Protein AF-A0A532THL4-F1 (afdb_monomer_lite)

Structure (mmCIF, N/CA/C/O backbone):
data_AF-A0A532THL4-F1
#
_entry.id   AF-A0A532THL4-F1
#
loop_
_atom_site.group_PDB
_atom_site.id
_atom_site.type_symbol
_atom_site.label_atom_id
_atom_site.label_alt_id
_atom_site.label_comp_id
_atom_site.label_asym_id
_atom_site.label_entity_id
_atom_site.label_seq_id
_atom_site.pdbx_PDB_ins_code
_atom_site.Cartn_x
_atom_site.Cartn_y
_atom_site.Cartn_z
_atom_site.occupancy
_atom_site.B_iso_or_equiv
_atom_site.auth_seq_id
_atom_site.auth_comp_id
_atom_site.auth_asym_id
_atom_site.auth_atom_id
_atom_site.pdbx_PDB_model_num
ATOM 1 N N . MET A 1 1 ? 4.858 32.767 -14.876 1.00 46.00 1 MET A N 1
ATOM 2 C CA . MET A 1 1 ? 3.549 33.257 -14.348 1.00 46.00 1 MET A CA 1
ATOM 3 C C . MET A 1 1 ? 3.742 33.941 -12.997 1.00 46.00 1 MET A C 1
ATOM 5 O O . MET A 1 1 ? 3.662 33.298 -11.951 1.00 46.00 1 MET A O 1
ATOM 9 N N . ASN A 1 2 ? 4.006 35.247 -13.010 1.00 37.56 2 ASN A N 1
ATOM 10 C CA . ASN A 1 2 ? 3.866 36.079 -11.819 1.00 37.56 2 ASN A CA 1
ATOM 11 C C . ASN A 1 2 ? 2.370 36.337 -11.628 1.00 37.56 2 ASN A C 1
ATOM 13 O O . ASN A 1 2 ? 1.811 37.184 -12.316 1.00 37.56 2 ASN A O 1
ATOM 17 N N . SER A 1 3 ? 1.705 35.586 -10.742 1.00 43.09 3 SER A N 1
ATOM 18 C CA . SER A 1 3 ? 0.314 35.882 -10.391 1.00 43.09 3 SER A CA 1
ATOM 19 C C . SER A 1 3 ? 0.258 37.344 -9.954 1.00 43.09 3 SER A C 1
ATOM 21 O O . SER A 1 3 ? 0.906 37.694 -8.958 1.00 43.09 3 SER A O 1
ATOM 23 N N . GLN A 1 4 ? -0.472 38.190 -10.685 1.00 48.38 4 GLN A N 1
ATOM 24 C CA . GLN A 1 4 ? -0.809 39.524 -10.204 1.00 48.38 4 GLN A CA 1
ATOM 25 C C . GLN A 1 4 ? -1.295 39.356 -8.766 1.00 48.38 4 GLN A C 1
ATOM 27 O O . GLN A 1 4 ? -2.190 38.553 -8.495 1.00 48.38 4 GLN A O 1
ATOM 32 N N . ILE A 1 5 ? -0.610 40.006 -7.823 1.00 52.28 5 ILE A N 1
ATOM 33 C CA . ILE A 1 5 ? -0.952 39.920 -6.407 1.00 52.28 5 ILE A CA 1
ATOM 34 C C . ILE A 1 5 ? -2.363 40.482 -6.301 1.00 52.28 5 ILE A C 1
ATOM 36 O O . ILE A 1 5 ? -2.544 41.697 -6.347 1.00 52.28 5 ILE A O 1
ATOM 40 N N . GLU A 1 6 ? -3.352 39.590 -6.221 1.00 54.16 6 GLU A N 1
ATOM 41 C CA . GLU A 1 6 ? -4.747 39.993 -6.160 1.00 54.16 6 GLU A CA 1
ATOM 42 C C . GLU A 1 6 ? -4.910 41.005 -5.030 1.00 54.16 6 GLU A C 1
ATOM 44 O O . GLU A 1 6 ? -4.469 40.789 -3.892 1.00 54.16 6 GLU A O 1
ATOM 49 N N . THR A 1 7 ? -5.550 42.124 -5.349 1.00 52.16 7 THR A N 1
ATOM 50 C CA . THR A 1 7 ? -6.016 43.096 -4.371 1.00 52.16 7 THR A CA 1
ATOM 51 C C . THR A 1 7 ? -7.094 42.423 -3.524 1.00 52.16 7 THR A C 1
ATOM 53 O O . THR A 1 7 ? -8.285 42.491 -3.808 1.00 52.16 7 THR A O 1
ATOM 56 N N . VAL A 1 8 ? -6.664 41.703 -2.482 1.00 55.34 8 VAL A N 1
ATOM 57 C CA . VAL A 1 8 ? -7.564 41.032 -1.539 1.00 55.34 8 VAL A CA 1
ATOM 58 C C . VAL A 1 8 ? -8.483 42.089 -0.945 1.00 55.34 8 VAL A C 1
ATOM 60 O O . VAL A 1 8 ? -8.011 43.031 -0.296 1.00 55.34 8 VAL A O 1
ATOM 63 N N . ASN A 1 9 ? -9.789 41.937 -1.169 1.00 57.12 9 ASN A N 1
ATOM 64 C CA . ASN A 1 9 ? -10.778 42.853 -0.633 1.00 57.12 9 ASN A CA 1
ATOM 65 C C . ASN A 1 9 ? -10.688 42.797 0.898 1.00 57.12 9 ASN A C 1
ATOM 67 O O . ASN A 1 9 ? -10.945 41.770 1.530 1.00 57.12 9 ASN A O 1
ATOM 71 N N . ARG A 1 10 ? -10.233 43.891 1.515 1.00 57.88 10 ARG A N 1
ATOM 72 C CA . ARG A 1 10 ? -9.973 43.961 2.959 1.00 57.88 10 ARG A CA 1
ATOM 73 C C . ARG A 1 10 ? -11.290 44.144 3.706 1.00 57.88 10 ARG A C 1
ATOM 75 O O . ARG A 1 10 ? -11.490 45.154 4.378 1.00 57.88 10 ARG A O 1
ATOM 82 N N . LYS A 1 11 ? -12.203 43.175 3.602 1.00 61.91 11 LYS A N 1
ATOM 83 C CA . LYS A 1 11 ? -13.434 43.183 4.394 1.00 61.91 11 LYS A CA 1
ATOM 84 C C . LYS A 1 11 ? -13.054 43.178 5.873 1.00 61.91 11 LYS A C 1
ATOM 86 O O . LYS A 1 11 ? -12.419 42.243 6.368 1.00 61.91 11 LYS A O 1
ATOM 91 N N . VAL A 1 12 ? -13.435 44.236 6.587 1.00 64.31 12 VAL A N 1
ATOM 92 C CA . VAL A 1 12 ? -13.330 44.284 8.047 1.00 64.31 12 VAL A CA 1
ATOM 93 C C . VAL A 1 12 ? -14.343 43.289 8.597 1.00 64.31 12 VAL A C 1
ATOM 95 O O . VAL A 1 12 ? -15.538 43.567 8.669 1.00 64.31 12 VAL A O 1
ATOM 98 N N . LEU A 1 13 ? -13.872 42.093 8.941 1.00 65.62 13 LEU A N 1
ATOM 99 C CA . LEU A 1 13 ? -14.735 41.066 9.501 1.00 65.62 13 LEU A CA 1
ATOM 100 C C . LEU A 1 13 ? -15.111 41.404 10.944 1.00 65.62 13 LEU A C 1
ATOM 102 O O . LEU A 1 13 ? -14.241 41.575 11.801 1.00 65.62 13 LEU A O 1
ATOM 106 N N . GLN A 1 14 ? -16.417 41.424 11.211 1.00 73.19 14 GLN A N 1
ATOM 107 C CA . GLN A 1 14 ? -16.974 41.489 12.564 1.00 73.19 14 GLN A CA 1
ATOM 108 C C . GLN A 1 14 ? -16.991 40.105 13.251 1.00 73.19 14 GLN A C 1
ATOM 110 O O . GLN A 1 14 ? -17.049 40.022 14.476 1.00 73.19 14 GLN A O 1
ATOM 115 N N . GLU A 1 15 ? -16.873 39.014 12.482 1.00 81.25 15 GLU A N 1
ATOM 116 C CA . GLU A 1 15 ? -16.959 37.623 12.955 1.00 81.25 15 GLU A CA 1
ATOM 117 C C . GLU A 1 15 ? -15.757 36.760 12.519 1.00 81.25 15 GLU A C 1
ATOM 119 O O . GLU A 1 15 ? -14.945 37.155 11.684 1.00 81.25 15 GLU A O 1
ATOM 124 N N . GLU A 1 16 ? -15.623 35.557 13.094 1.00 86.75 16 GLU A N 1
ATOM 125 C CA . GLU A 1 16 ? -14.638 34.577 12.612 1.00 86.75 16 GLU A CA 1
ATOM 126 C C . GLU A 1 16 ? -15.013 34.074 11.208 1.00 86.75 16 GLU A C 1
ATOM 128 O O . GLU A 1 16 ? -16.174 33.764 10.943 1.00 86.75 16 GLU A O 1
ATOM 133 N N . SER A 1 17 ? -14.014 33.911 10.339 1.00 88.19 17 SER A N 1
ATOM 134 C CA . SER A 1 17 ? -14.183 33.362 8.988 1.00 88.19 17 SER A CA 1
ATOM 135 C C . SER A 1 17 ? -13.092 32.337 8.662 1.00 88.19 17 SER A C 1
ATOM 137 O O . SER A 1 17 ? -12.134 32.153 9.420 1.00 88.19 17 SER A O 1
ATOM 139 N N . ILE A 1 18 ? -13.238 31.647 7.536 1.00 91.50 18 ILE A N 1
ATOM 140 C CA . ILE A 1 18 ? -12.244 30.726 6.987 1.00 91.50 18 ILE A CA 1
ATOM 141 C C . ILE A 1 18 ? -11.653 31.348 5.724 1.00 91.50 18 ILE A C 1
ATOM 143 O O . ILE A 1 18 ? -12.390 31.710 4.809 1.00 91.50 18 ILE A O 1
ATOM 147 N N . ALA A 1 19 ? -10.326 31.432 5.681 1.00 91.00 19 ALA A N 1
ATOM 148 C CA . ALA A 1 19 ? -9.577 31.854 4.510 1.00 91.00 19 ALA A CA 1
ATOM 149 C C . ALA A 1 19 ? -8.760 30.683 3.951 1.00 91.00 19 ALA A C 1
ATOM 151 O O . ALA A 1 19 ? -8.266 29.832 4.702 1.00 91.00 19 ALA A O 1
ATOM 152 N N . ILE A 1 20 ? -8.624 30.643 2.634 1.00 92.50 20 ILE A N 1
ATOM 153 C CA . ILE A 1 20 ? -7.946 29.594 1.877 1.00 92.50 20 ILE A CA 1
ATOM 154 C C . ILE A 1 20 ? -6.890 30.206 0.962 1.00 92.50 20 ILE A C 1
ATOM 156 O O . ILE A 1 20 ? -6.863 31.413 0.737 1.00 92.50 20 ILE A O 1
ATOM 160 N N . CYS A 1 21 ? -5.953 29.392 0.492 1.00 92.12 21 CYS A N 1
ATOM 161 C CA . CYS A 1 21 ? -4.960 29.858 -0.469 1.00 92.12 21 CYS A CA 1
ATOM 162 C C . CYS A 1 21 ? -5.624 30.134 -1.826 1.00 92.12 21 CYS A C 1
ATOM 164 O O . CYS A 1 21 ? -6.386 29.299 -2.301 1.00 92.12 21 CYS A O 1
ATOM 166 N N . SER A 1 22 ? -5.312 31.279 -2.444 1.00 88.50 22 SER A N 1
ATOM 167 C CA . SER A 1 22 ? -5.837 31.658 -3.765 1.00 88.50 22 SER A CA 1
ATOM 168 C C . SER A 1 22 ? -5.268 30.828 -4.919 1.00 88.50 22 SER A C 1
ATOM 170 O O . SER A 1 22 ? -5.859 30.798 -5.991 1.00 88.50 22 SER A O 1
ATOM 172 N N . GLN A 1 23 ? -4.170 30.097 -4.704 1.00 90.12 23 GLN A N 1
ATOM 173 C CA . GLN A 1 23 ? -3.649 29.152 -5.688 1.00 90.12 23 GLN A CA 1
ATOM 174 C C . GLN A 1 23 ? -4.591 27.948 -5.808 1.00 90.12 23 GLN A C 1
ATOM 176 O O . GLN A 1 23 ? -4.760 27.187 -4.844 1.00 90.12 23 GLN A O 1
ATOM 181 N N . PHE A 1 24 ? -5.158 27.734 -6.998 1.00 90.38 24 PHE A N 1
ATOM 182 C CA . PHE A 1 24 ? -6.045 26.601 -7.265 1.00 90.38 24 PHE A CA 1
ATOM 183 C C . PHE A 1 24 ? -5.362 25.271 -6.911 1.00 90.38 24 PHE A C 1
ATOM 185 O O . PHE A 1 24 ? -4.181 25.057 -7.184 1.00 90.38 24 PHE A O 1
ATOM 192 N N . GLY A 1 25 ? -6.101 24.372 -6.256 1.00 85.75 25 GLY A N 1
ATOM 193 C CA . GLY A 1 25 ? -5.587 23.066 -5.824 1.00 85.75 25 GLY A CA 1
ATOM 194 C C . GLY A 1 25 ? -4.766 23.073 -4.534 1.00 85.75 25 GLY A C 1
ATOM 195 O O . GLY A 1 25 ? -4.414 22.006 -4.026 1.00 85.75 25 GLY A O 1
ATOM 196 N N . CYS A 1 26 ? -4.481 24.240 -3.948 1.00 89.12 26 CYS A N 1
ATOM 197 C CA . CYS A 1 26 ? -3.861 24.304 -2.633 1.00 89.12 26 CYS A CA 1
ATOM 198 C C . CYS A 1 26 ? -4.863 23.917 -1.535 1.00 89.12 26 CYS A C 1
ATOM 200 O O . CYS A 1 26 ? -5.954 24.475 -1.439 1.00 89.12 26 CYS A O 1
ATOM 202 N N . ASN A 1 27 ? -4.457 23.008 -0.645 1.00 86.12 27 ASN A N 1
ATOM 203 C CA . ASN A 1 27 ? -5.283 22.556 0.481 1.00 86.12 27 ASN A CA 1
ATOM 204 C C . ASN A 1 27 ? -5.057 23.368 1.771 1.00 86.12 27 ASN A C 1
ATOM 206 O O . ASN A 1 27 ? -5.511 22.962 2.844 1.00 86.12 27 ASN A O 1
ATOM 210 N N . TYR A 1 28 ? -4.316 24.480 1.709 1.00 92.19 28 TYR A N 1
ATOM 211 C CA . TYR A 1 28 ? -4.045 25.300 2.886 1.00 92.19 28 TYR A CA 1
ATOM 212 C C . TYR A 1 28 ? -5.275 26.132 3.259 1.00 92.19 28 TYR A C 1
ATOM 214 O O . TYR A 1 28 ? -5.700 27.010 2.508 1.00 92.19 28 TYR A O 1
ATOM 222 N N . ILE A 1 29 ? -5.813 25.868 4.449 1.00 92.06 29 ILE A N 1
ATOM 223 C CA . ILE A 1 29 ? -7.006 26.513 4.999 1.00 92.06 29 ILE A CA 1
ATOM 224 C C . ILE A 1 29 ? -6.683 27.012 6.405 1.00 92.06 29 ILE A C 1
ATOM 226 O O . ILE A 1 29 ? -6.100 26.283 7.212 1.00 92.06 29 ILE A O 1
ATOM 230 N N . LYS A 1 30 ? -7.084 28.244 6.726 1.00 92.88 30 LYS A N 1
ATOM 231 C CA . LYS A 1 30 ? -6.839 28.859 8.032 1.00 92.88 30 LYS A CA 1
ATOM 232 C C . LYS A 1 30 ? -8.062 29.617 8.530 1.00 92.88 30 LYS A C 1
ATOM 234 O O . LYS A 1 30 ? -8.697 30.367 7.798 1.00 92.88 30 LYS A O 1
ATOM 239 N N . LYS A 1 31 ? -8.357 29.466 9.822 1.00 91.50 31 LYS A N 1
ATOM 240 C CA . LYS A 1 31 ? -9.383 30.265 10.498 1.00 91.50 31 LYS A CA 1
ATOM 241 C C . LYS A 1 31 ? -8.848 31.653 10.843 1.00 91.50 31 LYS A C 1
ATOM 243 O O . LYS A 1 31 ? -7.801 31.765 11.487 1.00 91.50 31 LYS A O 1
ATOM 248 N N . ILE A 1 32 ? -9.579 32.691 10.451 1.00 87.81 32 ILE A N 1
ATOM 249 C CA . ILE A 1 32 ? -9.239 34.098 10.673 1.00 87.81 32 ILE A CA 1
ATOM 250 C C . ILE A 1 32 ? -10.160 34.670 11.750 1.00 87.81 32 ILE A C 1
ATOM 252 O O . ILE A 1 32 ? -11.376 34.482 11.712 1.00 87.81 32 ILE A O 1
ATOM 256 N N . LYS A 1 33 ? -9.566 35.336 12.745 1.00 83.31 33 LYS A N 1
ATOM 257 C CA . LYS A 1 33 ? -10.293 35.999 13.836 1.00 83.31 33 LYS A CA 1
ATOM 258 C C . LYS A 1 33 ? -10.590 37.460 13.467 1.00 83.31 33 LYS A C 1
ATOM 260 O O . LYS A 1 33 ? -9.748 38.066 12.803 1.00 83.31 33 LYS A O 1
ATOM 265 N N . PRO A 1 34 ? -11.709 38.038 13.943 1.00 77.62 34 PRO A N 1
ATOM 266 C CA . PRO A 1 34 ? -12.015 39.450 13.732 1.00 77.62 34 PRO A CA 1
ATOM 267 C C . PRO A 1 34 ? -10.954 40.351 14.384 1.00 77.62 34 PRO A C 1
ATOM 269 O O . PRO A 1 34 ? -10.375 40.008 15.425 1.00 77.62 34 PRO A O 1
ATOM 272 N N . LEU A 1 35 ? -10.682 41.501 13.765 1.00 68.31 35 LEU A N 1
ATOM 273 C CA . LEU A 1 35 ? -9.750 42.501 14.293 1.00 68.31 35 LEU A CA 1
ATOM 274 C C . LEU A 1 35 ? -10.428 43.251 15.448 1.00 68.31 35 LEU A C 1
ATOM 276 O O . LEU A 1 35 ? -11.422 43.937 15.246 1.00 68.31 35 LEU A O 1
ATOM 280 N N . LYS A 1 36 ? -9.904 43.096 16.671 1.00 56.78 36 LYS A N 1
ATOM 281 C CA . LYS A 1 36 ? -10.546 43.613 17.892 1.00 56.78 36 LYS A CA 1
ATOM 282 C C . LYS A 1 36 ? -10.320 45.108 18.178 1.00 56.78 36 LYS A C 1
ATOM 284 O O . LYS A 1 36 ? -11.012 45.630 19.037 1.00 56.78 36 LYS A O 1
ATOM 289 N N . PHE A 1 37 ? -9.416 45.802 17.478 1.00 56.69 37 PHE A N 1
ATOM 290 C CA . PHE A 1 37 ? -9.138 47.229 17.710 1.00 56.69 37 PHE A CA 1
ATOM 291 C C . PHE A 1 37 ? -8.786 47.941 16.396 1.00 56.69 37 PHE A C 1
ATOM 293 O O . PHE A 1 37 ? -7.882 47.503 15.688 1.00 56.69 37 PHE A O 1
ATOM 300 N N . LYS A 1 38 ? -9.508 49.025 16.069 1.00 49.88 38 LYS A N 1
ATOM 301 C CA . LYS A 1 38 ? -9.341 49.814 14.830 1.00 49.88 38 LYS A CA 1
ATOM 302 C C . LYS A 1 38 ? -8.104 50.730 14.821 1.00 49.88 38 LYS A C 1
ATOM 304 O O . LYS A 1 38 ? -7.778 51.251 13.765 1.00 49.88 38 LYS A O 1
ATOM 309 N N . ILE A 1 39 ? -7.438 50.945 15.959 1.00 52.88 39 ILE A N 1
ATOM 310 C CA . ILE A 1 39 ? -6.592 52.141 16.142 1.00 52.88 39 ILE A CA 1
ATOM 311 C C . ILE A 1 39 ? -5.084 51.875 15.966 1.00 52.88 39 ILE A C 1
ATOM 313 O O . ILE A 1 39 ? -4.360 52.780 15.586 1.00 52.88 39 ILE A O 1
ATOM 317 N N . PHE A 1 40 ? -4.591 50.640 16.100 1.00 50.53 40 PHE A N 1
ATOM 318 C CA . PHE A 1 40 ? -3.184 50.335 15.802 1.00 50.53 40 PHE A CA 1
ATOM 319 C C . PHE A 1 40 ? -3.034 48.927 15.224 1.00 50.53 40 PHE A C 1
ATOM 321 O O . PHE A 1 40 ? -3.258 47.932 15.915 1.00 50.53 40 PHE A O 1
ATOM 328 N N . GLY A 1 41 ? -2.620 48.819 13.959 1.00 45.91 41 GLY A N 1
ATOM 329 C CA . GLY A 1 41 ? -2.062 47.567 13.452 1.00 45.91 41 GLY A CA 1
ATOM 330 C C . GLY A 1 41 ? -2.256 47.317 11.966 1.00 45.91 41 GLY A C 1
ATOM 331 O O . GLY A 1 41 ? -3.216 46.662 11.562 1.00 45.91 41 GLY A O 1
ATOM 332 N N . PHE A 1 42 ? -1.244 47.679 11.178 1.00 50.12 42 PHE A N 1
ATOM 333 C CA . PHE A 1 42 ? -0.909 47.022 9.914 1.00 50.12 42 PHE A CA 1
ATOM 334 C C . PHE A 1 42 ? -0.575 45.536 10.167 1.00 50.12 42 PHE A C 1
ATOM 336 O O . PHE A 1 42 ? 0.578 45.110 10.093 1.00 50.12 42 PHE A O 1
ATOM 343 N N . ARG A 1 43 ? -1.558 44.704 10.534 1.00 55.34 43 ARG A N 1
ATOM 344 C CA . ARG A 1 43 ? -1.334 43.256 10.626 1.00 55.34 43 ARG A CA 1
ATOM 345 C C . ARG A 1 43 ? -1.187 42.711 9.212 1.00 55.34 43 ARG A C 1
ATOM 347 O O . ARG A 1 43 ? -2.130 42.761 8.426 1.00 55.34 43 ARG A O 1
ATOM 354 N N . LYS A 1 44 ? -0.002 42.169 8.907 1.00 64.69 44 LYS A N 1
ATOM 355 C CA . LYS A 1 44 ? 0.259 41.401 7.682 1.00 64.69 44 LYS A CA 1
ATOM 356 C C . LYS A 1 44 ? -0.843 40.349 7.529 1.00 64.69 44 LYS A C 1
ATOM 358 O O . LYS A 1 44 ? -1.050 39.536 8.433 1.00 64.69 44 LYS A O 1
ATOM 363 N N . TYR A 1 45 ? -1.562 40.397 6.406 1.00 73.69 45 TYR A N 1
ATOM 364 C CA . TYR A 1 45 ? -2.606 39.427 6.093 1.00 73.69 45 TYR A CA 1
ATOM 365 C C . TYR A 1 45 ? -2.006 38.013 6.169 1.00 73.69 45 TYR A C 1
ATOM 367 O O . TYR A 1 45 ? -0.855 37.824 5.756 1.00 73.69 45 TYR A O 1
ATOM 375 N N . PRO A 1 46 ? -2.717 37.023 6.734 1.00 84.75 46 PRO A N 1
ATOM 376 C CA . PRO A 1 46 ? -2.222 35.656 6.777 1.00 84.75 46 PRO A CA 1
ATOM 377 C C . PRO A 1 46 ? -1.869 35.194 5.364 1.00 84.75 46 PRO A C 1
ATOM 379 O O . PRO A 1 46 ? -2.628 35.403 4.421 1.00 84.75 46 PRO A O 1
ATOM 382 N N . LYS A 1 47 ? -0.699 34.572 5.241 1.00 90.81 47 LYS A N 1
ATOM 383 C CA . LYS A 1 47 ? -0.196 34.008 3.992 1.00 90.81 47 LYS A CA 1
ATOM 384 C C . LYS A 1 47 ? -0.303 32.489 4.021 1.00 90.81 47 LYS A C 1
ATOM 386 O O . LYS A 1 47 ? -0.250 31.880 5.094 1.00 90.81 47 LYS A O 1
ATOM 391 N N . CYS A 1 48 ? -0.446 31.885 2.850 1.00 92.56 48 CYS A N 1
ATOM 392 C CA . CYS A 1 48 ? -0.303 30.446 2.677 1.00 92.56 48 CYS A CA 1
ATOM 393 C C . CYS A 1 48 ? 1.100 30.005 3.118 1.00 92.56 48 CYS A C 1
ATOM 395 O O . CYS A 1 48 ? 2.083 30.657 2.767 1.00 92.56 48 CYS A O 1
ATOM 397 N N . SER A 1 49 ? 1.212 28.894 3.854 1.00 89.44 49 SER A N 1
ATOM 398 C CA . SER A 1 49 ? 2.526 28.353 4.237 1.00 89.44 49 SER A CA 1
ATOM 399 C C . SER A 1 49 ? 3.322 27.821 3.050 1.00 89.44 49 SER A C 1
ATOM 401 O O . SER A 1 49 ? 4.540 27.794 3.123 1.00 89.44 49 SER A O 1
ATOM 403 N N . ASN A 1 50 ? 2.634 27.391 1.989 1.00 90.31 50 ASN A N 1
ATOM 404 C CA . ASN A 1 50 ? 3.255 26.713 0.853 1.00 90.31 50 ASN A CA 1
ATOM 405 C C . ASN A 1 50 ? 3.637 27.697 -0.258 1.00 90.31 50 ASN A C 1
ATOM 407 O O . ASN A 1 50 ? 4.688 27.555 -0.862 1.00 90.31 50 ASN A O 1
ATOM 411 N N . HIS A 1 51 ? 2.778 28.685 -0.523 1.00 89.12 51 HIS A N 1
ATOM 412 C CA . HIS A 1 51 ? 2.945 29.615 -1.646 1.00 89.12 51 HIS A CA 1
ATOM 413 C C . HIS A 1 51 ? 3.321 31.034 -1.210 1.00 89.12 51 HIS A C 1
ATOM 415 O O . HIS A 1 51 ? 3.587 31.882 -2.048 1.00 89.12 51 HIS A O 1
ATOM 421 N N . HIS A 1 52 ? 3.285 31.333 0.093 1.00 89.00 52 HIS A N 1
ATOM 422 C CA . HIS A 1 52 ? 3.574 32.662 0.650 1.00 89.00 52 HIS A CA 1
ATOM 423 C C . HIS A 1 52 ? 2.731 33.830 0.085 1.00 89.00 52 HIS A C 1
ATOM 425 O O . HIS A 1 52 ? 3.023 34.998 0.363 1.00 89.00 52 HIS A O 1
ATOM 431 N N . ILE A 1 53 ? 1.637 33.528 -0.621 1.00 87.81 53 ILE A N 1
ATOM 432 C CA . ILE A 1 53 ? 0.626 34.486 -1.088 1.00 87.81 53 ILE A CA 1
ATOM 433 C C . ILE A 1 53 ? -0.449 34.738 -0.018 1.00 87.81 53 ILE A C 1
ATOM 435 O O . ILE A 1 53 ? -0.681 33.857 0.822 1.00 87.81 53 ILE A O 1
ATOM 439 N N . PRO A 1 54 ? -1.098 35.920 -0.002 1.00 88.88 54 PRO A N 1
ATOM 440 C CA . PRO A 1 54 ? -2.218 36.202 0.895 1.00 88.88 54 PRO A CA 1
ATOM 441 C C . PRO A 1 54 ? -3.339 35.162 0.770 1.00 88.88 54 PRO A C 1
ATOM 443 O O . PRO A 1 54 ? -3.622 34.667 -0.318 1.00 88.88 54 PRO A O 1
ATOM 446 N N . LEU A 1 55 ? -3.970 34.812 1.891 1.00 89.75 55 LEU A N 1
ATOM 447 C CA . LEU A 1 55 ? -5.193 34.010 1.856 1.00 89.75 55 LEU A CA 1
ATOM 448 C C . LEU A 1 55 ? -6.376 34.861 1.377 1.00 89.75 55 LEU A C 1
ATOM 450 O O . LEU A 1 55 ? -6.389 36.071 1.578 1.00 89.75 55 LEU A O 1
ATOM 454 N N . VAL A 1 56 ? -7.382 34.213 0.809 1.00 90.12 56 VAL A N 1
ATOM 455 C CA . VAL A 1 56 ? -8.651 34.816 0.377 1.00 90.12 56 VAL A CA 1
ATOM 456 C C . VAL A 1 56 ? -9.809 34.134 1.092 1.00 90.12 56 VAL A C 1
ATOM 458 O O . VAL A 1 56 ? -9.682 32.981 1.522 1.00 90.12 56 VAL A O 1
ATOM 461 N N . PHE A 1 57 ? -10.934 34.823 1.272 1.00 89.88 57 PHE A N 1
ATOM 462 C CA . PHE A 1 57 ? -12.099 34.181 1.876 1.00 89.88 57 PHE A CA 1
ATOM 463 C C . PHE A 1 57 ? -12.747 33.192 0.913 1.00 89.88 57 PHE A C 1
ATOM 465 O O . PHE A 1 57 ? -12.616 33.286 -0.306 1.00 89.88 57 PHE A O 1
ATOM 472 N N . ILE A 1 58 ? -13.424 32.194 1.478 1.00 87.50 58 ILE A N 1
ATOM 473 C CA . ILE A 1 58 ? -13.975 31.105 0.674 1.00 87.50 58 ILE A CA 1
ATOM 474 C C . ILE A 1 58 ? -15.047 31.578 -0.313 1.00 87.50 58 ILE A C 1
ATOM 476 O O . ILE A 1 58 ? -15.112 31.074 -1.427 1.00 87.50 58 ILE A O 1
ATOM 480 N N . ASP A 1 59 ? -15.847 32.568 0.076 1.00 81.50 59 ASP A N 1
ATOM 481 C CA . ASP A 1 59 ? -16.879 33.190 -0.754 1.00 81.50 59 ASP A CA 1
ATOM 482 C C . ASP A 1 59 ? -16.289 33.986 -1.924 1.00 81.50 59 ASP A C 1
ATOM 484 O O . ASP A 1 59 ? -16.927 34.102 -2.965 1.00 81.50 59 ASP A O 1
ATOM 488 N N . GLU A 1 60 ? -15.062 34.487 -1.774 1.00 82.94 60 GLU A N 1
ATOM 489 C CA . GLU A 1 60 ? -14.331 35.220 -2.815 1.00 82.94 60 GLU A CA 1
ATOM 490 C C . GLU A 1 60 ? -13.598 34.272 -3.773 1.00 82.94 60 GLU A C 1
ATOM 492 O O . GLU A 1 60 ? -13.499 34.539 -4.969 1.00 82.94 60 GLU A O 1
ATOM 497 N N . PHE A 1 61 ? -13.104 33.144 -3.259 1.00 89.19 61 PHE A N 1
ATOM 498 C CA . PHE A 1 61 ? -12.361 32.158 -4.039 1.00 89.19 61 PHE A CA 1
ATOM 499 C C . PHE A 1 61 ? -13.253 31.281 -4.916 1.00 89.19 61 PHE A C 1
ATOM 501 O O . PHE A 1 61 ? -12.934 31.056 -6.082 1.00 89.19 61 PHE A O 1
ATOM 508 N N . VAL A 1 62 ? -14.345 30.745 -4.355 1.00 89.12 62 VAL A N 1
ATOM 509 C CA . VAL A 1 62 ? -15.136 29.696 -5.020 1.00 89.12 62 VAL A CA 1
ATOM 510 C C . VAL A 1 62 ? -15.724 30.200 -6.336 1.00 89.12 62 VAL A C 1
ATOM 512 O O . VAL A 1 62 ? -15.659 29.479 -7.325 1.00 89.12 62 VAL A O 1
ATOM 515 N N . GLY A 1 63 ? -16.194 31.451 -6.378 1.00 88.56 63 GLY A N 1
ATOM 516 C CA . GLY A 1 63 ? -16.688 32.066 -7.611 1.00 88.56 63 GLY A CA 1
ATOM 517 C C . GLY A 1 63 ? -15.628 32.089 -8.715 1.00 88.56 63 GLY A C 1
ATOM 518 O O . GLY A 1 63 ? -15.871 31.572 -9.798 1.00 88.56 63 GLY A O 1
ATOM 519 N N . LYS A 1 64 ? -14.421 32.588 -8.416 1.00 89.31 64 LYS A N 1
ATOM 520 C CA . LYS A 1 64 ? -13.299 32.614 -9.375 1.00 89.31 64 LYS A CA 1
ATOM 521 C C . LYS A 1 64 ? -12.898 31.216 -9.833 1.00 89.31 64 LYS A C 1
ATOM 523 O O . LYS A 1 64 ? -12.635 30.991 -11.009 1.00 89.31 64 LYS A O 1
ATOM 528 N N . PHE A 1 65 ? -12.867 30.265 -8.903 1.00 93.06 65 PHE A N 1
ATOM 529 C CA . PHE A 1 65 ? -12.564 28.878 -9.226 1.00 93.06 65 PHE A CA 1
ATOM 530 C C . PHE A 1 65 ? -13.593 28.284 -10.193 1.00 93.06 65 PHE A C 1
ATOM 532 O O . PHE A 1 65 ? -13.200 27.693 -11.195 1.00 93.06 65 PHE A O 1
ATOM 539 N N . ILE A 1 66 ? -14.891 28.482 -9.940 1.00 93.19 66 ILE A N 1
ATOM 540 C CA . ILE A 1 66 ? -15.957 28.027 -10.841 1.00 93.19 66 ILE A CA 1
ATOM 541 C C . ILE A 1 66 ? -15.881 28.732 -12.198 1.00 93.19 66 ILE A C 1
ATOM 543 O O . ILE A 1 66 ? -16.013 28.056 -13.212 1.00 93.19 66 ILE A O 1
ATOM 547 N N . THR A 1 67 ? -15.585 30.034 -12.247 1.00 92.56 67 THR A N 1
ATOM 548 C CA . THR A 1 67 ? -15.363 30.752 -13.514 1.00 92.56 67 THR A CA 1
ATOM 549 C C . THR A 1 67 ? -14.229 30.123 -14.321 1.00 92.56 67 THR A C 1
ATOM 551 O O . THR A 1 67 ? -14.435 29.777 -15.481 1.00 92.56 67 THR A O 1
ATOM 554 N N . GLY A 1 68 ? -13.060 29.894 -13.712 1.00 94.38 68 GLY A N 1
ATOM 555 C CA . GLY A 1 68 ? -11.929 29.242 -14.380 1.00 94.38 68 GLY A CA 1
ATOM 556 C C . GLY A 1 68 ? -12.220 27.805 -14.819 1.00 94.38 68 GLY A C 1
ATOM 557 O O . GLY A 1 68 ? -11.779 27.377 -15.886 1.00 94.38 68 GLY A O 1
ATOM 558 N N . VAL A 1 69 ? -12.995 27.058 -14.027 1.00 95.06 69 VAL A N 1
ATOM 559 C CA . VAL A 1 69 ? -13.462 25.713 -14.390 1.00 95.06 69 VAL A CA 1
ATOM 560 C C . VAL A 1 69 ? -14.406 25.782 -15.588 1.00 95.06 69 VAL A C 1
ATOM 562 O O . VAL A 1 69 ? -14.142 25.116 -16.582 1.00 95.06 69 VAL A O 1
ATOM 565 N N . ASN A 1 70 ? -15.462 26.593 -15.542 1.00 94.56 70 ASN A N 1
ATOM 566 C CA . ASN A 1 70 ? -16.438 26.705 -16.628 1.00 94.56 70 ASN A CA 1
ATOM 567 C C . ASN A 1 70 ? -15.786 27.212 -17.920 1.00 94.56 70 ASN A C 1
ATOM 569 O O . ASN A 1 70 ? -16.016 26.630 -18.978 1.00 94.56 70 ASN A O 1
ATOM 573 N N . ALA A 1 71 ? -14.903 28.210 -17.821 1.00 95.38 71 ALA A N 1
ATOM 574 C CA . ALA A 1 71 ? -14.116 28.695 -18.949 1.00 95.38 71 ALA A CA 1
ATOM 575 C C . ALA A 1 71 ? -13.202 27.611 -19.533 1.00 95.38 71 ALA A C 1
ATOM 577 O O . ALA A 1 71 ? -12.953 27.623 -20.725 1.00 95.38 71 ALA A O 1
ATOM 578 N N . CYS A 1 72 ? -12.704 26.666 -18.731 1.00 95.88 72 CYS A N 1
ATOM 579 C CA . CYS A 1 72 ? -11.909 25.538 -19.221 1.00 95.88 72 CYS A CA 1
ATOM 580 C C . CYS A 1 72 ? -12.773 24.445 -19.860 1.00 95.88 72 CYS A C 1
ATOM 582 O O . CYS A 1 72 ? -12.437 23.935 -20.930 1.00 95.88 72 CYS A O 1
ATOM 584 N N . LEU A 1 73 ? -13.870 24.060 -19.204 1.00 95.12 73 LEU A N 1
ATOM 585 C CA . LEU A 1 73 ? -14.709 22.935 -19.621 1.00 95.12 73 LEU A CA 1
ATOM 586 C C . LEU A 1 73 ? -15.524 23.246 -20.881 1.00 95.12 73 LEU A C 1
ATOM 588 O O . LEU A 1 73 ? -15.675 22.358 -21.716 1.00 95.12 73 LEU A O 1
ATOM 592 N N . PHE A 1 74 ? -16.010 24.482 -21.015 1.00 95.31 74 PHE A N 1
ATOM 593 C CA . PHE A 1 74 ? -16.968 24.891 -22.046 1.00 95.31 74 PHE A CA 1
ATOM 594 C C . PHE A 1 74 ? -16.422 25.967 -22.987 1.00 95.31 74 PHE A C 1
ATOM 596 O O . PHE A 1 74 ? -17.193 26.716 -23.569 1.00 95.31 74 PHE A O 1
ATOM 603 N N . ASP A 1 75 ? -15.103 26.076 -23.143 1.00 96.88 75 ASP A N 1
ATOM 604 C CA . ASP A 1 75 ? -14.520 26.947 -24.169 1.00 96.88 75 ASP A CA 1
ATOM 605 C C . ASP A 1 75 ? -14.846 26.447 -25.586 1.00 96.88 75 ASP A C 1
ATOM 607 O O . ASP A 1 75 ? -14.972 25.245 -25.803 1.00 96.88 75 ASP A O 1
ATOM 611 N N . ILE A 1 76 ? -14.854 27.327 -26.583 1.00 96.44 76 ILE A N 1
ATOM 612 C CA . ILE A 1 76 ? -15.000 26.985 -28.005 1.00 96.44 76 ILE A CA 1
ATOM 613 C C . ILE A 1 76 ? -13.916 25.992 -28.465 1.00 96.44 76 ILE A C 1
ATOM 615 O O . ILE A 1 76 ? -14.171 25.132 -29.303 1.00 96.44 76 ILE A O 1
ATOM 619 N N . SER A 1 77 ? -12.721 26.021 -27.855 1.00 95.88 77 SER A N 1
ATOM 620 C CA . SER A 1 77 ? -11.661 25.031 -28.112 1.00 95.88 77 SER A CA 1
ATOM 621 C C . SER A 1 77 ? -12.014 23.608 -27.671 1.00 95.88 77 SER A C 1
ATOM 623 O O . SER A 1 77 ? -11.249 22.681 -27.951 1.00 95.88 77 SER A O 1
ATOM 625 N N . SER A 1 78 ? -13.117 23.428 -26.932 1.00 95.56 78 SER A N 1
ATOM 626 C CA . SER A 1 78 ? -13.657 22.123 -26.543 1.00 95.56 78 SER A CA 1
ATOM 627 C C . SER A 1 78 ? -14.255 21.358 -27.716 1.00 95.56 78 SER A C 1
ATOM 629 O O . SER A 1 78 ? -14.376 20.136 -27.603 1.00 95.56 78 SER A O 1
ATOM 631 N N . LEU A 1 79 ? -14.539 22.038 -28.833 1.00 96.88 79 LEU A N 1
ATOM 632 C CA . LEU A 1 79 ? -14.886 21.416 -30.105 1.00 96.88 79 LEU A CA 1
ATOM 633 C C . LEU A 1 79 ? -13.711 20.587 -30.657 1.00 96.88 79 LEU A C 1
ATOM 635 O O . LEU A 1 79 ? -12.542 20.878 -30.367 1.00 96.88 79 LEU A O 1
ATOM 639 N N . PRO A 1 80 ? -13.985 19.548 -31.466 1.00 96.31 80 PRO A N 1
ATOM 640 C CA . PRO A 1 80 ? -12.924 18.782 -32.096 1.00 96.31 80 PRO A CA 1
ATOM 641 C C . PRO A 1 80 ? -12.057 19.678 -33.004 1.00 96.31 80 PRO A C 1
ATOM 643 O O . PRO A 1 80 ? -12.589 20.489 -33.760 1.00 96.31 80 PRO A O 1
ATOM 646 N N . PRO A 1 81 ? -10.717 19.551 -32.979 1.00 96.25 81 PRO A N 1
ATOM 647 C CA . PRO A 1 81 ? -9.850 20.373 -33.821 1.00 96.25 81 PRO A CA 1
ATOM 648 C C . PRO A 1 81 ? -10.086 20.133 -35.315 1.00 96.25 81 PRO A C 1
ATOM 650 O O . PRO A 1 81 ? -10.122 18.981 -35.749 1.00 96.25 81 PRO A O 1
ATOM 653 N N . LYS A 1 82 ? -10.129 21.208 -36.117 1.00 94.75 82 LYS A N 1
ATOM 654 C CA . LYS A 1 82 ? -10.367 21.145 -37.575 1.00 94.75 82 LYS A CA 1
ATOM 655 C C . LYS A 1 82 ? -9.467 20.135 -38.291 1.00 94.75 82 LYS A C 1
ATOM 657 O O . LYS A 1 82 ? -9.956 19.286 -39.016 1.00 94.75 82 LYS A O 1
ATOM 662 N N . GLN A 1 83 ? -8.172 20.116 -37.966 1.00 94.44 83 GLN A N 1
ATOM 663 C CA . GLN A 1 83 ? -7.221 19.147 -38.532 1.00 94.44 83 GLN A CA 1
ATOM 664 C C . GLN A 1 83 ? -7.596 17.677 -38.278 1.00 94.44 83 GLN A C 1
ATOM 666 O O . GLN A 1 83 ? -7.290 16.818 -39.099 1.00 94.44 83 GLN A O 1
ATOM 671 N N . LEU A 1 84 ? -8.191 17.369 -37.121 1.00 96.25 84 LEU A N 1
ATOM 672 C CA . LEU A 1 84 ? -8.635 16.014 -36.793 1.00 96.25 84 LEU A CA 1
ATOM 673 C C . LEU A 1 84 ? -9.935 15.683 -37.532 1.00 96.25 84 LEU A C 1
ATOM 675 O O . LEU A 1 84 ? -10.071 14.587 -38.072 1.00 96.25 84 LEU A O 1
ATOM 679 N N . LEU A 1 85 ? -10.850 16.650 -37.606 1.00 95.56 85 LEU A N 1
ATOM 680 C CA . LEU A 1 85 ? -12.083 16.528 -38.377 1.00 95.56 85 LEU A CA 1
ATOM 681 C C . LEU A 1 85 ? -11.788 16.299 -39.861 1.00 95.56 85 LEU A C 1
ATOM 683 O O . LEU A 1 85 ? -12.343 15.379 -40.442 1.00 95.56 85 LEU A O 1
ATOM 687 N N . ASP A 1 86 ? -10.846 17.024 -40.460 1.00 93.69 86 ASP A N 1
ATOM 688 C CA . ASP A 1 86 ? -10.473 16.840 -41.867 1.00 93.69 86 ASP A CA 1
ATOM 689 C C . ASP A 1 86 ? -9.929 15.425 -42.144 1.00 93.69 86 ASP A C 1
ATOM 691 O O . ASP A 1 86 ? -10.260 14.813 -43.160 1.00 93.69 86 ASP A O 1
ATOM 695 N N . GLN A 1 87 ? -9.148 14.859 -41.215 1.00 95.06 87 GLN A N 1
ATOM 696 C CA . GLN A 1 87 ? -8.629 13.489 -41.338 1.00 95.06 87 GLN A CA 1
ATOM 697 C C . GLN A 1 87 ? -9.743 12.440 -41.275 1.00 95.06 87 GLN A C 1
ATOM 699 O O . GLN A 1 87 ? -9.744 11.492 -42.067 1.00 95.06 87 GLN A O 1
ATOM 704 N N . ILE A 1 88 ? -10.696 12.612 -40.355 1.00 94.44 88 ILE A N 1
ATOM 705 C CA . ILE A 1 88 ? -11.850 11.716 -40.213 1.00 94.44 88 ILE A CA 1
ATOM 706 C C . ILE A 1 88 ? -12.783 11.868 -41.413 1.00 94.44 88 ILE A C 1
ATOM 708 O O . ILE A 1 88 ? -13.193 10.868 -41.986 1.00 94.44 88 ILE A O 1
ATOM 712 N N . LYS A 1 89 ? -13.032 13.098 -41.869 1.00 91.38 89 LYS A N 1
ATOM 713 C CA . LYS A 1 89 ? -13.841 13.397 -43.056 1.00 91.38 89 LYS A CA 1
ATOM 714 C C . LYS A 1 89 ? -13.309 12.687 -44.293 1.00 91.38 89 LYS A C 1
ATOM 716 O O . LYS A 1 89 ? -14.085 12.158 -45.078 1.00 91.38 89 LYS A O 1
ATOM 721 N N . HIS A 1 90 ? -11.992 12.705 -44.474 1.00 89.88 90 HIS A N 1
ATOM 722 C CA . HIS A 1 90 ? -11.354 12.095 -45.632 1.00 89.88 90 HIS A CA 1
ATOM 723 C C . HIS A 1 90 ? -11.399 10.562 -45.586 1.00 89.88 90 HIS A C 1
ATOM 725 O O . HIS A 1 90 ? -11.560 9.928 -46.622 1.00 89.88 90 HIS A O 1
ATOM 731 N N . SER A 1 91 ? -11.260 9.973 -44.395 1.00 91.44 91 SER A N 1
ATOM 732 C CA . SER A 1 91 ? -11.046 8.524 -44.252 1.00 91.44 91 SER A CA 1
ATOM 733 C C . SER A 1 91 ? -12.308 7.735 -43.894 1.00 91.44 91 SER A C 1
ATOM 735 O O . SER A 1 91 ? -12.390 6.548 -44.199 1.00 91.44 91 SER A O 1
ATOM 737 N N . SER A 1 92 ? -13.253 8.363 -43.193 1.00 92.81 92 SER A N 1
ATOM 738 C CA . SER A 1 92 ? -14.476 7.751 -42.649 1.00 92.81 92 SER A CA 1
ATOM 739 C C . SER A 1 92 ? -15.585 8.811 -42.491 1.00 92.81 92 SER A C 1
ATOM 741 O O . SER A 1 92 ? -15.999 9.117 -41.366 1.00 92.81 92 SER A O 1
ATOM 743 N N . PRO A 1 93 ? -16.038 9.447 -43.591 1.00 91.44 93 PRO A N 1
ATOM 744 C CA . PRO A 1 93 ? -17.035 10.524 -43.551 1.00 91.44 93 PRO A CA 1
ATOM 745 C C . PRO A 1 93 ? -18.356 10.111 -42.883 1.00 91.44 93 PRO A C 1
ATOM 747 O O . PRO A 1 93 ? -18.994 10.931 -42.224 1.00 91.44 93 PRO A O 1
ATOM 750 N N . GLU A 1 94 ? -18.747 8.844 -43.003 1.00 92.00 94 GLU A N 1
ATOM 751 C CA . GLU A 1 94 ? -19.945 8.260 -42.393 1.00 92.00 94 GLU A CA 1
ATOM 752 C C . GLU A 1 94 ? -19.917 8.254 -40.855 1.00 92.00 94 GLU A C 1
ATOM 754 O O . GLU A 1 94 ? -20.969 8.321 -40.220 1.00 92.00 94 GLU A O 1
ATOM 759 N N . GLU A 1 95 ? -18.730 8.244 -40.242 1.00 94.81 95 GLU A N 1
ATOM 760 C CA . GLU A 1 95 ? -18.558 8.283 -38.785 1.00 94.81 95 GLU A CA 1
ATOM 761 C C . GLU A 1 95 ? -18.367 9.706 -38.237 1.00 94.81 95 GLU A C 1
ATOM 763 O O . GLU A 1 95 ? -18.154 9.881 -37.037 1.00 94.81 95 GLU A O 1
ATOM 768 N N . MET A 1 96 ? -18.471 10.747 -39.071 1.00 94.94 96 MET A N 1
ATOM 769 C CA . MET A 1 96 ? -18.220 12.130 -38.646 1.00 94.94 96 MET A CA 1
ATOM 770 C C . MET A 1 96 ? -19.162 12.585 -37.525 1.00 94.94 96 MET A C 1
ATOM 772 O O . MET A 1 96 ? -18.716 13.079 -36.489 1.00 94.94 96 MET A O 1
ATOM 776 N N . SER A 1 97 ? -20.471 12.393 -37.710 1.00 94.88 97 SER A N 1
ATOM 777 C CA . SER A 1 97 ? -21.472 12.780 -36.707 1.00 94.88 97 SER A CA 1
ATOM 778 C C . SER A 1 97 ? -21.286 11.994 -35.405 1.00 94.88 97 SER A C 1
ATOM 780 O O . SER A 1 97 ? -21.329 12.572 -34.319 1.00 94.88 97 SER A O 1
ATOM 782 N N . LEU A 1 98 ? -20.975 10.698 -35.517 1.00 96.00 98 LEU A N 1
ATOM 783 C CA . LEU A 1 98 ? -20.652 9.840 -34.382 1.00 96.00 98 LEU A CA 1
ATOM 784 C C . LEU A 1 98 ? -19.417 10.350 -33.618 1.00 96.00 98 LEU A C 1
ATOM 786 O O . LEU A 1 98 ? -19.433 10.425 -32.388 1.00 96.00 98 LEU A O 1
ATOM 790 N N . PHE A 1 99 ? -18.359 10.726 -34.338 1.00 97.25 99 PHE A N 1
ATOM 791 C CA . PHE A 1 99 ? -17.132 11.270 -33.766 1.00 97.25 99 PHE A CA 1
ATOM 792 C C . PHE A 1 99 ? -17.371 12.572 -33.005 1.00 97.25 99 PHE A C 1
ATOM 794 O O . PHE A 1 99 ? -16.955 12.677 -31.849 1.00 97.25 99 PHE A O 1
ATOM 801 N N . VAL A 1 100 ? -18.066 13.536 -33.615 1.00 96.88 100 VAL A N 1
ATOM 802 C CA . VAL A 1 100 ? -18.398 14.812 -32.961 1.00 96.88 100 VAL A CA 1
ATOM 803 C C . VAL A 1 100 ? -19.231 14.560 -31.701 1.00 96.88 100 VAL A C 1
ATOM 805 O O . VAL A 1 100 ? -18.896 15.085 -30.639 1.00 96.88 100 VAL A O 1
ATOM 808 N N . ASN A 1 101 ? -20.239 13.685 -31.778 1.00 95.75 101 ASN A N 1
ATOM 809 C CA . ASN A 1 101 ? -21.098 13.334 -30.645 1.00 95.75 101 ASN A CA 1
ATOM 810 C C . ASN A 1 101 ? -20.302 12.763 -29.456 1.00 95.75 101 ASN A C 1
ATOM 812 O O . ASN A 1 101 ? -20.388 13.247 -28.324 1.00 95.75 101 ASN A O 1
ATOM 816 N N . ALA A 1 102 ? -19.460 11.761 -29.712 1.00 96.44 102 ALA A N 1
ATOM 817 C CA . ALA A 1 102 ? -18.635 11.141 -28.680 1.00 96.44 102 ALA A CA 1
ATOM 818 C C . ALA A 1 102 ? -17.532 12.077 -28.149 1.00 96.44 102 ALA A C 1
ATOM 820 O O . ALA A 1 102 ? -17.189 12.017 -26.959 1.00 96.44 102 ALA A O 1
ATOM 821 N N . TRP A 1 103 ? -16.996 12.971 -28.987 1.00 97.25 103 TRP A N 1
ATOM 822 C CA . TRP A 1 103 ? -16.055 14.007 -28.560 1.00 97.25 103 TRP A CA 1
ATOM 823 C C . TRP A 1 103 ? -16.699 14.962 -27.556 1.00 97.25 103 TRP A C 1
ATOM 825 O O . TRP A 1 103 ? -16.130 15.181 -26.483 1.00 97.25 103 TRP A O 1
ATOM 835 N N . MET A 1 104 ? -17.895 15.473 -27.861 1.00 96.44 104 MET A N 1
ATOM 836 C CA . MET A 1 104 ? -18.619 16.382 -26.969 1.00 96.44 104 MET A CA 1
ATOM 837 C C . MET A 1 104 ? -18.977 15.716 -25.638 1.00 96.44 104 MET A C 1
ATOM 839 O O . MET A 1 104 ? -18.806 16.336 -24.588 1.00 96.44 104 MET A O 1
ATOM 843 N N . TYR A 1 105 ? -19.336 14.428 -25.650 1.00 94.94 105 TYR A N 1
ATOM 844 C CA . TYR A 1 105 ? -19.502 13.634 -24.426 1.00 94.94 105 TYR A CA 1
ATOM 845 C C . TYR A 1 105 ? -18.219 13.572 -23.575 1.00 94.94 105 TYR A C 1
ATOM 847 O O . TYR A 1 105 ? -18.246 13.741 -22.354 1.00 94.94 105 TYR A O 1
ATOM 855 N N . SER A 1 106 ? -17.073 13.338 -24.217 1.00 94.50 106 SER A N 1
ATOM 856 C CA . SER A 1 106 ? -15.800 13.089 -23.526 1.00 94.50 106 SER A CA 1
ATOM 857 C C . SER A 1 106 ? -15.071 14.366 -23.093 1.00 94.50 106 SER A C 1
ATOM 859 O O . SER A 1 106 ? -14.220 14.314 -22.199 1.00 94.50 106 SER A O 1
ATOM 861 N N . SER A 1 107 ? -15.382 15.510 -23.709 1.00 95.12 107 SER A N 1
ATOM 862 C CA . SER A 1 107 ? -14.635 16.764 -23.553 1.00 95.12 107 SER A CA 1
ATOM 863 C C . SER A 1 107 ? -14.635 17.302 -22.111 1.00 95.12 107 SER A C 1
ATOM 865 O O . SER A 1 107 ? -13.543 17.512 -21.570 1.00 95.12 107 SER A O 1
ATOM 867 N N . PRO A 1 108 ? -15.774 17.411 -21.389 1.00 93.44 108 PRO A N 1
ATOM 868 C CA . PRO A 1 108 ? -15.765 17.880 -19.997 1.00 93.44 108 PRO A CA 1
ATOM 869 C C . PRO A 1 108 ? -14.926 16.992 -19.060 1.00 93.44 108 PRO A C 1
ATOM 871 O O . PRO A 1 108 ? -14.224 17.481 -18.167 1.00 93.44 108 PRO A O 1
ATOM 874 N N . ILE A 1 109 ? -14.943 15.673 -19.277 1.00 89.88 109 ILE A N 1
ATOM 875 C CA . ILE A 1 109 ? -14.156 14.716 -18.486 1.00 89.88 109 ILE A CA 1
ATOM 876 C C . ILE A 1 109 ? -12.665 14.865 -18.816 1.00 89.88 109 ILE A C 1
ATOM 878 O O . ILE A 1 109 ? -11.842 14.983 -17.903 1.00 89.88 109 ILE A O 1
ATOM 882 N N . GLY A 1 110 ? -12.314 14.937 -20.105 1.00 88.25 110 GLY A N 1
ATOM 883 C CA . GLY A 1 110 ? -10.938 15.128 -20.584 1.00 88.25 110 GLY A CA 1
ATOM 884 C C . GLY A 1 110 ? -10.325 16.442 -20.103 1.00 88.25 110 GLY A C 1
ATOM 885 O O . GLY A 1 110 ? -9.117 16.522 -19.843 1.00 88.25 110 GLY A O 1
ATOM 886 N N . ARG A 1 111 ? -11.181 17.443 -19.887 1.00 92.12 111 ARG A N 1
ATOM 887 C CA . ARG A 1 111 ? -10.840 18.769 -19.369 1.00 92.12 111 ARG A CA 1
ATOM 888 C C . ARG A 1 111 ? -10.811 18.865 -17.839 1.00 92.12 111 ARG A C 1
ATOM 890 O O . ARG A 1 111 ? -10.426 19.896 -17.295 1.00 92.12 111 ARG A O 1
ATOM 897 N N . GLY A 1 112 ? -11.081 17.767 -17.127 1.00 86.81 112 GLY A N 1
ATOM 898 C CA . GLY A 1 112 ? -10.797 17.636 -15.695 1.00 86.81 112 GLY A CA 1
ATOM 899 C C . GLY A 1 112 ? -11.985 17.854 -14.758 1.00 86.81 112 GLY A C 1
ATOM 900 O O . GLY A 1 112 ? -11.758 18.064 -13.563 1.00 86.81 112 GLY A O 1
ATOM 901 N N . ALA A 1 113 ? -13.228 17.755 -15.243 1.00 88.19 113 ALA A N 1
ATOM 902 C CA . ALA A 1 113 ? -14.427 17.880 -14.406 1.00 88.19 113 ALA A CA 1
ATOM 903 C C . ALA A 1 113 ? -14.403 16.956 -13.165 1.00 88.19 113 ALA A C 1
ATOM 905 O O . ALA A 1 113 ? -14.803 17.359 -12.073 1.00 88.19 113 ALA A O 1
ATOM 906 N N . GLU A 1 114 ? -13.838 15.746 -13.274 1.00 85.19 114 GLU A N 1
ATOM 907 C CA . GLU A 1 114 ? -13.724 14.802 -12.147 1.00 85.19 114 GLU A CA 1
ATOM 908 C C . GLU A 1 114 ? -12.857 15.304 -10.973 1.00 85.19 114 GLU A C 1
ATOM 910 O O . GLU A 1 114 ? -13.026 14.875 -9.826 1.00 85.19 114 GLU A O 1
ATOM 915 N N . ILE A 1 115 ? -11.913 16.213 -11.232 1.00 85.62 115 ILE A N 1
ATOM 916 C CA . ILE A 1 115 ? -11.015 16.763 -10.208 1.00 85.62 115 ILE A CA 1
ATOM 917 C C . ILE A 1 115 ? -11.729 17.840 -9.388 1.00 85.62 115 ILE A C 1
ATOM 919 O O . ILE A 1 115 ? -11.438 17.983 -8.198 1.00 85.62 115 ILE A O 1
ATOM 923 N N . VAL A 1 116 ? -12.708 18.529 -9.981 1.00 88.62 116 VAL A N 1
ATOM 924 C CA . VAL A 1 116 ? -13.523 19.559 -9.322 1.00 88.62 116 VAL A CA 1
ATOM 925 C C . VAL A 1 116 ? -14.260 18.963 -8.123 1.00 88.62 116 VAL A C 1
ATOM 927 O O . VAL A 1 116 ? -14.143 19.472 -7.010 1.00 88.62 116 VAL A O 1
ATOM 930 N N . SER A 1 117 ? -14.911 17.811 -8.311 1.00 84.50 117 SER A N 1
ATOM 931 C CA . SER A 1 117 ? -15.605 17.090 -7.236 1.00 84.50 117 SER A CA 1
ATOM 932 C C . SER A 1 117 ? -14.667 16.729 -6.074 1.00 84.50 117 SER A C 1
ATOM 934 O O . SER A 1 117 ? -14.907 17.094 -4.919 1.00 84.50 117 SER A O 1
ATOM 936 N N . LYS A 1 118 ? -13.516 16.112 -6.385 1.00 85.25 118 LYS A N 1
ATOM 937 C CA . LYS A 1 118 ? -12.492 15.744 -5.386 1.00 85.25 118 LYS A CA 1
ATOM 938 C C . LYS A 1 118 ? -11.976 16.967 -4.620 1.00 85.25 118 LYS A C 1
ATOM 940 O O . LYS A 1 118 ? -11.655 16.861 -3.431 1.00 85.25 118 LYS A O 1
ATOM 945 N N . TYR A 1 119 ? -11.880 18.114 -5.291 1.00 88.38 119 TYR A N 1
ATOM 946 C CA . TYR A 1 119 ? -11.423 19.361 -4.694 1.00 88.38 119 TYR A CA 1
ATOM 947 C C . TYR A 1 119 ? -12.445 19.960 -3.732 1.00 88.38 119 TYR A C 1
ATOM 949 O O . TYR A 1 119 ? -12.087 20.238 -2.588 1.00 88.38 119 TYR A O 1
ATOM 957 N N . PHE A 1 120 ? -13.710 20.090 -4.140 1.00 89.50 120 PHE A N 1
ATOM 958 C CA . PHE A 1 120 ? -14.778 20.594 -3.271 1.00 89.50 120 PHE A CA 1
ATOM 959 C C . PHE A 1 120 ? -14.992 19.703 -2.040 1.00 89.50 120 PHE A C 1
ATOM 961 O O . PHE A 1 120 ? -15.179 20.217 -0.933 1.00 89.50 120 PHE A O 1
ATOM 968 N N . ASP A 1 121 ? -14.837 18.385 -2.177 1.00 86.06 121 ASP A N 1
ATOM 969 C CA . ASP A 1 121 ? -14.816 17.453 -1.043 1.00 86.06 121 ASP A CA 1
ATOM 970 C C . ASP A 1 121 ? -13.624 17.690 -0.104 1.00 86.06 121 ASP A C 1
ATOM 972 O O . ASP A 1 121 ? -13.724 17.568 1.125 1.00 86.06 121 ASP A O 1
ATOM 976 N N . GLY A 1 122 ? -12.452 17.983 -0.670 1.00 87.38 122 GLY A N 1
ATOM 977 C CA . GLY A 1 122 ? -11.247 18.348 0.073 1.00 87.38 122 GLY A CA 1
ATOM 978 C C . GLY A 1 122 ? -11.429 19.653 0.847 1.00 87.38 122 GLY A C 1
ATOM 979 O O . GLY A 1 122 ? -11.204 19.680 2.062 1.00 87.38 122 GLY A O 1
ATOM 980 N N . LEU A 1 123 ? -11.903 20.697 0.164 1.00 88.62 123 LEU A N 1
ATOM 981 C CA . LEU A 1 123 ? -12.199 22.010 0.731 1.00 88.62 123 LEU A CA 1
ATOM 982 C C . LEU A 1 123 ? -13.246 21.913 1.837 1.00 88.62 123 LEU A C 1
ATOM 984 O O . LEU A 1 123 ? -13.000 22.402 2.936 1.00 88.62 123 LEU A O 1
ATOM 988 N N . SER A 1 124 ? -14.351 21.203 1.610 1.00 89.56 124 SER A N 1
ATOM 989 C CA . SER A 1 124 ? -15.408 21.007 2.609 1.00 89.56 124 SER A CA 1
ATOM 990 C C . SER A 1 124 ? -14.880 20.295 3.857 1.00 89.56 124 SER A C 1
ATOM 992 O O . SER A 1 124 ? -15.108 20.735 4.988 1.00 89.56 124 SER A O 1
ATOM 994 N N . ARG A 1 125 ? -14.082 19.230 3.692 1.00 89.38 125 ARG A N 1
ATOM 995 C CA . ARG A 1 125 ? -13.448 18.534 4.828 1.00 89.38 125 ARG A CA 1
ATOM 996 C C . ARG A 1 125 ? -12.453 19.422 5.567 1.00 89.38 125 ARG A C 1
ATOM 998 O O . ARG A 1 125 ? -12.416 19.390 6.799 1.00 89.38 125 ARG A O 1
ATOM 1005 N N . GLY A 1 126 ? -11.644 20.191 4.843 1.00 89.62 126 GLY A N 1
ATOM 1006 C CA . GLY A 1 126 ? -10.703 21.144 5.424 1.00 89.62 126 GLY A CA 1
ATOM 1007 C C . GLY A 1 126 ? -11.417 22.264 6.187 1.00 89.62 126 GLY A C 1
ATOM 1008 O O . GLY A 1 126 ? -11.040 22.563 7.321 1.00 89.62 126 GLY A O 1
ATOM 1009 N N . TYR A 1 127 ? -12.515 22.782 5.633 1.00 92.69 127 TYR A N 1
ATOM 1010 C CA . TYR A 1 127 ? -13.393 23.765 6.263 1.00 92.69 127 TYR A CA 1
ATOM 1011 C C . TYR A 1 127 ? -13.907 23.249 7.606 1.00 92.69 127 TYR A C 1
ATOM 1013 O O . TYR A 1 127 ? -13.668 23.862 8.644 1.00 92.69 127 TYR A O 1
ATOM 1021 N N . ILE A 1 128 ? -14.518 22.059 7.622 1.00 90.94 128 ILE A N 1
ATOM 1022 C CA . ILE A 1 128 ? -15.048 21.436 8.844 1.00 90.94 128 ILE A CA 1
ATOM 1023 C C . ILE A 1 128 ? -13.942 21.150 9.872 1.00 90.94 128 ILE A C 1
ATOM 1025 O O . ILE A 1 128 ? -14.174 21.290 11.077 1.00 90.94 128 ILE A O 1
ATOM 1029 N N . LYS A 1 129 ? -12.733 20.770 9.434 1.00 92.12 129 LYS A N 1
ATOM 1030 C CA . LYS A 1 129 ? -11.577 20.554 10.326 1.00 92.12 129 LYS A CA 1
ATOM 1031 C C . LYS A 1 129 ? -11.094 21.844 10.990 1.00 92.12 129 LYS A C 1
ATOM 1033 O O . LYS A 1 129 ? -10.672 21.787 12.144 1.00 92.12 129 LYS A O 1
ATOM 1038 N N . ALA A 1 130 ? -11.182 22.982 10.304 1.00 90.88 130 ALA A N 1
ATOM 1039 C CA . ALA A 1 130 ? -10.792 24.282 10.849 1.00 90.88 130 ALA A CA 1
ATOM 1040 C C . ALA A 1 130 ? -11.752 24.793 11.947 1.00 90.88 130 ALA A C 1
ATOM 1042 O O . ALA A 1 130 ? -11.408 25.702 12.709 1.00 90.88 130 ALA A O 1
ATOM 1043 N N . LEU A 1 131 ? -12.943 24.195 12.069 1.00 91.25 131 LEU A N 1
ATOM 1044 C CA . LEU A 1 131 ? -13.948 24.561 13.062 1.00 91.25 131 LEU A CA 1
ATOM 1045 C C . LEU A 1 131 ? -13.739 23.860 14.413 1.00 91.25 131 LEU A C 1
ATOM 1047 O O . LEU A 1 131 ? -13.522 22.644 14.518 1.00 91.25 131 LEU A O 1
ATOM 1051 N N . SER A 1 132 ? -13.932 24.614 15.499 1.00 91.06 132 SER A N 1
ATOM 1052 C CA . SER A 1 132 ? -13.976 24.035 16.847 1.00 91.06 132 SER A CA 1
ATOM 1053 C C . SER A 1 132 ? -15.168 23.079 17.017 1.00 91.06 132 SER A C 1
ATOM 1055 O O . SER A 1 132 ? -16.140 23.109 16.260 1.00 91.06 132 SER A O 1
ATOM 1057 N N . ARG A 1 133 ? -15.130 22.215 18.043 1.00 88.50 133 ARG A N 1
ATOM 1058 C CA . ARG A 1 133 ? -16.256 21.308 18.350 1.00 88.50 133 ARG A CA 1
ATOM 1059 C C . ARG A 1 133 ? -17.559 22.072 18.632 1.00 88.50 133 ARG A C 1
ATOM 1061 O O . ARG A 1 133 ? -18.609 21.647 18.163 1.00 88.50 133 ARG A O 1
ATOM 1068 N N . LYS A 1 134 ? -17.478 23.209 19.341 1.00 87.06 134 LYS A N 1
ATOM 1069 C CA . LYS A 1 134 ? -18.632 24.076 19.641 1.00 87.06 134 LYS A CA 1
ATOM 1070 C C . LYS A 1 134 ? -19.238 24.663 18.364 1.00 87.06 134 LYS A C 1
ATOM 1072 O O . LYS A 1 134 ? -20.445 24.588 18.180 1.00 87.06 134 LYS A O 1
ATOM 1077 N N . GLN A 1 135 ? -18.393 25.159 17.459 1.00 89.00 135 GLN A N 1
ATOM 1078 C CA . GLN A 1 135 ? -18.822 25.704 16.167 1.00 89.00 135 GLN A CA 1
ATOM 1079 C C . GLN A 1 135 ? -19.498 24.648 15.296 1.00 89.00 135 GLN A C 1
ATOM 1081 O O . GLN A 1 135 ? -20.587 24.888 14.794 1.00 89.00 135 GLN A O 1
ATOM 1086 N N . ARG A 1 136 ? -18.914 23.448 15.184 1.00 90.62 136 ARG A N 1
ATOM 1087 C CA . ARG A 1 136 ? -19.537 22.335 14.447 1.00 90.62 136 ARG A CA 1
ATOM 1088 C C . ARG A 1 136 ? -20.904 21.958 15.013 1.00 90.62 136 ARG A C 1
ATOM 1090 O O . ARG A 1 136 ? -21.848 21.780 14.257 1.00 90.62 136 ARG A O 1
ATOM 1097 N N . SER A 1 137 ? -21.017 21.878 16.338 1.00 85.25 137 SER A N 1
ATOM 1098 C CA . SER A 1 137 ? -22.298 21.596 16.992 1.00 85.25 137 SER A CA 1
ATOM 1099 C C . SER A 1 137 ? -23.338 22.687 16.725 1.00 85.25 137 SER A C 1
ATOM 1101 O O . SER A 1 137 ? -24.499 22.362 16.518 1.00 85.25 137 SER A O 1
ATOM 1103 N N . ALA A 1 138 ? -22.927 23.959 16.720 1.00 82.44 138 ALA A N 1
ATOM 1104 C CA . ALA A 1 138 ? -23.813 25.100 16.493 1.00 82.44 138 ALA A CA 1
ATOM 1105 C C . ALA A 1 138 ? -24.222 25.276 15.019 1.00 82.44 138 ALA A C 1
ATOM 1107 O O . ALA A 1 138 ? -25.303 25.786 14.728 1.00 82.44 138 ALA A O 1
ATOM 1108 N N . LEU A 1 139 ? -23.378 24.855 14.072 1.00 83.00 139 LEU A N 1
ATOM 1109 C CA . LEU A 1 139 ? -23.737 24.827 12.653 1.00 83.00 139 LEU A CA 1
ATOM 1110 C C . LEU A 1 139 ? -24.739 23.709 12.335 1.00 83.00 139 LEU A C 1
ATOM 1112 O O . LEU A 1 139 ? -25.575 23.911 11.465 1.00 83.00 139 LEU A O 1
ATOM 1116 N N . ASN A 1 140 ? -24.691 22.591 13.069 1.00 81.12 140 ASN A N 1
ATOM 1117 C CA . ASN A 1 140 ? -25.599 21.452 12.893 1.00 81.12 140 ASN A CA 1
ATOM 1118 C C . ASN A 1 140 ? -26.930 21.583 13.654 1.00 81.12 140 ASN A C 1
ATOM 1120 O O . ASN A 1 140 ? -27.838 20.793 13.423 1.00 81.12 140 ASN A O 1
ATOM 1124 N N . SER A 1 141 ? -27.045 22.513 14.605 1.00 78.75 141 SER A N 1
ATOM 1125 C CA . SER A 1 141 ? -28.294 22.737 15.334 1.00 78.75 141 SER A CA 1
ATOM 1126 C C . SER A 1 141 ? -29.228 23.644 14.531 1.00 78.75 141 SER A C 1
ATOM 1128 O O . SER A 1 141 ? -28.855 24.779 14.233 1.00 78.75 141 SER A O 1
ATOM 1130 N N . GLU A 1 142 ? -30.456 23.191 14.273 1.00 63.00 142 GLU A N 1
ATOM 1131 C CA . GLU A 1 142 ? -31.518 23.970 13.606 1.00 63.00 142 GLU A CA 1
ATOM 1132 C C . GLU A 1 142 ? -31.974 25.206 14.399 1.00 63.00 142 GLU A C 1
ATOM 1134 O O . GLU A 1 142 ? -32.703 26.046 13.879 1.00 63.00 142 GLU A O 1
ATOM 1139 N N . SER A 1 143 ? -31.536 25.374 15.654 1.00 62.69 143 SER A N 1
ATOM 1140 C CA . SER A 1 143 ? -31.908 26.535 16.461 1.00 62.69 143 SER A CA 1
ATOM 1141 C C . SER A 1 143 ? -31.302 27.823 15.881 1.00 62.69 143 SER A C 1
ATOM 1143 O O . SER A 1 143 ? -30.143 28.167 16.135 1.00 62.69 143 SER A O 1
ATOM 1145 N N . THR A 1 144 ? -32.112 28.570 15.138 1.00 54.59 144 THR A N 1
ATOM 1146 C CA . THR A 1 144 ? -31.812 29.861 14.493 1.00 54.59 144 THR A CA 1
ATOM 1147 C C . THR A 1 144 ? -31.505 31.003 15.471 1.00 54.59 144 THR A C 1
ATOM 1149 O O . THR A 1 144 ? -31.048 32.063 15.057 1.00 54.59 144 THR A O 1
ATOM 1152 N N . LYS A 1 145 ? -31.681 30.798 16.784 1.00 55.34 145 LYS A N 1
ATOM 1153 C CA . LYS A 1 145 ? -31.680 31.863 17.805 1.00 55.34 145 LYS A CA 1
ATOM 1154 C C . LYS A 1 145 ? -30.317 32.495 18.147 1.00 55.34 145 LYS A C 1
ATOM 1156 O O . LYS A 1 145 ? -30.280 33.389 18.984 1.00 55.34 145 LYS A O 1
ATOM 1161 N N . LYS A 1 146 ? -29.187 32.081 17.552 1.00 57.25 146 LYS A N 1
ATOM 1162 C CA . LYS A 1 146 ? -27.873 32.722 17.799 1.00 57.25 146 LYS A CA 1
ATOM 1163 C C . LYS A 1 146 ? -27.116 33.003 16.499 1.00 57.25 146 LYS A C 1
ATOM 1165 O O . LYS A 1 146 ? -26.543 32.097 15.901 1.00 57.25 146 LYS A O 1
ATOM 1170 N N . ASN A 1 147 ? -27.043 34.283 16.126 1.00 65.88 147 ASN A N 1
ATOM 1171 C CA . ASN A 1 147 ? -26.321 34.812 14.955 1.00 65.88 147 ASN A CA 1
ATOM 1172 C C . ASN A 1 147 ? -24.782 34.677 15.029 1.00 65.88 147 ASN A C 1
ATOM 1174 O O . ASN A 1 147 ? -24.099 35.016 14.079 1.00 65.88 147 ASN A O 1
ATOM 1178 N N . HIS A 1 148 ? -24.220 34.146 16.121 1.00 73.69 148 HIS A N 1
ATOM 1179 C CA . HIS A 1 148 ? -22.786 34.217 16.453 1.00 73.69 148 HIS A CA 1
ATOM 1180 C C . HIS A 1 148 ? -21.827 33.520 15.449 1.00 73.69 148 HIS A C 1
ATOM 1182 O O . HIS A 1 148 ? -20.611 33.701 15.524 1.00 73.69 148 HIS A O 1
ATOM 1188 N N . TYR A 1 149 ? -22.340 32.701 14.524 1.00 85.56 149 TYR A N 1
ATOM 1189 C CA . TYR A 1 149 ? -21.545 32.008 13.497 1.00 85.56 149 TYR A CA 1
ATOM 1190 C C . TYR A 1 149 ? -22.109 32.204 12.086 1.00 85.56 149 TYR A C 1
ATOM 1192 O O . TYR A 1 149 ? -21.972 31.314 11.240 1.00 85.56 149 TYR A O 1
ATOM 1200 N N . LYS A 1 150 ? -22.771 33.340 11.835 1.00 85.50 150 LYS A N 1
ATOM 1201 C CA . LYS A 1 150 ? -23.419 33.637 10.554 1.00 85.50 150 LYS A CA 1
ATOM 1202 C C . LYS A 1 150 ? -22.430 33.531 9.393 1.00 85.50 150 LYS A C 1
ATOM 1204 O O . LYS A 1 150 ? -22.711 32.803 8.444 1.00 85.50 150 LYS A O 1
ATOM 1209 N N . THR A 1 151 ? -21.248 34.130 9.522 1.00 86.69 151 THR A N 1
ATOM 1210 C CA . THR A 1 151 ? -20.209 34.129 8.473 1.00 86.69 151 THR A CA 1
ATOM 1211 C C . THR A 1 151 ? -19.688 32.719 8.161 1.00 86.69 151 THR A C 1
ATOM 1213 O O . THR A 1 151 ? -19.534 32.345 7.000 1.00 86.69 151 THR A O 1
ATOM 1216 N N . LEU A 1 152 ? -19.494 31.878 9.185 1.00 89.44 152 LEU A N 1
ATOM 1217 C CA . LEU A 1 152 ? -19.069 30.481 9.002 1.00 89.44 152 LEU A CA 1
ATOM 1218 C C . LEU A 1 152 ? -20.162 29.621 8.349 1.00 89.44 152 LEU A C 1
ATOM 1220 O O . LEU A 1 152 ? -19.873 28.754 7.526 1.00 89.44 152 LEU A O 1
ATOM 1224 N N . ARG A 1 153 ? -21.431 29.857 8.706 1.00 88.81 153 ARG A N 1
ATOM 1225 C CA . ARG A 1 153 ? -22.571 29.177 8.080 1.00 88.81 153 ARG A CA 1
ATOM 1226 C C . ARG A 1 153 ? -22.719 29.596 6.621 1.00 88.81 153 ARG A C 1
ATOM 1228 O O . ARG A 1 153 ? -22.945 28.739 5.777 1.00 88.81 153 ARG A O 1
ATOM 1235 N N . GLN A 1 154 ? -22.559 30.885 6.331 1.00 87.69 154 GLN A N 1
ATOM 1236 C CA . GLN A 1 154 ? -22.598 31.427 4.975 1.00 87.69 154 GLN A CA 1
ATOM 1237 C C . GLN A 1 154 ? -21.467 30.871 4.110 1.00 87.69 154 GLN A C 1
ATOM 1239 O O . GLN A 1 154 ? -21.742 30.450 2.997 1.00 87.69 154 GLN A O 1
ATOM 1244 N N . GLY A 1 155 ? -20.234 30.782 4.621 1.00 89.25 155 GLY A N 1
ATOM 1245 C CA . GLY A 1 155 ? -19.119 30.203 3.865 1.00 89.25 155 GLY A CA 1
ATOM 1246 C C . GLY A 1 155 ? -19.323 28.722 3.522 1.00 89.25 155 GLY A C 1
ATOM 1247 O O . GLY A 1 155 ? -19.070 28.313 2.393 1.00 89.25 155 GLY A O 1
ATOM 1248 N N . LEU A 1 156 ? -19.836 27.922 4.466 1.00 90.06 156 LEU A N 1
ATOM 1249 C CA . LEU A 1 156 ? -20.171 26.519 4.195 1.00 90.06 156 LEU A CA 1
ATOM 1250 C C . LEU A 1 156 ? -21.362 26.387 3.236 1.00 90.06 156 LEU A C 1
ATOM 1252 O O . LEU A 1 156 ? -21.325 25.556 2.335 1.00 90.06 156 LEU A O 1
ATOM 1256 N N . LYS A 1 157 ? -22.400 27.212 3.413 1.00 89.69 157 LYS A N 1
ATOM 1257 C CA . LYS A 1 157 ? -23.551 27.254 2.509 1.00 89.69 157 LYS A CA 1
ATOM 1258 C C . LYS A 1 157 ? -23.115 27.626 1.089 1.00 89.69 157 LYS A C 1
ATOM 1260 O O . LYS A 1 157 ? -23.484 26.929 0.163 1.00 89.69 157 LYS A O 1
ATOM 1265 N N . LYS A 1 158 ? -22.259 28.639 0.932 1.00 89.12 158 LYS A N 1
ATOM 1266 C CA . LYS A 1 158 ? -21.722 29.079 -0.362 1.00 89.12 158 LYS A CA 1
ATOM 1267 C C . LYS A 1 158 ? -20.962 27.964 -1.083 1.00 89.12 158 LYS A C 1
ATOM 1269 O O . LYS A 1 158 ? -21.198 27.757 -2.262 1.00 89.12 158 LYS A O 1
ATOM 1274 N N . LEU A 1 159 ? -20.125 27.198 -0.371 1.00 90.06 159 LEU A N 1
ATOM 1275 C CA . LEU A 1 159 ? -19.473 26.006 -0.936 1.00 90.06 159 LEU A CA 1
ATOM 1276 C C . LEU A 1 159 ? -20.482 24.991 -1.486 1.00 90.06 159 LEU A C 1
ATOM 1278 O O . LEU A 1 159 ? -20.275 24.454 -2.570 1.00 90.06 159 LEU A O 1
ATOM 1282 N N . VAL A 1 160 ? -21.535 24.698 -0.717 1.00 89.88 160 VAL A N 1
ATOM 1283 C CA . VAL A 1 160 ? -22.563 23.721 -1.102 1.00 89.88 160 VAL A CA 1
ATOM 1284 C C . VAL A 1 160 ? -23.385 24.238 -2.277 1.00 89.88 160 VAL A C 1
ATOM 1286 O O . VAL A 1 160 ? -23.580 23.500 -3.239 1.00 89.88 160 VAL A O 1
ATOM 1289 N N . ASP A 1 161 ? -23.834 25.489 -2.210 1.00 91.75 161 ASP A N 1
ATOM 1290 C CA . ASP A 1 161 ? -24.662 26.124 -3.232 1.00 91.75 161 ASP A CA 1
ATOM 1291 C C . ASP A 1 161 ? -23.898 26.211 -4.563 1.00 91.75 161 ASP A C 1
ATOM 1293 O O . ASP A 1 161 ? -24.409 25.747 -5.579 1.00 91.75 161 ASP A O 1
ATOM 1297 N N . ASP A 1 162 ? -22.651 26.697 -4.558 1.00 89.56 162 ASP A N 1
ATOM 1298 C CA . ASP A 1 162 ? -21.846 26.848 -5.779 1.00 89.56 162 ASP A CA 1
ATOM 1299 C C . ASP A 1 162 ? -21.440 25.499 -6.377 1.00 89.56 162 ASP A C 1
ATOM 1301 O O . ASP A 1 162 ? -21.454 25.334 -7.594 1.00 89.56 162 ASP A O 1
ATOM 1305 N N . TYR A 1 163 ? -21.119 24.503 -5.545 1.00 92.06 163 TYR A N 1
ATOM 1306 C CA . TYR A 1 163 ? -20.838 23.159 -6.047 1.00 92.06 163 TYR A CA 1
ATOM 1307 C C . TYR A 1 163 ? -22.094 22.498 -6.630 1.00 92.06 163 TYR A C 1
ATOM 1309 O O . TYR A 1 163 ? -22.027 21.857 -7.676 1.00 92.06 163 TYR A O 1
ATOM 1317 N N . THR A 1 164 ? -23.252 22.682 -5.990 1.00 91.25 164 THR A N 1
ATOM 1318 C CA . THR A 1 164 ? -24.536 22.173 -6.497 1.00 91.25 164 THR A CA 1
ATOM 1319 C C . THR A 1 164 ? -24.910 22.845 -7.815 1.00 91.25 164 THR A C 1
ATOM 1321 O O . THR A 1 164 ? -25.343 22.161 -8.743 1.00 91.25 164 THR A O 1
ATOM 1324 N N . LEU A 1 165 ? -24.718 24.163 -7.910 1.00 90.81 165 LEU A N 1
ATOM 1325 C CA . LEU A 1 165 ? -24.928 24.924 -9.137 1.00 90.81 165 LEU A CA 1
ATOM 1326 C C . LEU A 1 165 ? -24.000 24.426 -10.246 1.00 90.81 165 LEU A C 1
ATOM 1328 O O . LEU A 1 165 ? -24.486 24.087 -11.317 1.00 90.81 165 LEU A O 1
ATOM 1332 N N . PHE A 1 166 ? -22.706 24.267 -9.960 1.00 92.00 166 PHE A N 1
ATOM 1333 C CA . PHE A 1 166 ? -21.745 23.712 -10.910 1.00 92.00 166 PHE A CA 1
ATOM 1334 C C . PHE A 1 166 ? -22.150 22.320 -11.411 1.00 92.00 166 PHE A C 1
ATOM 1336 O O . PHE A 1 166 ? -22.096 22.067 -12.608 1.00 92.00 166 PHE A O 1
ATOM 1343 N N . LEU A 1 167 ? -22.575 21.405 -10.532 1.00 91.06 167 LEU A N 1
ATOM 1344 C CA . LEU A 1 167 ? -23.002 20.063 -10.952 1.00 91.06 167 LEU A CA 1
ATOM 1345 C C . LEU A 1 167 ? -24.241 20.100 -11.853 1.00 91.06 167 LEU A C 1
ATOM 1347 O O . LEU A 1 167 ? -24.347 19.293 -12.778 1.00 91.06 167 LEU A O 1
ATOM 1351 N N . ARG A 1 168 ? -25.170 21.022 -11.579 1.00 91.94 168 ARG A N 1
ATOM 1352 C CA . ARG A 1 168 ? -26.343 21.252 -12.424 1.00 91.94 168 ARG A CA 1
ATOM 1353 C C . ARG A 1 168 ? -25.923 21.798 -13.786 1.00 91.94 168 ARG A C 1
ATOM 1355 O O . ARG A 1 168 ? -26.244 21.179 -14.789 1.00 91.94 168 ARG A O 1
ATOM 1362 N N . GLU A 1 169 ? -25.133 22.868 -13.813 1.00 89.94 169 GLU A N 1
ATOM 1363 C CA . GLU A 1 169 ? -24.612 23.459 -15.051 1.00 89.94 169 GLU A CA 1
ATOM 1364 C C . GLU A 1 169 ? -23.804 22.452 -15.870 1.00 89.94 169 GLU A C 1
ATOM 1366 O O . GLU A 1 169 ? -23.971 22.372 -17.082 1.00 89.94 169 GLU A O 1
ATOM 1371 N N . LEU A 1 170 ? -22.968 21.639 -15.220 1.00 90.69 170 LEU A N 1
ATOM 1372 C CA . LEU A 1 170 ? -22.199 20.593 -15.881 1.00 90.69 170 LEU A CA 1
ATOM 1373 C C . LEU A 1 170 ? -23.121 19.595 -16.580 1.00 90.69 170 LEU A C 1
ATOM 1375 O O . LEU A 1 170 ? -22.860 19.235 -17.726 1.00 90.69 170 LEU A O 1
ATOM 1379 N N . ARG A 1 171 ? -24.188 19.153 -15.907 1.00 89.06 171 ARG A N 1
ATOM 1380 C CA . ARG A 1 171 ? -25.171 18.227 -16.477 1.00 89.06 171 ARG A CA 1
ATOM 1381 C C . ARG A 1 171 ? -25.931 18.868 -17.634 1.00 89.06 171 ARG A C 1
ATOM 1383 O O . ARG A 1 171 ? -25.998 18.260 -18.699 1.00 89.06 171 ARG A O 1
ATOM 1390 N N . ASP A 1 172 ? -26.468 20.063 -17.417 1.00 89.38 172 ASP A N 1
ATOM 1391 C CA . ASP A 1 172 ? -27.333 20.755 -18.373 1.00 89.38 172 ASP A CA 1
ATOM 1392 C C . ASP A 1 172 ? -26.554 21.123 -19.640 1.00 89.38 172 ASP A C 1
ATOM 1394 O O . ASP A 1 172 ? -26.981 20.800 -20.746 1.00 89.38 172 ASP A O 1
ATOM 1398 N N . LYS A 1 173 ? -25.358 21.708 -19.488 1.00 88.12 173 LYS A N 1
ATOM 1399 C CA . LYS A 1 173 ? -24.504 22.082 -20.622 1.00 88.12 173 LYS A CA 1
ATOM 1400 C C . LYS A 1 173 ? -23.957 20.865 -21.348 1.00 88.12 173 LYS A C 1
ATOM 1402 O O . LYS A 1 173 ? -24.028 20.817 -22.565 1.00 88.12 173 LYS A O 1
ATOM 1407 N N . SER A 1 174 ? -23.456 19.853 -20.633 1.00 86.56 174 SER A N 1
ATOM 1408 C CA . SER A 1 174 ? -22.943 18.654 -21.313 1.00 86.56 174 SER A CA 1
ATOM 1409 C C . SER A 1 174 ? -24.056 17.958 -22.095 1.00 86.56 174 SER A C 1
ATOM 1411 O O . SER A 1 174 ? -23.844 17.598 -23.245 1.00 86.56 174 SER A O 1
ATOM 1413 N N . GLY A 1 175 ? -25.248 17.812 -21.505 1.00 86.69 175 GLY A N 1
ATOM 1414 C CA . GLY A 1 175 ? -26.397 17.185 -22.164 1.00 86.69 175 GLY A CA 1
ATOM 1415 C C . GLY A 1 175 ? -26.944 17.958 -23.367 1.00 86.69 175 GLY A C 1
ATOM 1416 O O . GLY A 1 175 ? -27.671 17.378 -24.162 1.00 86.69 175 GLY A O 1
ATOM 1417 N N . ALA A 1 176 ? -26.586 19.234 -23.534 1.00 90.06 176 ALA A N 1
ATOM 1418 C CA . ALA A 1 176 ? -26.985 20.026 -24.696 1.00 90.06 176 ALA A CA 1
ATOM 1419 C C . ALA A 1 176 ? -26.166 19.714 -25.963 1.00 90.06 176 ALA A C 1
ATOM 1421 O O . ALA A 1 176 ? -26.598 20.071 -27.058 1.00 90.06 176 ALA A O 1
ATOM 1422 N N . PHE A 1 177 ? -24.994 19.077 -25.830 1.00 89.94 177 PHE A N 1
ATOM 1423 C CA . PHE A 1 177 ? -24.026 18.925 -26.927 1.00 89.94 177 PHE A CA 1
ATOM 1424 C C . PHE A 1 177 ? -23.884 17.503 -27.479 1.00 89.94 177 PHE A C 1
ATOM 1426 O O . PHE A 1 177 ? -23.151 17.313 -28.449 1.00 89.94 177 PHE A O 1
ATOM 1433 N N . TYR A 1 178 ? -24.515 16.502 -26.864 1.00 91.81 178 TYR A N 1
ATOM 1434 C CA . TYR A 1 178 ? -24.441 15.120 -27.337 1.00 91.81 178 TYR A CA 1
ATOM 1435 C C . TYR A 1 178 ? -25.739 14.352 -27.074 1.00 91.81 178 TYR A C 1
ATOM 1437 O O . TYR A 1 178 ? -26.486 14.645 -26.143 1.00 91.81 178 TYR A O 1
ATOM 1445 N N . GLU A 1 179 ? -25.954 13.320 -27.878 1.00 92.00 179 GLU A N 1
ATOM 1446 C CA . GLU A 1 179 ? -27.049 12.361 -27.794 1.00 92.00 179 GLU A CA 1
ATOM 1447 C C . GLU A 1 179 ? -26.509 11.040 -27.211 1.00 92.00 179 GLU A C 1
ATOM 1449 O O . GLU A 1 179 ? -25.718 10.355 -27.878 1.00 92.00 179 GLU A O 1
ATOM 1454 N N . PRO A 1 180 ? -26.866 10.677 -25.960 1.00 89.38 180 PRO A N 1
ATOM 1455 C CA . PRO A 1 180 ? -26.348 9.485 -25.283 1.00 89.38 180 PRO A CA 1
ATOM 1456 C C . PRO A 1 180 ? -26.555 8.183 -26.070 1.00 89.38 180 PRO A C 1
ATOM 1458 O O . PRO A 1 180 ? -25.674 7.327 -26.109 1.00 89.38 180 PRO A O 1
ATOM 1461 N N . GLU A 1 181 ? -27.703 8.048 -26.725 1.00 91.19 181 GLU A N 1
ATOM 1462 C CA . GLU A 1 181 ? -28.111 6.904 -27.544 1.00 91.19 181 GLU A CA 1
ATOM 1463 C C . GLU A 1 181 ? -27.243 6.699 -28.792 1.00 91.19 181 GLU A C 1
ATOM 1465 O O . GLU A 1 181 ? -27.171 5.587 -29.314 1.00 91.19 181 GLU A O 1
ATOM 1470 N N . LYS A 1 182 ? -26.535 7.740 -29.244 1.00 89.94 182 LYS A N 1
ATOM 1471 C CA . LYS A 1 182 ? -25.622 7.684 -30.392 1.00 89.94 182 LYS A CA 1
ATOM 1472 C C . LYS A 1 182 ? -24.173 7.383 -29.993 1.00 89.94 182 LYS A C 1
ATOM 1474 O O . LYS A 1 182 ? -23.287 7.458 -30.838 1.00 89.94 182 LYS A O 1
ATOM 1479 N N . LEU A 1 183 ? -23.885 7.066 -28.728 1.00 91.62 183 LEU A N 1
ATOM 1480 C CA . LEU A 1 183 ? -22.535 6.705 -28.280 1.00 91.62 183 LEU A CA 1
ATOM 1481 C C . LEU A 1 183 ? -22.236 5.228 -28.579 1.00 91.62 183 LEU A C 1
ATOM 1483 O O . LEU A 1 183 ? -22.514 4.346 -27.768 1.00 91.62 183 LEU A O 1
ATOM 1487 N N . ILE A 1 184 ? -21.634 4.961 -29.740 1.00 91.50 184 ILE A N 1
ATOM 1488 C CA . ILE A 1 184 ? -21.163 3.625 -30.139 1.00 91.50 184 ILE A CA 1
ATOM 1489 C C . ILE A 1 184 ? -19.644 3.600 -30.349 1.00 91.50 184 ILE A C 1
ATOM 1491 O O . ILE A 1 184 ? -18.977 4.633 -30.402 1.00 91.50 184 ILE A O 1
ATOM 1495 N N . GLN A 1 185 ? -19.077 2.397 -30.436 1.00 90.50 185 GLN A N 1
ATOM 1496 C CA . GLN A 1 185 ? -17.647 2.213 -30.659 1.00 90.50 185 GLN A CA 1
ATOM 1497 C C . GLN A 1 185 ? -17.253 2.636 -32.084 1.00 90.50 185 GLN A C 1
ATOM 1499 O O . GLN A 1 185 ? -17.843 2.165 -33.050 1.00 90.50 185 GLN A O 1
ATOM 1504 N N . PHE A 1 186 ? -16.215 3.469 -32.206 1.00 95.19 186 PHE A N 1
ATOM 1505 C CA . PHE A 1 186 ? -15.638 3.859 -33.497 1.00 95.19 186 PHE A CA 1
ATOM 1506 C C . PHE A 1 186 ? -15.017 2.681 -34.248 1.00 95.19 186 PHE A C 1
ATOM 1508 O O . PHE A 1 186 ? -14.457 1.772 -33.614 1.00 95.19 186 PHE A O 1
ATOM 1515 N N . SER A 1 187 ? -14.981 2.753 -35.580 1.00 95.44 187 SER A N 1
ATOM 1516 C CA . SER A 1 187 ? -14.190 1.813 -36.376 1.00 95.44 187 SER A CA 1
ATOM 1517 C C . SER A 1 187 ? -12.698 1.911 -36.077 1.00 95.44 187 SER A C 1
ATOM 1519 O O . SER A 1 187 ? -12.176 2.863 -35.481 1.00 95.44 187 SER A O 1
ATOM 1521 N N . ARG A 1 188 ? -11.963 0.896 -36.536 1.00 94.12 188 ARG A N 1
ATOM 1522 C CA . ARG A 1 188 ? -10.513 0.859 -36.370 1.00 94.12 188 ARG A CA 1
ATOM 1523 C C . ARG A 1 188 ? -9.818 2.026 -37.075 1.00 94.12 188 ARG A C 1
ATOM 1525 O O . ARG A 1 188 ? -8.807 2.511 -36.569 1.00 94.12 188 ARG A O 1
ATOM 1532 N N . THR A 1 189 ? -10.367 2.488 -38.194 1.00 93.50 189 THR A N 1
ATOM 1533 C CA . THR A 1 189 ? -9.850 3.623 -38.966 1.00 93.50 189 THR A CA 1
ATOM 1534 C C . THR A 1 189 ? -9.902 4.906 -38.144 1.00 93.50 189 THR A C 1
ATOM 1536 O O . THR A 1 189 ? -8.859 5.519 -37.904 1.00 93.50 189 THR A O 1
ATOM 1539 N N . VAL A 1 190 ? -11.074 5.257 -37.609 1.00 95.94 190 VAL A N 1
ATOM 1540 C CA . VAL A 1 190 ? -11.253 6.449 -36.766 1.00 95.94 190 VAL A CA 1
ATOM 1541 C C . VAL A 1 190 ? -10.416 6.355 -35.485 1.00 95.94 190 VAL A C 1
ATOM 1543 O O . VAL A 1 190 ? -9.727 7.314 -35.133 1.00 95.94 190 VAL A O 1
ATOM 1546 N N . GLN A 1 191 ? -10.362 5.187 -34.831 1.00 95.88 191 GLN A N 1
ATOM 1547 C CA . GLN A 1 191 ? -9.484 4.972 -33.669 1.00 95.88 191 GLN A CA 1
ATOM 1548 C C . GLN A 1 191 ? -8.008 5.247 -33.999 1.00 95.88 191 GLN A C 1
ATOM 1550 O O . GLN A 1 191 ? -7.326 5.943 -33.245 1.00 95.88 191 GLN A O 1
ATOM 1555 N N . ASN A 1 192 ? -7.511 4.736 -35.130 1.00 94.19 192 ASN A N 1
ATOM 1556 C CA . ASN A 1 192 ? -6.128 4.947 -35.556 1.00 94.19 192 ASN A CA 1
ATOM 1557 C C . ASN A 1 192 ? -5.845 6.430 -35.850 1.00 94.19 192 ASN A C 1
ATOM 1559 O O . ASN A 1 192 ? -4.777 6.927 -35.485 1.00 94.19 192 ASN A O 1
ATOM 1563 N N . ILE A 1 193 ? -6.791 7.145 -36.468 1.00 96.19 193 ILE A N 1
ATOM 1564 C CA . ILE A 1 193 ? -6.680 8.587 -36.738 1.00 96.19 193 ILE A CA 1
ATOM 1565 C C . ILE A 1 193 ? -6.575 9.369 -35.426 1.00 96.19 193 ILE A C 1
ATOM 1567 O O . ILE A 1 193 ? -5.615 10.124 -35.242 1.00 96.19 193 ILE A O 1
ATOM 1571 N N . ILE A 1 194 ? -7.491 9.130 -34.480 1.00 96.44 194 ILE A N 1
ATOM 1572 C CA . ILE A 1 194 ? -7.481 9.774 -33.157 1.00 96.44 194 ILE A CA 1
ATOM 1573 C C . ILE A 1 194 ? -6.165 9.471 -32.427 1.00 96.44 194 ILE A C 1
ATOM 1575 O O . ILE A 1 194 ? -5.529 10.378 -31.882 1.00 96.44 194 ILE A O 1
ATOM 1579 N N . GLU A 1 195 ? -5.709 8.215 -32.440 1.00 94.62 195 GLU A N 1
ATOM 1580 C CA . GLU A 1 195 ? -4.481 7.809 -31.750 1.00 94.62 195 GLU A CA 1
ATOM 1581 C C . GLU A 1 195 ? -3.228 8.455 -32.365 1.00 94.62 195 GLU A C 1
ATOM 1583 O O . GLU A 1 195 ? -2.328 8.898 -31.638 1.00 94.62 195 GLU A O 1
ATOM 1588 N N . ASN A 1 196 ? -3.169 8.554 -33.694 1.00 93.25 196 ASN A N 1
ATOM 1589 C CA . ASN A 1 196 ? -2.075 9.202 -34.415 1.00 93.25 196 ASN A CA 1
ATOM 1590 C C . ASN A 1 196 ? -2.049 10.709 -34.165 1.00 93.25 196 ASN A C 1
ATOM 1592 O O . ASN A 1 196 ? -0.995 11.255 -33.816 1.00 93.25 196 ASN A O 1
ATOM 1596 N N . TRP A 1 197 ? -3.203 11.368 -34.276 1.00 95.19 197 TRP A N 1
ATOM 1597 C CA . TRP A 1 197 ? -3.340 12.795 -34.013 1.00 95.19 197 TRP A CA 1
ATOM 1598 C C . TRP A 1 197 ? -2.936 13.138 -32.574 1.00 95.19 197 TRP A C 1
ATOM 1600 O O . TRP A 1 197 ? -2.073 13.993 -32.359 1.00 95.19 197 TRP A O 1
ATOM 1610 N N . MET A 1 198 ? -3.455 12.397 -31.590 1.00 93.38 198 MET A N 1
ATOM 1611 C CA . MET A 1 198 ? -3.130 12.566 -30.171 1.00 93.38 198 MET A CA 1
ATOM 1612 C C . MET A 1 198 ? -1.621 12.452 -29.912 1.00 93.38 198 MET A C 1
ATOM 1614 O O . MET A 1 198 ? -1.040 13.275 -29.201 1.00 93.38 198 MET A O 1
ATOM 1618 N N . LYS A 1 199 ? -0.953 11.451 -30.498 1.00 89.94 199 LYS A N 1
ATOM 1619 C CA . LYS A 1 199 ? 0.502 11.271 -30.346 1.00 89.94 199 LYS A CA 1
ATOM 1620 C C . LYS A 1 199 ? 1.293 12.428 -30.929 1.00 89.94 199 LYS A C 1
ATOM 1622 O O . LYS A 1 199 ? 2.273 12.851 -30.315 1.00 89.94 199 LYS A O 1
ATOM 1627 N N . ASN A 1 200 ? 0.867 12.948 -32.075 1.00 89.62 200 ASN A N 1
ATOM 1628 C CA . ASN A 1 200 ? 1.500 14.107 -32.691 1.00 89.62 200 ASN A CA 1
ATOM 1629 C C . ASN A 1 200 ? 1.377 15.340 -31.788 1.00 89.62 200 ASN A C 1
ATOM 1631 O O . ASN A 1 200 ? 2.388 15.996 -31.538 1.00 89.62 200 ASN A O 1
ATOM 1635 N N . GLN A 1 201 ? 0.201 15.591 -31.201 1.00 87.75 201 GLN A N 1
ATOM 1636 C CA . GLN A 1 201 ? 0.029 16.687 -30.239 1.00 87.75 201 GLN A CA 1
ATOM 1637 C C . GLN A 1 201 ? 0.930 16.524 -29.010 1.00 87.75 201 GLN A C 1
ATOM 1639 O O . GLN A 1 201 ? 1.646 17.456 -28.637 1.00 87.75 201 GLN A O 1
ATOM 1644 N N . LEU A 1 202 ? 0.967 15.330 -28.408 1.00 85.31 202 LEU A N 1
ATOM 1645 C CA . LEU A 1 202 ? 1.810 15.059 -27.238 1.00 85.31 202 LEU A CA 1
ATOM 1646 C C . LEU A 1 202 ? 3.306 15.246 -27.534 1.00 85.31 202 LEU A C 1
ATOM 1648 O O . LEU A 1 202 ? 4.034 15.772 -26.688 1.00 85.31 202 LEU A O 1
ATOM 1652 N N . ASN A 1 203 ? 3.765 14.860 -28.726 1.00 85.44 203 ASN A N 1
ATOM 1653 C CA . ASN A 1 203 ? 5.145 15.084 -29.158 1.00 85.44 203 ASN A CA 1
ATOM 1654 C C . ASN A 1 203 ? 5.443 16.581 -29.322 1.00 85.44 203 ASN A C 1
ATOM 1656 O O . ASN A 1 203 ? 6.458 17.060 -28.809 1.00 85.44 203 ASN A O 1
ATOM 1660 N N . THR A 1 204 ? 4.543 17.337 -29.958 1.00 84.44 204 THR A N 1
ATOM 1661 C CA . THR A 1 204 ? 4.667 18.796 -30.095 1.00 84.44 204 THR A CA 1
ATOM 1662 C C . THR A 1 204 ? 4.775 19.466 -28.725 1.00 84.44 204 THR A C 1
ATOM 1664 O O . THR A 1 204 ? 5.734 20.198 -28.476 1.00 84.44 204 THR A O 1
ATOM 1667 N N . ILE A 1 205 ? 3.892 19.119 -27.784 1.00 82.19 205 ILE A N 1
ATOM 1668 C CA . ILE A 1 205 ? 3.915 19.644 -26.410 1.00 82.19 205 ILE A CA 1
ATOM 1669 C C . ILE A 1 205 ? 5.255 19.338 -25.715 1.00 82.19 205 ILE A C 1
ATOM 1671 O O . ILE A 1 205 ? 5.834 20.208 -25.055 1.00 82.19 205 ILE A O 1
ATOM 1675 N N . GLN A 1 206 ? 5.787 18.119 -25.865 1.00 80.31 206 GLN A N 1
ATOM 1676 C CA . GLN A 1 206 ? 7.074 17.735 -25.269 1.00 80.31 206 GLN A CA 1
ATOM 1677 C C . GLN A 1 206 ? 8.249 18.518 -25.862 1.00 80.31 206 GLN A C 1
ATOM 1679 O O . GLN A 1 206 ? 9.105 18.991 -25.112 1.00 80.31 206 GLN A O 1
ATOM 1684 N N . THR A 1 207 ? 8.286 18.688 -27.186 1.00 80.19 207 THR A N 1
ATOM 1685 C CA . THR A 1 207 ? 9.356 19.445 -27.857 1.00 80.19 207 THR A CA 1
ATOM 1686 C C . THR A 1 207 ? 9.348 20.924 -27.476 1.00 80.19 207 THR A C 1
ATOM 1688 O O . THR A 1 207 ? 10.412 21.484 -27.219 1.00 80.19 207 THR A O 1
ATOM 1691 N N . GLN A 1 208 ? 8.165 21.532 -27.345 1.00 75.88 208 GLN A N 1
ATOM 1692 C CA . GLN A 1 208 ? 8.013 22.916 -26.891 1.00 75.88 208 GLN A CA 1
ATOM 1693 C C . GLN A 1 208 ? 8.420 23.091 -25.422 1.00 75.88 208 GLN A C 1
ATOM 1695 O O . GLN A 1 208 ? 9.075 24.065 -25.078 1.00 75.88 208 GLN A O 1
ATOM 1700 N N . THR A 1 209 ? 8.103 22.126 -24.553 1.00 69.94 209 THR A N 1
ATOM 1701 C CA . THR A 1 209 ? 8.440 22.205 -23.117 1.00 69.94 209 THR A CA 1
ATOM 1702 C C . THR A 1 209 ? 9.947 22.071 -22.847 1.00 69.94 209 THR A C 1
ATOM 1704 O O . THR A 1 209 ? 10.439 22.574 -21.840 1.00 69.94 209 THR A O 1
ATOM 1707 N N . ASN A 1 210 ? 10.697 21.407 -23.734 1.00 70.00 210 ASN A N 1
ATOM 1708 C CA . ASN A 1 210 ? 12.148 21.239 -23.591 1.00 70.00 210 ASN A CA 1
ATOM 1709 C C . ASN A 1 210 ? 12.954 22.459 -24.075 1.00 70.00 210 ASN A C 1
ATOM 1711 O O . ASN A 1 210 ? 14.099 22.631 -23.657 1.00 70.00 210 ASN A O 1
ATOM 1715 N N . LYS A 1 211 ? 12.375 23.319 -24.920 1.00 66.62 211 LYS A N 1
ATOM 1716 C CA . LYS A 1 211 ? 12.975 24.599 -25.314 1.00 66.62 211 LYS A CA 1
ATOM 1717 C C . LYS A 1 211 ? 12.638 25.649 -24.249 1.00 66.62 211 LYS A C 1
ATOM 1719 O O . LYS A 1 211 ? 11.637 26.346 -24.353 1.00 66.62 211 LYS A O 1
ATOM 1724 N N . LYS A 1 212 ? 13.438 25.721 -23.179 1.00 48.72 212 LYS A N 1
ATOM 1725 C CA . LYS A 1 212 ? 13.338 26.800 -22.179 1.00 48.72 212 LYS A CA 1
ATOM 1726 C C . LYS A 1 212 ? 13.707 28.136 -22.837 1.00 48.72 212 LYS A C 1
ATOM 1728 O O . LYS A 1 212 ? 14.893 28.412 -22.981 1.00 48.72 212 LYS A O 1
ATOM 1733 N N . ASN A 1 213 ? 12.721 28.958 -23.184 1.00 44.50 213 ASN A N 1
ATOM 1734 C CA . ASN A 1 213 ? 12.946 30.364 -23.519 1.00 44.50 213 ASN A CA 1
ATOM 1735 C C . ASN A 1 213 ? 12.576 31.258 -22.329 1.00 44.50 213 ASN A C 1
ATOM 1737 O O . ASN A 1 213 ? 11.635 30.966 -21.592 1.00 44.50 213 ASN A O 1
ATOM 1741 N N . LYS A 1 214 ? 13.395 32.298 -22.133 1.00 51.22 214 LYS A N 1
ATOM 1742 C CA . LYS A 1 214 ? 13.222 33.380 -21.156 1.00 51.22 214 LYS A CA 1
ATOM 1743 C C . LYS A 1 214 ? 11.907 34.119 -21.440 1.00 51.22 214 LYS A C 1
ATOM 1745 O O . LYS A 1 214 ? 11.625 34.399 -22.599 1.00 51.22 214 LYS A O 1
ATOM 1750 N N . GLU A 1 215 ? 11.143 34.383 -20.383 1.00 46.84 215 GLU A N 1
ATOM 1751 C CA . GLU A 1 215 ? 9.839 35.061 -20.399 1.00 46.84 215 GLU A CA 1
ATOM 1752 C C . GLU A 1 215 ? 9.974 36.523 -20.884 1.00 46.84 215 GLU A C 1
ATOM 1754 O O . GLU A 1 215 ? 10.800 37.273 -20.359 1.00 46.84 215 GLU A O 1
ATOM 1759 N N . SER A 1 216 ? 9.156 36.912 -21.869 1.00 45.97 216 SER A N 1
ATOM 1760 C CA . SER A 1 216 ? 8.622 38.271 -22.045 1.00 45.97 216 SER A CA 1
ATOM 1761 C C . SER A 1 216 ? 7.130 38.244 -21.693 1.00 45.97 216 SER A C 1
ATOM 1763 O O . SER A 1 216 ? 6.518 37.183 -21.753 1.00 45.97 216 SER A O 1
ATOM 1765 N N . ASP A 1 217 ? 6.569 39.382 -21.281 1.00 44.62 217 ASP A N 1
ATOM 1766 C CA . ASP A 1 217 ? 5.169 39.531 -20.851 1.00 44.62 217 ASP A CA 1
ATOM 1767 C C . ASP A 1 217 ? 4.314 40.205 -21.957 1.00 44.62 217 ASP A C 1
ATOM 1769 O O . ASP A 1 217 ? 3.661 41.218 -21.700 1.00 44.62 217 ASP A O 1
ATOM 1773 N N . ASP A 1 218 ? 4.343 39.710 -23.204 1.00 59.53 218 ASP A N 1
ATOM 1774 C CA . ASP A 1 218 ? 3.524 40.270 -24.299 1.00 59.53 218 ASP A CA 1
ATOM 1775 C C . ASP A 1 218 ? 2.163 39.546 -24.420 1.00 59.53 218 ASP A C 1
ATOM 1777 O O . ASP A 1 218 ? 2.038 38.357 -24.131 1.00 59.53 218 ASP A O 1
ATOM 1781 N N . VAL A 1 219 ? 1.108 40.228 -24.877 1.00 58.84 219 VAL A N 1
ATOM 1782 C CA . VAL A 1 219 ? -0.239 39.644 -25.092 1.00 58.84 219 VAL A CA 1
ATOM 1783 C C . VAL A 1 219 ? -0.193 38.477 -26.091 1.00 58.84 219 VAL A C 1
ATOM 1785 O O . VAL A 1 219 ? -0.942 37.504 -25.959 1.00 58.84 219 VAL A O 1
ATOM 1788 N N . ASN A 1 220 ? 0.746 38.528 -27.038 1.00 67.31 220 ASN A N 1
ATOM 1789 C CA . ASN A 1 220 ? 1.049 37.430 -27.956 1.00 67.31 220 ASN A CA 1
ATOM 1790 C C . ASN A 1 220 ? 1.462 36.134 -27.224 1.00 67.31 220 ASN A C 1
ATOM 1792 O O . ASN A 1 220 ? 1.184 35.034 -27.712 1.00 67.31 220 ASN A O 1
ATOM 1796 N N . ASP A 1 221 ? 2.033 36.240 -26.019 1.00 80.81 221 ASP A N 1
ATOM 1797 C CA . ASP A 1 221 ? 2.441 35.094 -25.205 1.00 80.81 221 ASP A CA 1
ATOM 1798 C C . ASP A 1 221 ? 1.237 34.384 -24.553 1.00 80.81 221 ASP A C 1
ATOM 1800 O O . ASP A 1 221 ? 1.251 33.156 -24.415 1.00 80.81 221 ASP A O 1
ATOM 1804 N N . LEU A 1 222 ? 0.148 35.101 -24.223 1.00 84.25 222 LEU A N 1
ATOM 1805 C CA . LEU A 1 222 ? -1.072 34.499 -23.654 1.00 84.25 222 LEU A CA 1
ATOM 1806 C C . LEU A 1 222 ? -1.869 33.690 -24.682 1.00 84.25 222 LEU A C 1
ATOM 1808 O O . LEU A 1 222 ? -2.375 32.617 -24.348 1.00 84.25 222 LEU A O 1
ATOM 1812 N N . ILE A 1 223 ? -1.946 34.158 -25.931 1.00 90.50 223 ILE A N 1
ATOM 1813 C CA . ILE A 1 223 ? -2.593 33.419 -27.028 1.00 90.50 223 ILE A CA 1
ATOM 1814 C C . ILE A 1 223 ? -1.832 32.114 -27.288 1.00 90.50 223 ILE A C 1
ATOM 1816 O O . ILE A 1 223 ? -2.425 31.033 -27.276 1.00 90.50 223 ILE A O 1
ATOM 1820 N N . ALA A 1 224 ? -0.504 32.191 -27.421 1.00 88.44 224 ALA A N 1
ATOM 1821 C CA . ALA A 1 224 ? 0.344 31.015 -27.606 1.00 88.44 224 ALA A CA 1
ATOM 1822 C C . ALA A 1 224 ? 0.253 30.036 -26.418 1.00 88.44 224 ALA A C 1
ATOM 1824 O O . ALA A 1 224 ? 0.260 28.810 -26.597 1.00 88.44 224 ALA A O 1
ATOM 1825 N N . LEU A 1 225 ? 0.134 30.560 -25.192 1.00 89.12 225 LEU A N 1
ATOM 1826 C CA . LEU A 1 225 ? -0.069 29.753 -23.992 1.00 89.12 225 LEU A CA 1
ATOM 1827 C C . LEU A 1 225 ? -1.438 29.061 -23.994 1.00 89.12 225 LEU A C 1
ATOM 1829 O O . LEU A 1 225 ? -1.505 27.868 -23.676 1.00 89.12 225 LEU A O 1
ATOM 1833 N N . LYS A 1 226 ? -2.507 29.760 -24.398 1.00 94.06 226 LYS A N 1
ATOM 1834 C CA . LYS A 1 226 ? -3.842 29.169 -24.546 1.00 94.06 226 LYS A CA 1
ATOM 1835 C C . LYS A 1 226 ? -3.830 28.044 -25.569 1.00 94.06 226 LYS A C 1
ATOM 1837 O O . LYS A 1 226 ? -4.231 26.932 -25.237 1.00 94.06 226 LYS A O 1
ATOM 1842 N N . GLU A 1 227 ? -3.266 28.263 -26.755 1.00 92.06 227 GLU A N 1
ATOM 1843 C CA . GLU A 1 227 ? -3.156 27.216 -27.779 1.00 92.06 227 GLU A CA 1
ATOM 1844 C C . GLU A 1 227 ? -2.421 25.969 -27.271 1.00 92.06 227 GLU A C 1
ATOM 1846 O O . GLU A 1 227 ? -2.784 24.829 -27.583 1.00 92.06 227 GLU A O 1
ATOM 1851 N N . LYS A 1 228 ? -1.364 26.164 -26.476 1.00 90.44 228 LYS A N 1
ATOM 1852 C CA . LYS A 1 228 ? -0.633 25.062 -25.846 1.00 90.44 228 LYS A CA 1
ATOM 1853 C C . LYS A 1 228 ? -1.523 24.290 -24.871 1.00 90.44 228 LYS A C 1
ATOM 1855 O O . LYS A 1 228 ? -1.446 23.059 -24.833 1.00 90.44 228 LYS A O 1
ATOM 1860 N N . TYR A 1 229 ? -2.342 24.978 -24.080 1.00 92.38 229 TYR A N 1
ATOM 1861 C CA . TYR A 1 229 ? -3.233 24.349 -23.102 1.00 92.38 229 TYR A CA 1
ATOM 1862 C C . TYR A 1 229 ? -4.416 23.653 -23.783 1.00 92.38 229 TYR A C 1
ATOM 1864 O O . TYR A 1 229 ? -4.710 22.507 -23.434 1.00 92.38 229 TYR A O 1
ATOM 1872 N N . ASP A 1 230 ? -4.986 24.256 -24.825 1.00 94.31 230 ASP A N 1
ATOM 1873 C CA . ASP A 1 230 ? -6.019 23.658 -25.677 1.00 94.31 230 ASP A CA 1
ATOM 1874 C C . ASP A 1 230 ? -5.520 22.331 -26.281 1.00 94.31 230 ASP A C 1
ATOM 1876 O O . ASP A 1 230 ? -6.200 21.307 -26.200 1.00 94.31 230 ASP A O 1
ATOM 1880 N N . LYS A 1 231 ? -4.276 22.284 -26.788 1.00 92.25 231 LYS A N 1
ATOM 1881 C CA . LYS A 1 231 ? -3.654 21.042 -27.299 1.00 92.25 231 LYS A CA 1
ATOM 1882 C C . LYS A 1 231 ? -3.532 19.955 -26.230 1.00 92.25 231 LYS A C 1
ATOM 1884 O O . LYS A 1 231 ? -3.758 18.779 -26.522 1.00 92.25 231 LYS A O 1
ATOM 1889 N N . ILE A 1 232 ? -3.179 20.324 -24.996 1.00 90.19 232 ILE A N 1
ATOM 1890 C CA . ILE A 1 232 ? -3.082 19.377 -23.872 1.00 90.19 232 ILE A CA 1
ATOM 1891 C C . ILE A 1 232 ? -4.459 18.804 -23.540 1.00 90.19 232 ILE A C 1
ATOM 1893 O O . ILE A 1 232 ? -4.591 17.592 -23.364 1.00 90.19 232 ILE A O 1
ATOM 1897 N N . LEU A 1 233 ? -5.476 19.659 -23.459 1.00 93.00 233 LEU A N 1
ATOM 1898 C CA . LEU A 1 233 ? -6.843 19.272 -23.123 1.00 93.00 233 LEU A CA 1
ATOM 1899 C C . LEU A 1 233 ? -7.476 18.413 -24.220 1.00 93.00 233 LEU A C 1
ATOM 1901 O O . LEU A 1 233 ? -8.067 17.375 -23.923 1.00 93.00 233 LEU A O 1
ATOM 1905 N N . ASN A 1 234 ? -7.262 18.762 -25.485 1.00 94.31 234 ASN A N 1
ATOM 1906 C CA . ASN A 1 234 ? -7.765 17.985 -26.613 1.00 94.31 234 ASN A CA 1
ATOM 1907 C C . ASN A 1 234 ? -7.081 16.611 -26.695 1.00 94.31 234 ASN A C 1
ATOM 1909 O O . ASN A 1 234 ? -7.759 15.606 -26.892 1.00 94.31 234 ASN A O 1
ATOM 1913 N N . ALA A 1 235 ? -5.775 16.521 -26.413 1.00 91.69 235 ALA A N 1
ATOM 1914 C CA . ALA A 1 235 ? -5.093 15.230 -26.300 1.00 91.69 235 ALA A CA 1
ATOM 1915 C C . ALA A 1 235 ? -5.650 14.358 -25.154 1.00 91.69 235 ALA A C 1
ATOM 1917 O O . ALA A 1 235 ? -5.749 13.141 -25.306 1.00 91.69 235 ALA A O 1
ATOM 1918 N N . ARG A 1 236 ? -6.045 14.953 -24.017 1.00 91.31 236 ARG A N 1
ATOM 1919 C CA . ARG A 1 236 ? -6.706 14.221 -22.916 1.00 91.31 236 ARG A CA 1
ATOM 1920 C C . ARG A 1 236 ? -8.087 13.713 -23.321 1.00 91.31 236 ARG A C 1
ATOM 1922 O O . ARG A 1 236 ? -8.403 12.559 -23.043 1.00 91.31 236 ARG A O 1
ATOM 1929 N N . THR A 1 237 ? -8.869 14.520 -24.027 1.00 94.88 237 THR A N 1
ATOM 1930 C CA . THR A 1 237 ? -10.158 14.093 -24.593 1.00 94.88 237 THR A CA 1
ATOM 1931 C C . THR A 1 237 ? -9.971 12.901 -25.534 1.00 94.88 237 THR A C 1
ATOM 1933 O O . THR A 1 237 ? -10.655 11.890 -25.388 1.00 94.88 237 THR A O 1
ATOM 1936 N N . SER A 1 238 ? -8.948 12.929 -26.395 1.00 95.06 238 SER A N 1
ATOM 1937 C CA . SER A 1 238 ? -8.604 11.786 -27.252 1.00 95.06 238 SER A CA 1
ATOM 1938 C C . SER A 1 238 ? -8.231 10.520 -26.470 1.00 95.06 238 SER A C 1
ATOM 1940 O O . SER A 1 238 ? -8.595 9.427 -26.893 1.00 95.06 238 SER A O 1
ATOM 1942 N N . THR A 1 239 ? -7.549 10.621 -25.317 1.00 91.75 239 THR A N 1
ATOM 1943 C CA . THR A 1 239 ? -7.251 9.420 -24.505 1.00 91.75 239 THR A CA 1
ATOM 1944 C C . THR A 1 239 ? -8.512 8.737 -23.985 1.00 91.75 239 THR A C 1
ATOM 1946 O O . THR A 1 239 ? -8.556 7.508 -23.948 1.00 91.75 239 THR A O 1
ATOM 1949 N N . LEU A 1 240 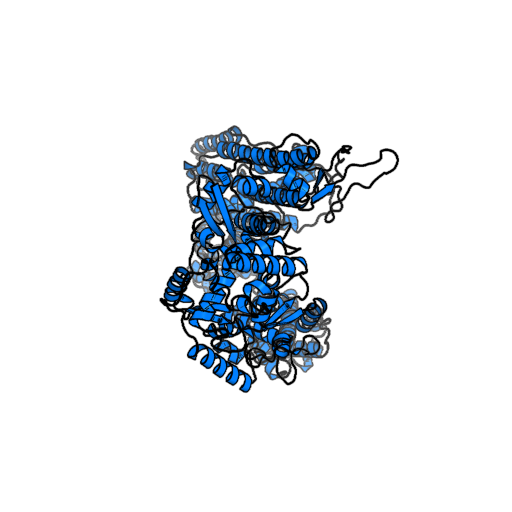? -9.538 9.518 -23.629 1.00 92.50 240 LEU A N 1
ATOM 1950 C CA . LEU A 1 240 ? -10.813 8.989 -23.145 1.00 92.50 240 LEU A CA 1
ATOM 1951 C C . LEU A 1 240 ? -11.584 8.292 -24.259 1.00 92.50 240 LEU A C 1
ATOM 1953 O O . LEU A 1 240 ? -12.032 7.166 -24.063 1.00 92.50 240 LEU A O 1
ATOM 1957 N N . LEU A 1 241 ? -11.647 8.916 -25.439 1.00 94.62 241 LEU A N 1
ATOM 1958 C CA . LEU A 1 241 ? -12.264 8.333 -26.633 1.00 94.62 241 LEU A CA 1
ATOM 1959 C C . LEU A 1 241 ? -11.648 6.980 -27.019 1.00 94.62 241 LEU A C 1
ATOM 1961 O O . LEU A 1 241 ? -12.336 6.111 -27.542 1.00 94.62 241 LEU A O 1
ATOM 1965 N N . LEU A 1 242 ? -10.356 6.789 -26.743 1.00 93.31 242 LEU A N 1
ATOM 1966 C CA . LEU A 1 242 ? -9.633 5.547 -27.024 1.00 93.31 242 LEU A CA 1
ATOM 1967 C C . LEU A 1 242 ? -9.667 4.529 -25.869 1.00 93.31 242 LEU A C 1
ATOM 1969 O O . LEU A 1 242 ? -9.073 3.459 -25.990 1.00 93.31 242 LEU A O 1
ATOM 1973 N N . GLY A 1 243 ? -10.286 4.856 -24.728 1.00 90.56 243 GLY A N 1
ATOM 1974 C CA . GLY A 1 243 ? -10.264 4.009 -23.529 1.00 90.56 243 GLY A CA 1
ATOM 1975 C C . GLY A 1 243 ? -8.862 3.821 -22.929 1.00 90.56 243 GLY A C 1
ATOM 1976 O O . GLY A 1 243 ? -8.606 2.845 -22.222 1.00 90.56 243 GLY A O 1
ATOM 1977 N N . ILE A 1 244 ? -7.927 4.732 -23.218 1.00 85.12 244 ILE A N 1
ATOM 1978 C CA . ILE A 1 244 ? -6.542 4.645 -22.753 1.00 85.12 244 ILE A CA 1
ATOM 1979 C C . ILE A 1 244 ? -6.434 5.337 -21.388 1.00 85.12 244 ILE A C 1
ATOM 1981 O O . ILE A 1 244 ? -6.767 6.519 -21.270 1.00 85.12 244 ILE A O 1
ATOM 1985 N N . PRO A 1 245 ? -5.910 4.666 -20.345 1.00 75.00 245 PRO A N 1
ATOM 1986 C CA . PRO A 1 245 ? -5.670 5.323 -19.070 1.00 75.00 245 PRO A CA 1
ATOM 1987 C C . PRO A 1 245 ? -4.623 6.434 -19.236 1.00 75.00 245 PRO A C 1
ATOM 1989 O O . PRO A 1 245 ? -3.546 6.207 -19.791 1.00 75.00 245 PRO A O 1
ATOM 1992 N N . LEU A 1 246 ? -4.918 7.629 -18.715 1.00 65.25 246 LEU A N 1
ATOM 1993 C CA . LEU A 1 246 ? -4.000 8.774 -18.704 1.00 65.25 246 LEU A CA 1
ATOM 1994 C C . LEU A 1 246 ? -2.655 8.384 -18.057 1.00 65.25 246 LEU A C 1
ATOM 1996 O O . LEU A 1 246 ? -2.545 8.249 -16.834 1.00 65.25 246 LEU A O 1
ATOM 2000 N N . ASP A 1 247 ? -1.618 8.196 -18.880 1.00 57.78 247 ASP A N 1
ATOM 2001 C CA . ASP A 1 247 ? -0.288 7.776 -18.425 1.00 57.78 247 ASP A CA 1
ATOM 2002 C C . ASP A 1 247 ? 0.310 8.809 -17.449 1.00 57.78 247 ASP A C 1
ATOM 2004 O O . ASP A 1 247 ? 0.133 10.024 -17.611 1.00 57.78 247 ASP A O 1
ATOM 2008 N N . LYS A 1 248 ? 1.091 8.351 -16.458 1.00 52.28 248 LYS A N 1
ATOM 2009 C CA . LYS A 1 248 ? 1.773 9.209 -15.467 1.00 52.28 248 LYS A CA 1
ATOM 2010 C C . LYS A 1 248 ? 2.659 10.272 -16.132 1.00 52.28 248 LYS A C 1
ATOM 2012 O O . LYS A 1 248 ? 2.877 11.322 -15.535 1.00 52.28 248 LYS A O 1
ATOM 2017 N N . LYS A 1 249 ? 3.130 10.043 -17.365 1.00 46.81 249 LYS A N 1
ATOM 2018 C CA . LYS A 1 249 ? 3.953 10.991 -18.141 1.00 46.81 249 LYS A CA 1
ATOM 2019 C C . LYS A 1 249 ? 3.195 12.231 -18.639 1.00 46.81 249 LYS A C 1
ATOM 2021 O O . LYS A 1 249 ? 3.828 13.259 -18.862 1.00 46.81 249 LYS A O 1
ATOM 2026 N N . SER A 1 250 ? 1.865 12.173 -18.755 1.00 51.38 250 SER A N 1
ATOM 2027 C CA . SER A 1 250 ? 1.009 13.323 -19.114 1.00 51.38 250 SER A CA 1
ATOM 2028 C C . SER A 1 250 ? 0.707 14.264 -17.929 1.00 51.38 250 SER A C 1
ATOM 2030 O O . SER A 1 250 ? 0.143 15.343 -18.115 1.00 51.38 250 SER A O 1
ATOM 2032 N N . LYS A 1 251 ? 1.126 13.897 -16.704 1.00 55.00 251 LYS A N 1
ATOM 2033 C CA . LYS A 1 251 ? 0.858 14.626 -15.447 1.00 55.00 251 LYS A CA 1
ATOM 2034 C C . LYS A 1 251 ? 1.779 15.825 -15.177 1.00 55.00 251 LYS A C 1
ATOM 2036 O O . LYS A 1 251 ? 1.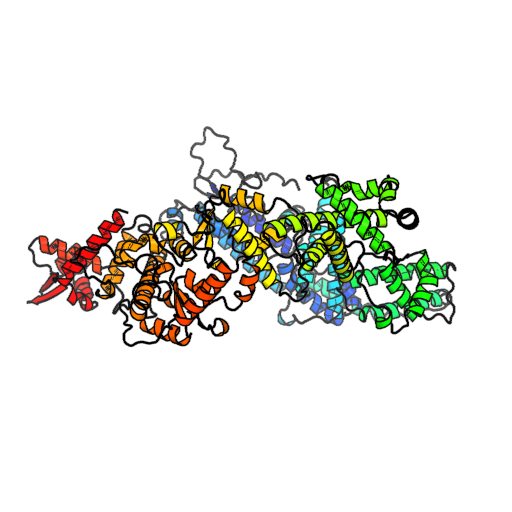886 16.243 -14.030 1.00 55.00 251 LYS A O 1
ATOM 2041 N N . LYS A 1 252 ? 2.464 16.375 -16.187 1.00 63.41 252 LYS A N 1
ATOM 2042 C CA . LYS A 1 252 ? 3.338 17.544 -15.969 1.00 63.41 252 LYS A CA 1
ATOM 2043 C C . LYS A 1 252 ? 2.558 18.812 -15.603 1.00 63.41 252 LYS A C 1
ATOM 2045 O O . LYS A 1 252 ? 3.086 19.601 -14.838 1.00 63.41 252 LYS A O 1
ATOM 2050 N N . ILE A 1 253 ? 1.329 18.964 -16.108 1.00 75.69 253 ILE A N 1
ATOM 2051 C CA . ILE A 1 253 ? 0.442 20.102 -15.820 1.00 75.69 253 ILE A CA 1
ATOM 2052 C C . ILE A 1 253 ? -0.784 19.595 -15.060 1.00 75.69 253 ILE A C 1
ATOM 2054 O O . ILE A 1 253 ? -1.503 18.701 -15.533 1.00 75.69 253 ILE A O 1
ATOM 2058 N N . SER A 1 254 ? -1.014 20.137 -13.867 1.00 82.31 254 SER A N 1
ATOM 2059 C CA . SER A 1 254 ? -2.164 19.747 -13.043 1.00 82.31 254 SER A CA 1
ATOM 2060 C C . SER A 1 254 ? -3.468 20.335 -13.600 1.00 82.31 254 SER A C 1
ATOM 2062 O O . SER A 1 254 ? -3.456 21.366 -14.262 1.00 82.31 254 SER A O 1
ATOM 2064 N N . ALA A 1 255 ? -4.623 19.713 -13.334 1.00 82.94 255 ALA A N 1
ATOM 2065 C CA . ALA A 1 255 ? -5.903 20.318 -13.728 1.00 82.94 255 ALA A CA 1
ATOM 2066 C C . ALA A 1 255 ? -6.138 21.681 -13.059 1.00 82.94 255 ALA A C 1
ATOM 2068 O O . ALA A 1 255 ? -6.722 22.566 -13.663 1.00 82.94 255 ALA A O 1
ATOM 2069 N N . PHE A 1 256 ? -5.614 21.885 -11.850 1.00 86.88 256 PHE A N 1
ATOM 2070 C CA . PHE A 1 256 ? -5.703 23.172 -11.165 1.00 86.88 256 PHE A CA 1
ATOM 2071 C C . PHE A 1 256 ? -4.889 24.274 -11.840 1.00 86.88 256 PHE A C 1
ATOM 2073 O O . PHE A 1 256 ? -5.335 25.413 -11.888 1.00 86.88 256 PHE A O 1
ATOM 2080 N N . GLU A 1 257 ? -3.726 23.932 -12.387 1.00 87.44 257 GLU A N 1
ATOM 2081 C CA . GLU A 1 257 ? -2.920 24.848 -13.198 1.00 87.44 257 GLU A CA 1
ATOM 2082 C C . GLU A 1 257 ? -3.653 25.231 -14.490 1.00 87.44 257 GLU A C 1
ATOM 2084 O O . GLU A 1 257 ? -3.674 26.402 -14.857 1.00 87.44 257 GLU A O 1
ATOM 2089 N N . LEU A 1 258 ? -4.338 24.270 -15.121 1.00 87.94 258 LEU A N 1
ATOM 2090 C CA . LEU A 1 258 ? -5.188 24.526 -16.287 1.00 87.94 258 LEU A CA 1
ATOM 2091 C C . LEU A 1 258 ? -6.357 25.452 -15.934 1.00 87.94 258 LEU A C 1
ATOM 2093 O O . LEU A 1 258 ? -6.541 26.463 -16.598 1.00 87.94 258 LEU A O 1
ATOM 2097 N N . PHE A 1 259 ? -7.100 25.172 -14.859 1.00 93.94 259 PHE A N 1
ATOM 2098 C CA . PHE A 1 259 ? -8.196 26.042 -14.412 1.00 93.94 259 PHE A CA 1
ATOM 2099 C C . PHE A 1 259 ? -7.713 27.455 -14.064 1.00 93.94 259 PHE A C 1
ATOM 2101 O O . PHE A 1 259 ? -8.411 28.423 -14.348 1.00 93.94 259 PHE A O 1
ATOM 2108 N N . SER A 1 260 ? -6.517 27.579 -13.477 1.00 91.38 260 SER A N 1
ATOM 2109 C CA . SER A 1 260 ? -5.926 28.878 -13.140 1.00 91.38 260 SER A CA 1
ATOM 2110 C C . SER A 1 260 ? -5.656 29.695 -14.399 1.00 91.38 260 SER A C 1
ATOM 2112 O O . SER A 1 260 ? -6.072 30.846 -14.475 1.00 91.38 260 SER A O 1
ATOM 2114 N N . ALA A 1 261 ? -5.026 29.095 -15.410 1.00 90.50 261 ALA A N 1
ATOM 2115 C CA . ALA A 1 261 ? -4.760 29.790 -16.664 1.00 90.50 261 ALA A CA 1
ATOM 2116 C C . ALA A 1 261 ? -6.036 30.094 -17.455 1.00 90.50 261 ALA A C 1
ATOM 2118 O O . ALA A 1 261 ? -6.150 31.168 -18.026 1.00 90.50 261 ALA A O 1
ATOM 2119 N N . TYR A 1 262 ? -7.035 29.209 -17.446 1.00 94.75 262 TYR A N 1
ATOM 2120 C CA . TYR A 1 262 ? -8.311 29.488 -18.113 1.00 94.75 262 TYR A CA 1
ATOM 2121 C C . TYR A 1 262 ? -9.123 30.595 -17.442 1.00 94.75 262 TYR A C 1
ATOM 2123 O O . TYR A 1 262 ? -9.868 31.290 -18.130 1.00 94.75 262 TYR A O 1
ATOM 2131 N N . ASN A 1 263 ? -8.950 30.812 -16.136 1.00 94.19 263 ASN A N 1
ATOM 2132 C CA . ASN A 1 263 ? -9.476 32.006 -15.481 1.00 94.19 263 ASN A CA 1
ATOM 2133 C C . ASN A 1 263 ? -8.807 33.282 -16.027 1.00 94.19 263 ASN A C 1
ATOM 2135 O O . ASN A 1 263 ? -9.486 34.276 -16.270 1.00 94.19 263 ASN A O 1
ATOM 2139 N N . GLU A 1 264 ? -7.492 33.252 -16.262 1.00 91.44 264 GLU A N 1
ATOM 2140 C CA . GLU A 1 264 ? -6.765 34.368 -16.887 1.00 91.44 264 GLU A CA 1
ATOM 2141 C C . GLU A 1 264 ? -7.191 34.575 -18.348 1.00 91.44 264 GLU A C 1
ATOM 2143 O O . GLU A 1 264 ? -7.485 35.702 -18.741 1.00 91.44 264 GLU A O 1
ATOM 2148 N N . PHE A 1 265 ? -7.328 33.499 -19.131 1.00 94.81 265 PHE A N 1
ATOM 2149 C CA . PHE A 1 265 ? -7.812 33.562 -20.515 1.00 94.81 265 PHE A CA 1
ATOM 2150 C C . PHE A 1 265 ? -9.225 34.139 -20.606 1.00 94.81 265 PHE A C 1
ATOM 2152 O O . PHE A 1 265 ? -9.497 34.948 -21.489 1.00 94.81 265 PHE A O 1
ATOM 2159 N N . PHE A 1 266 ? -10.111 33.777 -19.676 1.00 94.25 266 PHE A N 1
ATOM 2160 C CA . PHE A 1 266 ? -11.455 34.341 -19.601 1.00 94.25 266 PHE A CA 1
ATOM 2161 C C . PHE A 1 266 ? -11.424 35.858 -19.375 1.00 94.25 266 PHE A C 1
ATOM 2163 O O . PHE A 1 266 ? -12.070 36.600 -20.109 1.00 94.25 266 PHE A O 1
ATOM 2170 N N . HIS A 1 267 ? -10.626 36.340 -18.418 1.00 92.31 267 HIS A N 1
ATOM 2171 C CA . HIS A 1 267 ? -10.496 37.779 -18.159 1.00 92.31 267 HIS A CA 1
ATOM 2172 C C . HIS A 1 267 ? -9.795 38.547 -19.286 1.00 92.31 267 HIS A C 1
ATOM 2174 O O . HIS A 1 267 ? -10.054 39.736 -19.461 1.00 92.31 267 HIS A O 1
ATOM 2180 N N . ALA A 1 268 ? -8.950 37.873 -20.064 1.00 92.06 268 ALA A N 1
ATOM 2181 C CA . ALA A 1 268 ? -8.339 38.416 -21.272 1.00 92.06 268 ALA A CA 1
ATOM 2182 C C . ALA A 1 268 ? -9.253 38.332 -22.515 1.00 92.06 268 ALA A C 1
ATOM 2184 O O . ALA A 1 268 ? -8.808 38.674 -23.607 1.00 92.06 268 ALA A O 1
ATOM 2185 N N . ASN A 1 269 ? -10.508 37.874 -22.378 1.00 94.44 269 ASN A N 1
ATOM 2186 C CA . ASN A 1 269 ? -11.446 37.615 -23.483 1.00 94.44 269 ASN A CA 1
ATOM 2187 C C . ASN A 1 269 ? -10.910 36.633 -24.547 1.00 94.44 269 ASN A C 1
ATOM 2189 O O . ASN A 1 269 ? -11.307 36.682 -25.709 1.00 94.44 269 ASN A O 1
ATOM 2193 N N . LEU A 1 270 ? -10.010 35.728 -24.153 1.00 94.31 270 LEU A N 1
ATOM 2194 C CA . LEU A 1 270 ? -9.459 34.675 -25.012 1.00 94.31 270 LEU A CA 1
ATOM 2195 C C . LEU A 1 270 ? -10.283 33.384 -24.965 1.00 94.31 270 LEU A C 1
ATOM 2197 O O . LEU A 1 270 ? -10.093 32.513 -25.814 1.00 94.31 270 LEU A O 1
ATOM 2201 N N . SER A 1 271 ? -11.173 33.251 -23.979 1.00 95.94 271 SER A N 1
ATOM 2202 C CA . SER A 1 271 ? -12.102 32.127 -23.861 1.00 95.94 271 SER A CA 1
ATOM 2203 C C . SER A 1 271 ? -13.509 32.547 -24.277 1.00 95.94 271 SER A C 1
ATOM 2205 O O . SER A 1 271 ? -14.002 33.587 -23.838 1.00 95.94 271 SER A O 1
ATOM 2207 N N . LYS A 1 272 ? -14.175 31.719 -25.080 1.00 96.06 272 LYS A N 1
ATOM 2208 C CA . LYS A 1 272 ? -15.558 31.931 -25.532 1.00 96.06 272 LYS A CA 1
ATOM 2209 C C . LYS A 1 272 ? -16.361 30.680 -25.227 1.00 96.06 272 LYS A C 1
ATOM 2211 O O . LYS A 1 272 ? -15.913 29.591 -25.548 1.00 96.06 272 LYS A O 1
ATOM 2216 N N . GLU A 1 273 ? -17.535 30.827 -24.628 1.00 95.25 273 GLU A N 1
ATOM 2217 C CA . GLU A 1 273 ? -18.390 29.678 -24.333 1.00 95.25 273 GLU A CA 1
ATOM 2218 C C . GLU A 1 273 ? -18.898 29.008 -25.620 1.00 95.25 273 GLU A C 1
ATOM 2220 O O . GLU A 1 273 ? -19.364 29.699 -26.530 1.00 95.25 273 GLU A O 1
ATOM 2225 N N . VAL A 1 274 ? -18.801 27.677 -25.680 1.00 95.94 274 VAL A N 1
ATOM 2226 C CA . VAL A 1 274 ? -19.361 26.848 -26.752 1.00 95.94 274 VAL A CA 1
ATOM 2227 C C . VAL A 1 274 ? -20.881 26.782 -26.630 1.00 95.94 274 VAL A C 1
ATOM 2229 O O . VAL A 1 274 ? -21.424 26.567 -25.543 1.00 95.94 274 VAL A O 1
ATOM 2232 N N . LYS A 1 275 ? -21.573 26.958 -27.752 1.00 95.75 275 LYS A N 1
ATOM 2233 C CA . LYS A 1 275 ? -23.029 26.878 -27.859 1.00 95.75 275 LYS A CA 1
ATOM 2234 C C . LYS A 1 275 ? -23.458 25.707 -28.733 1.00 95.75 275 LYS A C 1
ATOM 2236 O O . LYS A 1 275 ? -22.654 25.108 -29.446 1.00 95.75 275 LYS A O 1
ATOM 2241 N N . LYS A 1 276 ? -24.748 25.372 -28.673 1.00 94.44 276 LYS A N 1
ATOM 2242 C CA . LYS A 1 276 ? -25.312 24.272 -29.462 1.00 94.44 276 LYS A CA 1
ATOM 2243 C C . LYS A 1 276 ? -25.191 24.561 -30.959 1.00 94.44 276 LYS A C 1
ATOM 2245 O O . LYS A 1 276 ? -24.811 23.679 -31.721 1.00 94.44 276 LYS A O 1
ATOM 2250 N N . GLU A 1 277 ? -25.398 25.818 -31.337 1.00 95.31 277 GLU A N 1
ATOM 2251 C CA . GLU A 1 277 ? -25.286 26.294 -32.713 1.00 95.31 277 GLU A CA 1
ATOM 2252 C C . GLU A 1 277 ? -23.855 26.146 -33.246 1.00 95.31 277 GLU A C 1
ATOM 2254 O O . GLU A 1 277 ? -23.674 25.910 -34.434 1.00 95.31 277 GLU A O 1
ATOM 2259 N N . ASP A 1 278 ? -22.827 26.216 -32.386 1.00 96.00 278 ASP A N 1
ATOM 2260 C CA . ASP A 1 278 ? -21.440 25.991 -32.812 1.00 96.00 278 ASP A CA 1
ATOM 2261 C C . ASP A 1 278 ? -21.213 24.520 -33.216 1.00 96.00 278 ASP A C 1
ATOM 2263 O O . ASP A 1 278 ? -20.465 24.242 -34.152 1.00 96.00 278 ASP A O 1
ATOM 2267 N N . VAL A 1 279 ? -21.870 23.568 -32.538 1.00 95.44 279 VAL A N 1
ATOM 2268 C CA . VAL A 1 279 ? -21.815 22.131 -32.871 1.00 95.44 279 VAL A CA 1
ATOM 2269 C C . VAL A 1 279 ? -22.639 21.831 -34.126 1.00 95.44 279 VAL A C 1
ATOM 2271 O O . VAL A 1 279 ? -22.196 21.066 -34.984 1.00 95.44 279 VAL A O 1
ATOM 2274 N N . GLU A 1 280 ? -23.818 22.441 -34.254 1.00 94.19 280 GLU A N 1
ATOM 2275 C CA . GLU A 1 280 ? -24.680 22.313 -35.436 1.00 94.19 280 GLU A CA 1
ATOM 2276 C C . GLU A 1 280 ? -23.992 22.889 -36.681 1.00 94.19 280 GLU A C 1
ATOM 2278 O O . GLU A 1 280 ? -23.839 22.174 -37.671 1.00 94.19 280 GLU A O 1
ATOM 2283 N N . HIS A 1 281 ? -23.448 24.107 -36.593 1.00 94.38 281 HIS A N 1
ATOM 2284 C CA . HIS A 1 281 ? -22.668 24.733 -37.662 1.00 94.38 281 HIS A CA 1
ATOM 2285 C C . HIS A 1 281 ? -21.456 23.882 -38.053 1.00 94.38 281 HIS A C 1
ATOM 2287 O O . HIS A 1 281 ? -21.162 23.723 -39.237 1.00 94.38 281 HIS A O 1
ATOM 2293 N N . LEU A 1 282 ? -20.755 23.303 -37.070 1.00 93.62 282 LEU A N 1
ATOM 2294 C CA . LEU A 1 282 ? -19.644 22.394 -37.336 1.00 93.62 282 LEU A CA 1
ATOM 2295 C C . LEU A 1 282 ? -20.108 21.219 -38.211 1.00 93.62 282 LEU A C 1
ATOM 2297 O O . LEU A 1 282 ? -19.489 20.934 -39.231 1.00 93.62 282 LEU A O 1
ATOM 2301 N N . LEU A 1 283 ? -21.214 20.562 -37.853 1.00 91.31 283 LEU A N 1
ATOM 2302 C CA . LEU A 1 283 ? -21.774 19.443 -38.620 1.00 91.31 283 LEU A CA 1
ATOM 2303 C C . LEU A 1 283 ? -22.289 19.870 -40.008 1.00 91.31 283 LEU A C 1
ATOM 2305 O O . LEU A 1 283 ? -22.107 19.131 -40.979 1.00 91.31 283 LEU A O 1
ATOM 2309 N N . GLU A 1 284 ? -22.888 21.054 -40.128 1.00 89.81 284 GLU A N 1
ATOM 2310 C CA . GLU A 1 284 ? -23.363 21.624 -41.395 1.00 89.81 284 GLU A CA 1
ATOM 2311 C C . GLU A 1 284 ? -22.216 21.957 -42.360 1.00 89.81 284 GLU A C 1
ATOM 2313 O O . GLU A 1 284 ? -22.272 21.550 -43.526 1.00 89.81 284 GLU A O 1
ATOM 2318 N N . GLU A 1 285 ? -21.137 22.594 -41.879 1.00 87.50 285 GLU A N 1
ATOM 2319 C CA . GLU A 1 285 ? -19.920 22.882 -42.663 1.00 87.50 285 GLU A CA 1
ATOM 2320 C C . GLU A 1 285 ? -19.348 21.588 -43.271 1.00 87.50 285 GLU A C 1
ATOM 2322 O O . GLU A 1 285 ? -18.868 21.570 -44.412 1.00 87.50 285 GLU A O 1
ATOM 2327 N N . PHE A 1 286 ? -19.438 20.466 -42.550 1.00 80.81 286 PHE A N 1
ATOM 2328 C CA . PHE A 1 286 ? -18.991 19.171 -43.063 1.00 80.81 286 PHE A CA 1
ATOM 2329 C C . PHE A 1 286 ? -19.963 18.540 -44.060 1.00 80.81 286 PHE A C 1
ATOM 2331 O O . PHE A 1 286 ? -19.506 18.020 -45.084 1.00 80.81 286 PHE A O 1
ATOM 2338 N N . ASN A 1 287 ? -21.270 18.616 -43.806 1.00 78.25 287 ASN A N 1
ATOM 2339 C CA . ASN A 1 287 ? -22.297 18.044 -44.680 1.00 78.25 287 ASN A CA 1
ATOM 2340 C C . ASN A 1 287 ? -22.405 18.773 -46.030 1.00 78.25 287 ASN A C 1
ATOM 2342 O O . ASN A 1 287 ? -22.593 18.117 -47.059 1.00 78.25 287 ASN A O 1
ATOM 2346 N N . TYR A 1 288 ? -22.237 20.100 -46.054 1.00 66.88 288 TYR A N 1
ATOM 2347 C CA . TYR A 1 288 ? -22.250 20.904 -47.283 1.00 66.88 288 TYR A CA 1
ATOM 2348 C C . TYR A 1 288 ? -21.062 20.546 -48.196 1.00 66.88 288 TYR A C 1
ATOM 2350 O O . TYR A 1 288 ? -21.236 20.166 -49.355 1.00 66.88 288 TYR A O 1
ATOM 2358 N N . ASN A 1 289 ? -19.852 20.506 -47.631 1.00 57.91 289 ASN A N 1
ATOM 2359 C CA . ASN A 1 289 ? -18.627 20.184 -48.368 1.00 57.91 289 ASN A CA 1
ATOM 2360 C C . ASN A 1 289 ? -18.526 18.713 -48.829 1.00 57.91 289 ASN A C 1
ATOM 2362 O O . ASN A 1 289 ? -17.737 18.401 -49.722 1.00 57.91 289 ASN A O 1
ATOM 2366 N N . TYR A 1 290 ? -19.259 17.783 -48.206 1.00 55.62 290 TYR A N 1
ATOM 2367 C CA . TYR A 1 290 ? -19.300 16.380 -48.643 1.00 55.62 290 TYR A CA 1
ATOM 2368 C C . TYR A 1 290 ? -20.129 16.201 -49.926 1.00 55.62 290 TYR A C 1
ATOM 2370 O O . TYR A 1 290 ? -19.805 15.352 -50.756 1.00 55.62 290 TYR A O 1
ATOM 2378 N N . LYS A 1 291 ? -21.164 17.030 -50.126 1.00 50.66 291 LYS A N 1
ATOM 2379 C CA . LYS A 1 291 ? -21.994 17.012 -51.340 1.00 50.66 291 LYS A CA 1
ATOM 2380 C C . LYS A 1 291 ? -21.306 17.675 -52.541 1.00 50.66 291 LYS A C 1
ATOM 2382 O O . LYS A 1 291 ? -21.461 17.182 -53.653 1.00 50.66 291 LYS A O 1
ATOM 2387 N N . GLU A 1 292 ? -20.497 18.713 -52.325 1.00 45.62 292 GLU A N 1
ATOM 2388 C CA . GLU A 1 292 ? -19.768 19.427 -53.393 1.00 45.62 292 GLU A CA 1
ATOM 2389 C C . GLU A 1 292 ? -18.566 18.631 -53.948 1.00 45.62 292 GLU A C 1
ATOM 2391 O O . GLU A 1 292 ? -18.337 18.589 -55.155 1.00 45.62 292 GLU A O 1
ATOM 2396 N N . ASN A 1 293 ? -17.851 17.886 -53.094 1.00 43.97 293 ASN A N 1
ATOM 2397 C CA . ASN A 1 293 ? -16.669 17.102 -53.495 1.00 43.97 293 ASN A CA 1
ATOM 2398 C C . ASN A 1 293 ? -16.984 15.790 -54.243 1.00 43.97 293 ASN A C 1
ATOM 2400 O O . ASN A 1 293 ? -16.066 15.071 -54.635 1.00 43.97 293 ASN A O 1
ATOM 2404 N N . ARG A 1 294 ? -18.265 15.470 -54.479 1.00 38.50 294 ARG A N 1
ATOM 2405 C CA . ARG A 1 294 ? -18.677 14.364 -55.364 1.00 38.50 294 ARG A CA 1
ATOM 2406 C C . ARG A 1 294 ? -18.848 14.776 -56.833 1.00 38.50 294 ARG A C 1
ATOM 2408 O O . ARG A 1 294 ? -19.066 13.892 -57.655 1.00 38.50 294 ARG A O 1
ATOM 2415 N N . LEU A 1 295 ? -18.743 16.066 -57.174 1.00 36.69 295 LEU A N 1
ATOM 2416 C CA . LEU A 1 295 ? -19.067 16.577 -58.518 1.00 36.69 295 LEU A CA 1
ATOM 2417 C C . LEU A 1 295 ? -17.899 17.216 -59.289 1.00 36.69 295 LEU A C 1
ATOM 2419 O O . LEU A 1 295 ? -18.083 17.586 -60.444 1.00 36.69 295 LEU A O 1
ATOM 2423 N N . VAL A 1 296 ? -16.694 17.311 -58.717 1.00 37.59 296 VAL A N 1
ATOM 2424 C CA . VAL A 1 296 ? -15.564 18.000 -59.366 1.00 37.59 296 VAL A CA 1
ATOM 2425 C C . VAL A 1 296 ? -14.307 17.135 -59.342 1.00 37.59 296 VAL A C 1
ATOM 2427 O O . VAL A 1 296 ? -13.415 17.336 -58.531 1.00 37.59 296 VAL A O 1
ATOM 2430 N N . HIS A 1 297 ? -14.226 16.162 -60.249 1.00 34.38 297 HIS A N 1
ATOM 2431 C CA . HIS A 1 297 ? -12.936 15.662 -60.733 1.00 34.38 297 HIS A CA 1
ATOM 2432 C C . HIS A 1 297 ? -13.099 15.024 -62.116 1.00 34.38 297 HIS A C 1
ATOM 2434 O O . HIS A 1 297 ? -13.264 13.817 -62.236 1.00 34.38 297 HIS A O 1
ATOM 2440 N N . ASN A 1 298 ? -13.055 15.856 -63.162 1.00 39.78 298 ASN A N 1
ATOM 2441 C CA . ASN A 1 298 ? -12.750 15.444 -64.533 1.00 39.78 298 ASN A CA 1
ATOM 2442 C C . ASN A 1 298 ? -12.080 16.602 -65.299 1.00 39.78 298 ASN A C 1
ATOM 2444 O O . ASN A 1 298 ? -12.647 17.688 -65.386 1.00 39.78 298 ASN A O 1
ATOM 2448 N N . GLY A 1 299 ? -10.897 16.335 -65.869 1.00 30.72 299 GLY A N 1
ATOM 2449 C CA . GLY A 1 299 ? -10.165 17.188 -66.825 1.00 30.72 299 GLY A CA 1
ATOM 2450 C C . GLY A 1 299 ? -8.763 17.610 -66.345 1.00 30.72 299 GLY A C 1
ATOM 2451 O O . GLY A 1 299 ? -8.599 17.966 -65.186 1.00 30.72 299 GLY A O 1
ATOM 2452 N N . SER A 1 300 ? -7.694 17.606 -67.146 1.00 32.47 300 SER A N 1
ATOM 2453 C CA . SER A 1 300 ? -7.422 16.995 -68.454 1.00 32.47 300 SER A CA 1
ATOM 2454 C C . SER A 1 300 ? -5.930 16.645 -68.520 1.00 32.47 300 SER A C 1
ATOM 2456 O O . SER A 1 300 ? -5.066 17.349 -67.998 1.00 32.47 300 SER A O 1
ATOM 2458 N N . PHE A 1 301 ? -5.673 15.513 -69.154 1.00 45.25 301 PHE A N 1
ATOM 2459 C CA . PHE A 1 301 ? -4.408 14.826 -69.359 1.00 45.25 301 PHE A CA 1
ATOM 2460 C C . PHE A 1 301 ? -3.713 15.431 -70.583 1.00 45.25 301 PHE A C 1
ATOM 2462 O O . PHE A 1 301 ? -4.363 15.452 -71.612 1.00 45.25 301 PHE A O 1
ATOM 2469 N N . GLU A 1 302 ? -2.456 15.898 -70.493 1.00 33.81 302 GLU A N 1
ATOM 2470 C CA . GLU A 1 302 ? -1.495 15.821 -71.627 1.00 33.81 302 GLU A CA 1
ATOM 2471 C C . GLU A 1 302 ? -0.076 16.352 -71.342 1.00 33.81 302 GLU A C 1
ATOM 2473 O O . GLU A 1 302 ? 0.846 15.973 -72.051 1.00 33.81 302 GLU A O 1
ATOM 2478 N N . ASN A 1 303 ? 0.183 17.051 -70.226 1.00 41.84 303 ASN A N 1
ATOM 2479 C CA . ASN A 1 303 ? 1.566 17.341 -69.773 1.00 41.84 303 ASN A CA 1
ATOM 2480 C C . ASN A 1 303 ? 2.102 16.358 -68.702 1.00 41.84 303 ASN A C 1
ATOM 2482 O O . ASN A 1 303 ? 3.173 16.553 -68.132 1.00 41.84 303 ASN A O 1
ATOM 2486 N N . LEU A 1 304 ? 1.358 15.283 -68.414 1.00 43.31 304 LEU A N 1
ATOM 2487 C CA . LEU A 1 304 ? 1.525 14.416 -67.236 1.00 43.31 304 LEU A CA 1
ATOM 2488 C C . LEU A 1 304 ? 2.451 13.205 -67.438 1.00 43.31 304 LEU A C 1
ATOM 2490 O O . LEU A 1 304 ? 2.672 12.467 -66.486 1.00 43.31 304 LEU A O 1
ATOM 2494 N N . ILE A 1 305 ? 2.983 12.947 -68.635 1.00 42.25 305 ILE A N 1
ATOM 2495 C CA . ILE A 1 305 ? 3.541 11.621 -68.971 1.00 42.25 305 ILE A CA 1
ATOM 2496 C C . ILE A 1 305 ? 4.971 11.392 -68.434 1.00 42.25 305 ILE A C 1
ATOM 2498 O O . ILE A 1 305 ? 5.294 10.262 -68.071 1.00 42.25 305 ILE A O 1
ATOM 2502 N N . GLU A 1 306 ? 5.788 12.430 -68.216 1.00 46.00 306 GLU A N 1
ATOM 2503 C CA . GLU A 1 306 ? 7.084 12.265 -67.521 1.00 46.00 306 GLU A CA 1
ATOM 2504 C C . GLU A 1 306 ? 6.976 12.401 -65.990 1.00 46.00 306 GLU A C 1
ATOM 2506 O O . GLU A 1 306 ? 7.639 11.663 -65.259 1.00 46.00 306 GLU A O 1
ATOM 2511 N N . GLN A 1 307 ? 6.060 13.238 -65.485 1.00 51.25 307 GLN A N 1
ATOM 2512 C CA . GLN A 1 307 ? 5.717 13.294 -64.053 1.00 51.25 307 GLN A CA 1
ATOM 2513 C C . GLN A 1 307 ? 4.966 12.031 -63.578 1.00 51.25 307 GLN A C 1
ATOM 2515 O O . GLN A 1 307 ? 5.060 11.662 -62.404 1.00 51.25 307 GLN A O 1
ATOM 2520 N N . ASN A 1 308 ? 4.278 11.313 -64.479 1.00 59.72 308 ASN A N 1
ATOM 2521 C CA . ASN A 1 308 ? 3.510 10.111 -64.141 1.00 59.72 308 ASN A CA 1
ATOM 2522 C C . ASN A 1 308 ? 4.384 8.953 -63.678 1.00 59.72 308 ASN A C 1
ATOM 2524 O O . ASN A 1 308 ? 3.970 8.220 -62.790 1.00 59.72 308 ASN A O 1
ATOM 2528 N N . ASN A 1 309 ? 5.582 8.761 -64.233 1.00 66.44 309 ASN A N 1
ATOM 2529 C CA . ASN A 1 309 ? 6.423 7.636 -63.818 1.00 66.44 309 ASN A CA 1
ATOM 2530 C C . ASN A 1 309 ? 6.973 7.831 -62.401 1.00 66.44 309 ASN A C 1
ATOM 2532 O O . ASN A 1 309 ? 7.021 6.879 -61.622 1.00 66.44 309 ASN A O 1
ATOM 2536 N N . GLU A 1 310 ? 7.316 9.063 -62.030 1.00 77.06 310 GLU A N 1
ATOM 2537 C CA . GLU A 1 310 ? 7.750 9.398 -60.675 1.00 77.06 310 GLU A CA 1
ATOM 2538 C C . GLU A 1 310 ? 6.601 9.284 -59.671 1.00 77.06 310 GLU A C 1
ATOM 2540 O O . GLU A 1 310 ? 6.737 8.610 -58.647 1.00 77.06 310 GLU A O 1
ATOM 2545 N N . LEU A 1 311 ? 5.449 9.881 -59.992 1.00 78.94 311 LEU A N 1
ATOM 2546 C CA . LEU A 1 311 ? 4.249 9.799 -59.164 1.00 78.94 311 LEU A CA 1
ATOM 2547 C C . LEU A 1 311 ? 3.773 8.353 -59.015 1.00 78.94 311 LEU A C 1
ATOM 2549 O O . LEU A 1 311 ? 3.421 7.953 -57.909 1.00 78.94 311 LEU A O 1
ATOM 2553 N N . ARG A 1 312 ? 3.842 7.548 -60.081 1.00 84.00 312 ARG A N 1
ATOM 2554 C CA . ARG A 1 312 ? 3.498 6.121 -60.076 1.00 84.00 312 ARG A CA 1
ATOM 2555 C C . ARG A 1 312 ? 4.465 5.302 -59.230 1.00 84.00 312 ARG A C 1
ATOM 2557 O O . ARG A 1 312 ? 4.008 4.510 -58.415 1.00 84.00 312 ARG A O 1
ATOM 2564 N N . ILE A 1 313 ? 5.780 5.494 -59.368 1.00 87.12 313 ILE A N 1
ATOM 2565 C CA . ILE A 1 313 ? 6.771 4.806 -58.520 1.00 87.12 313 ILE A CA 1
ATOM 2566 C C . ILE A 1 313 ? 6.576 5.203 -57.054 1.00 87.12 313 ILE A C 1
ATOM 2568 O O . ILE A 1 313 ? 6.577 4.334 -56.180 1.00 87.12 313 ILE A O 1
ATOM 2572 N N . LYS A 1 314 ? 6.355 6.495 -56.779 1.00 92.81 314 LYS A N 1
ATOM 2573 C CA . LYS A 1 314 ? 6.063 6.996 -55.433 1.00 92.81 314 LYS A CA 1
ATOM 2574 C C . LYS A 1 314 ? 4.792 6.365 -54.865 1.00 92.81 314 LYS A C 1
ATOM 2576 O O . LYS A 1 314 ? 4.832 5.921 -53.722 1.00 92.81 314 LYS A O 1
ATOM 2581 N N . HIS A 1 315 ? 3.712 6.288 -55.646 1.00 90.56 315 HIS A N 1
ATOM 2582 C CA . HIS A 1 315 ? 2.456 5.655 -55.231 1.00 90.56 315 HIS A CA 1
ATOM 2583 C C . HIS A 1 315 ? 2.656 4.173 -54.930 1.00 90.56 315 HIS A C 1
ATOM 2585 O O . HIS A 1 315 ? 2.371 3.742 -53.824 1.00 90.56 315 HIS A O 1
ATOM 2591 N N . ILE A 1 316 ? 3.263 3.417 -55.851 1.00 91.06 316 ILE A N 1
ATOM 2592 C CA . ILE A 1 316 ? 3.477 1.975 -55.669 1.00 91.06 316 ILE A CA 1
ATOM 2593 C C . ILE A 1 316 ? 4.326 1.701 -54.423 1.00 91.06 316 ILE A C 1
ATOM 2595 O O . ILE A 1 316 ? 3.993 0.819 -53.635 1.00 91.06 316 ILE A O 1
ATOM 2599 N N . ILE A 1 317 ? 5.419 2.445 -54.216 1.00 94.25 317 ILE A N 1
ATOM 2600 C CA . ILE A 1 317 ? 6.248 2.274 -53.013 1.00 94.25 317 ILE A CA 1
ATOM 2601 C C . ILE A 1 317 ? 5.463 2.671 -51.757 1.00 94.25 317 ILE A C 1
ATOM 2603 O O . ILE A 1 317 ? 5.575 1.996 -50.736 1.00 94.25 317 ILE A O 1
ATOM 2607 N N . LYS A 1 318 ? 4.657 3.736 -51.810 1.00 94.56 318 LYS A N 1
ATOM 2608 C CA . LYS A 1 318 ? 3.821 4.167 -50.685 1.00 94.56 318 LYS A CA 1
ATOM 2609 C C . LYS A 1 318 ? 2.778 3.106 -50.316 1.00 94.56 318 LYS A C 1
ATOM 2611 O O . LYS A 1 318 ? 2.713 2.741 -49.146 1.00 94.56 318 LYS A O 1
ATOM 2616 N N . ASP A 1 319 ? 2.066 2.545 -51.287 1.00 91.44 319 ASP A N 1
ATOM 2617 C CA . ASP A 1 319 ? 1.065 1.493 -51.069 1.00 91.44 319 ASP A CA 1
ATOM 2618 C C . ASP A 1 319 ? 1.715 0.237 -50.466 1.00 91.44 319 ASP A C 1
ATOM 2620 O O . ASP A 1 319 ? 1.224 -0.348 -49.499 1.00 91.44 319 ASP A O 1
ATOM 2624 N N . GLN A 1 320 ? 2.886 -0.159 -50.978 1.00 94.94 320 GLN A N 1
ATOM 2625 C CA . GLN A 1 320 ? 3.648 -1.276 -50.413 1.00 94.94 320 GLN A CA 1
ATOM 2626 C C . GLN A 1 320 ? 4.139 -0.981 -48.989 1.00 94.94 320 GLN A C 1
ATOM 2628 O O . GLN A 1 320 ? 4.131 -1.874 -48.141 1.00 94.94 320 GLN A O 1
ATOM 2633 N N . LEU A 1 321 ? 4.559 0.253 -48.697 1.00 95.31 321 LEU A N 1
ATOM 2634 C CA . LEU A 1 321 ? 4.915 0.665 -47.340 1.00 95.31 321 LEU A CA 1
ATOM 2635 C C . LEU A 1 321 ? 3.712 0.568 -46.395 1.00 95.31 321 LEU A C 1
ATOM 2637 O O . LEU A 1 321 ? 3.879 0.042 -45.297 1.00 95.31 321 LEU A O 1
ATOM 2641 N N . GLU A 1 322 ? 2.523 1.005 -46.812 1.00 93.06 322 GLU A N 1
ATOM 2642 C CA . GLU A 1 322 ? 1.285 0.912 -46.024 1.00 93.06 322 GLU A CA 1
ATOM 2643 C C . GLU A 1 322 ? 0.947 -0.544 -45.667 1.00 93.06 322 GLU A C 1
ATOM 2645 O O . GLU A 1 322 ? 0.800 -0.866 -44.483 1.00 93.06 322 GLU A O 1
ATOM 2650 N N . LEU A 1 323 ? 1.002 -1.458 -46.643 1.00 92.31 323 LEU A N 1
ATOM 2651 C CA . LEU A 1 323 ? 0.816 -2.899 -46.414 1.00 92.31 323 LEU A CA 1
ATOM 2652 C C . LEU A 1 323 ? 1.838 -3.485 -45.419 1.00 92.31 323 LEU A C 1
ATOM 2654 O O . LEU A 1 323 ? 1.503 -4.302 -44.550 1.00 92.31 323 LEU A O 1
ATOM 2658 N N . LEU A 1 324 ? 3.105 -3.072 -45.525 1.00 92.50 324 LEU A N 1
ATOM 2659 C CA . LEU A 1 324 ? 4.155 -3.505 -44.600 1.00 92.50 324 LEU A CA 1
ATOM 2660 C C . LEU A 1 324 ? 3.959 -2.910 -43.202 1.00 92.50 324 LEU A C 1
ATOM 2662 O O . LEU A 1 324 ? 4.221 -3.594 -42.211 1.00 92.50 324 LEU A O 1
ATOM 2666 N N . PHE A 1 325 ? 3.488 -1.666 -43.093 1.00 94.31 325 PHE A N 1
ATOM 2667 C CA . PHE A 1 325 ? 3.199 -1.039 -41.807 1.00 94.31 325 PHE A CA 1
ATOM 2668 C C . PHE A 1 325 ? 2.097 -1.779 -41.066 1.00 94.31 325 PHE A C 1
ATOM 2670 O O . PHE A 1 325 ? 2.242 -2.021 -39.864 1.00 94.31 325 PHE A O 1
ATOM 2677 N N . ASP A 1 326 ? 1.031 -2.178 -41.750 1.00 89.88 326 ASP A N 1
ATOM 2678 C CA . ASP A 1 326 ? -0.070 -2.936 -41.147 1.00 89.88 326 ASP A CA 1
ATOM 2679 C C . ASP A 1 326 ? 0.379 -4.280 -40.585 1.00 89.88 326 ASP A C 1
ATOM 2681 O O . ASP A 1 326 ? -0.056 -4.675 -39.504 1.00 89.88 326 ASP A O 1
ATOM 2685 N N . SER A 1 327 ? 1.368 -4.892 -41.228 1.00 89.19 327 SER A N 1
ATOM 2686 C CA . SER A 1 327 ? 1.973 -6.152 -40.798 1.00 89.19 327 SER A CA 1
ATOM 2687 C C . SER A 1 327 ? 2.967 -6.007 -39.623 1.00 89.19 327 SER A C 1
ATOM 2689 O O . SER A 1 327 ? 3.383 -7.005 -39.031 1.00 89.19 327 SER A O 1
ATOM 2691 N N . ILE A 1 328 ? 3.359 -4.784 -39.231 1.00 90.38 328 ILE A N 1
ATOM 2692 C CA . ILE A 1 328 ? 4.262 -4.534 -38.093 1.00 90.38 328 ILE A CA 1
ATOM 2693 C C . ILE A 1 328 ? 3.482 -4.514 -36.761 1.00 90.38 328 ILE A C 1
ATOM 2695 O O . ILE A 1 328 ? 2.789 -3.547 -36.432 1.00 90.38 328 ILE A O 1
ATOM 2699 N N . SER A 1 329 ? 3.694 -5.537 -35.926 1.00 87.88 329 SER A N 1
ATOM 2700 C CA . SER A 1 329 ? 3.107 -5.650 -34.578 1.00 87.88 329 SER A CA 1
ATOM 2701 C C . SER A 1 329 ? 4.024 -5.082 -33.478 1.00 87.88 329 SER A C 1
ATOM 2703 O O . SER A 1 329 ? 4.683 -5.822 -32.744 1.00 87.88 329 SER A O 1
ATOM 2705 N N . ILE A 1 330 ? 4.076 -3.751 -33.340 1.00 85.56 330 ILE A N 1
ATOM 2706 C CA . ILE A 1 330 ? 4.824 -3.051 -32.271 1.00 85.56 330 ILE A CA 1
ATOM 2707 C C . ILE A 1 330 ? 3.989 -1.941 -31.616 1.00 85.56 330 ILE A C 1
ATOM 2709 O O . ILE A 1 330 ? 2.931 -1.559 -32.111 1.00 85.56 330 ILE A O 1
ATOM 2713 N N . LYS A 1 331 ? 4.500 -1.358 -30.519 1.00 84.19 331 LYS A N 1
ATOM 2714 C CA . LYS A 1 331 ? 3.882 -0.184 -29.875 1.00 84.19 331 LYS A CA 1
ATOM 2715 C C . LYS A 1 331 ? 3.685 0.943 -30.891 1.00 84.19 331 LYS A C 1
ATOM 2717 O O . LYS A 1 331 ? 4.640 1.355 -31.551 1.00 84.19 331 LYS A O 1
ATOM 2722 N N . LEU A 1 332 ? 2.471 1.492 -30.965 1.00 81.00 332 LEU A N 1
ATOM 2723 C CA . LEU A 1 332 ? 2.104 2.398 -32.055 1.00 81.00 332 LEU A CA 1
ATOM 2724 C C . LEU A 1 332 ? 2.957 3.689 -32.103 1.00 81.00 332 LEU A C 1
ATOM 2726 O O . LEU A 1 332 ? 3.163 4.241 -33.171 1.00 81.00 332 LEU A O 1
ATOM 2730 N N . ASN A 1 333 ? 3.554 4.153 -30.996 1.00 76.38 333 ASN A N 1
ATOM 2731 C CA . ASN A 1 333 ? 4.499 5.285 -31.049 1.00 76.38 333 ASN A CA 1
ATOM 2732 C C . ASN A 1 333 ? 5.772 4.978 -31.871 1.00 76.38 333 ASN A C 1
ATOM 2734 O O . ASN A 1 333 ? 6.248 5.823 -32.631 1.00 76.38 333 ASN A O 1
ATOM 2738 N N . LEU A 1 334 ? 6.311 3.765 -31.742 1.00 79.50 334 LEU A N 1
ATOM 2739 C CA . LEU A 1 334 ? 7.445 3.299 -32.536 1.00 79.50 334 LEU A CA 1
ATOM 2740 C C . LEU A 1 334 ? 7.011 3.055 -33.983 1.00 79.50 334 LEU A C 1
ATOM 2742 O O . LEU A 1 334 ? 7.713 3.499 -34.886 1.00 79.50 334 LEU A O 1
ATOM 2746 N N . LYS A 1 335 ? 5.823 2.468 -34.203 1.00 90.81 335 LYS A N 1
ATOM 2747 C CA . LYS A 1 335 ? 5.233 2.292 -35.544 1.00 90.81 335 LYS A CA 1
ATOM 2748 C C . LYS A 1 335 ? 5.087 3.635 -36.270 1.00 90.81 335 LYS A C 1
ATOM 2750 O O . LYS A 1 335 ? 5.591 3.770 -37.376 1.00 90.81 335 LYS A O 1
ATOM 2755 N N . ASN A 1 336 ? 4.560 4.670 -35.616 1.00 86.62 336 ASN A N 1
ATOM 2756 C CA . ASN A 1 336 ? 4.430 6.013 -36.202 1.00 86.62 336 ASN A CA 1
ATOM 2757 C C . ASN A 1 336 ? 5.781 6.658 -36.515 1.00 86.62 336 ASN A C 1
ATOM 2759 O O . ASN A 1 336 ? 5.922 7.361 -37.515 1.00 86.62 336 ASN A O 1
ATOM 2763 N N . THR A 1 337 ? 6.795 6.402 -35.683 1.00 87.31 337 THR A N 1
ATOM 2764 C CA . THR A 1 337 ? 8.159 6.862 -35.965 1.00 87.31 337 THR A CA 1
ATOM 2765 C C . THR A 1 337 ? 8.732 6.151 -37.194 1.00 87.31 337 THR A C 1
ATOM 2767 O O . THR A 1 337 ? 9.397 6.798 -38.004 1.00 87.31 337 THR A O 1
ATOM 2770 N N . ILE A 1 338 ? 8.461 4.848 -37.354 1.00 92.12 338 ILE A N 1
ATOM 2771 C CA . ILE A 1 338 ? 8.847 4.079 -38.544 1.00 92.12 338 ILE A CA 1
ATOM 2772 C C . ILE A 1 338 ? 8.153 4.640 -39.781 1.00 92.12 338 ILE A C 1
ATOM 2774 O O . ILE A 1 338 ? 8.846 4.959 -40.741 1.00 92.12 338 ILE A O 1
ATOM 2778 N N . ILE A 1 339 ? 6.833 4.837 -39.731 1.00 92.88 339 ILE A N 1
ATOM 2779 C CA . ILE A 1 339 ? 6.029 5.387 -40.833 1.00 92.88 339 ILE A CA 1
ATOM 2780 C C . ILE A 1 339 ? 6.567 6.753 -41.255 1.00 92.88 339 ILE A C 1
ATOM 2782 O O . ILE A 1 339 ? 6.987 6.939 -42.393 1.00 92.88 339 ILE A O 1
ATOM 2786 N N . THR A 1 340 ? 6.647 7.692 -40.309 1.00 92.75 340 THR A N 1
ATOM 2787 C CA . THR A 1 340 ? 7.041 9.081 -40.589 1.00 92.75 340 THR A CA 1
ATOM 2788 C C . THR A 1 340 ? 8.431 9.157 -41.211 1.00 92.75 340 THR A C 1
ATOM 2790 O O . THR A 1 340 ? 8.660 9.920 -42.144 1.00 92.75 340 THR A O 1
ATOM 2793 N N . ARG A 1 341 ? 9.388 8.375 -40.698 1.00 93.69 341 ARG A N 1
ATOM 2794 C CA . ARG A 1 341 ? 10.743 8.358 -41.258 1.00 93.69 341 ARG A CA 1
ATOM 2795 C C . ARG A 1 341 ? 10.800 7.632 -42.593 1.00 93.69 341 ARG A C 1
ATOM 2797 O O . ARG A 1 341 ? 11.498 8.110 -43.470 1.00 93.69 341 ARG A O 1
ATOM 2804 N N . SER A 1 342 ? 10.061 6.541 -42.762 1.00 96.00 342 SER A N 1
ATOM 2805 C CA . SER A 1 342 ? 10.027 5.794 -44.024 1.00 96.00 342 SER A CA 1
ATOM 2806 C C . SER A 1 342 ? 9.485 6.663 -45.155 1.00 96.00 342 SER A C 1
ATOM 2808 O O . SER A 1 342 ? 10.067 6.675 -46.230 1.00 96.00 342 SER A O 1
ATOM 2810 N N . LEU A 1 343 ? 8.446 7.462 -44.890 1.00 95.12 343 LEU A N 1
ATOM 2811 C CA . LEU A 1 343 ? 7.912 8.421 -45.860 1.00 95.12 343 LEU A CA 1
ATOM 2812 C C . LEU A 1 343 ? 8.915 9.535 -46.192 1.00 95.12 343 LEU A C 1
ATOM 2814 O O . LEU A 1 343 ? 9.076 9.869 -47.356 1.00 95.12 343 LEU A O 1
ATOM 2818 N N . LYS A 1 344 ? 9.674 10.039 -45.209 1.00 94.19 344 LYS A N 1
ATOM 2819 C CA . LYS A 1 344 ? 10.766 10.994 -45.483 1.00 94.19 344 LYS A CA 1
ATOM 2820 C C . LYS A 1 344 ? 11.874 10.392 -46.348 1.00 94.19 344 LYS A C 1
ATOM 2822 O O . LYS A 1 344 ? 12.350 11.049 -47.265 1.00 94.19 344 LYS A O 1
ATOM 2827 N N . ILE A 1 345 ? 12.275 9.151 -46.058 1.00 95.88 345 ILE A N 1
ATOM 2828 C CA . ILE A 1 345 ? 13.262 8.424 -46.868 1.00 95.88 345 ILE A CA 1
ATOM 2829 C C . ILE A 1 345 ? 12.718 8.193 -48.282 1.00 95.88 345 ILE A C 1
ATOM 2831 O O . ILE A 1 345 ? 13.471 8.313 -49.243 1.00 95.88 345 ILE A O 1
ATOM 2835 N N . LEU A 1 346 ? 11.422 7.893 -48.419 1.00 96.38 346 LEU A N 1
ATOM 2836 C CA . LEU A 1 346 ? 10.755 7.783 -49.713 1.00 96.38 346 LEU A CA 1
ATOM 2837 C C . LEU A 1 346 ? 10.800 9.110 -50.477 1.00 96.38 346 LEU A C 1
ATOM 2839 O O . LEU A 1 346 ? 11.216 9.115 -51.628 1.00 96.38 346 LEU A O 1
ATOM 2843 N N . ASP A 1 347 ? 10.425 10.229 -49.858 1.00 93.69 347 ASP A N 1
ATOM 2844 C CA . ASP A 1 347 ? 10.471 11.542 -50.513 1.00 93.69 347 ASP A CA 1
ATOM 2845 C C . ASP A 1 347 ? 11.895 11.885 -50.978 1.00 93.69 347 ASP A C 1
ATOM 2847 O O . ASP A 1 347 ? 12.098 12.292 -52.121 1.00 93.69 347 ASP A O 1
ATOM 2851 N N . GLU A 1 348 ? 12.904 11.639 -50.140 1.00 94.31 348 GLU A N 1
ATOM 2852 C CA . GLU A 1 348 ? 14.310 11.857 -50.495 1.00 94.31 348 GLU A CA 1
ATOM 2853 C C . GLU A 1 348 ? 14.786 10.913 -51.614 1.00 94.31 348 GLU A C 1
ATOM 2855 O O . GLU A 1 348 ? 15.514 11.324 -52.521 1.00 94.31 348 GLU A O 1
ATOM 2860 N N . PHE A 1 349 ? 14.349 9.653 -51.592 1.00 95.38 349 PHE A N 1
ATOM 2861 C CA . PHE A 1 349 ? 14.613 8.682 -52.652 1.00 95.38 349 PHE A CA 1
ATOM 2862 C C . PHE A 1 349 ? 14.025 9.126 -53.992 1.00 95.38 349 PHE A C 1
ATOM 2864 O O . PHE A 1 349 ? 14.716 9.057 -55.008 1.00 95.38 349 PHE A O 1
ATOM 2871 N N . ILE A 1 350 ? 12.789 9.624 -53.981 1.00 95.00 350 ILE A N 1
ATOM 2872 C CA . ILE A 1 350 ? 12.094 10.127 -55.165 1.00 95.00 350 ILE A CA 1
ATOM 2873 C C . ILE A 1 350 ? 12.787 11.382 -55.709 1.00 95.00 350 ILE A C 1
ATOM 2875 O O . ILE A 1 350 ? 13.100 11.419 -56.894 1.00 95.00 350 ILE A O 1
ATOM 2879 N N . ILE A 1 351 ? 13.185 12.331 -54.854 1.00 90.94 351 ILE A N 1
ATOM 2880 C CA . ILE A 1 351 ? 13.984 13.502 -55.269 1.00 90.94 351 ILE A CA 1
ATOM 2881 C C . ILE A 1 351 ? 15.310 13.070 -55.918 1.00 90.94 351 ILE A C 1
ATOM 2883 O O . ILE A 1 351 ? 15.744 13.633 -56.927 1.00 90.94 351 ILE A O 1
ATOM 2887 N N . ARG A 1 352 ? 15.983 12.056 -55.363 1.00 92.50 352 ARG A N 1
ATOM 2888 C CA . ARG A 1 352 ? 17.237 11.522 -55.928 1.00 92.50 352 ARG A CA 1
ATOM 2889 C C . ARG A 1 352 ? 17.022 10.784 -57.245 1.00 92.50 352 ARG A C 1
ATOM 2891 O O . ARG A 1 352 ? 17.906 10.817 -58.101 1.00 92.50 352 ARG A O 1
ATOM 2898 N N . PHE A 1 353 ? 15.880 10.131 -57.407 1.00 91.06 353 PHE A N 1
ATOM 2899 C CA . PHE A 1 353 ? 15.482 9.525 -58.669 1.00 91.06 353 PHE A CA 1
ATOM 2900 C C . PHE A 1 353 ? 15.193 10.602 -59.726 1.00 91.06 353 PHE A C 1
ATOM 2902 O O . PHE A 1 353 ? 15.789 10.559 -60.801 1.00 91.06 353 PHE A O 1
ATOM 2909 N N . HIS A 1 354 ? 14.406 11.627 -59.379 1.00 87.38 354 HIS A N 1
ATOM 2910 C CA . HIS A 1 354 ? 14.089 12.777 -60.232 1.00 87.38 354 HIS A CA 1
ATOM 2911 C C . HIS A 1 354 ? 15.351 13.508 -60.714 1.00 87.38 354 HIS A C 1
ATOM 2913 O O . HIS A 1 354 ? 15.552 13.745 -61.902 1.00 87.38 354 HIS A O 1
ATOM 2919 N N . THR A 1 355 ? 16.281 13.771 -59.794 1.00 89.31 355 THR A N 1
ATOM 2920 C CA . THR A 1 355 ? 17.571 14.422 -60.091 1.00 89.31 355 THR A CA 1
ATOM 2921 C C . THR A 1 355 ? 18.603 13.492 -60.744 1.00 89.31 355 THR A C 1
ATOM 2923 O O . THR A 1 355 ? 19.777 13.848 -60.840 1.00 89.31 355 THR A O 1
ATOM 2926 N N . LYS A 1 356 ? 18.200 12.286 -61.176 1.00 90.44 356 LYS A N 1
ATOM 2927 C CA . LYS A 1 356 ? 19.040 11.255 -61.820 1.00 90.44 356 LYS A CA 1
ATOM 2928 C C . LYS A 1 356 ? 20.256 10.802 -60.991 1.00 90.44 356 LYS A C 1
ATOM 2930 O O . LYS A 1 356 ? 21.141 10.127 -61.517 1.00 90.44 356 LYS A O 1
ATOM 2935 N N . LYS A 1 357 ? 20.288 11.099 -59.684 1.00 88.12 357 LYS A N 1
ATOM 2936 C CA . LYS A 1 357 ? 21.311 10.621 -58.729 1.00 88.12 357 LYS A CA 1
ATOM 2937 C C . LYS A 1 357 ? 21.172 9.130 -58.427 1.00 88.12 357 LYS A C 1
ATOM 2939 O O . LYS A 1 357 ? 22.123 8.496 -57.982 1.00 88.12 357 LYS A O 1
ATOM 2944 N N . VAL A 1 358 ? 19.985 8.571 -58.643 1.00 91.19 358 VAL A N 1
ATOM 2945 C CA . VAL A 1 358 ? 19.697 7.141 -58.524 1.00 91.19 358 VAL A CA 1
ATOM 2946 C C . VAL A 1 358 ? 18.963 6.689 -59.783 1.00 91.19 358 VAL A C 1
ATOM 2948 O O . VAL A 1 358 ? 18.028 7.349 -60.221 1.00 91.19 358 VAL A O 1
ATOM 2951 N N . LYS A 1 359 ? 19.365 5.552 -60.362 1.00 91.06 359 LYS A N 1
ATOM 2952 C CA . LYS A 1 359 ? 18.665 4.921 -61.492 1.00 91.06 359 LYS A CA 1
ATOM 2953 C C . LYS A 1 359 ? 17.811 3.749 -60.998 1.00 91.06 359 LYS A C 1
ATOM 2955 O O . LYS A 1 359 ? 18.326 2.833 -60.345 1.00 91.06 359 LYS A O 1
ATOM 2960 N N . ILE A 1 360 ? 16.526 3.766 -61.342 1.00 89.44 360 ILE A N 1
ATOM 2961 C CA . ILE A 1 360 ? 15.580 2.665 -61.126 1.00 89.44 360 ILE A CA 1
ATOM 2962 C C . ILE A 1 360 ? 15.307 2.042 -62.495 1.00 89.44 360 ILE A C 1
ATOM 2964 O O . ILE A 1 360 ? 14.792 2.709 -63.383 1.00 89.44 360 ILE A O 1
ATOM 2968 N N . SER A 1 361 ? 15.700 0.783 -62.688 1.00 90.06 361 SER A N 1
ATOM 2969 C CA . SER A 1 361 ? 15.322 0.028 -63.891 1.00 90.06 361 SER A CA 1
ATOM 2970 C C . SER A 1 361 ? 13.879 -0.454 -63.784 1.00 90.06 361 SER A C 1
ATOM 2972 O O . SER A 1 361 ? 13.427 -0.728 -62.675 1.00 90.06 361 SER A O 1
ATOM 2974 N N . GLU A 1 362 ? 13.209 -0.718 -64.900 1.00 83.50 362 GLU A N 1
ATOM 2975 C CA . GLU A 1 362 ? 11.880 -1.359 -64.907 1.00 83.50 362 GLU A CA 1
ATOM 2976 C C . GLU A 1 362 ? 11.865 -2.726 -64.197 1.00 83.50 362 GLU A C 1
ATOM 2978 O O . GLU A 1 362 ? 10.863 -3.125 -63.619 1.00 83.50 362 GLU A O 1
ATOM 2983 N N . LYS A 1 363 ? 13.017 -3.413 -64.147 1.00 90.62 363 LYS A N 1
ATOM 2984 C CA . LYS A 1 363 ? 13.212 -4.683 -63.420 1.00 90.62 363 LYS A CA 1
ATOM 2985 C C . LYS A 1 363 ? 13.395 -4.524 -61.900 1.00 90.62 363 LYS A C 1
ATOM 2987 O O . LYS A 1 363 ? 13.704 -5.497 -61.216 1.00 90.62 363 LYS A O 1
ATOM 2992 N N . THR A 1 364 ? 13.313 -3.305 -61.366 1.00 92.88 364 THR A N 1
ATOM 2993 C CA . THR A 1 364 ? 13.485 -3.049 -59.926 1.00 92.88 364 THR A CA 1
ATOM 2994 C C . THR A 1 364 ? 12.276 -3.575 -59.167 1.00 92.88 364 THR A C 1
ATOM 2996 O O . THR A 1 364 ? 11.151 -3.159 -59.417 1.00 92.88 364 THR A O 1
ATOM 2999 N N . ASP A 1 365 ? 12.515 -4.436 -58.183 1.00 96.06 365 ASP A N 1
ATOM 3000 C CA . ASP A 1 365 ? 11.469 -4.890 -57.271 1.00 96.06 365 ASP A CA 1
ATOM 3001 C C . ASP A 1 365 ? 11.120 -3.768 -56.276 1.00 96.06 365 ASP A C 1
ATOM 3003 O O . ASP A 1 365 ? 11.831 -3.525 -55.296 1.00 96.06 365 ASP A O 1
ATOM 3007 N N . LEU A 1 366 ? 10.019 -3.061 -56.539 1.00 95.75 366 LEU A N 1
ATOM 3008 C CA . LEU A 1 366 ? 9.558 -1.939 -55.715 1.00 95.75 366 LEU A CA 1
ATOM 3009 C C . LEU A 1 366 ? 9.096 -2.378 -54.316 1.00 95.75 366 LEU A C 1
ATOM 3011 O O . LEU A 1 366 ? 9.197 -1.597 -53.364 1.00 95.75 366 LEU A O 1
ATOM 3015 N N . LYS A 1 367 ? 8.679 -3.637 -54.141 1.00 96.06 367 LYS A N 1
ATOM 3016 C CA . LYS A 1 367 ? 8.387 -4.204 -52.817 1.00 96.06 367 LYS A CA 1
ATOM 3017 C C . LYS A 1 367 ? 9.678 -4.372 -52.013 1.00 96.06 367 LYS A C 1
ATOM 3019 O O . LYS A 1 367 ? 9.713 -4.039 -50.827 1.00 96.06 367 LYS A O 1
ATOM 3024 N N . ALA A 1 368 ? 10.763 -4.799 -52.659 1.00 95.06 368 ALA A N 1
ATOM 3025 C CA . ALA A 1 368 ? 12.082 -4.868 -52.032 1.00 95.06 368 ALA A CA 1
ATOM 3026 C C . ALA A 1 368 ? 12.662 -3.484 -51.702 1.00 95.06 368 ALA A C 1
ATOM 3028 O O . ALA A 1 368 ? 13.270 -3.322 -50.642 1.00 95.06 368 ALA A O 1
ATOM 3029 N N . VAL A 1 369 ? 12.426 -2.475 -52.548 1.00 96.62 369 VAL A N 1
ATOM 3030 C CA . VAL A 1 369 ? 12.760 -1.072 -52.237 1.00 96.62 369 VAL A CA 1
ATOM 3031 C C . VAL A 1 369 ? 11.987 -0.594 -51.004 1.00 96.62 369 VAL A C 1
ATOM 3033 O O . VAL A 1 369 ? 12.594 -0.046 -50.087 1.00 96.62 369 VAL A O 1
ATOM 3036 N N . SER A 1 370 ? 10.685 -0.875 -50.926 1.00 97.19 370 SER A N 1
ATOM 3037 C CA . SER A 1 370 ? 9.831 -0.525 -49.777 1.00 97.19 370 SER A CA 1
ATOM 3038 C C . SER A 1 370 ? 10.321 -1.176 -48.477 1.00 97.19 370 SER A C 1
ATOM 3040 O O . SER A 1 370 ? 10.505 -0.507 -47.459 1.00 97.19 370 SER A O 1
ATOM 3042 N N . ALA A 1 371 ? 10.634 -2.475 -48.517 1.00 97.00 371 ALA A N 1
ATOM 3043 C CA . ALA A 1 371 ? 11.221 -3.188 -47.384 1.00 97.00 371 ALA A CA 1
ATOM 3044 C C . ALA A 1 371 ? 12.594 -2.612 -46.986 1.00 97.00 371 ALA A C 1
ATOM 3046 O O . ALA A 1 371 ? 12.890 -2.482 -45.796 1.00 97.00 371 ALA A O 1
ATOM 3047 N N . ALA A 1 372 ? 13.420 -2.217 -47.961 1.00 97.12 372 ALA A N 1
ATOM 3048 C CA . ALA A 1 372 ? 14.720 -1.595 -47.723 1.00 97.12 372 ALA A CA 1
ATOM 3049 C C . ALA A 1 372 ? 14.616 -0.182 -47.122 1.00 97.12 372 ALA A C 1
ATOM 3051 O O . ALA A 1 372 ? 15.478 0.184 -46.325 1.00 97.12 372 ALA A O 1
ATOM 3052 N N . ILE A 1 373 ? 13.563 0.583 -47.430 1.00 97.44 373 ILE A N 1
ATOM 3053 C CA . ILE A 1 373 ? 13.259 1.871 -46.783 1.00 97.44 373 ILE A CA 1
ATOM 3054 C C . ILE A 1 373 ? 12.956 1.660 -45.296 1.00 97.44 373 ILE A C 1
ATOM 3056 O O . ILE A 1 373 ? 13.566 2.308 -44.443 1.00 97.44 373 ILE A O 1
ATOM 3060 N N . ILE A 1 374 ? 12.067 0.716 -44.961 1.00 96.38 374 ILE A N 1
ATOM 3061 C CA . ILE A 1 374 ? 11.764 0.389 -43.557 1.00 96.38 374 ILE A CA 1
ATOM 3062 C C . ILE A 1 374 ? 13.035 -0.090 -42.855 1.00 96.38 374 ILE A C 1
ATOM 3064 O O . ILE A 1 374 ? 13.351 0.369 -41.757 1.00 96.38 374 ILE A O 1
ATOM 3068 N N . TYR A 1 375 ? 13.812 -0.955 -43.510 1.00 94.88 375 TYR A N 1
ATOM 3069 C CA . TYR A 1 375 ? 15.095 -1.409 -42.991 1.00 94.88 375 TYR A CA 1
ATOM 3070 C C . TYR A 1 375 ? 16.062 -0.244 -42.739 1.00 94.88 375 TYR A C 1
ATOM 3072 O O . TYR A 1 375 ? 16.641 -0.180 -41.657 1.00 94.88 375 TYR A O 1
ATOM 3080 N N . ALA A 1 376 ? 16.166 0.726 -43.656 1.00 94.94 376 ALA A N 1
ATOM 3081 C CA . ALA A 1 376 ? 16.972 1.935 -43.486 1.00 94.94 376 ALA A CA 1
ATOM 3082 C C . ALA A 1 376 ? 16.560 2.728 -42.235 1.00 94.94 376 ALA A C 1
ATOM 3084 O O . ALA A 1 376 ? 17.423 3.171 -41.475 1.00 94.94 376 ALA A O 1
ATOM 3085 N N . VAL A 1 377 ? 15.259 2.855 -41.951 1.00 94.12 377 VAL A N 1
ATOM 3086 C CA . VAL A 1 377 ? 14.770 3.487 -40.711 1.00 94.12 377 VAL A CA 1
ATOM 3087 C C . VAL A 1 377 ? 15.172 2.695 -39.468 1.00 94.12 377 VAL A C 1
ATOM 3089 O O . VAL A 1 377 ? 15.596 3.292 -38.473 1.00 94.12 377 VAL A O 1
ATOM 3092 N N . LEU A 1 378 ? 15.032 1.369 -39.513 1.00 91.12 378 LEU A N 1
ATOM 3093 C CA . LEU A 1 378 ? 15.337 0.479 -38.392 1.00 91.12 378 LEU A CA 1
ATOM 3094 C C . LEU A 1 378 ? 16.827 0.482 -38.041 1.00 91.12 378 LEU A C 1
ATOM 3096 O O . LEU A 1 378 ? 17.179 0.466 -36.861 1.00 91.12 378 LEU A O 1
ATOM 3100 N N . VAL A 1 379 ? 17.700 0.529 -39.049 1.00 86.31 379 VAL A N 1
ATOM 3101 C CA . VAL A 1 379 ? 19.152 0.514 -38.840 1.00 86.31 379 VAL A CA 1
ATOM 3102 C C . VAL A 1 379 ? 19.704 1.900 -38.523 1.00 86.31 379 VAL A C 1
ATOM 3104 O O . VAL A 1 379 ? 20.604 2.008 -37.700 1.00 86.31 379 VAL A O 1
ATOM 3107 N N . SER A 1 380 ? 19.155 2.979 -39.087 1.00 84.81 380 SER A N 1
ATOM 3108 C CA . SER A 1 380 ? 19.665 4.349 -38.891 1.00 84.81 380 SER A CA 1
ATOM 3109 C C . SER A 1 380 ? 19.157 5.054 -37.622 1.00 84.81 380 SER A C 1
ATOM 3111 O O . SER A 1 380 ? 19.439 6.238 -37.405 1.00 84.81 380 SER A O 1
ATOM 3113 N N . ASN A 1 381 ? 18.411 4.364 -36.754 1.00 80.94 381 ASN A N 1
ATOM 3114 C CA . ASN A 1 381 ? 17.855 4.940 -35.530 1.00 80.94 381 ASN A CA 1
ATOM 3115 C C . ASN A 1 381 ? 18.053 4.025 -34.311 1.00 80.94 381 ASN A C 1
ATOM 3117 O O . ASN A 1 381 ? 17.470 2.950 -34.224 1.00 80.94 381 ASN A O 1
ATOM 3121 N N . GLU A 1 382 ? 18.820 4.506 -33.327 1.00 66.25 382 GLU A N 1
ATOM 3122 C CA . GLU A 1 382 ? 19.190 3.761 -32.111 1.00 66.25 382 GLU A CA 1
ATOM 3123 C C . GLU A 1 382 ? 17.993 3.317 -31.260 1.00 66.25 382 GLU A C 1
ATOM 3125 O O . GLU A 1 382 ? 18.085 2.330 -30.536 1.00 66.25 382 GLU A O 1
ATOM 3130 N N . LYS A 1 383 ? 16.859 4.026 -31.339 1.00 75.38 383 LYS A N 1
ATOM 3131 C CA . LYS A 1 383 ? 15.667 3.748 -30.519 1.00 75.38 383 LYS A CA 1
ATOM 3132 C C . LYS A 1 383 ? 14.642 2.841 -31.215 1.00 75.38 383 LYS A C 1
ATOM 3134 O O . LYS A 1 383 ? 13.517 2.723 -30.727 1.00 75.38 383 LYS A O 1
ATOM 3139 N N . MET A 1 384 ? 14.989 2.231 -32.351 1.00 81.81 384 MET A N 1
ATOM 3140 C CA . MET A 1 384 ? 14.070 1.371 -33.102 1.00 81.81 384 MET A CA 1
ATOM 3141 C C . MET A 1 384 ? 14.039 -0.068 -32.574 1.00 81.81 384 MET A C 1
ATOM 3143 O O . MET A 1 384 ? 15.080 -0.616 -32.209 1.00 81.81 384 MET A O 1
ATOM 3147 N N . PRO A 1 385 ? 12.855 -0.709 -32.521 1.00 76.50 385 PRO A N 1
ATOM 3148 C CA . PRO A 1 385 ? 12.754 -2.104 -32.117 1.00 76.50 385 PRO A CA 1
ATOM 3149 C C . PRO A 1 385 ? 13.400 -3.020 -33.163 1.00 76.50 385 PRO A C 1
ATOM 3151 O O . PRO A 1 385 ? 13.437 -2.701 -34.351 1.00 76.50 385 PRO A O 1
ATOM 3154 N N . LYS A 1 386 ? 13.882 -4.191 -32.730 1.00 79.81 386 LYS A N 1
ATOM 3155 C CA . LYS A 1 386 ? 14.341 -5.233 -33.655 1.00 79.81 386 LYS A CA 1
ATOM 3156 C C . LYS A 1 386 ? 13.122 -5.838 -34.347 1.00 79.81 386 LYS A C 1
ATOM 3158 O O . LYS A 1 386 ? 12.349 -6.547 -33.710 1.00 79.81 386 LYS A O 1
ATOM 3163 N N . ILE A 1 387 ? 12.958 -5.532 -35.627 1.00 86.12 387 ILE A N 1
ATOM 3164 C CA . ILE A 1 387 ? 11.902 -6.076 -36.478 1.00 86.12 387 ILE A CA 1
ATOM 3165 C C . ILE A 1 387 ? 12.575 -6.911 -37.558 1.00 86.12 387 ILE A C 1
ATOM 3167 O O . ILE A 1 387 ? 13.463 -6.411 -38.251 1.00 86.12 387 ILE A O 1
ATOM 3171 N N . ASN A 1 388 ? 12.161 -8.169 -37.705 1.00 88.06 388 ASN A N 1
ATOM 3172 C CA . ASN A 1 388 ? 12.618 -8.986 -38.817 1.00 88.06 388 ASN A CA 1
ATOM 3173 C C . ASN A 1 388 ? 11.826 -8.611 -40.073 1.00 88.06 388 ASN A C 1
ATOM 3175 O O . ASN A 1 388 ? 10.733 -9.113 -40.321 1.00 88.06 388 ASN A O 1
ATOM 3179 N N . ILE A 1 389 ? 12.368 -7.676 -40.850 1.00 90.94 389 ILE A N 1
ATOM 3180 C CA . ILE A 1 389 ? 11.693 -7.163 -42.042 1.00 90.94 389 ILE A CA 1
ATOM 3181 C C . ILE A 1 389 ? 11.518 -8.242 -43.124 1.00 90.94 389 ILE A C 1
ATOM 3183 O O . ILE A 1 389 ? 10.604 -8.126 -43.939 1.00 90.94 389 ILE A O 1
ATOM 3187 N N . SER A 1 390 ? 12.325 -9.313 -43.109 1.00 90.88 390 SER A N 1
ATOM 3188 C CA . SER A 1 390 ? 12.127 -10.456 -44.013 1.00 90.88 390 SER A CA 1
ATOM 3189 C C . SER A 1 390 ? 10.825 -11.205 -43.738 1.00 90.88 390 SER A C 1
ATOM 3191 O O . SER A 1 390 ? 10.091 -11.480 -44.683 1.00 90.88 390 SER A O 1
ATOM 3193 N N . ASP A 1 391 ? 10.476 -11.422 -42.466 1.00 88.94 391 ASP A N 1
ATOM 3194 C CA . ASP A 1 391 ? 9.227 -12.094 -42.080 1.00 88.94 391 ASP A CA 1
ATOM 3195 C C . ASP A 1 391 ? 8.004 -11.277 -42.518 1.00 88.94 391 ASP A C 1
ATOM 3197 O O . ASP A 1 391 ? 7.017 -11.818 -43.010 1.00 88.94 391 ASP A O 1
ATOM 3201 N N . ILE A 1 392 ? 8.096 -9.950 -42.388 1.00 89.44 392 ILE A N 1
ATOM 3202 C CA . ILE A 1 392 ? 7.005 -9.018 -42.702 1.00 89.44 392 ILE A CA 1
ATOM 3203 C C . ILE A 1 392 ? 6.829 -8.855 -44.212 1.00 89.44 392 ILE A C 1
ATOM 3205 O O . ILE A 1 392 ? 5.715 -8.907 -44.727 1.00 89.44 392 ILE A O 1
ATOM 3209 N N . SER A 1 393 ? 7.928 -8.666 -44.941 1.00 92.44 393 SER A N 1
ATOM 3210 C CA . SER A 1 393 ? 7.882 -8.461 -46.393 1.00 92.44 393 SER A CA 1
ATOM 3211 C C . SER A 1 393 ? 7.764 -9.757 -47.193 1.00 92.44 393 SER A C 1
ATOM 3213 O O . SER A 1 393 ? 7.428 -9.708 -48.381 1.00 92.44 393 SER A O 1
ATOM 3215 N N . LYS A 1 394 ? 8.013 -10.909 -46.557 1.00 95.38 394 LYS A N 1
ATOM 3216 C CA . LYS A 1 394 ? 8.190 -12.215 -47.209 1.00 95.38 394 LYS A CA 1
ATOM 3217 C C . LYS A 1 394 ? 9.295 -12.184 -48.277 1.00 95.38 394 LYS A C 1
ATOM 3219 O O . LYS A 1 394 ? 9.201 -12.874 -49.287 1.00 95.38 394 LYS A O 1
ATOM 3224 N N . LEU A 1 395 ? 10.320 -11.350 -48.076 1.00 94.00 395 LEU A N 1
ATOM 3225 C CA . LEU A 1 395 ? 11.492 -11.243 -48.947 1.00 94.00 395 LEU A CA 1
ATOM 3226 C C . LEU A 1 395 ? 12.744 -11.730 -48.208 1.00 94.00 395 LEU A C 1
ATOM 3228 O O . LEU A 1 395 ? 12.915 -11.405 -47.033 1.00 94.00 395 LEU A O 1
ATOM 3232 N N . PRO A 1 396 ? 13.672 -12.436 -48.874 1.00 94.19 396 PRO A N 1
ATOM 3233 C CA . PRO A 1 396 ? 14.927 -12.835 -48.248 1.00 94.19 396 PRO A CA 1
ATOM 3234 C C . PRO A 1 396 ? 15.753 -11.638 -47.747 1.00 94.19 396 PRO A C 1
ATOM 3236 O O . PRO A 1 396 ? 15.872 -10.617 -48.430 1.00 94.19 396 PRO A O 1
ATOM 3239 N N . ASN A 1 397 ? 16.410 -11.783 -46.589 1.00 88.19 397 ASN A N 1
ATOM 3240 C CA . ASN A 1 397 ? 17.241 -10.722 -45.994 1.00 88.19 397 ASN A CA 1
ATOM 3241 C C . ASN A 1 397 ? 18.351 -10.217 -46.937 1.00 88.19 397 ASN A C 1
ATOM 3243 O O . ASN A 1 397 ? 18.669 -9.024 -46.922 1.00 88.19 397 ASN A O 1
ATOM 3247 N N . TYR A 1 398 ? 18.926 -11.088 -47.778 1.00 90.88 398 TYR A N 1
ATOM 3248 C CA . TYR A 1 398 ? 19.958 -10.692 -48.745 1.00 90.88 398 TYR A CA 1
ATOM 3249 C C . TYR A 1 398 ? 19.403 -9.747 -49.823 1.00 90.88 398 TYR A C 1
ATOM 3251 O O . TYR A 1 398 ? 20.091 -8.808 -50.223 1.00 90.88 398 TYR A O 1
ATOM 3259 N N . THR A 1 399 ? 18.146 -9.933 -50.244 1.00 94.56 399 THR A N 1
ATOM 3260 C CA . THR A 1 399 ? 17.462 -9.059 -51.205 1.00 94.56 399 THR A CA 1
ATOM 3261 C C . THR A 1 399 ? 17.271 -7.672 -50.602 1.00 94.56 399 THR A C 1
ATOM 3263 O O . THR A 1 399 ? 17.700 -6.680 -51.187 1.00 94.56 399 THR A O 1
ATOM 3266 N N . ILE A 1 400 ? 16.729 -7.596 -49.384 1.00 95.19 400 ILE A N 1
ATOM 3267 C CA . ILE A 1 400 ? 16.504 -6.326 -48.674 1.00 95.19 400 ILE A CA 1
ATOM 3268 C C . ILE A 1 400 ? 17.836 -5.597 -48.439 1.00 95.19 400 ILE A C 1
ATOM 3270 O O . ILE A 1 400 ? 17.949 -4.396 -48.682 1.00 95.19 400 ILE A O 1
ATOM 3274 N N . SER A 1 401 ? 18.878 -6.339 -48.053 1.00 89.81 401 SER A N 1
ATOM 3275 C CA . SER A 1 401 ? 20.226 -5.803 -47.827 1.00 89.81 401 SER A CA 1
ATOM 3276 C C . SER A 1 401 ? 20.877 -5.282 -49.108 1.00 89.81 401 SER A C 1
ATOM 3278 O O . SER A 1 401 ? 21.527 -4.238 -49.071 1.00 89.81 401 SER A O 1
ATOM 3280 N N . LYS A 1 402 ? 20.674 -5.956 -50.250 1.00 94.75 402 LYS A N 1
ATOM 3281 C CA . LYS A 1 402 ? 21.143 -5.504 -51.569 1.00 94.75 402 LYS A CA 1
ATOM 3282 C C . LYS A 1 402 ? 20.523 -4.157 -51.948 1.00 94.75 402 LYS A C 1
ATOM 3284 O O . LYS A 1 402 ? 21.251 -3.251 -52.347 1.00 94.75 402 LYS A O 1
ATOM 3289 N N . TYR A 1 403 ? 19.207 -4.000 -51.787 1.00 95.94 403 TYR A N 1
ATOM 3290 C CA . TYR A 1 403 ? 18.506 -2.743 -52.084 1.00 95.94 403 TYR A CA 1
ATOM 3291 C C . TYR A 1 403 ? 18.859 -1.623 -51.096 1.00 95.94 403 TYR A C 1
ATOM 3293 O O . TYR A 1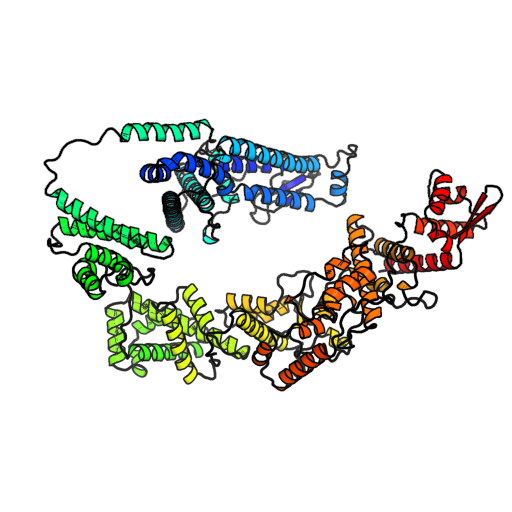 403 ? 19.095 -0.489 -51.514 1.00 95.94 403 TYR A O 1
ATOM 3301 N N . TYR A 1 404 ? 19.001 -1.943 -49.806 1.00 95.38 404 TYR A N 1
ATOM 3302 C CA . TYR A 1 404 ? 19.520 -1.007 -48.807 1.00 95.38 404 TYR A CA 1
ATOM 3303 C C . TYR A 1 404 ? 20.938 -0.536 -49.144 1.00 95.38 404 TYR A C 1
ATOM 3305 O O . TYR A 1 404 ? 21.201 0.666 -49.157 1.00 95.38 404 TYR A O 1
ATOM 3313 N N . GLY A 1 405 ? 21.833 -1.467 -49.482 1.00 92.38 405 GLY A N 1
ATOM 3314 C CA . GLY A 1 405 ? 23.199 -1.177 -49.910 1.00 92.38 405 GLY A CA 1
ATOM 3315 C C . GLY A 1 405 ? 23.246 -0.262 -51.130 1.00 92.38 405 GLY A C 1
ATOM 3316 O O . GLY A 1 405 ? 23.984 0.716 -51.124 1.00 92.38 405 GLY A O 1
ATOM 3317 N N . ARG A 1 406 ? 22.418 -0.558 -52.138 1.00 93.75 406 ARG A N 1
ATOM 3318 C CA . ARG A 1 406 ? 22.382 0.169 -53.412 1.00 93.75 406 ARG A CA 1
ATOM 3319 C C . ARG A 1 406 ? 21.818 1.585 -53.296 1.00 93.75 406 ARG A C 1
ATOM 3321 O O . ARG A 1 406 ? 22.299 2.470 -53.994 1.00 93.75 406 ARG A O 1
ATOM 3328 N N . TYR A 1 407 ? 20.783 1.797 -52.481 1.00 94.31 407 TYR A N 1
ATOM 3329 C CA . TYR A 1 407 ? 20.026 3.055 -52.503 1.00 94.31 407 TYR A CA 1
ATOM 3330 C C . TYR A 1 407 ? 20.148 3.897 -51.232 1.00 94.31 407 TYR A C 1
ATOM 3332 O O . TYR A 1 407 ? 20.051 5.122 -51.313 1.00 94.31 407 TYR A O 1
ATOM 3340 N N . PHE A 1 408 ? 20.378 3.283 -50.070 1.00 94.44 408 PHE A N 1
ATOM 3341 C CA . PHE A 1 408 ? 20.142 3.937 -48.776 1.00 94.44 408 PHE A CA 1
ATOM 3342 C C . PHE A 1 408 ? 21.358 3.962 -47.844 1.00 94.44 408 PHE A C 1
ATOM 3344 O O . PHE A 1 408 ? 21.435 4.844 -46.992 1.00 94.44 408 PHE A O 1
ATOM 3351 N N . LYS A 1 409 ? 22.321 3.044 -47.995 1.00 91.25 409 LYS A N 1
ATOM 3352 C CA . LYS A 1 409 ? 23.435 2.854 -47.047 1.00 91.25 409 LYS A CA 1
ATOM 3353 C C . LYS A 1 409 ? 24.303 4.099 -46.841 1.00 91.25 409 LYS A C 1
ATOM 3355 O O . LYS A 1 409 ? 24.727 4.337 -45.714 1.00 91.25 409 LYS A O 1
ATOM 3360 N N . GLU A 1 410 ? 24.563 4.867 -47.896 1.00 84.69 410 GLU A N 1
ATOM 3361 C CA . GLU A 1 410 ? 25.396 6.079 -47.827 1.00 84.69 410 GLU A CA 1
ATOM 3362 C C . GLU A 1 410 ? 24.734 7.205 -47.021 1.00 84.69 410 GLU A C 1
ATOM 3364 O O . GLU A 1 410 ? 25.417 7.935 -46.312 1.00 84.69 410 GLU A O 1
ATOM 3369 N N . LEU A 1 411 ? 23.403 7.315 -47.081 1.00 83.62 411 LEU A N 1
ATOM 3370 C CA . LEU A 1 411 ? 22.641 8.384 -46.422 1.00 83.62 411 LEU A CA 1
ATOM 3371 C C . LEU A 1 411 ? 22.150 7.989 -45.028 1.00 83.62 411 LEU A C 1
ATOM 3373 O O . LEU A 1 411 ? 22.085 8.806 -44.112 1.00 83.62 411 LEU A O 1
ATOM 3377 N N . TYR A 1 412 ? 21.811 6.715 -44.857 1.00 87.75 412 TYR A N 1
ATOM 3378 C CA . TYR A 1 412 ? 21.193 6.183 -43.649 1.00 87.75 412 TYR A CA 1
ATOM 3379 C C . TYR A 1 412 ? 22.050 5.067 -43.076 1.00 87.75 412 TYR A C 1
ATOM 3381 O O . TYR A 1 412 ? 21.591 3.938 -42.916 1.00 87.75 412 TYR A O 1
ATOM 3389 N N . MET A 1 413 ? 23.308 5.393 -42.769 1.00 79.25 413 MET A N 1
ATOM 3390 C CA . MET A 1 413 ? 24.256 4.437 -42.208 1.00 79.25 413 MET A CA 1
ATOM 3391 C C . MET A 1 413 ? 23.670 3.718 -40.990 1.00 79.25 413 MET A C 1
ATOM 3393 O O . MET A 1 413 ? 22.983 4.313 -40.153 1.00 79.25 413 MET A O 1
ATOM 3397 N N . ASN A 1 414 ? 23.985 2.426 -40.878 1.00 73.06 414 ASN A N 1
ATOM 3398 C CA . ASN A 1 414 ? 23.551 1.603 -39.762 1.00 73.06 414 ASN A CA 1
ATOM 3399 C C . ASN A 1 414 ? 24.082 2.202 -38.447 1.00 73.06 414 ASN A C 1
ATOM 3401 O O . ASN A 1 414 ? 25.275 2.155 -38.143 1.00 73.06 414 ASN A O 1
ATOM 3405 N N . LYS A 1 415 ? 23.182 2.798 -37.664 1.00 65.19 415 LYS A N 1
ATOM 3406 C CA . LYS A 1 415 ? 23.475 3.331 -36.339 1.00 65.19 415 LYS A CA 1
ATOM 3407 C C . LYS A 1 415 ? 23.546 2.240 -35.286 1.00 65.19 415 LYS A C 1
ATOM 3409 O O . LYS A 1 415 ? 24.182 2.514 -34.269 1.00 65.19 415 LYS A O 1
ATOM 3414 N N . GLN A 1 416 ? 22.995 1.044 -35.526 1.00 58.97 416 GLN A N 1
ATOM 3415 C CA . GLN A 1 416 ? 23.258 -0.120 -34.681 1.00 58.97 416 GLN A CA 1
ATOM 3416 C C . GLN A 1 416 ? 24.732 -0.478 -34.815 1.00 58.97 416 GLN A C 1
ATOM 3418 O O . GLN A 1 416 ? 25.168 -1.205 -35.705 1.00 58.97 416 GLN A O 1
ATOM 3423 N N . PHE A 1 417 ? 25.506 0.107 -33.914 1.00 57.53 417 PHE A N 1
ATOM 3424 C CA . PHE A 1 417 ? 26.878 -0.258 -33.686 1.00 57.53 417 PHE A CA 1
ATOM 3425 C C . PHE A 1 417 ? 26.875 -1.596 -32.966 1.00 57.53 417 PHE A C 1
ATOM 3427 O O . PHE A 1 417 ? 26.961 -1.673 -31.745 1.00 57.53 417 PHE A O 1
ATOM 3434 N N . ASN A 1 418 ? 26.701 -2.665 -33.733 1.00 55.56 418 ASN A N 1
ATOM 3435 C CA . ASN A 1 418 ? 27.140 -3.957 -33.260 1.00 55.56 418 ASN A CA 1
ATOM 3436 C C . ASN A 1 418 ? 28.656 -3.883 -33.347 1.00 55.56 418 ASN A C 1
ATOM 3438 O O . ASN A 1 418 ? 29.184 -3.896 -34.458 1.00 55.56 418 ASN A O 1
ATOM 3442 N N . PHE A 1 419 ? 29.341 -3.778 -32.202 1.00 61.53 419 PHE A N 1
ATOM 3443 C CA . PHE A 1 419 ? 30.721 -4.247 -32.142 1.00 61.53 419 PHE A CA 1
ATOM 3444 C C . PHE A 1 419 ? 30.690 -5.612 -32.825 1.00 61.53 419 PHE A C 1
ATOM 3446 O O . PHE A 1 419 ? 29.922 -6.475 -32.374 1.00 61.53 419 PHE A O 1
ATOM 3453 N N . PRO A 1 420 ? 31.366 -5.784 -33.973 1.00 49.84 420 PRO A N 1
ATOM 3454 C CA . PRO A 1 420 ? 31.335 -7.056 -34.661 1.00 49.84 420 PRO A CA 1
ATOM 3455 C C . PRO A 1 420 ? 31.735 -8.137 -33.656 1.00 49.84 420 PRO A C 1
ATOM 3457 O O . PRO A 1 420 ? 32.443 -7.831 -32.689 1.00 49.84 420 PRO A O 1
ATOM 3460 N N . PRO A 1 421 ? 31.303 -9.390 -33.842 1.00 48.72 421 PRO A N 1
ATOM 3461 C CA . PRO A 1 421 ? 31.798 -10.514 -33.064 1.00 48.72 421 PRO A CA 1
ATOM 3462 C C . PRO A 1 421 ? 33.268 -10.782 -33.435 1.00 48.72 421 PRO A C 1
ATOM 3464 O O . PRO A 1 421 ? 33.638 -11.877 -33.838 1.00 48.72 421 PRO A O 1
ATOM 3467 N N . TYR A 1 422 ? 34.129 -9.769 -33.338 1.00 54.62 422 TYR A N 1
ATOM 3468 C CA . TYR A 1 422 ? 35.544 -9.964 -33.152 1.00 54.62 422 TYR A CA 1
ATOM 3469 C C . TYR A 1 422 ? 35.644 -10.764 -31.863 1.00 54.62 422 TYR A C 1
ATOM 3471 O O . TYR A 1 422 ? 35.344 -10.250 -30.783 1.00 54.62 422 TYR A O 1
ATOM 3479 N N . TYR A 1 423 ? 36.036 -12.028 -31.986 1.00 55.72 423 TYR A N 1
ATOM 3480 C CA . TYR A 1 423 ? 36.259 -12.938 -30.865 1.00 55.72 423 TYR A CA 1
ATOM 3481 C C . TYR A 1 423 ? 37.109 -12.293 -29.743 1.00 55.72 423 TYR A C 1
ATOM 3483 O O . TYR A 1 423 ? 36.973 -12.652 -28.577 1.00 55.72 423 TYR A O 1
ATOM 3491 N N . ASN A 1 424 ? 37.898 -11.260 -30.063 1.00 67.00 424 ASN A N 1
ATOM 3492 C CA . ASN A 1 424 ? 38.745 -10.525 -29.124 1.00 67.00 424 ASN A CA 1
ATOM 3493 C C . ASN A 1 424 ? 38.027 -9.427 -28.314 1.00 67.00 424 ASN A C 1
ATOM 3495 O O . ASN A 1 424 ? 38.512 -9.054 -27.246 1.00 67.00 424 ASN A O 1
ATOM 3499 N N . PHE A 1 425 ? 36.868 -8.905 -28.739 1.00 82.81 425 PHE A N 1
ATOM 3500 C CA . PHE A 1 425 ? 36.265 -7.756 -28.043 1.00 82.81 425 PHE A CA 1
ATOM 3501 C C . PHE A 1 425 ? 35.704 -8.117 -26.658 1.00 82.81 425 PHE A C 1
ATOM 3503 O O . PHE A 1 425 ? 35.724 -7.290 -25.748 1.00 82.81 425 PHE A O 1
ATOM 3510 N N . GLN A 1 426 ? 35.276 -9.370 -26.461 1.00 87.31 426 GLN A N 1
ATOM 3511 C CA . GLN A 1 426 ? 34.921 -9.886 -25.136 1.00 87.31 426 GLN A CA 1
ATOM 3512 C C . GLN A 1 426 ? 36.108 -9.791 -24.170 1.00 87.31 426 GLN A C 1
ATOM 3514 O O . GLN A 1 426 ? 35.970 -9.241 -23.080 1.00 87.31 426 GLN A O 1
ATOM 3519 N N . ARG A 1 427 ? 37.290 -10.252 -24.596 1.00 89.69 427 ARG A N 1
ATOM 3520 C CA . ARG A 1 427 ? 38.525 -10.165 -23.807 1.00 89.69 427 ARG A CA 1
ATOM 3521 C C . ARG A 1 427 ? 38.875 -8.713 -23.475 1.00 89.69 427 ARG A C 1
ATOM 3523 O O . ARG A 1 427 ? 39.184 -8.421 -22.323 1.00 89.69 427 ARG A O 1
ATOM 3530 N N . ILE A 1 428 ? 38.791 -7.806 -24.451 1.00 90.94 428 ILE A N 1
ATOM 3531 C CA . ILE A 1 428 ? 39.030 -6.368 -24.238 1.00 90.94 428 ILE A CA 1
ATOM 3532 C C . ILE A 1 428 ? 38.070 -5.806 -23.188 1.00 90.94 428 ILE A C 1
ATOM 3534 O O . ILE A 1 428 ? 38.504 -5.164 -22.231 1.00 90.94 428 ILE A O 1
ATOM 3538 N N . ARG A 1 429 ? 36.767 -6.068 -23.341 1.00 92.75 429 ARG A N 1
ATOM 3539 C CA . ARG A 1 429 ? 35.729 -5.643 -22.395 1.00 92.75 429 ARG A CA 1
ATOM 3540 C C . ARG A 1 429 ? 36.021 -6.164 -20.992 1.00 92.75 429 ARG A C 1
ATOM 3542 O O . ARG A 1 429 ? 35.912 -5.396 -20.040 1.00 92.75 429 ARG A O 1
ATOM 3549 N N . ASP A 1 430 ? 36.389 -7.432 -20.860 1.00 92.81 430 ASP A N 1
ATOM 3550 C CA . ASP A 1 430 ? 36.655 -8.070 -19.572 1.00 92.81 430 ASP A CA 1
ATOM 3551 C C . ASP A 1 430 ? 37.896 -7.455 -18.891 1.00 92.81 430 ASP A C 1
ATOM 3553 O O . ASP A 1 430 ? 37.835 -7.080 -17.720 1.00 92.81 430 ASP A O 1
ATOM 3557 N N . LEU A 1 431 ? 38.991 -7.241 -19.630 1.00 93.56 431 LEU A N 1
ATOM 3558 C CA . LEU A 1 431 ? 40.218 -6.613 -19.113 1.00 93.56 431 LEU A CA 1
ATOM 3559 C C . LEU A 1 431 ? 40.021 -5.140 -18.732 1.00 93.56 431 LEU A C 1
ATOM 3561 O O . LEU A 1 431 ? 40.500 -4.706 -17.684 1.00 93.56 431 LEU A O 1
ATOM 3565 N N . ILE A 1 432 ? 39.270 -4.382 -19.534 1.00 92.62 432 ILE A N 1
ATOM 3566 C CA . ILE A 1 432 ? 38.890 -3.005 -19.192 1.00 92.62 432 ILE A CA 1
ATOM 3567 C C . ILE A 1 432 ? 37.974 -2.999 -17.963 1.00 92.62 432 ILE A C 1
ATOM 3569 O O . ILE A 1 432 ? 38.154 -2.178 -17.069 1.00 92.62 432 ILE A O 1
ATOM 3573 N N . SER A 1 433 ? 37.029 -3.940 -17.867 1.00 94.75 433 SER A N 1
ATOM 3574 C CA . SER A 1 433 ? 36.168 -4.081 -16.685 1.00 94.75 433 SER A CA 1
ATOM 3575 C C . SER A 1 433 ? 36.984 -4.343 -15.421 1.00 94.75 433 SER A C 1
ATOM 3577 O O . SER A 1 433 ? 36.665 -3.786 -14.373 1.00 94.75 433 SER A O 1
ATOM 3579 N N . PHE A 1 434 ? 38.037 -5.160 -15.518 1.00 94.38 434 PHE A N 1
ATOM 3580 C CA . PHE A 1 434 ? 38.973 -5.413 -14.424 1.00 94.38 434 PHE A CA 1
ATOM 3581 C C . PHE A 1 434 ? 39.718 -4.147 -13.997 1.00 94.38 434 PHE A C 1
ATOM 3583 O O . PHE A 1 434 ? 39.659 -3.815 -12.818 1.00 94.38 434 PHE A O 1
ATOM 3590 N N . ASP A 1 435 ? 40.327 -3.402 -14.926 1.00 92.00 435 ASP A N 1
ATOM 3591 C CA . ASP A 1 435 ? 41.030 -2.149 -14.598 1.00 92.00 435 ASP A CA 1
ATOM 3592 C C . ASP A 1 435 ? 40.093 -1.111 -13.960 1.00 92.00 435 ASP A C 1
ATOM 3594 O O . ASP A 1 435 ? 40.451 -0.465 -12.973 1.00 92.00 435 ASP A O 1
ATOM 3598 N N . ILE A 1 436 ? 38.862 -0.985 -14.476 1.00 91.50 436 ILE A N 1
ATOM 3599 C CA . ILE A 1 436 ? 37.831 -0.135 -13.867 1.00 91.50 436 ILE A CA 1
ATOM 3600 C C . ILE A 1 436 ? 37.558 -0.602 -12.438 1.00 91.50 436 ILE A C 1
ATOM 3602 O O . ILE A 1 436 ? 37.607 0.205 -11.514 1.00 91.50 436 ILE A O 1
ATOM 3606 N N . PHE A 1 437 ? 37.272 -1.889 -12.239 1.00 92.19 437 PHE A N 1
ATOM 3607 C CA . PHE A 1 437 ? 36.923 -2.426 -10.925 1.00 92.19 437 PHE A CA 1
ATOM 3608 C C . PHE A 1 437 ? 38.062 -2.246 -9.911 1.00 92.19 437 PHE A C 1
ATOM 3610 O O . PHE A 1 437 ? 37.815 -1.830 -8.781 1.00 92.19 437 PHE A O 1
ATOM 3617 N N . GLU A 1 438 ? 39.309 -2.475 -10.322 1.00 91.62 438 GLU A N 1
ATOM 3618 C CA . GLU A 1 438 ? 40.501 -2.294 -9.489 1.00 91.62 438 GLU A CA 1
ATOM 3619 C C . GLU A 1 438 ? 40.659 -0.829 -9.053 1.00 91.62 438 GLU A C 1
ATOM 3621 O O . GLU A 1 438 ? 40.848 -0.532 -7.870 1.00 91.62 438 GLU A O 1
ATOM 3626 N N . LYS A 1 439 ? 40.445 0.115 -9.976 1.00 89.88 439 LYS A N 1
ATOM 3627 C CA . LYS A 1 439 ? 40.425 1.551 -9.661 1.00 89.88 439 LYS A CA 1
ATOM 3628 C C . LYS A 1 439 ? 39.295 1.936 -8.717 1.00 89.88 439 LYS A C 1
ATOM 3630 O O . LYS A 1 439 ? 39.513 2.782 -7.857 1.00 89.88 439 LYS A O 1
ATOM 3635 N N . ILE A 1 440 ? 38.118 1.323 -8.836 1.00 88.00 440 ILE A N 1
ATOM 3636 C CA . ILE A 1 440 ? 36.989 1.557 -7.921 1.00 88.00 440 ILE A CA 1
ATOM 3637 C C . ILE A 1 440 ? 37.317 1.086 -6.501 1.00 88.00 440 ILE A C 1
ATOM 3639 O O . ILE A 1 440 ? 36.957 1.754 -5.532 1.00 88.00 440 ILE A O 1
ATOM 3643 N N . ILE A 1 441 ? 38.009 -0.046 -6.364 1.00 87.69 441 ILE A N 1
ATOM 3644 C CA . ILE A 1 441 ? 38.451 -0.551 -5.058 1.00 87.69 441 ILE A CA 1
ATOM 3645 C C . ILE A 1 441 ? 39.440 0.427 -4.412 1.00 87.69 441 ILE A C 1
ATOM 3647 O O . ILE A 1 441 ? 39.328 0.719 -3.218 1.00 87.69 441 ILE A O 1
ATOM 3651 N N . LEU A 1 442 ? 40.396 0.935 -5.195 1.00 85.81 442 LEU A N 1
ATOM 3652 C CA . LEU A 1 442 ? 41.414 1.877 -4.724 1.00 85.81 442 LEU A CA 1
ATOM 3653 C C . LEU A 1 442 ? 40.815 3.256 -4.402 1.00 85.81 442 LEU A C 1
ATOM 3655 O O . LEU A 1 442 ? 41.118 3.843 -3.362 1.00 85.81 442 LEU A O 1
ATOM 3659 N N . ASP A 1 443 ? 39.929 3.761 -5.260 1.00 80.38 443 ASP A N 1
ATOM 3660 C CA . ASP A 1 443 ? 39.221 5.027 -5.089 1.00 80.38 443 ASP A CA 1
ATOM 3661 C C . ASP A 1 443 ? 37.849 4.802 -4.442 1.00 80.38 443 ASP A C 1
ATOM 3663 O O . ASP A 1 443 ? 36.805 4.878 -5.094 1.00 80.38 443 ASP A O 1
ATOM 3667 N N . LYS A 1 444 ? 37.850 4.584 -3.120 1.00 68.12 444 LYS A N 1
ATOM 3668 C CA . LYS A 1 444 ? 36.642 4.384 -2.292 1.00 68.12 444 LYS A CA 1
ATOM 3669 C C . LYS A 1 444 ? 35.535 5.432 -2.512 1.00 68.12 444 LYS A C 1
ATOM 3671 O O . LYS A 1 444 ? 34.393 5.180 -2.130 1.00 68.12 444 LYS A O 1
ATOM 3676 N N . SER A 1 445 ? 35.857 6.600 -3.080 1.00 62.66 445 SER A N 1
ATOM 3677 C CA . SER A 1 445 ? 34.904 7.677 -3.373 1.00 62.66 445 SER A CA 1
ATOM 3678 C C . SER A 1 445 ? 34.106 7.468 -4.666 1.00 62.66 445 SER A C 1
ATOM 3680 O O . SER A 1 445 ? 33.042 8.065 -4.829 1.00 62.66 445 SER A O 1
ATOM 3682 N N . GLY A 1 446 ? 34.615 6.661 -5.604 1.00 62.41 446 GLY A N 1
ATOM 3683 C CA . GLY A 1 446 ? 34.039 6.461 -6.936 1.00 62.41 446 GLY A CA 1
ATOM 3684 C C . GLY A 1 446 ? 33.901 7.738 -7.778 1.00 62.41 446 GLY A C 1
ATOM 3685 O O . GLY A 1 446 ? 33.219 7.721 -8.806 1.00 62.41 446 GLY A O 1
ATOM 3686 N N . SER A 1 447 ? 34.512 8.848 -7.349 1.00 64.50 447 SER A N 1
ATOM 3687 C CA . SER A 1 447 ? 34.347 10.171 -7.961 1.00 64.50 447 SER A CA 1
ATOM 3688 C C . SER A 1 447 ? 35.123 10.320 -9.270 1.00 64.50 447 SER A C 1
ATOM 3690 O O . SER A 1 447 ? 34.716 11.095 -10.131 1.00 64.50 447 SER A O 1
ATOM 3692 N N . LYS A 1 448 ? 36.192 9.538 -9.471 1.00 66.56 448 LYS A N 1
ATOM 3693 C CA . LYS A 1 448 ? 37.042 9.622 -10.672 1.00 66.56 448 LYS A CA 1
ATOM 3694 C C . LYS A 1 448 ? 36.574 8.763 -11.851 1.00 66.56 448 LYS A C 1
ATOM 3696 O O . LYS A 1 448 ? 37.133 8.865 -12.937 1.00 66.56 448 LYS A O 1
ATOM 3701 N N . ILE A 1 449 ? 35.540 7.937 -11.675 1.00 70.69 449 ILE A N 1
ATOM 3702 C CA . ILE A 1 449 ? 35.090 6.980 -12.704 1.00 70.69 449 ILE A CA 1
ATOM 3703 C C . ILE A 1 449 ? 34.396 7.689 -13.877 1.00 70.69 449 ILE A C 1
ATOM 3705 O O . ILE A 1 449 ? 34.488 7.227 -15.010 1.00 70.69 449 ILE A O 1
ATOM 3709 N N . SER A 1 450 ? 33.744 8.834 -13.643 1.00 65.88 450 SER A N 1
ATOM 3710 C CA . SER A 1 450 ? 32.985 9.550 -14.681 1.00 65.88 450 SER A CA 1
ATOM 3711 C C . SER A 1 450 ? 33.850 10.045 -15.845 1.00 65.88 450 SER A C 1
ATOM 3713 O O . SER A 1 450 ? 33.338 10.229 -16.944 1.00 65.88 450 SER A O 1
ATOM 3715 N N . ASN A 1 451 ? 35.157 10.218 -15.623 1.00 72.94 451 ASN A N 1
ATOM 3716 C CA . ASN A 1 451 ? 36.112 10.636 -16.653 1.00 72.94 451 ASN A CA 1
ATOM 3717 C C . ASN A 1 451 ? 36.883 9.462 -17.270 1.00 72.94 451 ASN A C 1
ATOM 3719 O O . ASN A 1 451 ? 37.676 9.668 -18.185 1.00 72.94 451 ASN A O 1
ATOM 3723 N N . TYR A 1 452 ? 36.634 8.229 -16.821 1.00 77.19 452 TYR A N 1
ATOM 3724 C CA . TYR A 1 452 ? 37.422 7.064 -17.214 1.00 77.19 452 TYR A CA 1
ATOM 3725 C C . TYR A 1 452 ? 37.391 6.805 -18.729 1.00 77.19 452 TYR A C 1
ATOM 3727 O O . TYR A 1 452 ? 38.415 6.458 -19.309 1.00 77.19 452 TYR A O 1
ATOM 3735 N N . ALA A 1 453 ? 36.259 7.038 -19.403 1.00 70.88 453 ALA A N 1
ATOM 3736 C CA . ALA A 1 453 ? 36.167 6.906 -20.861 1.00 70.88 453 ALA A CA 1
ATOM 3737 C C . ALA A 1 453 ? 37.051 7.922 -21.612 1.00 70.88 453 ALA A C 1
ATOM 3739 O O . ALA A 1 453 ? 37.683 7.581 -22.610 1.00 70.88 453 ALA A O 1
ATOM 3740 N N . LEU A 1 454 ? 37.144 9.155 -21.107 1.00 74.81 454 LEU A N 1
ATOM 3741 C CA . LEU A 1 454 ? 38.022 10.188 -21.667 1.00 74.81 454 LEU A CA 1
ATOM 3742 C C . LEU A 1 454 ? 39.495 9.903 -21.342 1.00 74.81 454 LEU A C 1
ATOM 3744 O O . LEU A 1 454 ? 40.375 10.159 -22.163 1.00 74.81 454 LEU A O 1
ATOM 3748 N N . ASP A 1 455 ? 39.772 9.332 -20.171 1.00 78.12 455 ASP A N 1
ATOM 3749 C CA . ASP A 1 455 ? 41.122 8.933 -19.774 1.00 78.12 455 ASP A CA 1
ATOM 3750 C C . ASP A 1 455 ? 41.625 7.727 -20.573 1.00 78.12 455 ASP A C 1
ATOM 3752 O O . ASP A 1 455 ? 42.796 7.712 -20.955 1.00 78.12 455 ASP A O 1
ATOM 3756 N N . LEU A 1 456 ? 40.750 6.758 -20.873 1.00 76.81 456 LEU A N 1
ATOM 3757 C CA . LEU A 1 456 ? 41.012 5.641 -21.787 1.00 76.81 456 LEU A CA 1
ATOM 3758 C C . LEU A 1 456 ? 41.436 6.150 -23.167 1.00 76.81 456 LEU A C 1
ATOM 3760 O O . LEU A 1 456 ? 42.423 5.671 -23.718 1.00 76.81 456 LEU A O 1
ATOM 3764 N N . GLN A 1 457 ? 40.718 7.141 -23.704 1.00 77.94 457 GLN A N 1
ATOM 3765 C CA . GLN A 1 457 ? 41.050 7.764 -24.985 1.00 77.94 457 GLN A CA 1
ATOM 3766 C C . GLN A 1 457 ? 42.427 8.441 -24.933 1.00 77.94 457 GLN A C 1
ATOM 3768 O O . GLN A 1 457 ? 43.273 8.193 -25.789 1.00 77.94 457 GLN A O 1
ATOM 3773 N N . LYS A 1 458 ? 42.654 9.305 -23.935 1.00 79.19 458 LYS A N 1
ATOM 3774 C CA . LYS A 1 458 ? 43.881 10.113 -23.832 1.00 79.19 458 LYS A CA 1
ATOM 3775 C C . LYS A 1 458 ? 45.118 9.292 -23.472 1.00 79.19 458 LYS A C 1
ATOM 3777 O O . LYS A 1 458 ? 46.227 9.715 -23.768 1.00 79.19 458 LYS A O 1
ATOM 3782 N N . ASN A 1 459 ? 44.939 8.148 -22.814 1.00 73.75 459 ASN A N 1
ATOM 3783 C CA . ASN A 1 459 ? 46.026 7.357 -22.245 1.00 73.75 459 ASN A CA 1
ATOM 3784 C C . ASN A 1 459 ? 45.894 5.862 -22.572 1.00 73.75 459 ASN A C 1
ATOM 3786 O O . ASN A 1 459 ? 46.083 5.025 -21.684 1.00 73.75 459 ASN A O 1
ATOM 3790 N N . CYS A 1 460 ? 45.619 5.503 -23.833 1.00 72.56 460 CYS A N 1
ATOM 3791 C CA . CYS A 1 460 ? 45.646 4.100 -24.283 1.00 72.56 460 CYS A CA 1
ATOM 3792 C C . CYS A 1 460 ? 46.958 3.387 -23.893 1.00 72.56 460 CYS A C 1
ATOM 3794 O O . CYS A 1 460 ? 46.962 2.189 -23.622 1.00 72.56 460 CYS A O 1
ATOM 3796 N N . ASP A 1 461 ? 48.059 4.130 -23.758 1.00 71.12 461 ASP A N 1
ATOM 3797 C CA . ASP A 1 461 ? 49.355 3.603 -23.330 1.00 71.12 461 ASP A CA 1
ATOM 3798 C C . ASP A 1 461 ? 49.350 2.991 -21.925 1.00 71.12 461 ASP A C 1
ATOM 3800 O O . ASP A 1 461 ? 50.079 2.033 -21.674 1.00 71.12 461 ASP A O 1
ATOM 3804 N N . LYS A 1 462 ? 48.481 3.459 -21.019 1.00 75.06 462 LYS A N 1
ATOM 3805 C CA . LYS A 1 462 ? 48.326 2.849 -19.687 1.00 75.06 462 LYS A CA 1
ATOM 3806 C C . LYS A 1 462 ? 47.700 1.454 -19.766 1.00 75.06 462 LYS A C 1
ATOM 3808 O O . LYS A 1 462 ? 47.982 0.621 -18.910 1.00 75.06 462 LYS A O 1
ATOM 3813 N N . LEU A 1 463 ? 46.915 1.180 -20.811 1.00 78.94 463 LEU A N 1
ATOM 3814 C CA . LEU A 1 463 ? 46.339 -0.140 -21.068 1.00 78.94 463 LEU A CA 1
ATOM 3815 C C . LEU A 1 463 ? 47.326 -1.108 -21.729 1.00 78.94 463 LEU A C 1
ATOM 3817 O O . LEU A 1 463 ? 47.035 -2.299 -21.742 1.00 78.94 463 LEU A O 1
ATOM 3821 N N . ARG A 1 464 ? 48.498 -0.661 -22.219 1.00 80.44 464 ARG A N 1
ATOM 3822 C CA . ARG A 1 464 ? 49.528 -1.548 -22.814 1.00 80.44 464 ARG A CA 1
ATOM 3823 C C . ARG A 1 464 ? 49.993 -2.658 -21.875 1.00 80.44 464 ARG A C 1
ATOM 3825 O O . ARG A 1 464 ? 50.488 -3.675 -22.335 1.00 80.44 464 ARG A O 1
ATOM 3832 N N . ARG A 1 465 ? 49.843 -2.464 -20.561 1.00 85.06 465 ARG A N 1
ATOM 3833 C CA . ARG A 1 465 ? 50.160 -3.488 -19.555 1.00 85.06 465 ARG A CA 1
ATOM 3834 C C . ARG A 1 465 ? 49.114 -4.605 -19.481 1.00 85.06 465 ARG A C 1
ATOM 3836 O O . ARG A 1 465 ? 49.424 -5.674 -18.973 1.00 85.06 465 ARG A O 1
ATOM 3843 N N . LEU A 1 466 ? 47.891 -4.350 -19.946 1.00 86.06 466 LEU A N 1
ATOM 3844 C CA . LEU A 1 466 ? 46.749 -5.264 -19.845 1.00 86.06 466 LEU A CA 1
ATOM 3845 C C . LEU A 1 466 ? 46.331 -5.829 -21.208 1.00 86.06 466 LEU A C 1
ATOM 3847 O O . LEU A 1 466 ? 45.942 -6.991 -21.297 1.00 86.06 466 LEU A O 1
ATOM 3851 N N . LEU A 1 467 ? 46.394 -5.013 -22.260 1.00 89.19 467 LEU A N 1
ATOM 3852 C CA . LEU A 1 467 ? 45.908 -5.318 -23.603 1.00 89.19 467 LEU A CA 1
ATOM 3853 C C . LEU A 1 467 ? 47.059 -5.667 -24.552 1.00 89.19 467 LEU A C 1
ATOM 3855 O O . LEU A 1 467 ? 48.138 -5.081 -24.469 1.00 89.19 467 LEU A O 1
ATOM 3859 N N . SER A 1 468 ? 46.809 -6.598 -25.477 1.00 91.00 468 SER A N 1
ATOM 3860 C CA . SER A 1 468 ? 47.755 -6.907 -26.557 1.00 91.00 468 SER A CA 1
ATOM 3861 C C . SER A 1 468 ? 47.874 -5.743 -27.551 1.00 91.00 468 SER A C 1
ATOM 3863 O O . SER A 1 468 ? 47.062 -4.811 -27.553 1.00 91.00 468 SER A O 1
ATOM 3865 N N . LYS A 1 469 ? 48.886 -5.779 -28.425 1.00 89.75 469 LYS A N 1
ATOM 3866 C CA . LYS A 1 469 ? 49.051 -4.758 -29.471 1.00 89.75 469 LYS A CA 1
ATOM 3867 C C . LYS A 1 469 ? 47.855 -4.765 -30.430 1.00 89.75 469 LYS A C 1
ATOM 3869 O O . LYS A 1 469 ? 47.385 -3.701 -30.825 1.00 89.75 469 LYS A O 1
ATOM 3874 N N . GLU A 1 470 ? 47.340 -5.948 -30.746 1.00 89.00 470 GLU A N 1
ATOM 3875 C CA . GLU A 1 470 ? 46.159 -6.161 -31.581 1.00 89.00 470 GLU A CA 1
ATOM 3876 C C . GLU A 1 470 ? 44.900 -5.566 -30.931 1.00 89.00 470 GLU A C 1
ATOM 3878 O O . GLU A 1 470 ? 44.125 -4.881 -31.599 1.00 89.00 470 GLU A O 1
ATOM 3883 N N . ASP A 1 471 ? 44.726 -5.757 -29.619 1.00 89.56 471 ASP A N 1
ATOM 3884 C CA . ASP A 1 471 ? 43.606 -5.188 -28.860 1.00 89.56 471 ASP A CA 1
ATOM 3885 C C . ASP A 1 471 ? 43.624 -3.651 -28.881 1.00 89.56 471 ASP A C 1
ATOM 3887 O O . ASP A 1 471 ? 42.589 -3.004 -29.055 1.00 89.56 471 ASP A O 1
ATOM 3891 N N . LEU A 1 472 ? 44.808 -3.053 -28.714 1.00 88.56 472 LEU A N 1
ATOM 3892 C CA . LEU A 1 472 ? 44.981 -1.600 -28.740 1.00 88.56 472 LEU A CA 1
ATOM 3893 C C . LEU A 1 472 ? 44.694 -1.013 -30.120 1.00 88.56 472 LEU A C 1
ATOM 3895 O O . LEU A 1 472 ? 44.021 0.014 -30.203 1.00 88.56 472 LEU A O 1
ATOM 3899 N N . LEU A 1 473 ? 45.164 -1.667 -31.187 1.00 87.62 473 LEU A N 1
ATOM 3900 C CA . LEU A 1 473 ? 44.861 -1.263 -32.562 1.00 87.62 473 LEU A CA 1
ATOM 3901 C C . LEU A 1 473 ? 43.353 -1.298 -32.821 1.00 87.62 473 LEU A C 1
ATOM 3903 O O . LEU A 1 473 ? 42.811 -0.340 -33.371 1.00 87.62 473 LEU A O 1
ATOM 3907 N N . LEU A 1 474 ? 42.663 -2.338 -32.341 1.00 86.88 474 LEU A N 1
ATOM 3908 C CA . LEU A 1 474 ? 41.211 -2.437 -32.462 1.00 86.88 474 LEU A CA 1
ATOM 3909 C C . LEU A 1 474 ? 40.504 -1.287 -31.726 1.00 86.88 474 LEU A C 1
ATOM 3911 O O . LEU A 1 474 ? 39.615 -0.653 -32.287 1.00 86.88 474 LEU A O 1
ATOM 3915 N N . ILE A 1 475 ? 40.904 -0.964 -30.491 1.00 86.94 475 ILE A N 1
ATOM 3916 C CA . ILE A 1 475 ? 40.332 0.173 -29.744 1.00 86.94 475 ILE A CA 1
ATOM 3917 C C . ILE A 1 475 ? 40.586 1.502 -30.467 1.00 86.94 475 ILE A C 1
ATOM 3919 O O . ILE A 1 475 ? 39.676 2.327 -30.572 1.00 86.94 475 ILE A O 1
ATOM 3923 N N . GLN A 1 476 ? 41.800 1.721 -30.974 1.00 87.12 476 GLN A N 1
ATOM 3924 C CA . GLN A 1 476 ? 42.148 2.932 -31.721 1.00 87.12 476 GLN A CA 1
ATOM 3925 C C . GLN A 1 476 ? 41.308 3.069 -32.993 1.00 87.12 476 GLN A C 1
ATOM 3927 O O . GLN A 1 476 ? 40.797 4.154 -33.277 1.00 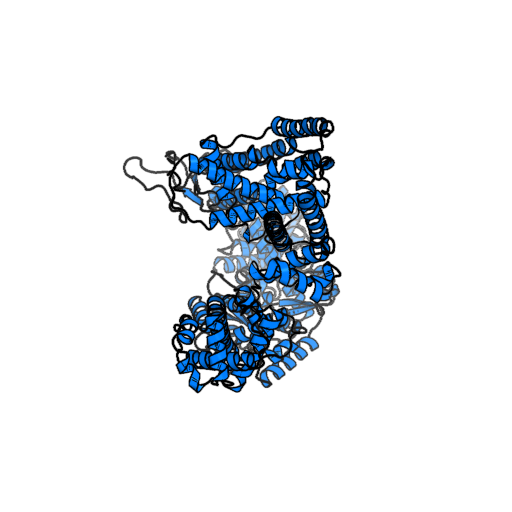87.12 476 GLN A O 1
ATOM 3932 N N . GLU A 1 477 ? 41.102 1.972 -33.720 1.00 84.19 477 GLU A N 1
ATOM 3933 C CA . GLU A 1 477 ? 40.231 1.931 -34.892 1.00 84.19 477 GLU A CA 1
ATOM 3934 C C . GLU A 1 477 ? 38.775 2.263 -34.525 1.00 84.19 477 GLU A C 1
ATOM 3936 O O . GLU A 1 477 ? 38.130 3.071 -35.199 1.00 84.19 477 GLU A O 1
ATOM 3941 N N . LEU A 1 478 ? 38.272 1.724 -33.410 1.00 83.75 478 LEU A N 1
ATOM 3942 C CA . LEU A 1 478 ? 36.927 2.013 -32.905 1.00 83.75 478 LEU A CA 1
ATOM 3943 C C . LEU A 1 478 ? 36.748 3.493 -32.539 1.00 83.75 478 LEU A C 1
ATOM 3945 O O . LEU A 1 478 ? 35.707 4.078 -32.843 1.00 83.75 478 LEU A O 1
ATOM 3949 N N . TYR A 1 479 ? 37.739 4.128 -31.910 1.00 85.06 479 TYR A N 1
ATOM 3950 C CA . TYR A 1 479 ? 37.686 5.568 -31.632 1.00 85.06 479 TYR A CA 1
ATOM 3951 C C . TYR A 1 479 ? 37.792 6.409 -32.906 1.00 85.06 479 TYR A C 1
ATOM 3953 O O . TYR A 1 479 ? 37.059 7.387 -33.035 1.00 85.06 479 TYR A O 1
ATOM 3961 N N . LYS A 1 480 ? 38.653 6.020 -33.854 1.00 85.00 480 LYS A N 1
ATOM 3962 C CA . LYS A 1 480 ? 38.831 6.727 -35.129 1.00 85.00 480 LYS A CA 1
ATOM 3963 C C . LYS A 1 480 ? 37.555 6.711 -35.970 1.00 85.00 480 LYS A C 1
ATOM 3965 O O . LYS A 1 480 ? 37.161 7.741 -36.506 1.00 85.00 480 LYS A O 1
ATOM 3970 N N . ASN A 1 481 ? 36.902 5.554 -36.060 1.00 80.19 481 ASN A N 1
ATOM 3971 C CA . ASN A 1 481 ? 35.750 5.359 -36.938 1.00 80.19 481 ASN A CA 1
ATOM 3972 C C . ASN A 1 481 ? 34.415 5.689 -36.246 1.00 80.19 481 ASN A C 1
ATOM 3974 O O . ASN A 1 481 ? 33.436 6.031 -36.913 1.00 80.19 481 ASN A O 1
ATOM 3978 N N . HIS A 1 482 ? 34.349 5.581 -34.913 1.00 82.31 482 HIS A N 1
ATOM 3979 C CA . HIS A 1 482 ? 33.101 5.650 -34.145 1.00 82.31 482 HIS A CA 1
ATOM 3980 C C . HIS A 1 482 ? 33.262 6.344 -32.786 1.00 82.31 482 HIS A C 1
ATOM 3982 O O . HIS A 1 482 ? 32.762 5.853 -31.773 1.00 82.31 482 HIS A O 1
ATOM 3988 N N . PHE A 1 483 ? 33.929 7.499 -32.765 1.00 83.38 483 PHE A N 1
ATOM 3989 C CA . PHE A 1 483 ? 34.291 8.236 -31.552 1.00 83.38 483 PHE A CA 1
ATOM 3990 C C . PHE A 1 483 ? 33.182 8.318 -30.485 1.00 83.38 483 PHE A C 1
ATOM 3992 O O . PHE A 1 483 ? 33.329 7.744 -29.405 1.00 83.38 483 PHE A O 1
ATOM 3999 N N . ASP A 1 484 ? 32.048 8.953 -30.798 1.00 80.94 484 ASP A N 1
ATOM 4000 C CA . ASP A 1 484 ? 30.958 9.188 -29.835 1.00 80.94 484 ASP A CA 1
ATOM 4001 C C . ASP A 1 484 ? 30.389 7.888 -29.254 1.00 80.94 484 ASP A C 1
ATOM 4003 O O . ASP A 1 484 ? 30.040 7.800 -28.074 1.00 80.94 484 ASP A O 1
ATOM 4007 N N . LYS A 1 485 ? 30.310 6.849 -30.091 1.00 82.88 485 LYS A N 1
ATOM 4008 C CA . LYS A 1 485 ? 29.800 5.532 -29.703 1.00 82.88 485 LYS A CA 1
ATOM 4009 C C . LYS A 1 485 ? 30.790 4.804 -28.808 1.00 82.88 485 LYS A C 1
ATOM 4011 O O . LYS A 1 485 ? 30.377 4.224 -27.810 1.00 82.88 485 LYS A O 1
ATOM 4016 N N . SER A 1 486 ? 32.079 4.877 -29.120 1.00 85.25 486 SER A N 1
ATOM 4017 C CA . SER A 1 486 ? 33.143 4.309 -28.293 1.00 85.25 486 SER A CA 1
ATOM 4018 C C . SER A 1 486 ? 33.173 4.973 -26.915 1.00 85.25 486 SER A C 1
ATOM 4020 O O . SER A 1 486 ? 33.095 4.273 -25.905 1.00 85.25 486 SER A O 1
ATOM 4022 N N . VAL A 1 487 ? 33.153 6.312 -26.854 1.00 87.00 487 VAL A N 1
ATOM 4023 C CA . VAL A 1 487 ? 33.084 7.063 -25.585 1.00 87.00 487 VAL A CA 1
ATOM 4024 C C . VAL A 1 487 ? 31.851 6.661 -24.776 1.00 87.00 487 VAL A C 1
ATOM 4026 O O . VAL A 1 487 ? 31.966 6.337 -23.594 1.00 87.00 487 VAL A O 1
ATOM 4029 N N . LYS A 1 488 ? 30.666 6.642 -25.399 1.00 87.69 488 LYS A N 1
ATOM 4030 C CA . LYS A 1 488 ? 29.426 6.254 -24.716 1.00 87.69 488 LYS A CA 1
ATOM 4031 C C . LYS A 1 488 ? 29.465 4.804 -24.227 1.00 87.69 488 LYS A C 1
ATOM 4033 O O . LYS A 1 488 ? 29.074 4.555 -23.092 1.00 87.69 488 LYS A O 1
ATOM 4038 N N . TYR A 1 489 ? 29.976 3.866 -25.027 1.00 90.19 489 TYR A N 1
ATOM 4039 C CA . TYR A 1 489 ? 30.084 2.456 -24.641 1.00 90.19 489 TYR A CA 1
ATOM 4040 C C . TYR A 1 489 ? 30.966 2.282 -23.404 1.00 90.19 489 TYR A C 1
ATOM 4042 O O . TYR A 1 489 ? 30.540 1.655 -22.437 1.00 90.19 489 TYR A O 1
ATOM 4050 N N . PHE A 1 490 ? 32.171 2.862 -23.401 1.00 90.38 490 PHE A N 1
ATOM 4051 C CA . PHE A 1 490 ? 33.088 2.732 -22.267 1.00 90.38 490 PHE A CA 1
ATOM 4052 C C . PHE A 1 490 ? 32.592 3.476 -21.022 1.00 90.38 490 PHE A C 1
ATOM 4054 O O . PHE A 1 490 ? 32.787 2.982 -19.912 1.00 90.38 490 PHE A O 1
ATOM 4061 N N . SER A 1 491 ? 31.890 4.602 -21.184 1.00 90.19 491 SER A N 1
ATOM 4062 C CA . SER A 1 491 ? 31.202 5.279 -20.075 1.00 90.19 491 SER A CA 1
ATOM 4063 C C . SER A 1 491 ? 30.094 4.408 -19.473 1.00 90.19 491 SER A C 1
ATOM 4065 O O . SER A 1 491 ? 30.022 4.246 -18.256 1.00 90.19 491 SER A O 1
ATOM 4067 N N . GLU A 1 492 ? 29.249 3.800 -20.309 1.00 92.56 492 GLU A N 1
ATOM 4068 C CA . GLU A 1 492 ? 28.182 2.896 -19.859 1.00 92.56 492 GLU A CA 1
ATOM 4069 C C . GLU A 1 492 ? 28.734 1.602 -19.238 1.00 92.56 492 GLU A C 1
ATOM 4071 O O . GLU A 1 492 ? 28.159 1.089 -18.273 1.00 92.56 492 GLU A O 1
ATOM 4076 N N . LEU A 1 493 ? 29.867 1.096 -19.739 1.00 94.12 493 LEU A N 1
ATOM 4077 C CA . LEU A 1 493 ? 30.600 -0.010 -19.127 1.00 94.12 493 LEU A CA 1
ATOM 4078 C C . LEU A 1 493 ? 31.094 0.387 -17.732 1.00 94.12 493 LEU A C 1
ATOM 4080 O O . LEU A 1 493 ? 30.819 -0.328 -16.772 1.00 94.12 493 LEU A O 1
ATOM 4084 N N . ALA A 1 494 ? 31.751 1.541 -17.595 1.00 92.12 494 ALA A N 1
ATOM 4085 C CA . ALA A 1 494 ? 32.253 2.029 -16.313 1.00 92.12 494 ALA A CA 1
ATOM 4086 C C . ALA A 1 494 ? 31.138 2.220 -15.277 1.00 92.12 494 ALA A C 1
ATOM 4088 O O . ALA A 1 494 ? 31.271 1.771 -14.135 1.00 92.12 494 ALA A O 1
ATOM 4089 N N . GLU A 1 495 ? 30.003 2.789 -15.686 1.00 92.06 495 GLU A N 1
ATOM 4090 C CA . GLU A 1 495 ? 28.812 2.857 -14.838 1.00 92.06 495 GLU A CA 1
ATOM 4091 C C . GLU A 1 495 ? 28.306 1.453 -14.473 1.00 92.06 495 GLU A C 1
ATOM 4093 O O . GLU A 1 495 ? 28.067 1.175 -13.300 1.00 92.06 495 GLU A O 1
ATOM 4098 N N . THR A 1 496 ? 28.225 0.518 -15.425 1.00 94.50 496 THR A N 1
ATOM 4099 C CA . THR A 1 496 ? 27.831 -0.875 -15.143 1.00 94.50 496 THR A CA 1
ATOM 4100 C C . THR A 1 496 ? 28.731 -1.520 -14.082 1.00 94.50 496 THR A C 1
ATOM 4102 O O . THR A 1 496 ? 28.216 -2.115 -13.131 1.00 94.50 496 THR A O 1
ATOM 4105 N N . ILE A 1 497 ? 30.056 -1.356 -14.181 1.00 94.62 497 ILE A N 1
ATOM 4106 C CA . ILE A 1 497 ? 31.018 -1.881 -13.196 1.00 94.62 497 ILE A CA 1
ATOM 4107 C C . ILE A 1 497 ? 30.827 -1.221 -11.826 1.00 94.62 497 ILE A C 1
ATOM 4109 O O . ILE A 1 497 ? 30.809 -1.912 -10.806 1.00 94.62 497 ILE A O 1
ATOM 4113 N N . LYS A 1 498 ? 30.604 0.095 -11.787 1.00 91.81 498 LYS A N 1
ATOM 4114 C CA . LYS A 1 498 ? 30.301 0.834 -10.554 1.00 91.81 498 LYS A CA 1
ATOM 4115 C C . LYS A 1 498 ? 29.045 0.309 -9.864 1.00 91.81 498 LYS A C 1
ATOM 4117 O O . LYS A 1 498 ? 29.074 0.049 -8.661 1.00 91.81 498 LYS A O 1
ATOM 4122 N N . TYR A 1 499 ? 27.963 0.082 -10.606 1.00 93.19 499 TYR A N 1
ATOM 4123 C CA . TYR A 1 499 ? 26.748 -0.516 -10.047 1.00 93.19 499 TYR A CA 1
ATOM 4124 C C . TYR A 1 499 ? 26.973 -1.951 -9.569 1.00 93.19 499 TYR A C 1
ATOM 4126 O O . TYR A 1 499 ? 26.472 -2.307 -8.501 1.00 93.19 499 TYR A O 1
ATOM 4134 N N . LEU A 1 500 ? 27.732 -2.764 -10.314 1.00 94.31 500 LEU A N 1
ATOM 4135 C CA . LEU A 1 500 ? 28.093 -4.122 -9.898 1.00 94.31 500 LEU A CA 1
ATOM 4136 C C . LEU A 1 500 ? 28.897 -4.118 -8.596 1.00 94.31 500 LEU A C 1
ATOM 4138 O O . LEU A 1 500 ? 28.610 -4.919 -7.710 1.00 94.31 500 LEU A O 1
ATOM 4142 N N . TYR A 1 501 ? 29.850 -3.204 -8.440 1.00 92.88 501 TYR A N 1
ATOM 4143 C CA . TYR A 1 501 ? 30.604 -3.039 -7.201 1.00 92.88 501 TYR A CA 1
ATOM 4144 C C . TYR A 1 501 ? 29.697 -2.620 -6.035 1.00 92.88 501 TYR A C 1
ATOM 4146 O O . TYR A 1 501 ? 29.626 -3.317 -5.018 1.00 92.88 501 TYR A O 1
ATOM 4154 N N . THR A 1 502 ? 28.934 -1.535 -6.203 1.00 91.00 502 THR A N 1
ATOM 4155 C CA . THR A 1 502 ? 28.051 -0.987 -5.162 1.00 91.00 502 THR A CA 1
ATOM 4156 C C . THR A 1 502 ? 27.010 -2.004 -4.699 1.00 91.00 502 THR A C 1
ATOM 4158 O O . THR A 1 502 ? 26.848 -2.230 -3.495 1.00 91.00 502 THR A O 1
ATOM 4161 N N . ILE A 1 503 ? 26.327 -2.672 -5.635 1.00 93.25 503 ILE A N 1
ATOM 4162 C CA . ILE A 1 503 ? 25.331 -3.691 -5.293 1.00 93.25 503 ILE A CA 1
ATOM 4163 C C . ILE A 1 503 ? 25.997 -4.891 -4.607 1.00 93.25 503 ILE A C 1
ATOM 4165 O O . ILE A 1 503 ? 25.451 -5.422 -3.643 1.00 93.25 503 ILE A O 1
ATOM 4169 N N . SER A 1 504 ? 27.196 -5.287 -5.038 1.00 93.50 504 SER A N 1
ATOM 4170 C CA . SER A 1 504 ? 27.908 -6.438 -4.478 1.00 93.50 504 SER A CA 1
ATOM 4171 C C . SER A 1 504 ? 28.321 -6.225 -3.031 1.00 93.50 504 SER A C 1
ATOM 4173 O O . SER A 1 504 ? 28.120 -7.129 -2.219 1.00 93.50 504 SER A O 1
ATOM 4175 N N . ILE A 1 505 ? 28.779 -5.022 -2.668 1.00 91.62 505 ILE A N 1
ATOM 4176 C CA . ILE A 1 505 ? 29.043 -4.661 -1.266 1.00 91.62 505 ILE A CA 1
ATOM 4177 C C . ILE A 1 505 ? 27.792 -4.887 -0.416 1.00 91.62 505 ILE A C 1
ATOM 4179 O O . ILE A 1 505 ? 27.857 -5.512 0.645 1.00 91.62 505 ILE A O 1
ATOM 4183 N N . MET A 1 506 ? 26.635 -4.408 -0.881 1.00 93.12 506 MET A N 1
ATOM 4184 C CA . MET A 1 506 ? 25.383 -4.546 -0.137 1.00 93.12 506 MET A CA 1
ATOM 4185 C C . MET A 1 506 ? 24.946 -6.010 -0.021 1.00 93.12 506 MET A C 1
ATOM 4187 O O . MET A 1 506 ? 24.583 -6.453 1.070 1.00 93.12 506 MET A O 1
ATOM 4191 N N . TYR A 1 507 ? 25.034 -6.782 -1.106 1.00 93.38 507 TYR A N 1
ATOM 4192 C CA . TYR A 1 507 ? 24.687 -8.208 -1.113 1.00 93.38 507 TYR A CA 1
ATOM 4193 C C . TYR A 1 507 ? 25.621 -9.026 -0.218 1.00 93.38 507 TYR A C 1
ATOM 4195 O O . TYR A 1 507 ? 25.159 -9.931 0.481 1.00 93.38 507 TYR A O 1
ATOM 4203 N N . LYS A 1 508 ? 26.907 -8.662 -0.152 1.00 92.75 508 LYS A N 1
ATOM 4204 C CA . LYS A 1 508 ? 27.872 -9.268 0.770 1.00 92.75 508 LYS A CA 1
ATOM 4205 C C . LYS A 1 508 ? 27.545 -8.938 2.228 1.00 92.75 508 LYS A C 1
ATOM 4207 O O . LYS A 1 508 ? 27.516 -9.852 3.053 1.00 92.75 508 LYS A O 1
ATOM 4212 N N . LYS A 1 509 ? 27.198 -7.680 2.542 1.00 93.31 509 LYS A N 1
ATOM 4213 C CA . LYS A 1 509 ? 26.766 -7.251 3.892 1.00 93.31 509 LYS A CA 1
ATOM 4214 C C . LYS A 1 509 ? 25.545 -8.032 4.386 1.00 93.31 509 LYS A C 1
ATOM 4216 O O . LYS A 1 509 ? 25.542 -8.519 5.515 1.00 93.31 509 LYS A O 1
ATOM 4221 N N . ILE A 1 510 ? 24.531 -8.210 3.536 1.00 93.94 510 ILE A N 1
ATOM 4222 C CA . ILE A 1 510 ? 23.324 -8.988 3.881 1.00 93.94 510 ILE A CA 1
ATOM 4223 C C . ILE A 1 510 ? 23.494 -10.505 3.653 1.00 93.94 510 ILE A C 1
ATOM 4225 O O . ILE A 1 510 ? 22.582 -11.284 3.943 1.00 93.94 510 ILE A O 1
ATOM 4229 N N . ARG A 1 511 ? 24.677 -10.926 3.185 1.00 92.38 511 ARG A N 1
ATOM 4230 C CA . ARG A 1 511 ? 25.096 -12.306 2.911 1.00 92.38 511 ARG A CA 1
ATOM 4231 C C . ARG A 1 511 ? 24.113 -13.069 2.017 1.00 92.38 511 ARG A C 1
ATOM 4233 O O . ARG A 1 511 ? 23.569 -14.096 2.419 1.00 92.38 511 ARG A O 1
ATOM 4240 N N . THR A 1 512 ? 23.849 -12.548 0.824 1.00 90.62 512 THR A N 1
ATOM 4241 C CA . THR A 1 512 ? 22.938 -13.170 -0.147 1.00 90.62 512 THR A CA 1
ATOM 4242 C C . THR A 1 512 ? 23.544 -13.218 -1.545 1.00 90.62 512 THR A C 1
ATOM 4244 O O . THR A 1 512 ? 24.469 -12.467 -1.857 1.00 90.62 512 THR A O 1
ATOM 4247 N N . ASN A 1 513 ? 23.018 -14.111 -2.384 1.00 90.69 513 ASN A N 1
ATOM 4248 C CA . ASN A 1 513 ? 23.477 -14.258 -3.757 1.00 90.69 513 ASN A CA 1
ATOM 4249 C C . ASN A 1 513 ? 22.909 -13.139 -4.634 1.00 90.69 513 ASN A C 1
ATOM 4251 O O . ASN A 1 513 ? 21.737 -12.777 -4.513 1.00 90.69 513 ASN A O 1
ATOM 4255 N N . LEU A 1 514 ? 23.724 -12.611 -5.545 1.00 91.69 514 LEU A N 1
ATOM 4256 C CA . LEU A 1 514 ? 23.280 -11.590 -6.492 1.00 91.69 514 LEU A CA 1
ATOM 4257 C C . LEU A 1 514 ? 22.466 -12.223 -7.624 1.00 91.69 514 LEU A C 1
ATOM 4259 O O . LEU A 1 514 ? 22.911 -13.182 -8.255 1.00 91.69 514 LEU A O 1
ATOM 4263 N N . ILE A 1 515 ? 21.290 -11.672 -7.926 1.00 90.12 515 ILE A N 1
ATOM 4264 C CA . ILE A 1 515 ? 20.582 -11.983 -9.173 1.00 90.12 515 ILE A CA 1
ATOM 4265 C C . ILE A 1 515 ? 20.841 -10.848 -10.158 1.00 90.12 515 ILE A C 1
ATOM 4267 O O . ILE A 1 515 ? 20.495 -9.692 -9.908 1.00 90.12 515 ILE A O 1
ATOM 4271 N N . ILE A 1 516 ? 21.446 -11.190 -11.295 1.00 92.38 516 ILE A N 1
ATOM 4272 C CA . ILE A 1 516 ? 21.881 -10.213 -12.297 1.00 92.38 516 ILE A CA 1
ATOM 4273 C C . ILE A 1 516 ? 20.692 -9.603 -13.051 1.00 92.38 516 ILE A C 1
ATOM 4275 O O . ILE A 1 516 ? 20.691 -8.410 -13.341 1.00 92.38 516 ILE A O 1
ATOM 4279 N N . LYS A 1 517 ? 19.633 -10.373 -13.326 1.00 91.81 517 LYS A N 1
ATOM 4280 C CA . LYS A 1 517 ? 18.505 -9.928 -14.163 1.00 91.81 517 LYS A CA 1
ATOM 4281 C C . LYS A 1 517 ? 17.782 -8.675 -13.629 1.00 91.81 517 LYS A C 1
ATOM 4283 O O . LYS A 1 517 ? 17.571 -7.751 -14.418 1.00 91.81 517 LYS A O 1
ATOM 4288 N N . PRO A 1 518 ? 17.446 -8.557 -12.325 1.00 89.56 518 PRO A N 1
ATOM 4289 C CA . PRO A 1 518 ? 16.903 -7.319 -11.762 1.00 89.56 518 PRO A CA 1
ATOM 4290 C C . PRO A 1 518 ? 17.847 -6.116 -11.877 1.00 89.56 518 PRO A C 1
ATOM 4292 O O . PRO A 1 518 ? 17.371 -5.000 -12.074 1.00 89.56 518 PRO A O 1
ATOM 4295 N N . LEU A 1 519 ? 19.164 -6.320 -11.754 1.00 91.44 519 LEU A N 1
ATOM 4296 C CA . LEU A 1 519 ? 20.154 -5.256 -11.944 1.00 91.44 519 LEU A CA 1
ATOM 4297 C C . LEU A 1 519 ? 20.220 -4.826 -13.413 1.00 91.44 519 LEU A C 1
ATOM 4299 O O . LEU A 1 519 ? 20.118 -3.638 -13.702 1.00 91.44 519 LEU A O 1
ATOM 4303 N N . ALA A 1 520 ? 20.311 -5.781 -14.338 1.00 93.69 520 ALA A N 1
ATOM 4304 C CA . ALA A 1 520 ? 20.313 -5.508 -15.770 1.00 93.69 520 ALA A CA 1
ATOM 4305 C C . ALA A 1 520 ? 19.055 -4.735 -16.189 1.00 93.69 520 ALA A C 1
ATOM 4307 O O . ALA A 1 520 ? 19.147 -3.756 -16.919 1.00 93.69 520 ALA A O 1
ATOM 4308 N N . LYS A 1 521 ? 17.872 -5.116 -15.683 1.00 92.00 521 LYS A N 1
ATOM 4309 C CA . LYS A 1 521 ? 16.608 -4.412 -15.967 1.00 92.00 521 LYS A CA 1
ATOM 4310 C C . LYS A 1 521 ? 16.627 -2.980 -15.430 1.00 92.00 521 LYS A C 1
ATOM 4312 O O . LYS A 1 521 ? 16.147 -2.074 -16.102 1.00 92.00 521 LYS A O 1
ATOM 4317 N N . TYR A 1 522 ? 17.192 -2.774 -14.242 1.00 91.56 522 TYR A N 1
ATOM 4318 C CA . TYR A 1 522 ? 17.361 -1.447 -13.653 1.00 91.56 522 TYR A CA 1
ATOM 4319 C C . TYR A 1 522 ? 18.288 -0.557 -14.497 1.00 91.56 522 TYR A C 1
ATOM 4321 O O . TYR A 1 522 ? 17.896 0.554 -14.844 1.00 91.56 522 TYR A O 1
ATOM 4329 N N . LEU A 1 523 ? 19.467 -1.059 -14.883 1.00 92.88 523 LEU A N 1
ATOM 4330 C CA . LEU A 1 523 ? 20.425 -0.334 -15.728 1.00 92.88 523 LEU A CA 1
ATOM 4331 C C . LEU A 1 523 ? 19.838 -0.019 -17.108 1.00 92.88 523 LEU A C 1
ATOM 4333 O O . LEU A 1 523 ? 19.881 1.125 -17.553 1.00 92.88 523 LEU A O 1
ATOM 4337 N N . PHE A 1 524 ? 19.179 -1.000 -17.723 1.00 92.62 524 PHE A N 1
ATOM 4338 C CA . PHE A 1 524 ? 18.521 -0.838 -19.015 1.00 92.62 524 PHE A CA 1
ATOM 4339 C C . PHE A 1 524 ? 17.418 0.232 -18.968 1.00 92.62 524 PHE A C 1
ATOM 4341 O O . PHE A 1 524 ? 17.293 1.047 -19.879 1.00 92.62 524 PHE A O 1
ATOM 4348 N N . ASN A 1 525 ? 16.646 0.291 -17.875 1.00 88.81 525 ASN A N 1
ATOM 4349 C CA . ASN A 1 525 ? 15.638 1.335 -17.657 1.00 88.81 525 ASN A CA 1
ATOM 4350 C C . ASN A 1 525 ? 16.246 2.727 -17.408 1.00 88.81 525 ASN A C 1
ATOM 4352 O O . ASN A 1 525 ? 15.560 3.722 -17.639 1.00 88.81 525 ASN A O 1
ATOM 4356 N N . LYS A 1 526 ? 17.505 2.804 -16.954 1.00 88.00 526 LYS A N 1
ATOM 4357 C CA . LYS A 1 526 ? 18.302 4.041 -16.872 1.00 88.00 526 LYS A CA 1
ATOM 4358 C C . LYS A 1 526 ? 18.981 4.408 -18.204 1.00 88.00 526 LYS A C 1
ATOM 4360 O O . LYS A 1 526 ? 19.815 5.302 -18.222 1.00 88.00 526 LYS A O 1
ATOM 4365 N N . GLU A 1 527 ? 18.623 3.740 -19.303 1.00 90.94 527 GLU A N 1
ATOM 4366 C CA . GLU A 1 527 ? 19.228 3.908 -20.634 1.00 90.94 527 GLU A CA 1
ATOM 4367 C C . GLU A 1 527 ? 20.720 3.510 -20.711 1.00 90.94 527 GLU A C 1
ATOM 4369 O O . GLU A 1 527 ? 21.383 3.826 -21.693 1.00 90.94 527 GLU A O 1
ATOM 4374 N N . ILE A 1 528 ? 21.231 2.746 -19.736 1.00 92.69 528 ILE A N 1
ATOM 4375 C CA . ILE A 1 528 ? 22.562 2.119 -19.786 1.00 92.69 528 ILE A CA 1
ATOM 4376 C C . ILE A 1 528 ? 22.393 0.765 -20.475 1.00 92.69 528 ILE A C 1
ATOM 4378 O O . ILE A 1 528 ? 21.785 -0.149 -19.913 1.00 92.69 528 ILE A O 1
ATOM 4382 N N . THR A 1 529 ? 22.875 0.641 -21.710 1.00 89.38 529 THR A N 1
ATOM 4383 C CA . THR A 1 529 ? 22.587 -0.524 -22.570 1.00 89.38 529 THR A CA 1
ATOM 4384 C C . THR A 1 529 ? 23.823 -1.111 -23.236 1.00 89.38 529 THR A C 1
ATOM 4386 O O . THR A 1 529 ? 23.739 -2.190 -23.817 1.00 89.38 529 THR A O 1
ATOM 4389 N N . MET A 1 530 ? 24.955 -0.410 -23.192 1.00 89.50 530 MET A N 1
ATOM 4390 C CA . MET A 1 530 ? 26.171 -0.698 -23.947 1.00 89.50 530 MET A CA 1
ATOM 4391 C C . MET A 1 530 ? 25.886 -0.917 -25.446 1.00 89.50 530 MET A C 1
ATOM 4393 O O . MET A 1 530 ? 26.529 -1.739 -26.091 1.00 89.50 530 MET A O 1
ATOM 4397 N N . PHE A 1 531 ? 24.883 -0.209 -25.990 1.00 84.44 531 PHE A N 1
ATOM 4398 C CA . PHE A 1 531 ? 24.334 -0.378 -27.349 1.00 84.44 531 PHE A CA 1
ATOM 4399 C C . PHE A 1 531 ? 23.768 -1.774 -27.663 1.00 84.44 531 PHE A C 1
ATOM 4401 O O . PHE A 1 531 ? 23.606 -2.152 -28.823 1.00 84.44 531 PHE A O 1
ATOM 4408 N N . GLN A 1 532 ? 23.426 -2.552 -26.639 1.00 84.06 532 GLN A N 1
ATOM 4409 C CA . GLN A 1 532 ? 22.914 -3.909 -26.774 1.00 84.06 532 GLN A CA 1
ATOM 4410 C C . GLN A 1 532 ? 21.408 -3.973 -26.480 1.00 84.06 532 GLN A C 1
ATOM 4412 O O . GLN A 1 532 ? 20.865 -3.249 -25.649 1.00 84.06 532 GLN A O 1
ATOM 4417 N N . GLY A 1 533 ? 20.707 -4.903 -27.136 1.00 82.50 533 GLY A N 1
ATOM 4418 C CA . GLY A 1 533 ? 19.348 -5.268 -26.721 1.00 82.50 533 GLY A CA 1
ATOM 4419 C C . GLY A 1 533 ? 19.367 -5.973 -25.360 1.00 82.50 533 GLY A C 1
ATOM 4420 O O . GLY A 1 533 ? 20.358 -6.616 -25.023 1.00 82.50 533 GLY A O 1
ATOM 4421 N N . PHE A 1 534 ? 18.265 -5.918 -24.603 1.00 86.06 534 PHE A N 1
ATOM 4422 C CA . PHE A 1 534 ? 18.226 -6.394 -23.210 1.00 86.06 534 PHE A CA 1
ATOM 4423 C C . PHE A 1 534 ? 18.791 -7.810 -23.001 1.00 86.06 534 PHE A C 1
ATOM 4425 O O . PHE A 1 534 ? 19.549 -8.019 -22.063 1.00 86.06 534 PHE A O 1
ATOM 4432 N N . LYS A 1 535 ? 18.476 -8.773 -23.883 1.00 87.94 535 LYS A N 1
ATOM 4433 C CA . LYS A 1 535 ? 18.998 -10.150 -23.784 1.00 87.94 535 LYS A CA 1
ATOM 4434 C C . LYS A 1 535 ? 20.531 -10.196 -23.871 1.00 87.94 535 LYS A C 1
ATOM 4436 O O . LYS A 1 535 ? 21.165 -10.854 -23.059 1.00 87.94 535 LYS A O 1
ATOM 4441 N N . THR A 1 536 ? 21.119 -9.486 -24.832 1.00 87.38 536 THR A N 1
ATOM 4442 C CA . THR A 1 536 ? 22.578 -9.423 -25.012 1.00 87.38 536 THR A CA 1
ATOM 4443 C C . THR A 1 536 ? 23.236 -8.622 -23.890 1.00 87.38 536 THR A C 1
ATOM 4445 O O . THR A 1 536 ? 24.235 -9.066 -23.344 1.00 87.38 536 THR A O 1
ATOM 4448 N N . PHE A 1 537 ? 22.634 -7.502 -23.485 1.00 91.00 537 PHE A N 1
ATOM 4449 C CA . PHE A 1 537 ? 23.090 -6.697 -22.350 1.00 91.00 537 PHE A CA 1
ATOM 4450 C C . PHE A 1 537 ? 23.116 -7.502 -21.045 1.00 91.00 537 PHE A C 1
ATOM 4452 O O . PHE A 1 537 ? 24.105 -7.488 -20.318 1.00 91.00 537 PHE A O 1
ATOM 4459 N N . TYR A 1 538 ? 22.053 -8.264 -20.780 1.00 93.75 538 TYR A N 1
ATOM 4460 C CA . TYR A 1 538 ? 21.963 -9.173 -19.641 1.00 93.75 538 TYR A CA 1
ATOM 4461 C C . TYR A 1 538 ? 23.100 -10.203 -19.636 1.00 93.75 538 TYR A C 1
ATOM 4463 O O . TYR A 1 538 ? 23.774 -10.355 -18.617 1.00 93.75 538 TYR A O 1
ATOM 4471 N N . ASN A 1 539 ? 23.349 -10.854 -20.776 1.00 92.69 539 ASN A N 1
ATOM 4472 C CA . ASN A 1 539 ? 24.438 -11.822 -20.919 1.00 92.69 539 ASN A CA 1
ATOM 4473 C C . ASN A 1 539 ? 25.814 -11.170 -20.725 1.00 92.69 539 ASN A C 1
ATOM 4475 O O . ASN A 1 539 ? 26.634 -11.709 -19.988 1.00 92.69 539 ASN A O 1
ATOM 4479 N N . SER A 1 540 ? 26.040 -9.979 -21.289 1.00 93.81 540 SER A N 1
ATOM 4480 C CA . SER A 1 540 ? 27.281 -9.226 -21.075 1.00 93.81 540 SER A CA 1
ATOM 4481 C C . SER A 1 540 ? 27.520 -8.938 -19.595 1.00 93.81 540 SER A C 1
ATOM 4483 O O . SER A 1 540 ? 28.636 -9.108 -19.118 1.00 93.81 540 SER A O 1
ATOM 4485 N N . ILE A 1 541 ? 26.485 -8.549 -18.838 1.00 95.94 541 ILE A N 1
ATOM 4486 C CA . ILE A 1 541 ? 26.626 -8.323 -17.391 1.00 95.94 541 ILE A CA 1
ATOM 4487 C C . ILE A 1 541 ? 26.971 -9.627 -16.662 1.00 95.94 541 ILE A C 1
ATOM 4489 O O . ILE A 1 541 ? 27.784 -9.595 -15.741 1.00 95.94 541 ILE A O 1
ATOM 4493 N N . ILE A 1 542 ? 26.385 -10.766 -17.053 1.00 95.31 542 ILE A N 1
ATOM 4494 C CA . ILE A 1 542 ? 26.738 -12.073 -16.475 1.00 95.31 542 ILE A CA 1
ATOM 4495 C C . ILE A 1 542 ? 28.216 -12.389 -16.715 1.00 95.31 542 ILE A C 1
ATOM 4497 O O . ILE A 1 542 ? 28.916 -12.740 -15.770 1.00 95.31 542 ILE A O 1
ATOM 4501 N N . GLU A 1 543 ? 28.687 -12.250 -17.953 1.00 95.00 543 GLU A N 1
ATOM 4502 C CA . GLU A 1 543 ? 30.074 -12.542 -18.328 1.00 95.00 543 GLU A CA 1
ATOM 4503 C C . GLU A 1 543 ? 31.062 -11.638 -17.588 1.00 95.00 543 GLU A C 1
ATOM 4505 O O . GLU A 1 543 ? 32.008 -12.135 -16.978 1.00 95.00 543 GLU A O 1
ATOM 4510 N N . ILE A 1 544 ? 30.792 -10.328 -17.570 1.00 96.50 544 ILE A N 1
ATOM 4511 C CA . ILE A 1 544 ? 31.570 -9.343 -16.813 1.00 96.50 544 ILE A CA 1
ATOM 4512 C C . ILE A 1 544 ? 31.612 -9.735 -15.334 1.00 96.50 544 ILE A C 1
ATOM 4514 O O . ILE A 1 544 ? 32.681 -9.769 -14.728 1.00 96.50 544 ILE A O 1
ATOM 4518 N N . PHE A 1 545 ? 30.457 -10.044 -14.740 1.00 97.00 545 PHE A N 1
ATOM 4519 C CA . PHE A 1 545 ? 30.383 -10.415 -13.333 1.00 97.00 545 PHE A CA 1
ATOM 4520 C C . PHE A 1 545 ? 31.171 -11.691 -13.034 1.00 97.00 545 PHE A C 1
ATOM 4522 O O . PHE A 1 545 ? 31.916 -11.720 -12.060 1.00 97.00 545 PHE A O 1
ATOM 4529 N N . ASP A 1 546 ? 31.039 -12.732 -13.856 1.00 96.31 546 ASP A N 1
ATOM 4530 C CA . ASP A 1 546 ? 31.744 -14.003 -13.665 1.00 96.31 546 ASP A CA 1
ATOM 4531 C C . ASP A 1 546 ? 33.257 -13.844 -13.825 1.00 96.31 546 ASP A C 1
ATOM 4533 O O . ASP A 1 546 ? 34.028 -14.442 -13.068 1.00 96.31 546 ASP A O 1
ATOM 4537 N N . PHE A 1 547 ? 33.690 -13.018 -14.778 1.00 96.88 547 PHE A N 1
ATOM 4538 C CA . PHE A 1 547 ? 35.095 -12.674 -14.948 1.00 96.88 547 PHE A CA 1
ATOM 4539 C C . PHE A 1 547 ? 35.643 -11.948 -13.716 1.00 96.88 547 PHE A C 1
ATOM 4541 O O . PHE A 1 547 ? 36.658 -12.366 -13.152 1.00 96.88 547 PHE A O 1
ATOM 4548 N N . LEU A 1 548 ? 34.942 -10.913 -13.245 1.00 96.81 548 LEU A N 1
ATOM 4549 C CA . LEU A 1 548 ? 35.344 -10.169 -12.053 1.00 96.81 548 LEU A CA 1
ATOM 4550 C C . LEU A 1 548 ? 35.282 -11.036 -10.787 1.00 96.81 548 LEU A C 1
ATOM 4552 O O . LEU A 1 548 ? 36.172 -10.936 -9.951 1.00 96.81 548 LEU A O 1
ATOM 4556 N N . TYR A 1 549 ? 34.293 -11.924 -10.646 1.00 96.56 549 TYR A N 1
ATOM 4557 C CA . TYR A 1 549 ? 34.153 -12.821 -9.491 1.00 96.56 549 TYR A CA 1
ATOM 4558 C C . TYR A 1 549 ? 35.345 -13.773 -9.356 1.00 96.56 549 TYR A C 1
ATOM 4560 O O . TYR A 1 549 ? 35.816 -14.004 -8.245 1.00 96.56 549 TYR A O 1
ATOM 4568 N N . LYS A 1 550 ? 35.890 -14.275 -10.475 1.00 97.06 550 LYS A N 1
ATOM 4569 C CA . LYS A 1 550 ? 37.115 -15.096 -10.468 1.00 97.06 550 LYS A CA 1
ATOM 4570 C C . LYS A 1 550 ? 38.333 -14.342 -9.928 1.00 97.06 550 LYS A C 1
ATOM 4572 O O . LYS A 1 550 ? 39.235 -14.971 -9.388 1.00 97.06 550 LYS A O 1
ATOM 4577 N N . LYS A 1 551 ? 38.380 -13.019 -10.106 1.00 96.62 551 LYS A N 1
ATOM 4578 C CA . LYS A 1 551 ? 39.496 -12.160 -9.679 1.00 96.62 551 LYS A CA 1
ATOM 4579 C C . LYS A 1 551 ? 39.293 -11.576 -8.280 1.00 96.62 551 LYS A C 1
ATOM 4581 O O . LYS A 1 551 ? 40.260 -11.429 -7.545 1.00 96.62 551 LYS A O 1
ATOM 4586 N N . PHE A 1 552 ? 38.048 -11.285 -7.906 1.00 95.81 552 PHE A N 1
ATOM 4587 C CA . PHE A 1 552 ? 37.681 -10.620 -6.654 1.00 95.81 552 PHE A CA 1
ATOM 4588 C C . PHE A 1 552 ? 36.575 -11.372 -5.883 1.00 95.81 552 PHE A C 1
ATOM 4590 O O . PHE A 1 552 ? 35.534 -10.779 -5.562 1.00 95.81 552 PHE A O 1
ATOM 4597 N N . PRO A 1 553 ? 36.769 -12.663 -5.542 1.00 95.25 553 PRO A N 1
ATOM 4598 C CA . PRO A 1 553 ? 35.752 -13.459 -4.843 1.00 95.25 553 PRO A CA 1
ATOM 4599 C C . PRO A 1 553 ? 35.450 -12.923 -3.432 1.00 95.25 553 PRO A C 1
ATOM 4601 O O . PRO A 1 553 ? 34.357 -13.122 -2.900 1.00 95.25 553 PRO A O 1
ATOM 4604 N N . ASP A 1 554 ? 36.392 -12.182 -2.841 1.00 93.62 554 ASP A N 1
ATOM 4605 C CA . ASP A 1 554 ? 36.245 -11.541 -1.534 1.00 93.62 554 ASP A CA 1
ATOM 4606 C C . ASP A 1 554 ? 35.493 -10.212 -1.575 1.00 93.62 554 ASP A C 1
ATOM 4608 O O . ASP A 1 554 ? 35.220 -9.626 -0.530 1.00 93.62 554 ASP A O 1
ATOM 4612 N N . ILE A 1 555 ? 35.120 -9.708 -2.742 1.00 92.44 555 ILE A N 1
ATOM 4613 C CA . ILE A 1 555 ? 34.346 -8.464 -2.859 1.00 92.44 555 ILE A CA 1
ATOM 4614 C C . ILE A 1 555 ? 32.977 -8.774 -3.450 1.00 92.44 555 ILE A C 1
ATOM 4616 O O . ILE A 1 555 ? 31.957 -8.277 -2.966 1.00 92.44 555 ILE A O 1
ATOM 4620 N N . LEU A 1 556 ? 32.945 -9.637 -4.461 1.00 94.38 556 LEU A N 1
ATOM 4621 C CA . LEU A 1 556 ? 31.734 -9.999 -5.176 1.00 94.38 556 LEU A CA 1
ATOM 4622 C C . LEU A 1 556 ? 31.041 -11.197 -4.502 1.00 94.38 556 LEU A C 1
ATOM 4624 O O . LEU A 1 556 ? 31.692 -12.194 -4.194 1.00 94.38 556 LEU A O 1
ATOM 4628 N N . PRO A 1 557 ? 29.720 -11.143 -4.250 1.00 94.62 557 PRO A N 1
ATOM 4629 C CA . PRO A 1 557 ? 28.979 -12.300 -3.755 1.00 94.62 557 PRO A CA 1
ATOM 4630 C C . PRO A 1 557 ? 28.917 -13.395 -4.831 1.00 94.62 557 PRO A C 1
ATOM 4632 O O . PRO A 1 557 ? 29.139 -13.138 -6.008 1.00 94.62 557 PRO A O 1
ATOM 4635 N N . LYS A 1 558 ? 28.527 -14.621 -4.470 1.00 94.31 558 LYS A N 1
ATOM 4636 C CA . LYS A 1 558 ? 28.116 -15.600 -5.491 1.00 94.31 558 LYS A CA 1
ATOM 4637 C C . LYS A 1 558 ? 26.868 -15.074 -6.211 1.00 94.31 558 LYS A C 1
ATOM 4639 O O . LYS A 1 558 ? 25.997 -14.474 -5.577 1.00 94.31 558 LYS A O 1
ATOM 4644 N N . ARG A 1 559 ? 26.735 -15.308 -7.520 1.00 92.50 559 ARG A N 1
ATOM 4645 C CA . ARG A 1 559 ? 25.462 -15.059 -8.222 1.00 92.50 559 ARG A CA 1
ATOM 4646 C C . ARG A 1 559 ? 24.557 -16.284 -8.201 1.00 92.50 559 ARG A C 1
ATOM 4648 O O . ARG A 1 559 ? 25.041 -17.414 -8.215 1.00 92.50 559 ARG A O 1
ATOM 4655 N N . SER A 1 560 ? 23.245 -16.064 -8.228 1.00 87.81 560 SER A N 1
ATOM 4656 C CA . SER A 1 560 ? 22.295 -17.143 -8.510 1.00 87.81 560 SER A CA 1
ATOM 4657 C C . SER A 1 560 ? 22.258 -17.442 -10.011 1.00 87.81 560 SER A C 1
ATOM 4659 O O . SER A 1 560 ? 22.274 -16.519 -10.828 1.00 87.81 560 SER A O 1
ATOM 4661 N N . LYS A 1 561 ? 22.205 -18.727 -10.378 1.00 82.12 561 LYS A N 1
ATOM 4662 C CA . LYS A 1 561 ? 22.088 -19.182 -11.778 1.00 82.12 561 LYS A CA 1
ATOM 4663 C C . LYS A 1 561 ? 20.635 -19.349 -12.244 1.00 82.12 561 LYS A C 1
ATOM 4665 O O . LYS A 1 561 ? 20.397 -19.527 -13.431 1.00 82.12 561 LYS A O 1
ATOM 4670 N N . THR A 1 562 ? 19.669 -19.317 -11.333 1.00 71.62 562 THR A N 1
ATOM 4671 C CA . THR A 1 562 ? 18.258 -19.588 -11.623 1.00 71.62 562 THR A CA 1
ATOM 4672 C C . THR A 1 562 ? 17.536 -18.346 -12.146 1.00 71.62 562 THR A C 1
ATOM 4674 O O . THR A 1 562 ? 17.166 -17.446 -11.393 1.00 71.62 562 THR A O 1
ATOM 4677 N N . ASP A 1 563 ? 17.267 -18.329 -13.453 1.00 61.44 563 ASP A N 1
ATOM 4678 C CA . ASP A 1 563 ? 16.461 -17.287 -14.112 1.00 61.44 563 ASP A CA 1
ATOM 4679 C C . ASP A 1 563 ? 14.955 -17.359 -13.775 1.00 61.44 563 ASP A C 1
ATOM 4681 O O . ASP A 1 563 ? 14.214 -16.411 -14.057 1.00 61.44 563 ASP A O 1
ATOM 4685 N N . ASN A 1 564 ? 14.518 -18.464 -13.155 1.00 57.62 564 ASN A N 1
ATOM 4686 C CA . ASN A 1 564 ? 13.116 -18.818 -12.902 1.00 57.62 564 ASN A CA 1
ATOM 4687 C C . ASN A 1 564 ? 12.579 -18.414 -11.520 1.00 57.62 564 ASN A C 1
ATOM 4689 O O . ASN A 1 564 ? 11.454 -18.776 -11.176 1.00 57.62 564 ASN A O 1
ATOM 4693 N N . HIS A 1 565 ? 13.332 -17.675 -10.701 1.00 62.00 565 HIS A N 1
ATOM 4694 C CA . HIS A 1 565 ? 12.763 -17.220 -9.434 1.00 62.00 565 HIS A CA 1
ATOM 4695 C C . HIS A 1 565 ? 11.643 -16.209 -9.678 1.00 62.00 565 HIS A C 1
ATOM 4697 O O . HIS A 1 565 ? 11.842 -15.159 -10.289 1.00 62.00 565 HIS A O 1
ATOM 4703 N N . ASN A 1 566 ? 10.467 -16.529 -9.138 1.00 76.31 566 ASN A N 1
ATOM 4704 C CA . ASN A 1 566 ? 9.353 -15.606 -9.007 1.00 76.31 566 ASN A CA 1
ATOM 4705 C C . ASN A 1 566 ? 9.868 -14.289 -8.391 1.00 76.31 566 ASN A C 1
ATOM 4707 O O . ASN A 1 566 ? 10.420 -14.289 -7.291 1.00 76.31 566 ASN A O 1
ATOM 4711 N N . GLU A 1 567 ? 9.714 -13.165 -9.096 1.00 79.00 567 GLU A N 1
ATOM 4712 C CA . GLU A 1 567 ? 10.220 -11.845 -8.678 1.00 79.00 567 GLU A CA 1
ATOM 4713 C C . GLU A 1 567 ? 9.732 -11.463 -7.266 1.00 79.00 567 GLU A C 1
ATOM 4715 O O . GLU A 1 567 ? 10.456 -10.827 -6.497 1.00 79.00 567 GLU A O 1
ATOM 4720 N N . LYS A 1 568 ? 8.542 -11.946 -6.877 1.00 82.81 568 LYS A N 1
ATOM 4721 C CA . LYS A 1 568 ? 7.970 -11.805 -5.529 1.00 82.81 568 LYS A CA 1
ATOM 4722 C C . LYS A 1 568 ? 8.739 -12.592 -4.461 1.00 82.81 568 LYS A C 1
ATOM 4724 O O . LYS A 1 568 ? 8.884 -12.134 -3.330 1.00 82.81 568 LYS A O 1
ATOM 4729 N N . LEU A 1 569 ? 9.222 -13.780 -4.810 1.00 82.69 569 LEU A N 1
ATOM 4730 C CA . LEU A 1 569 ? 10.035 -14.620 -3.933 1.00 82.69 569 LEU A CA 1
ATOM 4731 C C . LEU A 1 569 ? 11.386 -13.937 -3.676 1.00 82.69 569 LEU A C 1
ATOM 4733 O O . LEU A 1 569 ? 11.813 -13.788 -2.532 1.00 82.69 569 LEU A O 1
ATOM 4737 N N . TYR A 1 570 ? 12.003 -13.422 -4.742 1.00 84.50 570 TYR A N 1
ATOM 4738 C CA . TYR A 1 570 ? 13.262 -12.690 -4.656 1.00 84.50 570 TYR A CA 1
ATOM 4739 C C . TYR A 1 570 ? 13.163 -11.415 -3.814 1.00 84.50 570 TYR A C 1
ATOM 4741 O O . TYR A 1 570 ? 13.996 -11.186 -2.935 1.00 84.50 570 TYR A O 1
ATOM 4749 N N . SER A 1 571 ? 12.138 -10.592 -4.046 1.00 88.12 571 SER A N 1
ATOM 4750 C CA . SER A 1 571 ? 11.935 -9.370 -3.262 1.00 88.12 571 SER A CA 1
ATOM 4751 C C . SER A 1 571 ? 11.740 -9.679 -1.778 1.00 88.12 571 SER A C 1
ATOM 4753 O O . SER A 1 571 ? 12.339 -9.019 -0.927 1.00 88.12 571 SER A O 1
ATOM 4755 N N . SER A 1 572 ? 10.991 -10.739 -1.460 1.00 88.94 572 SER A N 1
ATOM 4756 C CA . SER A 1 572 ? 10.824 -11.201 -0.083 1.00 88.94 572 SER A CA 1
ATOM 4757 C C . SER A 1 572 ? 12.138 -11.682 0.542 1.00 88.94 572 SER A C 1
ATOM 4759 O O . SER A 1 572 ? 12.389 -11.369 1.704 1.00 88.94 572 SER A O 1
ATOM 4761 N N . LEU A 1 573 ? 12.977 -12.414 -0.200 1.00 89.88 573 LEU A N 1
ATOM 4762 C CA . LEU A 1 573 ? 14.281 -12.893 0.271 1.00 89.88 573 LEU A CA 1
ATOM 4763 C C . LEU A 1 573 ? 15.207 -11.728 0.635 1.00 89.88 573 LEU A C 1
ATOM 4765 O O . LEU A 1 573 ? 15.698 -11.648 1.763 1.00 89.88 573 LEU A O 1
ATOM 4769 N N . ILE A 1 574 ? 15.419 -10.806 -0.307 1.00 92.25 574 ILE A N 1
ATOM 4770 C CA . ILE A 1 574 ? 16.303 -9.651 -0.109 1.00 92.25 574 ILE A CA 1
ATOM 4771 C C . ILE A 1 574 ? 15.770 -8.762 1.016 1.00 92.25 574 ILE A C 1
ATOM 4773 O O . ILE A 1 574 ? 16.525 -8.389 1.915 1.00 92.25 574 ILE A O 1
ATOM 4777 N N . GLY A 1 575 ? 14.463 -8.494 1.030 1.00 94.25 575 GLY A N 1
ATOM 4778 C CA . GLY A 1 575 ? 13.804 -7.744 2.096 1.00 94.25 575 GLY A CA 1
ATOM 4779 C C . GLY A 1 575 ? 14.014 -8.352 3.485 1.00 94.25 575 GLY A C 1
ATOM 4780 O O . GLY A 1 575 ? 14.336 -7.641 4.439 1.00 94.25 575 GLY A O 1
ATOM 4781 N N . SER A 1 576 ? 13.900 -9.675 3.610 1.00 92.75 576 SER A N 1
ATOM 4782 C CA . SER A 1 576 ? 14.143 -10.392 4.868 1.00 92.75 576 SER A CA 1
ATOM 4783 C C . SER A 1 576 ? 15.616 -10.409 5.278 1.00 92.75 576 SER A C 1
ATOM 4785 O O . SER A 1 576 ? 15.920 -10.292 6.466 1.00 92.75 576 SER A O 1
ATOM 4787 N N . ARG A 1 577 ? 16.546 -10.491 4.320 1.00 93.69 577 ARG A N 1
ATOM 4788 C CA . ARG A 1 577 ? 17.992 -10.380 4.575 1.00 93.69 577 ARG A CA 1
ATOM 4789 C C . ARG A 1 577 ? 18.381 -8.982 5.060 1.00 93.69 577 ARG A C 1
ATOM 4791 O O . ARG A 1 577 ? 19.127 -8.868 6.033 1.00 93.69 577 ARG A O 1
ATOM 4798 N N . ILE A 1 578 ? 17.812 -7.933 4.465 1.00 95.69 578 ILE A N 1
ATOM 4799 C CA . ILE A 1 578 ? 17.952 -6.553 4.953 1.00 95.69 578 ILE A CA 1
ATOM 4800 C C . ILE A 1 578 ? 17.374 -6.442 6.366 1.00 95.69 578 ILE A C 1
ATOM 4802 O O . ILE A 1 578 ? 18.036 -5.922 7.258 1.00 95.69 578 ILE A O 1
ATOM 4806 N N . LYS A 1 579 ? 16.180 -6.991 6.611 1.00 94.31 579 LYS A N 1
ATOM 4807 C CA . LYS A 1 579 ? 15.559 -6.996 7.943 1.00 94.31 579 LYS A CA 1
ATOM 4808 C C . LYS A 1 579 ? 16.458 -7.645 9.001 1.00 94.31 579 LYS A C 1
ATOM 4810 O O . LYS A 1 579 ? 16.640 -7.074 10.072 1.00 94.31 579 LYS A O 1
ATOM 4815 N N . LEU A 1 580 ? 17.057 -8.800 8.701 1.00 92.88 580 LEU A N 1
ATOM 4816 C CA . LEU A 1 580 ? 18.024 -9.454 9.590 1.00 92.88 580 LEU A CA 1
ATOM 4817 C C . LEU A 1 580 ? 19.269 -8.600 9.825 1.00 92.88 580 LEU A C 1
ATOM 4819 O O . LEU A 1 580 ? 19.734 -8.516 10.960 1.00 92.88 580 LEU A O 1
ATOM 4823 N N . TYR A 1 581 ? 19.801 -7.969 8.777 1.00 94.56 581 TYR A N 1
ATOM 4824 C CA . TYR A 1 581 ? 20.929 -7.051 8.906 1.00 94.56 581 TYR A CA 1
ATOM 4825 C C . TYR A 1 581 ? 20.591 -5.886 9.843 1.00 94.56 581 TYR A C 1
ATOM 4827 O O . TYR A 1 581 ? 21.364 -5.584 10.748 1.00 94.56 581 TYR A O 1
ATOM 4835 N N . LEU A 1 582 ? 19.414 -5.279 9.685 1.00 94.44 582 LEU A N 1
ATOM 4836 C CA . LEU A 1 582 ? 18.950 -4.192 10.546 1.00 94.44 582 LEU A CA 1
ATOM 4837 C C . LEU A 1 582 ? 18.808 -4.649 12.003 1.00 94.44 582 LEU A C 1
ATOM 4839 O O . LEU A 1 582 ? 19.337 -3.990 12.888 1.00 94.44 582 LEU A O 1
ATOM 4843 N N . ILE A 1 583 ? 18.188 -5.806 12.266 1.00 91.88 583 ILE A N 1
ATOM 4844 C CA . ILE A 1 583 ? 18.064 -6.358 13.630 1.00 91.88 583 ILE A CA 1
ATOM 4845 C C . ILE A 1 583 ? 19.438 -6.521 14.302 1.00 91.88 583 ILE A C 1
ATOM 4847 O O . ILE A 1 583 ? 19.569 -6.253 15.495 1.00 91.88 583 ILE A O 1
ATOM 4851 N N . LYS A 1 584 ? 20.458 -6.940 13.542 1.00 91.56 584 LYS A N 1
ATOM 4852 C CA . LYS A 1 584 ? 21.821 -7.164 14.048 1.00 91.56 584 LYS A CA 1
ATOM 4853 C C . LYS A 1 584 ? 22.596 -5.887 14.351 1.00 91.56 584 LYS A C 1
ATOM 4855 O O . LYS A 1 584 ? 23.487 -5.934 15.188 1.00 91.56 584 LYS A O 1
ATOM 4860 N N . ASN A 1 585 ? 22.291 -4.785 13.671 1.00 93.50 585 ASN A N 1
ATOM 4861 C CA . ASN A 1 585 ? 23.126 -3.582 13.709 1.00 93.50 585 ASN A CA 1
ATOM 4862 C C . ASN A 1 585 ? 22.441 -2.373 14.362 1.00 93.50 585 ASN A C 1
ATOM 4864 O O . ASN A 1 585 ? 23.133 -1.493 14.860 1.00 93.50 585 ASN A O 1
ATOM 4868 N N . LEU A 1 586 ? 21.106 -2.332 14.415 1.00 90.25 586 LEU A N 1
ATOM 4869 C CA . LEU A 1 586 ? 20.358 -1.210 14.987 1.00 90.25 586 LEU A CA 1
ATOM 4870 C C . LEU A 1 586 ? 20.701 -1.012 16.477 1.00 90.25 586 LEU A C 1
ATOM 4872 O O . LEU A 1 586 ? 20.673 -1.968 17.262 1.00 90.25 586 LEU A O 1
ATOM 4876 N N . TYR A 1 587 ? 21.024 0.228 16.855 1.00 88.44 587 TYR A N 1
ATOM 4877 C CA . TYR A 1 587 ? 21.570 0.630 18.155 1.00 88.44 587 TYR A CA 1
ATOM 4878 C C . TYR A 1 587 ? 22.783 -0.202 18.576 1.00 88.44 587 TYR A C 1
ATOM 4880 O O . TYR A 1 587 ? 22.797 -0.769 19.672 1.00 88.44 587 TYR A O 1
ATOM 4888 N N . ASN A 1 588 ? 23.775 -0.324 17.692 1.00 86.19 588 ASN A N 1
ATOM 4889 C CA . ASN A 1 588 ? 24.983 -1.126 17.915 1.00 86.19 588 ASN A CA 1
ATOM 4890 C C . ASN A 1 588 ? 24.660 -2.578 18.314 1.00 86.19 588 ASN A C 1
ATOM 4892 O O . ASN A 1 588 ? 25.275 -3.152 19.212 1.00 86.19 588 ASN A O 1
ATOM 4896 N N . GLY A 1 589 ? 23.628 -3.153 17.689 1.00 83.50 589 GLY A N 1
ATOM 4897 C CA . GLY A 1 589 ? 23.192 -4.523 17.956 1.00 83.50 589 GLY A CA 1
ATOM 4898 C C . GLY A 1 589 ? 22.487 -4.717 19.299 1.00 83.50 589 GLY A C 1
ATOM 4899 O O . GLY A 1 589 ? 22.413 -5.841 19.793 1.00 83.50 589 GLY A O 1
ATOM 4900 N N . LYS A 1 590 ? 21.906 -3.664 19.893 1.00 83.12 590 LYS A N 1
ATOM 4901 C CA . LYS A 1 590 ? 21.131 -3.745 21.151 1.00 83.12 590 LYS A CA 1
ATOM 4902 C C . LYS A 1 590 ? 20.100 -4.874 21.153 1.00 83.12 590 LYS A C 1
ATOM 4904 O O . LYS A 1 590 ? 19.880 -5.499 22.191 1.00 83.12 590 LYS A O 1
ATOM 4909 N N . PHE A 1 591 ? 19.454 -5.099 20.011 1.00 80.00 591 PHE A N 1
ATOM 4910 C CA . PHE A 1 591 ? 18.420 -6.117 19.853 1.00 80.00 591 PHE A CA 1
ATOM 4911 C C . PHE A 1 591 ? 18.977 -7.510 19.571 1.00 80.00 591 PHE A C 1
ATOM 4913 O O . PHE A 1 591 ? 18.209 -8.459 19.627 1.00 80.00 591 PHE A O 1
ATOM 4920 N N . PHE A 1 592 ? 20.276 -7.643 19.298 1.00 78.25 592 PHE A N 1
ATOM 4921 C CA . PHE A 1 592 ? 20.948 -8.881 18.920 1.00 78.25 592 PHE A CA 1
ATOM 4922 C C . PHE A 1 592 ? 22.081 -9.196 19.909 1.00 78.25 592 PHE A C 1
ATOM 4924 O O . PHE A 1 592 ? 23.254 -8.950 19.637 1.00 78.25 592 PHE A O 1
ATOM 4931 N N . LYS A 1 593 ? 21.734 -9.738 21.083 1.00 68.88 593 LYS A N 1
ATOM 4932 C CA . LYS A 1 593 ? 22.711 -10.144 22.112 1.00 68.88 593 LYS A CA 1
ATOM 4933 C C . LYS A 1 593 ? 22.893 -11.659 22.107 1.00 68.88 593 LYS A C 1
ATOM 4935 O O . LYS A 1 593 ? 21.921 -12.395 21.954 1.00 68.88 593 LYS A O 1
ATOM 4940 N N . SER A 1 594 ? 24.135 -12.128 22.252 1.00 62.22 594 SER A N 1
ATOM 4941 C CA . SER A 1 594 ? 24.472 -13.565 22.292 1.00 62.22 594 SER A CA 1
ATOM 4942 C C . SER A 1 594 ? 23.933 -14.360 21.088 1.00 62.22 594 SER A C 1
ATOM 4944 O O . SER A 1 594 ? 23.471 -15.488 21.234 1.00 62.22 594 SER A O 1
ATOM 4946 N N . GLY A 1 595 ? 23.915 -13.745 19.899 1.00 60.53 595 GLY A N 1
ATOM 4947 C CA . GLY A 1 595 ? 23.405 -14.374 18.675 1.00 60.53 595 GLY A CA 1
ATOM 4948 C C . GLY A 1 595 ? 21.876 -14.398 18.532 1.00 60.53 595 GLY A C 1
ATOM 4949 O O . GLY A 1 595 ? 21.367 -14.937 17.548 1.00 60.53 595 GLY A O 1
ATOM 4950 N N . LYS A 1 596 ? 21.123 -13.814 19.474 1.00 63.25 596 LYS A N 1
ATOM 4951 C CA . LYS A 1 596 ? 19.654 -13.840 19.485 1.00 63.25 596 LYS A CA 1
ATOM 4952 C C . LYS A 1 596 ? 19.091 -12.436 19.287 1.00 63.25 596 LYS A C 1
ATOM 4954 O O . LYS A 1 596 ? 19.275 -11.556 20.121 1.00 63.25 596 LYS A O 1
ATOM 4959 N N . GLY A 1 597 ? 18.394 -12.237 18.169 1.00 72.25 597 GLY A N 1
ATOM 4960 C CA . GLY A 1 597 ? 17.567 -11.050 17.951 1.00 72.25 597 GLY A CA 1
ATOM 4961 C C . GLY A 1 597 ? 16.275 -11.178 18.748 1.00 72.25 597 GLY A C 1
ATOM 4962 O O . GLY A 1 597 ? 15.454 -12.003 18.358 1.00 72.25 597 GLY A O 1
ATOM 4963 N N . GLU A 1 598 ? 16.120 -10.441 19.849 1.00 82.31 598 GLU A N 1
ATOM 4964 C CA . GLU A 1 598 ? 15.024 -10.632 20.808 1.00 82.31 598 GLU A CA 1
ATOM 4965 C C . GLU A 1 598 ? 14.069 -9.435 20.888 1.00 82.31 598 GLU A C 1
ATOM 4967 O O . GLU A 1 598 ? 14.502 -8.282 20.936 1.00 82.31 598 GLU A O 1
ATOM 4972 N N . CYS A 1 599 ? 12.760 -9.701 20.966 1.00 89.44 599 CYS A N 1
ATOM 4973 C CA . CYS A 1 599 ? 11.793 -8.685 21.381 1.00 89.44 599 CYS A CA 1
ATOM 4974 C C . CYS A 1 599 ? 12.054 -8.290 22.853 1.00 89.44 599 CYS A C 1
ATOM 4976 O O . CYS A 1 599 ? 11.948 -9.152 23.732 1.00 89.44 599 CYS A O 1
ATOM 4978 N N . PRO A 1 600 ? 12.353 -7.010 23.156 1.00 87.94 600 PRO A N 1
ATOM 4979 C CA . PRO A 1 600 ? 12.654 -6.567 24.515 1.00 87.94 600 PRO A CA 1
ATOM 4980 C C . PRO A 1 600 ? 11.488 -6.744 25.488 1.00 87.94 600 PRO A C 1
ATOM 4982 O O . PRO A 1 600 ? 11.727 -7.048 26.650 1.00 87.94 600 PRO A O 1
ATOM 4985 N N . GLU A 1 601 ? 10.246 -6.576 25.027 1.00 90.44 601 GLU A N 1
ATOM 4986 C CA . GLU A 1 601 ? 9.059 -6.733 25.876 1.00 90.44 601 GLU A CA 1
ATOM 4987 C C . GLU A 1 601 ? 8.825 -8.207 26.231 1.00 90.44 601 GLU A C 1
ATOM 4989 O O . GLU A 1 601 ? 8.751 -8.526 27.412 1.00 90.44 601 GLU A O 1
ATOM 4994 N N . CYS A 1 602 ? 8.895 -9.126 25.255 1.00 90.19 602 CYS A N 1
ATOM 4995 C CA . CYS A 1 602 ? 8.880 -10.569 25.534 1.00 90.19 602 CYS A CA 1
ATOM 4996 C C . CYS A 1 602 ? 9.967 -10.970 26.548 1.00 90.19 602 CYS A C 1
ATOM 4998 O O . CYS A 1 602 ? 9.741 -11.816 27.406 1.00 90.19 602 CYS A O 1
ATOM 5000 N N . LYS A 1 603 ? 11.161 -10.368 26.457 1.00 88.31 603 LYS A N 1
ATOM 5001 C CA . LYS A 1 603 ? 12.256 -10.642 27.394 1.00 88.31 603 LYS A CA 1
ATOM 5002 C C . LYS A 1 603 ? 11.946 -10.156 28.811 1.00 88.31 603 LYS A C 1
ATOM 5004 O O . LYS A 1 603 ? 12.247 -10.872 29.760 1.00 88.31 603 LYS A O 1
ATOM 5009 N N . LYS A 1 604 ? 11.354 -8.965 28.959 1.00 90.00 604 LYS A N 1
ATOM 5010 C CA . LYS A 1 604 ? 10.903 -8.446 30.263 1.00 90.00 604 LYS A CA 1
ATOM 5011 C C . LYS A 1 604 ? 9.820 -9.332 30.879 1.00 90.00 604 LYS A C 1
ATOM 5013 O O . LYS A 1 604 ? 9.818 -9.518 32.087 1.00 90.00 604 LYS A O 1
ATOM 5018 N N . GLU A 1 605 ? 8.945 -9.889 30.048 1.00 89.31 605 GLU A N 1
ATOM 5019 C CA . GLU A 1 605 ? 7.872 -10.809 30.452 1.00 89.31 605 GLU A CA 1
ATOM 5020 C C . GLU A 1 605 ? 8.369 -12.247 30.710 1.00 89.31 605 GLU A C 1
ATOM 5022 O O . GLU A 1 605 ? 7.608 -13.088 31.178 1.00 89.31 605 GLU A O 1
ATOM 5027 N N . GLY A 1 606 ? 9.644 -12.550 30.431 1.00 89.50 606 GLY A N 1
ATOM 5028 C CA . GLY A 1 606 ? 10.232 -13.875 30.656 1.00 89.50 606 GLY A CA 1
ATOM 5029 C C . GLY A 1 606 ? 9.893 -14.925 29.589 1.00 89.50 606 GLY A C 1
ATOM 5030 O O . GLY A 1 606 ? 10.103 -16.118 29.814 1.00 89.50 606 GLY A O 1
ATOM 5031 N N . TYR A 1 607 ? 9.394 -14.512 28.421 1.00 88.75 607 TYR A N 1
ATOM 5032 C CA . TYR A 1 607 ? 9.049 -15.411 27.315 1.00 88.75 607 TYR A CA 1
ATOM 5033 C C . TYR A 1 607 ? 10.297 -15.963 26.610 1.00 88.75 607 TYR A C 1
ATOM 5035 O O . TYR A 1 607 ? 11.334 -15.304 26.524 1.00 88.75 607 TYR A O 1
ATOM 5043 N N . LYS A 1 608 ? 10.211 -17.186 26.080 1.00 82.75 608 LYS A N 1
ATOM 5044 C CA . LYS A 1 608 ? 11.324 -17.949 25.482 1.00 82.75 608 LYS A CA 1
ATOM 5045 C C . LYS A 1 608 ? 11.077 -18.344 24.021 1.00 82.75 608 LYS A C 1
ATOM 5047 O O . LYS A 1 608 ? 12.016 -18.341 23.220 1.00 82.75 608 LYS A O 1
ATOM 5052 N N . ILE A 1 609 ? 9.843 -18.678 23.651 1.00 77.56 609 ILE A N 1
ATOM 5053 C CA . ILE A 1 609 ? 9.455 -19.140 22.309 1.00 77.56 609 ILE A CA 1
ATOM 5054 C C . ILE A 1 609 ? 9.311 -17.940 21.370 1.00 77.56 609 ILE A C 1
ATOM 5056 O O . ILE A 1 609 ? 9.849 -17.928 20.261 1.00 77.56 609 ILE A O 1
ATOM 5060 N N . ASN A 1 610 ? 8.623 -16.896 21.828 1.00 74.06 610 ASN A N 1
ATOM 5061 C CA . ASN A 1 610 ? 8.243 -15.737 21.018 1.00 74.06 610 ASN A CA 1
ATOM 5062 C C . ASN A 1 610 ? 9.283 -14.616 20.941 1.00 74.06 610 ASN A C 1
ATOM 5064 O O . ASN A 1 610 ? 8.984 -13.524 20.454 1.00 74.06 610 ASN A O 1
ATOM 5068 N N . THR A 1 611 ? 10.491 -14.847 21.440 1.00 70.50 611 THR A N 1
ATOM 5069 C CA . THR A 1 611 ? 11.505 -13.798 21.519 1.00 70.50 611 THR A CA 1
ATOM 5070 C C . THR A 1 611 ? 12.345 -13.693 20.264 1.00 70.50 611 THR A C 1
ATOM 5072 O O . THR A 1 611 ? 12.667 -12.577 19.886 1.00 70.50 611 THR A O 1
ATOM 5075 N N . ASN A 1 612 ? 12.712 -14.805 19.620 1.00 80.56 612 ASN A N 1
ATOM 5076 C CA . ASN A 1 612 ? 13.943 -14.841 18.828 1.00 80.56 612 ASN A CA 1
ATOM 5077 C C . ASN A 1 612 ? 13.761 -14.822 17.293 1.00 80.56 612 ASN A C 1
ATOM 5079 O O . ASN A 1 612 ? 12.670 -15.006 16.748 1.00 80.56 612 ASN A O 1
ATOM 5083 N N . ILE A 1 613 ? 14.885 -14.658 16.585 1.00 83.12 613 ILE A N 1
ATOM 5084 C CA . ILE A 1 613 ? 14.952 -14.562 15.121 1.00 83.12 613 ILE A CA 1
ATOM 5085 C C . ILE A 1 613 ? 14.379 -15.755 14.361 1.00 83.12 613 ILE A C 1
ATOM 5087 O O . ILE A 1 613 ? 14.047 -15.543 13.204 1.00 83.12 613 ILE A O 1
ATOM 5091 N N . SER A 1 614 ? 14.187 -16.949 14.942 1.00 84.88 614 SER A N 1
ATOM 5092 C CA . SER A 1 614 ? 13.479 -18.066 14.277 1.00 84.88 614 SER A CA 1
ATOM 5093 C C . SER A 1 614 ? 12.037 -17.691 13.896 1.00 84.88 614 SER A C 1
ATOM 5095 O O . SER A 1 614 ? 11.419 -18.279 13.002 1.00 84.88 614 SER A O 1
ATOM 5097 N N . ARG A 1 615 ? 11.496 -16.639 14.521 1.00 87.94 615 ARG A N 1
ATOM 5098 C CA . ARG A 1 615 ? 10.224 -16.004 14.177 1.00 87.94 615 ARG A CA 1
ATOM 5099 C C . ARG A 1 615 ? 10.398 -14.649 13.484 1.00 87.94 615 ARG A C 1
ATOM 5101 O O . ARG A 1 615 ? 9.622 -13.736 13.723 1.00 87.94 615 ARG A O 1
ATOM 5108 N N . LEU A 1 616 ? 11.352 -14.510 12.555 1.00 87.62 616 LEU A N 1
ATOM 5109 C CA . LEU A 1 616 ? 11.662 -13.237 11.868 1.00 87.62 616 LEU A CA 1
ATOM 5110 C C . LEU A 1 616 ? 10.449 -12.514 11.264 1.00 87.62 616 LEU A C 1
ATOM 5112 O O . LEU A 1 616 ? 10.400 -11.285 11.284 1.00 87.62 616 LEU A O 1
ATOM 5116 N N . LYS A 1 617 ? 9.468 -13.243 10.716 1.00 86.31 617 LYS A N 1
ATOM 5117 C CA . LYS A 1 617 ? 8.234 -12.634 10.187 1.00 86.31 617 LYS A CA 1
ATOM 5118 C C . LYS A 1 617 ? 7.404 -11.966 11.292 1.00 86.31 617 LYS A C 1
ATOM 5120 O O . LYS A 1 617 ? 6.825 -10.922 11.028 1.00 86.31 617 LYS A O 1
ATOM 5125 N N . ALA A 1 618 ? 7.422 -12.523 12.503 1.00 88.38 618 ALA A N 1
ATOM 5126 C CA . ALA A 1 618 ? 6.755 -11.987 13.685 1.00 88.38 618 ALA A CA 1
ATOM 5127 C C . ALA A 1 618 ? 7.508 -10.818 14.336 1.00 88.38 618 ALA A C 1
ATOM 5129 O O . ALA A 1 618 ? 6.927 -10.116 15.144 1.00 88.38 618 ALA A O 1
ATOM 5130 N N . LEU A 1 619 ? 8.794 -10.607 14.050 1.00 89.81 619 LEU A N 1
ATOM 5131 C CA . LEU A 1 619 ? 9.525 -9.450 14.575 1.00 89.81 619 LEU A CA 1
ATOM 5132 C C . LEU A 1 619 ? 9.221 -8.220 13.719 1.00 89.81 619 LEU A C 1
ATOM 5134 O O . LEU A 1 619 ? 9.390 -8.260 12.509 1.00 89.81 619 LEU A O 1
ATOM 5138 N N . GLU A 1 620 ? 8.804 -7.113 14.308 1.00 89.12 620 GLU A N 1
ATOM 5139 C CA . GLU A 1 620 ? 8.419 -5.888 13.613 1.00 89.12 620 GLU A CA 1
ATOM 5140 C C . GLU A 1 620 ? 9.187 -4.679 14.144 1.00 89.12 620 GLU A C 1
ATOM 5142 O O . GLU A 1 620 ? 9.494 -4.567 15.329 1.00 89.12 620 GLU A O 1
ATOM 5147 N N . PHE A 1 621 ? 9.489 -3.749 13.242 1.00 91.25 621 PHE A N 1
ATOM 5148 C CA . PHE A 1 621 ? 10.051 -2.452 13.591 1.00 91.25 621 PHE A CA 1
ATOM 5149 C C . PHE A 1 621 ? 8.914 -1.470 13.884 1.00 91.25 621 PHE A C 1
ATOM 5151 O O . PHE A 1 621 ? 8.107 -1.161 13.003 1.00 91.25 621 PHE A O 1
ATOM 5158 N N . HIS A 1 622 ? 8.858 -0.972 15.113 1.00 87.50 622 HIS A N 1
ATOM 5159 C CA . HIS A 1 622 ? 7.790 -0.128 15.628 1.00 87.50 622 HIS A CA 1
ATOM 5160 C C . HIS A 1 622 ? 8.272 1.299 15.894 1.00 87.50 622 HIS A C 1
ATOM 5162 O O . HIS A 1 622 ? 9.371 1.513 16.397 1.00 87.50 622 HIS A O 1
ATOM 5168 N N . HIS A 1 623 ? 7.436 2.282 15.555 1.00 85.38 623 HIS A N 1
ATOM 5169 C CA . HIS A 1 623 ? 7.704 3.688 15.858 1.00 85.38 623 HIS A CA 1
ATOM 5170 C C . HIS A 1 623 ? 7.291 3.957 17.301 1.00 85.38 623 HIS A C 1
ATOM 5172 O O . HIS A 1 623 ? 6.148 3.695 17.660 1.00 85.38 623 HIS A O 1
ATOM 5178 N N . THR A 1 624 ? 8.200 4.481 18.122 1.00 79.88 624 THR A N 1
ATOM 5179 C CA . THR A 1 624 ? 7.871 4.859 19.509 1.00 79.88 624 THR A CA 1
ATOM 5180 C C . THR A 1 624 ? 7.079 6.163 19.601 1.00 79.88 624 THR A C 1
ATOM 5182 O O . THR A 1 624 ? 6.523 6.469 20.652 1.00 79.88 624 THR A O 1
ATOM 5185 N N . THR A 1 625 ? 7.008 6.925 18.508 1.00 74.06 625 THR A N 1
ATOM 5186 C CA . THR A 1 625 ? 6.214 8.147 18.379 1.00 74.06 625 THR A CA 1
ATOM 5187 C C . THR A 1 625 ? 4.958 7.895 17.538 1.00 74.06 625 THR A C 1
ATOM 5189 O O . THR A 1 625 ? 4.910 6.986 16.708 1.00 74.06 625 THR A O 1
ATOM 5192 N N . ASP A 1 626 ? 3.924 8.722 17.730 1.00 65.38 626 ASP A N 1
ATOM 5193 C CA . ASP A 1 626 ? 2.671 8.643 16.957 1.00 65.38 626 ASP A CA 1
ATOM 5194 C C . ASP A 1 626 ? 2.851 8.999 15.463 1.00 65.38 626 ASP A C 1
ATOM 5196 O O . ASP A 1 626 ? 1.962 8.749 14.642 1.00 65.38 626 ASP A O 1
ATOM 5200 N N . GLU A 1 627 ? 4.003 9.562 15.088 1.00 58.19 627 GLU A N 1
ATOM 5201 C CA . GLU A 1 627 ? 4.351 9.923 13.715 1.00 58.19 627 GLU A CA 1
ATOM 5202 C C . GLU A 1 627 ? 4.820 8.689 12.933 1.00 58.19 627 GLU A C 1
ATOM 5204 O O . GLU A 1 627 ? 5.942 8.204 13.076 1.00 58.19 627 GLU A O 1
ATOM 5209 N N . LYS A 1 628 ? 3.933 8.162 12.084 1.00 66.50 628 LYS A N 1
ATOM 5210 C CA . LYS A 1 628 ? 4.217 7.013 11.216 1.00 66.50 628 LYS A CA 1
ATOM 5211 C C . LYS A 1 628 ? 4.480 7.484 9.792 1.00 66.50 628 LYS A C 1
ATOM 5213 O O . LYS A 1 628 ? 3.533 7.655 9.029 1.00 66.50 628 LYS A O 1
ATOM 5218 N N . GLU A 1 629 ? 5.747 7.644 9.421 1.00 58.06 629 GLU A N 1
ATOM 5219 C CA . GLU A 1 629 ? 6.100 7.867 8.011 1.00 58.06 629 GLU A CA 1
ATOM 5220 C C . GLU A 1 629 ? 6.072 6.558 7.210 1.00 58.06 629 GLU A C 1
ATOM 5222 O O . GLU A 1 629 ? 5.494 6.520 6.126 1.00 58.06 629 GLU A O 1
ATOM 5227 N N . HIS A 1 630 ? 6.622 5.456 7.744 1.00 70.12 630 HIS A N 1
ATOM 5228 C CA . HIS A 1 630 ? 6.762 4.200 6.992 1.00 70.12 630 HIS A CA 1
ATOM 5229 C C . HIS A 1 630 ? 6.572 2.942 7.852 1.00 70.12 630 HIS A C 1
ATOM 5231 O O . HIS A 1 630 ? 6.761 2.957 9.060 1.00 70.12 630 HIS A O 1
ATOM 5237 N N . LYS A 1 631 ? 6.216 1.810 7.231 1.00 83.31 631 LYS A N 1
ATOM 5238 C CA . LYS A 1 631 ? 6.294 0.478 7.860 1.00 83.31 631 LYS A CA 1
ATOM 5239 C C . LYS A 1 631 ? 7.523 -0.248 7.323 1.00 83.31 631 LYS A C 1
ATOM 5241 O O . LYS A 1 631 ? 7.614 -0.440 6.120 1.00 83.31 631 LYS A O 1
ATOM 5246 N N . TYR A 1 632 ? 8.415 -0.741 8.177 1.00 90.12 632 TYR A N 1
ATOM 5247 C CA . TYR A 1 632 ? 9.627 -1.455 7.737 1.00 90.12 632 TYR A CA 1
ATOM 5248 C C . TYR A 1 632 ? 9.396 -2.973 7.606 1.00 90.12 632 TYR A C 1
ATOM 5250 O O . TYR A 1 632 ? 10.055 -3.791 8.250 1.00 90.12 632 TYR A O 1
ATOM 5258 N N . SER A 1 633 ? 8.412 -3.360 6.789 1.00 89.44 633 SER A N 1
ATOM 5259 C CA . SER A 1 633 ? 8.205 -4.769 6.410 1.00 89.44 633 SER A CA 1
ATOM 5260 C C . SER A 1 633 ? 9.272 -5.231 5.405 1.00 89.44 633 SER A C 1
ATOM 5262 O O . SER A 1 633 ? 9.911 -4.397 4.774 1.00 89.44 633 SER A O 1
ATOM 5264 N N . ALA A 1 634 ? 9.452 -6.544 5.206 1.00 90.12 634 ALA A N 1
ATOM 5265 C CA . ALA A 1 634 ? 10.428 -7.064 4.236 1.00 90.12 634 ALA A CA 1
ATOM 5266 C C . ALA A 1 634 ? 10.200 -6.503 2.818 1.00 90.12 634 ALA A C 1
ATOM 5268 O O . ALA A 1 634 ? 11.143 -6.055 2.174 1.00 90.12 634 ALA A O 1
ATOM 5269 N N . THR A 1 635 ? 8.946 -6.450 2.362 1.00 90.38 635 THR A N 1
ATOM 5270 C CA . THR A 1 635 ? 8.582 -5.871 1.061 1.00 90.38 635 THR A CA 1
ATOM 5271 C C . THR A 1 635 ? 8.979 -4.401 0.962 1.00 90.38 635 THR A C 1
ATOM 5273 O O . THR A 1 635 ? 9.658 -4.022 0.016 1.00 90.38 635 THR A O 1
ATOM 5276 N N . VAL A 1 636 ? 8.643 -3.593 1.972 1.00 92.94 636 VAL A N 1
ATOM 5277 C CA . VAL A 1 636 ? 8.981 -2.158 1.973 1.00 92.94 636 VAL A CA 1
ATOM 5278 C C . VAL A 1 636 ? 10.494 -1.946 2.042 1.00 92.94 636 VAL A C 1
ATOM 5280 O O . VAL A 1 636 ? 11.031 -1.075 1.370 1.00 92.94 636 VAL A O 1
ATOM 5283 N N . LEU A 1 637 ? 11.215 -2.767 2.809 1.00 95.25 637 LEU A N 1
ATOM 5284 C CA . LEU A 1 637 ? 12.677 -2.717 2.859 1.00 95.25 637 LEU A CA 1
ATOM 5285 C C . LEU A 1 637 ? 13.309 -3.032 1.497 1.00 95.25 637 LEU A C 1
ATOM 5287 O O . LEU A 1 637 ? 14.292 -2.395 1.125 1.00 95.25 637 LEU A O 1
ATOM 5291 N N . TYR A 1 638 ? 12.742 -3.976 0.742 1.00 94.19 638 TYR A N 1
ATOM 5292 C CA . TYR A 1 638 ? 13.176 -4.249 -0.627 1.00 94.19 638 TYR A CA 1
ATOM 5293 C C . TYR A 1 638 ? 12.873 -3.090 -1.581 1.00 94.19 638 TYR A C 1
ATOM 5295 O O . TYR A 1 638 ? 13.708 -2.781 -2.426 1.00 94.19 638 TYR A O 1
ATOM 5303 N N . GLU A 1 639 ? 11.711 -2.449 -1.461 1.00 92.81 639 GLU A N 1
ATOM 5304 C CA . GLU A 1 639 ? 11.348 -1.280 -2.273 1.00 92.81 639 GLU A CA 1
ATOM 5305 C C . GLU A 1 639 ? 12.313 -0.119 -2.021 1.00 92.81 639 GLU A C 1
ATOM 5307 O O . GLU A 1 639 ? 12.936 0.362 -2.965 1.00 92.81 639 GLU A O 1
ATOM 5312 N N . LEU A 1 640 ? 12.544 0.230 -0.750 1.00 93.69 640 LEU A N 1
ATOM 5313 C CA . LEU A 1 640 ? 13.524 1.246 -0.352 1.00 93.69 640 LEU A CA 1
ATOM 5314 C C . LEU A 1 640 ? 14.922 0.915 -0.884 1.00 93.69 640 LEU A C 1
ATOM 5316 O O . LEU A 1 640 ? 15.620 1.787 -1.399 1.00 93.69 640 LEU A O 1
ATOM 5320 N N . PHE A 1 641 ? 15.320 -0.355 -0.797 1.00 93.81 641 PHE A N 1
ATOM 5321 C CA . PHE A 1 641 ? 16.579 -0.826 -1.359 1.00 93.81 641 PHE A CA 1
ATOM 5322 C C . PHE A 1 641 ? 16.622 -0.668 -2.880 1.00 93.81 641 PHE A C 1
ATOM 5324 O O . PHE A 1 641 ? 17.625 -0.222 -3.424 1.00 93.81 641 PHE A O 1
ATOM 5331 N N . ASN A 1 642 ? 15.543 -1.028 -3.576 1.00 90.25 642 ASN A N 1
ATOM 5332 C CA . ASN A 1 642 ? 15.441 -0.947 -5.027 1.00 90.25 642 ASN A CA 1
ATOM 5333 C C . ASN A 1 642 ? 15.509 0.498 -5.542 1.00 90.25 642 ASN A C 1
ATOM 5335 O O . ASN A 1 642 ? 16.113 0.747 -6.584 1.00 90.25 642 ASN A O 1
ATOM 5339 N N . GLU A 1 643 ? 14.929 1.435 -4.799 1.00 89.38 643 GLU A N 1
ATOM 5340 C CA . GLU A 1 643 ? 14.967 2.868 -5.099 1.00 89.38 643 GLU A CA 1
ATOM 5341 C C . GLU A 1 643 ? 16.355 3.486 -4.880 1.00 89.38 643 GLU A C 1
ATOM 5343 O O . GLU A 1 643 ? 16.687 4.461 -5.544 1.00 89.38 643 GLU A O 1
ATOM 5348 N N . ASN A 1 644 ? 17.182 2.890 -4.013 1.00 90.25 644 ASN A N 1
ATOM 5349 C CA . ASN A 1 644 ? 18.479 3.430 -3.589 1.00 90.25 644 ASN A CA 1
ATOM 5350 C C . ASN A 1 644 ? 19.657 2.487 -3.914 1.00 90.25 644 ASN A C 1
ATOM 5352 O O . ASN A 1 644 ? 20.650 2.449 -3.184 1.00 90.25 644 ASN A O 1
ATOM 5356 N N . ARG A 1 645 ? 19.560 1.685 -4.987 1.00 87.56 645 ARG A N 1
ATOM 5357 C CA . ARG A 1 645 ? 20.586 0.677 -5.348 1.00 87.56 645 ARG A CA 1
ATOM 5358 C C . ARG A 1 645 ? 21.949 1.260 -5.721 1.00 87.56 645 ARG A C 1
ATOM 5360 O O . ARG A 1 645 ? 22.935 0.529 -5.705 1.00 87.56 645 ARG A O 1
ATOM 5367 N N . ASP A 1 646 ? 21.997 2.535 -6.084 1.00 84.00 646 ASP A N 1
ATOM 5368 C CA . ASP A 1 646 ? 23.216 3.301 -6.356 1.00 84.00 646 ASP A CA 1
ATOM 5369 C C . ASP A 1 646 ? 23.931 3.783 -5.088 1.00 84.00 646 ASP A C 1
ATOM 5371 O O . ASP A 1 646 ? 25.074 4.228 -5.181 1.00 84.00 646 ASP A O 1
ATOM 5375 N N . ASN A 1 647 ? 23.311 3.679 -3.910 1.00 89.12 647 ASN A N 1
ATOM 5376 C CA . ASN A 1 647 ? 23.899 4.156 -2.665 1.00 89.12 647 ASN A CA 1
ATOM 5377 C C . ASN A 1 647 ? 24.648 3.030 -1.909 1.00 89.12 647 ASN A C 1
ATOM 5379 O O . ASN A 1 647 ? 24.002 2.205 -1.259 1.00 89.12 647 ASN A O 1
ATOM 5383 N N . PRO A 1 648 ? 25.999 3.018 -1.880 1.00 87.81 648 PRO A N 1
ATOM 5384 C CA . PRO A 1 648 ? 26.775 2.004 -1.149 1.00 87.81 648 PRO A CA 1
ATOM 5385 C C . PRO A 1 648 ? 26.604 2.069 0.379 1.00 87.81 648 PRO A C 1
ATOM 5387 O O . PRO A 1 648 ? 26.921 1.102 1.079 1.00 87.81 648 PRO A O 1
ATOM 5390 N N . LEU A 1 649 ? 26.097 3.196 0.891 1.00 91.69 649 LEU A N 1
ATOM 5391 C CA . LEU A 1 649 ? 25.808 3.450 2.303 1.00 91.69 649 LEU A CA 1
ATOM 5392 C C . LEU A 1 649 ? 24.314 3.311 2.627 1.00 91.69 649 LEU A C 1
ATOM 5394 O O . LEU A 1 649 ? 23.860 3.798 3.662 1.00 91.69 649 LEU A O 1
ATOM 5398 N N . PHE A 1 650 ? 23.518 2.686 1.750 1.00 94.62 650 PHE A N 1
ATOM 5399 C CA . PHE A 1 650 ? 22.072 2.548 1.946 1.00 94.62 650 PHE A CA 1
ATOM 5400 C C . PHE A 1 650 ? 21.720 1.949 3.315 1.00 94.62 650 PHE A C 1
ATOM 5402 O O . PHE A 1 650 ? 20.876 2.495 4.022 1.00 94.62 650 PHE A O 1
ATOM 5409 N N . LEU A 1 651 ? 22.379 0.854 3.709 1.00 95.94 651 LEU A N 1
ATOM 5410 C CA . LEU A 1 651 ? 22.084 0.165 4.968 1.00 95.94 651 LEU A CA 1
ATOM 5411 C C . LEU A 1 651 ? 22.448 1.025 6.185 1.00 95.94 651 LEU A C 1
ATOM 5413 O O . LEU A 1 651 ? 21.673 1.099 7.136 1.00 95.94 651 LEU A O 1
ATOM 5417 N N . GLU A 1 652 ? 23.593 1.702 6.147 1.00 95.25 652 GLU A N 1
ATOM 5418 C CA . GLU A 1 652 ? 24.053 2.607 7.203 1.00 95.25 652 GLU A CA 1
ATOM 5419 C C . GLU A 1 652 ? 23.135 3.826 7.337 1.00 95.25 652 GLU A C 1
ATOM 5421 O O . GLU A 1 652 ? 22.750 4.201 8.445 1.00 95.25 652 GLU A O 1
ATOM 5426 N N . ASN A 1 653 ? 22.742 4.423 6.211 1.00 95.69 653 ASN A N 1
ATOM 5427 C CA . ASN A 1 653 ? 21.815 5.550 6.183 1.00 95.69 653 ASN A CA 1
ATOM 5428 C C . ASN A 1 653 ? 20.433 5.138 6.702 1.00 95.69 653 ASN A C 1
ATOM 5430 O O . ASN A 1 653 ? 19.804 5.894 7.445 1.00 95.69 653 ASN A O 1
ATOM 5434 N N . LEU A 1 654 ? 19.976 3.931 6.356 1.00 95.56 654 LEU A N 1
ATOM 5435 C CA . LEU A 1 654 ? 18.717 3.380 6.845 1.00 95.56 654 LEU A CA 1
ATOM 5436 C C . LEU A 1 654 ? 18.755 3.157 8.362 1.00 95.56 654 LEU A C 1
ATOM 5438 O O . LEU A 1 654 ? 17.818 3.568 9.043 1.00 95.56 654 LEU A O 1
ATOM 5442 N N . ILE A 1 655 ? 19.841 2.592 8.900 1.00 95.88 655 ILE A N 1
ATOM 5443 C CA . ILE A 1 655 ? 20.048 2.444 10.350 1.00 95.88 655 ILE A CA 1
ATOM 5444 C C . ILE A 1 655 ? 19.997 3.809 11.034 1.00 95.88 655 ILE A C 1
ATOM 5446 O O . ILE A 1 655 ? 19.157 4.001 11.909 1.00 95.88 655 ILE A O 1
ATOM 5450 N N . LYS A 1 656 ? 20.799 4.784 10.585 1.00 95.19 656 LYS A N 1
ATOM 5451 C CA . LYS A 1 656 ? 20.806 6.142 11.158 1.00 95.19 656 LYS A CA 1
ATOM 5452 C C . LYS A 1 656 ? 19.414 6.774 11.140 1.00 95.19 656 LYS A C 1
ATOM 5454 O O . LYS A 1 656 ? 18.979 7.345 12.135 1.00 95.19 656 LYS A O 1
ATOM 5459 N N . SER A 1 657 ? 18.686 6.639 10.029 1.00 93.50 657 SER A N 1
ATOM 5460 C CA . SER A 1 657 ? 17.313 7.143 9.907 1.00 93.50 657 SER A CA 1
ATOM 5461 C C . SER A 1 657 ? 16.364 6.479 10.911 1.00 93.50 657 SER A C 1
ATOM 5463 O O . SER A 1 657 ? 15.584 7.166 11.571 1.00 93.50 657 SER A O 1
ATOM 5465 N N . MET A 1 658 ? 16.449 5.156 11.069 1.00 93.44 658 MET A N 1
ATOM 5466 C CA . MET A 1 658 ? 15.641 4.405 12.033 1.00 93.44 658 MET A CA 1
ATOM 5467 C C . MET A 1 658 ? 15.996 4.760 13.485 1.00 93.44 658 MET A C 1
ATOM 5469 O O . MET A 1 658 ? 15.104 4.895 14.322 1.00 93.44 658 MET A O 1
ATOM 5473 N N . GLU A 1 659 ? 17.274 4.961 13.797 1.00 93.19 659 GLU A N 1
ATOM 5474 C CA . GLU A 1 659 ? 17.724 5.349 15.137 1.00 93.19 659 GLU A CA 1
ATOM 5475 C C . GLU A 1 659 ? 17.242 6.751 15.513 1.00 93.19 659 GLU A C 1
ATOM 5477 O O . GLU A 1 659 ? 16.685 6.924 16.602 1.00 93.19 659 GLU A O 1
ATOM 5482 N N . LEU A 1 660 ? 17.368 7.716 14.592 1.00 90.69 660 LEU A N 1
ATOM 5483 C CA . LEU A 1 660 ? 16.849 9.081 14.741 1.00 90.69 660 LEU A CA 1
ATOM 5484 C C . LEU A 1 660 ? 15.333 9.090 14.978 1.00 90.69 660 LEU A C 1
ATOM 5486 O O . LEU A 1 660 ? 14.839 9.837 15.821 1.00 90.69 660 LEU A O 1
ATOM 5490 N N . LYS A 1 661 ? 14.600 8.207 14.289 1.00 89.31 661 LYS A N 1
ATOM 5491 C CA . LYS A 1 661 ? 13.148 8.011 14.446 1.00 89.31 661 LYS A CA 1
ATOM 5492 C C . LYS A 1 661 ? 12.761 7.165 15.662 1.00 89.31 661 LYS A C 1
ATOM 5494 O O . LYS A 1 661 ? 11.583 6.861 15.842 1.00 89.31 661 LYS A O 1
ATOM 5499 N N . LYS A 1 662 ? 13.729 6.781 16.502 1.00 90.69 662 LYS A N 1
ATOM 5500 C CA . LYS A 1 662 ? 13.516 5.971 17.711 1.00 90.69 662 LYS A CA 1
ATOM 5501 C C . LYS A 1 662 ? 12.744 4.674 17.421 1.00 90.69 662 LYS A C 1
ATOM 5503 O O . LYS A 1 662 ? 11.826 4.311 18.163 1.00 90.69 662 LYS A O 1
ATOM 5508 N N . ILE A 1 663 ? 13.078 4.004 16.317 1.00 90.88 663 ILE A N 1
ATOM 5509 C CA . ILE A 1 663 ? 12.444 2.748 15.909 1.00 90.88 663 ILE A CA 1
ATOM 5510 C C . ILE A 1 663 ? 12.906 1.607 16.812 1.00 90.88 663 ILE A C 1
ATOM 5512 O O . ILE A 1 663 ? 14.096 1.332 16.909 1.00 90.88 663 ILE A O 1
ATOM 5516 N N . THR A 1 664 ? 11.976 0.886 17.429 1.00 90.75 664 THR A N 1
ATOM 5517 C CA . THR A 1 664 ? 12.277 -0.278 18.272 1.00 90.75 664 THR A CA 1
ATOM 5518 C C . THR A 1 664 ? 11.902 -1.582 17.582 1.00 90.75 664 THR A C 1
ATOM 5520 O O . THR A 1 664 ? 11.056 -1.610 16.692 1.00 90.75 664 THR A O 1
ATOM 5523 N N . LEU A 1 665 ? 12.539 -2.684 17.977 1.00 91.19 665 LEU A N 1
ATOM 5524 C CA . LEU A 1 665 ? 12.141 -4.023 17.551 1.00 91.19 665 LEU A CA 1
ATOM 5525 C C . LEU A 1 665 ? 11.162 -4.605 18.573 1.00 91.19 665 LEU A C 1
ATOM 5527 O O . LEU A 1 665 ? 11.518 -4.740 19.740 1.00 91.19 665 LEU A O 1
ATOM 5531 N N . ILE A 1 666 ? 9.959 -4.982 18.153 1.00 91.94 666 ILE A N 1
ATOM 5532 C CA . ILE A 1 666 ? 8.979 -5.690 18.991 1.00 91.94 666 ILE A CA 1
ATOM 5533 C C . ILE A 1 666 ? 8.402 -6.883 18.233 1.00 91.94 666 ILE A C 1
ATOM 5535 O O . ILE A 1 666 ? 8.554 -6.968 17.021 1.00 91.94 666 ILE A O 1
ATOM 5539 N N . CYS A 1 667 ? 7.768 -7.838 18.911 1.00 92.25 667 CYS A N 1
ATOM 5540 C CA . CYS A 1 667 ? 7.053 -8.902 18.208 1.00 92.25 667 CYS A CA 1
ATOM 5541 C C . CYS A 1 667 ? 5.664 -8.425 17.741 1.00 92.25 667 CYS A C 1
ATOM 5543 O O . CYS A 1 667 ? 5.146 -7.423 18.237 1.00 92.25 667 CYS A O 1
ATOM 5545 N N . ALA A 1 668 ? 5.044 -9.156 16.817 1.00 91.25 668 ALA A N 1
ATOM 5546 C CA . ALA A 1 668 ? 3.742 -8.835 16.244 1.00 91.25 668 ALA A CA 1
ATOM 5547 C C . ALA A 1 668 ? 2.644 -8.809 17.320 1.00 91.25 668 ALA A C 1
ATOM 5549 O O . ALA A 1 668 ? 1.770 -7.945 17.287 1.00 91.25 668 ALA A O 1
ATOM 5550 N N . ASN A 1 669 ? 2.734 -9.678 18.336 1.00 93.56 669 ASN A N 1
ATOM 5551 C CA . ASN A 1 669 ? 1.825 -9.626 19.486 1.00 93.56 669 ASN A CA 1
ATOM 5552 C C . ASN A 1 669 ? 1.938 -8.299 20.255 1.00 93.56 669 ASN A C 1
ATOM 5554 O O . ASN A 1 669 ? 0.925 -7.644 20.503 1.00 93.56 669 ASN A O 1
ATOM 5558 N N . HIS A 1 670 ? 3.155 -7.874 20.617 1.00 93.19 670 HIS A N 1
ATOM 5559 C CA . HIS A 1 670 ? 3.375 -6.590 21.298 1.00 93.19 670 HIS A CA 1
ATOM 5560 C C . HIS A 1 670 ? 3.001 -5.406 20.412 1.00 93.19 670 HIS A C 1
ATOM 5562 O O . HIS A 1 670 ? 2.464 -4.419 20.912 1.00 93.19 670 HIS A O 1
ATOM 5568 N N . HIS A 1 671 ? 3.206 -5.514 19.100 1.00 91.31 671 HIS A N 1
ATOM 5569 C CA . HIS A 1 671 ? 2.763 -4.501 18.150 1.00 91.31 671 HIS A CA 1
ATOM 5570 C C . HIS A 1 671 ? 1.235 -4.322 18.179 1.00 91.31 671 HIS A C 1
ATOM 5572 O O . HIS A 1 671 ? 0.747 -3.189 18.265 1.00 91.31 671 HIS A O 1
ATOM 5578 N N . ASP A 1 672 ? 0.469 -5.418 18.186 1.00 92.12 672 ASP A N 1
ATOM 5579 C CA . ASP A 1 672 ? -0.992 -5.369 18.315 1.00 92.12 672 ASP A CA 1
ATOM 5580 C C . ASP A 1 672 ? -1.424 -4.724 19.636 1.00 92.12 672 ASP A C 1
ATOM 5582 O O . ASP A 1 672 ? -2.310 -3.864 19.641 1.00 92.12 672 ASP A O 1
ATOM 5586 N N . ILE A 1 673 ? -0.761 -5.071 20.741 1.00 92.62 673 ILE A N 1
ATOM 5587 C CA . ILE A 1 673 ? -1.048 -4.526 22.077 1.00 92.62 673 ILE A CA 1
ATOM 5588 C C . ILE A 1 673 ? -0.823 -3.020 22.119 1.00 92.62 673 ILE A C 1
ATOM 5590 O O . ILE A 1 673 ? -1.729 -2.276 22.502 1.00 92.62 673 ILE A O 1
ATOM 5594 N N . VAL A 1 674 ? 0.338 -2.547 21.664 1.00 90.06 674 VAL A N 1
ATOM 5595 C CA . VAL A 1 674 ? 0.647 -1.111 21.643 1.00 90.06 674 VAL A CA 1
ATOM 5596 C C . VAL A 1 674 ? -0.326 -0.359 20.729 1.00 90.06 674 VAL A C 1
ATOM 5598 O O . VAL A 1 674 ? -0.779 0.735 21.062 1.00 90.06 674 VAL A O 1
ATOM 5601 N N . SER A 1 675 ? -0.721 -0.960 19.603 1.00 89.00 675 SER A N 1
ATOM 5602 C CA . SER A 1 675 ? -1.638 -0.324 18.651 1.00 89.00 675 SER A CA 1
ATOM 5603 C C . SER A 1 675 ? -3.111 -0.295 19.100 1.00 89.00 675 SER A C 1
ATOM 5605 O O . SER A 1 675 ? -3.891 0.522 18.595 1.00 89.00 675 SER A O 1
ATOM 5607 N N . SER A 1 676 ? -3.516 -1.139 20.056 1.00 92.06 676 SER A N 1
ATOM 5608 C CA . SER A 1 676 ? -4.920 -1.298 20.449 1.00 92.06 676 SER A CA 1
ATOM 5609 C C . SER A 1 676 ? -5.362 -0.315 21.536 1.00 92.06 676 SER A C 1
ATOM 5611 O O . SER A 1 676 ? -5.510 -0.638 22.717 1.00 92.06 676 SER A O 1
ATOM 5613 N N . LYS A 1 677 ? -5.653 0.917 21.110 1.00 92.94 677 LYS A N 1
ATOM 5614 C CA . LYS A 1 677 ? -6.065 2.029 21.984 1.00 92.94 677 LYS A CA 1
ATOM 5615 C C . LYS A 1 677 ? -7.184 1.674 22.972 1.00 92.94 677 LYS A C 1
ATOM 5617 O O . LYS A 1 677 ? -7.065 1.965 24.156 1.00 92.94 677 LYS A O 1
ATOM 5622 N N . TYR A 1 678 ? -8.285 1.082 22.503 1.00 94.50 678 TYR A N 1
ATOM 5623 C CA . TYR A 1 678 ? -9.449 0.828 23.365 1.00 94.50 678 TYR A CA 1
ATOM 5624 C C . TYR A 1 678 ? -9.265 -0.362 24.294 1.00 94.50 678 TYR A C 1
ATOM 5626 O O . TYR A 1 678 ? -9.799 -0.334 25.399 1.00 94.50 678 TYR A O 1
ATOM 5634 N N . TYR A 1 679 ? -8.485 -1.363 23.887 1.00 96.00 679 TYR A N 1
ATOM 5635 C CA . TYR A 1 679 ? -8.072 -2.405 24.814 1.00 96.00 679 TYR A CA 1
ATOM 5636 C C . TYR A 1 679 ? -7.246 -1.802 25.946 1.00 96.00 679 TYR A C 1
ATOM 5638 O O . TYR A 1 679 ? -7.579 -2.013 27.101 1.00 96.00 679 TYR A O 1
ATOM 5646 N N . ASN A 1 680 ? -6.262 -0.955 25.633 1.00 95.12 680 ASN A N 1
ATOM 5647 C CA . ASN A 1 680 ? -5.420 -0.323 26.650 1.00 95.12 680 ASN A CA 1
ATOM 5648 C C . ASN A 1 680 ? -6.217 0.606 27.579 1.00 95.12 680 ASN A C 1
ATOM 5650 O O . ASN A 1 680 ? -6.022 0.579 28.790 1.00 95.12 680 ASN A O 1
ATOM 5654 N N . PHE A 1 681 ? -7.165 1.380 27.041 1.00 96.38 681 PHE A N 1
ATOM 5655 C CA . PHE A 1 681 ? -8.028 2.250 27.849 1.00 96.38 681 PHE A CA 1
ATOM 5656 C C . PHE A 1 681 ? -8.940 1.471 28.792 1.00 96.38 681 PHE A C 1
ATOM 5658 O O . PHE A 1 681 ? -9.143 1.894 29.924 1.00 96.38 681 PHE A O 1
ATOM 5665 N N . PHE A 1 682 ? -9.490 0.345 28.335 1.00 97.69 682 PHE A N 1
ATOM 5666 C CA . PHE A 1 682 ? -10.496 -0.419 29.070 1.00 97.69 682 PHE A CA 1
ATOM 5667 C C . PHE A 1 682 ? -9.997 -1.802 29.504 1.00 97.69 682 PHE A C 1
ATOM 5669 O O . PHE A 1 682 ? -10.809 -2.693 29.746 1.00 97.69 682 PHE A O 1
ATOM 5676 N N . ARG A 1 683 ? -8.672 -1.969 29.651 1.00 96.38 683 ARG A N 1
ATOM 5677 C CA . ARG A 1 683 ? -8.038 -3.262 29.954 1.00 96.38 683 ARG A CA 1
ATOM 5678 C C . ARG A 1 683 ? -8.619 -3.870 31.218 1.00 96.38 683 ARG A C 1
ATOM 5680 O O . ARG A 1 683 ? -9.057 -4.997 31.148 1.00 96.38 683 ARG A O 1
ATOM 5687 N N . HIS A 1 684 ? -8.738 -3.095 32.298 1.00 96.62 684 HIS A N 1
ATOM 5688 C CA . HIS A 1 684 ? -9.295 -3.545 33.585 1.00 96.62 684 HIS A CA 1
ATOM 5689 C C . HIS A 1 684 ? -10.659 -4.246 33.460 1.00 96.62 684 HIS A C 1
ATOM 5691 O O . HIS A 1 684 ? -10.866 -5.329 33.996 1.00 96.62 684 HIS A O 1
ATOM 5697 N N . LEU A 1 685 ? -11.580 -3.655 32.690 1.00 97.50 685 LEU A N 1
ATOM 5698 C CA . LEU A 1 685 ? -12.901 -4.222 32.420 1.00 97.50 685 LEU A CA 1
ATOM 5699 C C . LEU A 1 685 ? -12.834 -5.445 31.492 1.00 97.50 685 LEU A C 1
ATOM 5701 O O . LEU A 1 685 ? -13.540 -6.420 31.718 1.00 97.50 685 LEU A O 1
ATOM 5705 N N . ILE A 1 686 ? -12.020 -5.390 30.435 1.00 97.69 686 ILE A N 1
ATOM 5706 C CA . ILE A 1 686 ? -11.931 -6.460 29.425 1.00 97.69 686 ILE A CA 1
ATOM 5707 C C . ILE A 1 686 ? -11.212 -7.695 29.989 1.00 97.69 686 ILE A C 1
ATOM 5709 O O . ILE A 1 686 ? -11.652 -8.828 29.790 1.00 97.69 686 ILE A O 1
ATOM 5713 N N . SER A 1 687 ? -10.106 -7.476 30.698 1.00 95.62 687 SER A N 1
ATOM 5714 C CA . SER A 1 687 ? -9.310 -8.512 31.345 1.00 95.62 687 SER A CA 1
ATOM 5715 C C . SER A 1 687 ? -10.021 -9.084 32.562 1.00 95.62 687 SER A C 1
ATOM 5717 O O . SER A 1 687 ? -9.785 -10.246 32.867 1.00 95.62 687 SER A O 1
ATOM 5719 N N . TRP A 1 688 ? -10.920 -8.319 33.194 1.00 96.44 688 TRP A N 1
ATOM 5720 C CA . TRP A 1 688 ? -11.632 -8.712 34.413 1.00 96.44 688 TRP A CA 1
ATOM 5721 C C . TRP A 1 688 ? -10.659 -9.182 35.508 1.00 96.44 688 TRP A C 1
ATOM 5723 O O . TRP A 1 688 ? -10.841 -10.229 36.117 1.00 96.44 688 TRP A O 1
ATOM 5733 N N . LYS A 1 689 ? -9.571 -8.422 35.690 1.00 92.25 689 LYS A N 1
ATOM 5734 C CA . LYS A 1 689 ? -8.449 -8.742 36.589 1.00 92.25 689 LYS A CA 1
ATOM 5735 C C . LYS A 1 689 ? -8.424 -7.749 37.752 1.00 92.25 689 LYS A C 1
ATOM 5737 O O . LYS A 1 689 ? -8.928 -6.638 37.609 1.00 92.25 689 LYS A O 1
ATOM 5742 N N . ASP A 1 690 ? -7.828 -8.140 38.876 1.00 91.50 690 ASP A N 1
ATOM 5743 C CA . ASP A 1 690 ? -7.588 -7.278 40.044 1.00 91.50 690 ASP A CA 1
ATOM 5744 C C . ASP A 1 690 ? -8.882 -6.666 40.627 1.00 91.50 690 ASP A C 1
ATOM 5746 O O . ASP A 1 690 ? -8.920 -5.521 41.092 1.00 91.50 690 ASP A O 1
ATOM 5750 N N . LEU A 1 691 ? -9.976 -7.432 40.564 1.00 94.25 691 LEU A N 1
ATOM 5751 C CA . LEU A 1 691 ? -11.252 -7.091 41.186 1.00 94.25 691 LEU A CA 1
ATOM 5752 C C . LEU A 1 691 ? -11.299 -7.624 42.625 1.00 94.25 691 LEU A C 1
ATOM 5754 O O . LEU A 1 691 ? -10.794 -8.712 42.883 1.00 94.25 691 LEU A O 1
ATOM 5758 N N . PRO A 1 692 ? -11.931 -6.900 43.565 1.00 95.00 692 PRO A N 1
ATOM 5759 C CA . PRO A 1 692 ? -12.182 -7.428 44.901 1.00 95.00 692 PRO A CA 1
ATOM 5760 C C . PRO A 1 692 ? -12.928 -8.774 44.886 1.00 95.00 692 PRO A C 1
ATOM 5762 O O . PRO A 1 692 ? -13.926 -8.907 44.179 1.00 95.00 692 PRO A O 1
ATOM 5765 N N . ASN A 1 693 ? -12.515 -9.715 45.744 1.00 93.19 693 ASN A N 1
ATOM 5766 C CA . ASN A 1 693 ? -13.028 -11.099 45.805 1.00 93.19 693 ASN A CA 1
ATOM 5767 C C . ASN A 1 693 ? -14.543 -11.228 46.075 1.00 93.19 693 ASN A C 1
ATOM 5769 O O . ASN A 1 693 ? -15.111 -12.306 45.954 1.00 93.19 693 ASN A O 1
ATOM 5773 N N . TYR A 1 694 ? -15.220 -10.149 46.480 1.00 92.19 694 TYR A N 1
ATOM 5774 C CA . TYR A 1 694 ? -16.676 -10.144 46.662 1.00 92.19 694 TYR A CA 1
ATOM 5775 C C . TYR A 1 694 ? -17.458 -9.885 45.360 1.00 92.19 694 TYR A C 1
ATOM 5777 O O . TYR A 1 694 ? -18.694 -9.972 45.355 1.00 92.19 694 TYR A O 1
ATOM 5785 N N . PHE A 1 695 ? -16.771 -9.546 44.265 1.00 94.19 695 PHE A N 1
ATOM 5786 C CA . PHE A 1 695 ? -17.339 -9.516 42.920 1.00 94.19 695 PHE A CA 1
ATOM 5787 C C . PHE A 1 695 ? -17.192 -10.878 42.226 1.00 94.19 695 PHE A C 1
ATOM 5789 O O . PHE A 1 695 ? -16.335 -11.661 42.609 1.00 94.19 695 PHE A O 1
ATOM 5796 N N . PRO A 1 696 ? -18.021 -11.188 41.212 1.00 93.69 696 PRO A N 1
ATOM 5797 C CA . PRO A 1 696 ? -17.916 -12.457 40.494 1.00 93.69 696 PRO A CA 1
ATOM 5798 C C . PRO A 1 696 ? -16.574 -12.623 39.773 1.00 93.69 696 PRO A C 1
ATOM 5800 O O . PRO A 1 696 ? -16.121 -11.692 39.104 1.00 93.69 696 PRO A O 1
ATOM 5803 N N . ASP A 1 697 ? -16.020 -13.836 39.811 1.00 92.31 697 ASP A N 1
ATOM 5804 C CA . ASP A 1 697 ? -14.717 -14.172 39.210 1.00 92.31 697 ASP A CA 1
ATOM 5805 C C . ASP A 1 697 ? -14.685 -14.008 37.685 1.00 92.31 697 ASP A C 1
ATOM 5807 O O . ASP A 1 697 ? -13.637 -13.778 37.088 1.00 92.31 697 ASP A O 1
ATOM 5811 N N . LYS A 1 698 ? -15.849 -14.117 37.033 1.00 94.12 698 LYS A N 1
ATOM 5812 C CA . LYS A 1 698 ? -15.997 -14.032 35.577 1.00 94.12 698 LYS A CA 1
ATOM 5813 C C . LYS A 1 698 ? -17.054 -13.005 35.198 1.00 94.12 698 LYS A C 1
ATOM 5815 O O . LYS A 1 698 ? -18.172 -13.028 35.716 1.00 94.12 698 LYS A O 1
ATOM 5820 N N . ILE A 1 699 ? -16.738 -12.149 34.224 1.00 95.88 699 ILE A N 1
ATOM 5821 C CA . ILE A 1 699 ? -17.685 -11.155 33.693 1.00 95.88 699 ILE A CA 1
ATOM 5822 C C . ILE A 1 699 ? -18.935 -11.818 33.101 1.00 95.88 699 ILE A C 1
ATOM 5824 O O . ILE A 1 699 ? -20.026 -11.263 33.180 1.00 95.88 699 ILE A O 1
ATOM 5828 N N . GLN A 1 700 ? -18.792 -13.025 32.547 1.00 94.19 700 GLN A N 1
ATOM 5829 C CA . GLN A 1 700 ? -19.875 -13.790 31.927 1.00 94.19 700 GLN A CA 1
ATOM 5830 C C . GLN A 1 700 ? -20.890 -14.329 32.948 1.00 94.19 700 GLN A C 1
ATOM 5832 O O . GLN A 1 700 ? -21.974 -14.745 32.554 1.00 94.19 700 GLN A O 1
ATOM 5837 N N . SER A 1 701 ? -20.569 -14.292 34.246 1.00 94.12 701 SER A N 1
ATOM 5838 C CA . SER A 1 701 ? -21.510 -14.613 35.327 1.00 94.12 701 SER A CA 1
ATOM 5839 C C . SER A 1 701 ? -22.499 -13.474 35.609 1.00 94.12 701 SER A C 1
ATOM 5841 O O . SER A 1 701 ? -23.431 -13.638 36.397 1.00 94.12 701 SER A O 1
ATOM 5843 N N . LEU A 1 702 ? -22.299 -12.300 35.003 1.00 94.50 702 LEU A N 1
ATOM 5844 C CA . LEU A 1 702 ? -23.224 -11.174 35.081 1.00 94.50 702 LEU A CA 1
ATOM 5845 C C . LEU A 1 702 ? -24.305 -11.288 34.002 1.00 94.50 702 LEU A C 1
ATOM 5847 O O . LEU A 1 702 ? -24.071 -11.809 32.916 1.00 94.50 702 LEU A O 1
ATOM 5851 N N . SER A 1 703 ? -25.478 -10.705 34.261 1.00 92.56 703 SER A N 1
ATOM 5852 C CA . SER A 1 703 ? -26.494 -10.526 33.215 1.00 92.56 703 SER A CA 1
ATOM 5853 C C . SER A 1 703 ? -25.942 -9.668 32.059 1.00 92.56 703 SER A C 1
ATOM 5855 O O . SER A 1 703 ? -25.252 -8.677 32.353 1.00 92.56 703 SER A O 1
ATOM 5857 N N . PRO A 1 704 ? -26.315 -9.931 30.793 1.00 92.88 704 PRO A N 1
ATOM 5858 C CA . PRO A 1 704 ? -25.910 -9.117 29.643 1.00 92.88 704 PRO A CA 1
ATOM 5859 C C . PRO A 1 704 ? -26.167 -7.617 29.850 1.00 92.88 704 PRO A C 1
ATOM 5861 O O . PRO A 1 704 ? -25.328 -6.772 29.527 1.00 92.88 704 PRO A O 1
ATOM 5864 N N . GLU A 1 705 ? -27.298 -7.269 30.462 1.00 91.00 705 GLU A N 1
ATOM 5865 C CA . GLU A 1 705 ? -27.703 -5.891 30.731 1.00 91.00 705 GLU A CA 1
ATOM 5866 C C . GLU A 1 705 ? -26.728 -5.178 31.680 1.00 91.00 705 GLU A C 1
ATOM 5868 O O . GLU A 1 705 ? -26.349 -4.024 31.460 1.00 91.00 705 GLU A O 1
ATOM 5873 N N . LEU A 1 706 ? -26.261 -5.875 32.715 1.00 92.94 706 LEU A N 1
ATOM 5874 C CA . LEU A 1 706 ? -25.259 -5.345 33.635 1.00 92.94 706 LEU A CA 1
ATOM 5875 C C . LEU A 1 706 ? -23.903 -5.164 32.940 1.00 92.94 706 LEU A C 1
ATOM 5877 O O . LEU A 1 706 ? -23.297 -4.108 33.097 1.00 92.94 706 LEU A O 1
ATOM 5881 N N . ILE A 1 707 ? -23.458 -6.115 32.111 1.00 95.31 707 ILE A N 1
ATOM 5882 C CA . ILE A 1 707 ? -22.193 -5.996 31.357 1.00 95.31 707 ILE A CA 1
ATOM 5883 C C . ILE A 1 707 ? -22.211 -4.747 30.467 1.00 95.31 707 ILE A C 1
ATOM 5885 O O . ILE A 1 707 ? -21.299 -3.918 30.516 1.00 95.31 707 ILE A O 1
ATOM 5889 N N . HIS A 1 708 ? -23.275 -4.561 29.684 1.00 94.06 708 HIS A N 1
ATOM 5890 C CA . HIS A 1 708 ? -23.425 -3.388 28.817 1.00 94.06 708 HIS A CA 1
ATOM 5891 C C . HIS A 1 708 ? -23.514 -2.078 29.618 1.00 94.06 708 HIS A C 1
ATOM 5893 O O . HIS A 1 708 ? -22.998 -1.049 29.165 1.00 94.06 708 HIS A O 1
ATOM 5899 N N . ALA A 1 709 ? -24.127 -2.099 30.806 1.00 93.31 709 ALA A N 1
ATOM 5900 C CA . ALA A 1 709 ? -24.149 -0.952 31.711 1.00 93.31 709 ALA A CA 1
ATOM 5901 C C . ALA A 1 709 ? -22.744 -0.606 32.232 1.00 93.31 709 ALA A C 1
ATOM 5903 O O . ALA A 1 709 ? -22.357 0.562 32.171 1.00 93.31 709 ALA A O 1
ATOM 5904 N N . LEU A 1 710 ? -21.955 -1.602 32.651 1.00 96.19 710 LEU A N 1
ATOM 5905 C CA . LEU A 1 710 ? -20.567 -1.408 33.083 1.00 96.19 710 LEU A CA 1
ATOM 5906 C C . LEU A 1 710 ? -19.718 -0.792 31.967 1.00 96.19 710 LEU A C 1
ATOM 5908 O O . LEU A 1 710 ? -19.063 0.220 32.199 1.00 96.19 710 LEU A O 1
ATOM 5912 N N . ILE A 1 711 ? -19.819 -1.305 30.736 1.00 96.94 711 ILE A N 1
ATOM 5913 C CA . ILE A 1 711 ? -19.121 -0.739 29.567 1.00 96.94 711 ILE A CA 1
ATOM 5914 C C . ILE A 1 711 ? -19.477 0.742 29.383 1.00 96.94 711 ILE A C 1
ATOM 5916 O O . ILE A 1 711 ? -18.598 1.592 29.215 1.00 96.94 711 ILE A O 1
ATOM 5920 N N . LYS A 1 712 ? -20.770 1.079 29.433 1.00 95.81 712 LYS A N 1
ATOM 5921 C CA . LYS A 1 712 ? -21.240 2.462 29.288 1.00 95.81 712 LYS A CA 1
ATOM 5922 C C . LYS A 1 712 ? -20.701 3.365 30.401 1.00 95.81 712 LYS A C 1
ATOM 5924 O O . LYS A 1 712 ? -20.290 4.491 30.111 1.00 95.81 712 LYS A O 1
ATOM 5929 N N . ILE A 1 713 ? -20.707 2.892 31.645 1.00 95.88 713 ILE A N 1
ATOM 5930 C CA . ILE A 1 713 ? -20.188 3.622 32.808 1.00 95.88 713 ILE A CA 1
ATOM 5931 C C . ILE A 1 713 ? -18.693 3.877 32.641 1.00 95.88 713 ILE A C 1
ATOM 5933 O O . ILE A 1 713 ? -18.272 5.029 32.731 1.00 95.88 713 ILE A O 1
ATOM 5937 N N . SER A 1 714 ? -17.913 2.853 32.297 1.00 97.69 714 SER A N 1
ATOM 5938 C CA . SER A 1 714 ? -16.475 2.971 32.045 1.00 97.69 714 SER A CA 1
ATOM 5939 C C . SER A 1 714 ? -16.164 4.002 30.959 1.00 97.69 714 SER A C 1
ATOM 5941 O O . SER A 1 714 ? -15.350 4.899 31.178 1.00 97.69 714 SER A O 1
ATOM 5943 N N . ILE A 1 715 ? -16.863 3.958 29.817 1.00 97.75 715 ILE A N 1
ATOM 5944 C CA . ILE A 1 715 ? -16.682 4.924 28.716 1.00 97.75 715 ILE A CA 1
ATOM 5945 C C . ILE A 1 715 ? -17.017 6.359 29.151 1.00 97.75 715 ILE A C 1
ATOM 5947 O O . ILE A 1 715 ? -16.367 7.312 28.708 1.00 97.75 715 ILE A O 1
ATOM 5951 N N . ASN A 1 716 ? -18.049 6.534 29.978 1.00 96.25 716 ASN A N 1
ATOM 5952 C CA . ASN A 1 716 ? -18.481 7.851 30.448 1.00 96.25 716 ASN A CA 1
ATOM 5953 C C . ASN A 1 716 ? -17.620 8.399 31.591 1.00 96.25 716 ASN A C 1
ATOM 5955 O O . ASN A 1 716 ? -17.553 9.616 31.741 1.00 96.25 716 ASN A O 1
ATOM 5959 N N . ALA A 1 717 ? -16.982 7.529 32.371 1.00 97.06 717 ALA A N 1
ATOM 5960 C CA . ALA A 1 717 ? -16.079 7.903 33.451 1.00 97.06 717 ALA A CA 1
ATOM 5961 C C . ALA A 1 717 ? -14.676 8.258 32.932 1.00 97.06 717 ALA A C 1
ATOM 5963 O O . ALA A 1 717 ? -14.077 9.223 33.400 1.00 97.06 717 ALA A O 1
ATOM 5964 N N . TYR A 1 718 ? -14.180 7.535 31.923 1.00 97.94 718 TYR A N 1
ATOM 5965 C CA . TYR A 1 718 ? -12.800 7.672 31.461 1.00 97.94 718 TYR A CA 1
ATOM 5966 C C . TYR A 1 718 ? -12.513 9.049 30.816 1.00 97.94 718 TYR A C 1
ATOM 5968 O O . TYR A 1 718 ? -13.207 9.430 29.861 1.00 97.94 718 TYR A O 1
ATOM 5976 N N . PRO A 1 719 ? -11.498 9.821 31.268 1.00 97.44 719 PRO A N 1
ATOM 5977 C CA . PRO A 1 719 ? -11.303 11.221 30.873 1.00 97.44 719 PRO A CA 1
ATOM 5978 C C . PRO A 1 719 ? -11.174 11.476 29.374 1.00 97.44 719 PRO A C 1
ATOM 5980 O O . PRO A 1 719 ? -11.679 12.487 28.875 1.00 97.44 719 PRO A O 1
ATOM 5983 N N . ILE A 1 720 ? -10.544 10.557 28.641 1.00 96.19 720 ILE A N 1
ATOM 5984 C CA . ILE A 1 720 ? -10.342 10.694 27.193 1.00 96.19 720 ILE A CA 1
ATOM 5985 C C . ILE A 1 720 ? -11.664 10.492 26.433 1.00 96.19 720 ILE A C 1
ATOM 5987 O O . ILE A 1 720 ? -11.881 11.111 25.387 1.00 96.19 720 ILE A O 1
ATOM 5991 N N . THR A 1 721 ? -12.572 9.654 26.946 1.00 96.94 721 THR A N 1
ATOM 5992 C CA . THR A 1 721 ? -13.806 9.264 26.244 1.00 96.94 721 THR A CA 1
ATOM 5993 C C . THR A 1 721 ? -15.072 9.936 26.773 1.00 96.94 721 THR A C 1
ATOM 5995 O O . THR A 1 721 ? -16.058 10.020 26.032 1.00 96.94 721 THR A O 1
ATOM 5998 N N . LYS A 1 722 ? -15.058 10.494 27.993 1.00 96.44 722 LYS A N 1
ATOM 5999 C CA . LYS A 1 722 ? -16.238 11.098 28.642 1.00 96.44 722 LYS A CA 1
ATOM 6000 C C . LYS A 1 722 ? -16.911 12.192 27.809 1.00 96.44 722 LYS A C 1
ATOM 6002 O O . LYS A 1 722 ? -18.138 12.263 27.768 1.00 96.44 722 LYS A O 1
ATOM 6007 N N . ASN A 1 723 ? -16.118 12.969 27.068 1.00 95.50 723 ASN A N 1
ATOM 6008 C CA . ASN A 1 723 ? -16.569 14.108 26.258 1.00 95.50 723 ASN A CA 1
ATOM 6009 C C . ASN A 1 723 ? -16.764 13.782 24.763 1.00 95.50 723 ASN A C 1
ATOM 6011 O O . ASN A 1 723 ? -16.909 14.694 23.945 1.00 95.50 723 ASN A O 1
ATOM 6015 N N . LEU A 1 724 ? -16.706 12.505 24.374 1.00 93.56 724 LEU A N 1
ATOM 6016 C CA . LEU A 1 724 ? -16.980 12.088 22.997 1.00 93.56 724 LEU A CA 1
ATOM 6017 C C . LEU A 1 724 ? -18.483 12.106 22.700 1.00 93.56 724 LEU A C 1
ATOM 6019 O O . LEU A 1 724 ? -19.314 11.974 23.602 1.00 93.56 724 LEU A O 1
ATOM 6023 N N . ASN A 1 725 ? -18.837 12.252 21.422 1.00 95.62 725 ASN A N 1
ATOM 6024 C CA . ASN A 1 725 ? -20.239 12.209 21.007 1.00 95.62 725 ASN A CA 1
ATOM 6025 C C . ASN A 1 725 ? -20.813 10.779 21.079 1.00 95.62 725 ASN A C 1
ATOM 6027 O O . ASN A 1 725 ? -20.078 9.797 21.208 1.00 95.62 725 ASN A O 1
ATOM 6031 N N . SER A 1 726 ? -22.138 10.656 20.983 1.00 92.31 726 SER A N 1
ATOM 6032 C CA . SER A 1 726 ? -22.847 9.372 21.081 1.00 92.31 726 SER A CA 1
ATOM 6033 C C . SER A 1 726 ? -22.373 8.344 20.049 1.00 92.31 726 SER A C 1
ATOM 6035 O O . SER A 1 726 ? -22.147 7.194 20.414 1.00 92.31 726 SER A O 1
ATOM 6037 N N . LYS A 1 727 ? -22.144 8.754 18.794 1.00 93.69 727 LYS A N 1
ATOM 6038 C CA . LYS A 1 727 ? -21.658 7.874 17.716 1.00 93.69 727 LYS A CA 1
ATOM 6039 C C . LYS A 1 727 ? -20.267 7.310 18.021 1.00 93.69 727 LYS A C 1
ATOM 6041 O O . LYS A 1 727 ? -20.026 6.120 17.853 1.00 93.69 727 LYS A O 1
ATOM 6046 N N . GLN A 1 728 ? -19.360 8.148 18.519 1.00 95.44 728 GLN A N 1
ATOM 6047 C CA . GLN A 1 728 ? -18.018 7.734 18.932 1.00 95.44 728 GLN A CA 1
ATOM 6048 C C . GLN A 1 728 ? -18.065 6.788 20.136 1.00 95.44 728 GLN A C 1
ATOM 6050 O O . GLN A 1 728 ? -17.372 5.775 20.142 1.00 95.44 728 GLN A O 1
ATOM 6055 N N . LYS A 1 729 ? -18.904 7.080 21.136 1.00 95.88 729 LYS A N 1
ATOM 6056 C CA . LYS A 1 729 ? -19.094 6.198 22.298 1.00 95.88 729 LYS A CA 1
ATOM 6057 C C . LYS A 1 729 ? -19.706 4.852 21.906 1.00 95.88 729 LYS A C 1
ATOM 6059 O O . LYS A 1 729 ? -19.275 3.832 22.430 1.00 95.88 729 LYS A O 1
ATOM 6064 N N . ALA A 1 730 ? -20.644 4.837 20.959 1.00 93.75 730 ALA A N 1
ATOM 6065 C CA . ALA A 1 730 ? -21.210 3.607 20.410 1.00 93.75 730 ALA A CA 1
ATOM 6066 C C . ALA A 1 730 ? -20.138 2.752 19.716 1.00 93.75 730 ALA A C 1
ATOM 6068 O O . ALA A 1 730 ? -20.055 1.557 19.969 1.00 93.75 730 ALA A O 1
ATOM 6069 N N . TYR A 1 731 ? -19.251 3.365 18.927 1.00 95.94 731 TYR A N 1
ATOM 6070 C CA . TYR A 1 731 ? -18.126 2.652 18.310 1.00 95.94 731 TYR A CA 1
ATOM 6071 C C . TYR A 1 731 ? -17.161 2.042 19.344 1.00 95.94 731 TYR A C 1
ATOM 6073 O O . TYR A 1 731 ? -16.722 0.901 19.196 1.00 95.94 731 TYR A O 1
ATOM 6081 N N . ILE A 1 732 ? -16.861 2.775 20.422 1.00 97.00 732 ILE A N 1
ATOM 6082 C CA . ILE A 1 732 ? -16.027 2.268 21.523 1.00 97.00 732 ILE A CA 1
ATOM 6083 C C . ILE A 1 732 ? -16.720 1.099 22.228 1.00 97.00 732 ILE A C 1
ATOM 6085 O O . ILE A 1 732 ? -16.089 0.071 22.460 1.00 97.00 732 ILE A O 1
ATOM 6089 N N . LYS A 1 733 ? -18.021 1.225 22.516 1.00 96.19 733 LYS A N 1
ATOM 6090 C CA . LYS A 1 733 ? -18.835 0.156 23.108 1.00 96.19 733 LYS A CA 1
ATOM 6091 C C . LYS A 1 733 ? -18.776 -1.117 22.258 1.00 96.19 733 LYS A C 1
ATOM 6093 O O . LYS A 1 733 ? -18.443 -2.171 22.791 1.00 96.19 733 LYS A O 1
ATOM 6098 N N . LEU A 1 734 ? -19.015 -1.004 20.948 1.00 95.44 734 LEU A N 1
ATOM 6099 C CA . LEU A 1 734 ? -18.916 -2.124 20.005 1.00 95.44 734 LEU A CA 1
ATOM 6100 C C . LEU A 1 734 ? -17.523 -2.762 20.018 1.00 95.44 734 LEU A C 1
ATOM 6102 O O . LEU A 1 734 ? -17.403 -3.984 20.022 1.00 95.44 734 LEU A O 1
ATOM 6106 N N . SER A 1 735 ? -16.468 -1.947 20.089 1.00 96.25 735 SER A N 1
ATOM 6107 C CA . SER A 1 735 ? -15.086 -2.437 20.162 1.00 96.25 735 SER A CA 1
ATOM 6108 C C . SER A 1 735 ? -14.818 -3.238 21.443 1.00 96.25 735 SER A C 1
ATOM 6110 O O . SER A 1 735 ? -14.167 -4.276 21.390 1.00 96.25 735 SER A O 1
ATOM 6112 N N . ILE A 1 736 ? -15.341 -2.793 22.591 1.00 97.44 736 ILE A N 1
ATOM 6113 C CA . ILE A 1 736 ? -15.202 -3.509 23.869 1.00 97.44 736 ILE A CA 1
ATOM 6114 C C . ILE A 1 736 ? -15.995 -4.823 23.843 1.00 97.44 736 ILE A C 1
ATOM 6116 O O . ILE A 1 736 ? -15.458 -5.860 24.221 1.00 97.44 736 ILE A O 1
ATOM 6120 N N . ILE A 1 737 ? -17.237 -4.807 23.343 1.00 96.69 737 ILE A N 1
ATOM 6121 C CA . ILE A 1 737 ? -18.063 -6.020 23.204 1.00 96.69 737 ILE A CA 1
ATOM 6122 C C . ILE A 1 737 ? -17.391 -7.036 22.276 1.00 96.69 737 ILE A C 1
ATOM 6124 O O . ILE A 1 737 ? -17.341 -8.216 22.603 1.00 96.69 737 ILE A O 1
ATOM 6128 N N . SER A 1 738 ? -16.839 -6.584 21.150 1.00 96.62 738 SER A N 1
ATOM 6129 C CA . SER A 1 738 ? -16.071 -7.414 20.213 1.00 96.62 738 SER A CA 1
ATOM 6130 C C . SER A 1 738 ? -14.922 -8.154 20.908 1.00 96.62 738 SER A C 1
ATOM 6132 O O . SER A 1 738 ? -14.753 -9.360 20.722 1.00 96.62 738 SER A O 1
ATOM 6134 N N . LEU A 1 739 ? -14.173 -7.454 21.767 1.00 97.00 739 LEU A N 1
ATOM 6135 C CA . LEU A 1 739 ? -13.088 -8.046 22.547 1.00 97.00 739 LEU A CA 1
ATOM 6136 C C . LEU A 1 739 ? -13.613 -9.042 23.588 1.00 97.00 739 LEU A C 1
ATOM 6138 O O . LEU A 1 739 ? -13.092 -10.148 23.668 1.00 97.00 739 LEU A O 1
ATOM 6142 N N . LEU A 1 740 ? -14.675 -8.707 24.323 1.00 97.44 740 LEU A N 1
ATOM 6143 C CA . LEU A 1 740 ? -15.282 -9.613 25.305 1.00 97.44 740 LEU A CA 1
ATOM 6144 C C . LEU A 1 740 ? -15.836 -10.898 24.665 1.00 97.44 740 LEU A C 1
ATOM 6146 O O . LEU A 1 740 ? -15.584 -11.987 25.181 1.00 97.44 740 LEU A O 1
ATOM 6150 N N . LYS A 1 741 ? -16.521 -10.789 23.515 1.00 97.62 741 LYS A N 1
ATOM 6151 C CA . LYS A 1 741 ? -16.975 -11.938 22.711 1.00 97.62 741 LYS A CA 1
ATOM 6152 C C . LYS A 1 741 ? -15.789 -12.819 22.315 1.00 97.62 741 LYS A C 1
ATOM 6154 O O . LYS A 1 741 ? -15.821 -14.025 22.535 1.00 97.62 741 LYS A O 1
ATOM 6159 N N . ARG A 1 742 ? -14.717 -12.215 21.787 1.00 97.38 742 ARG A N 1
ATOM 6160 C CA . ARG A 1 742 ? -13.501 -12.943 21.392 1.00 97.38 742 ARG A CA 1
ATOM 6161 C C . ARG A 1 742 ? -12.847 -13.648 22.581 1.00 97.38 742 ARG A C 1
ATOM 6163 O O . ARG A 1 742 ? -12.516 -14.820 22.460 1.00 97.38 742 ARG A O 1
ATOM 6170 N N . LYS A 1 743 ? -12.690 -12.953 23.713 1.00 97.56 743 LYS A N 1
ATOM 6171 C CA . LYS A 1 743 ? -12.124 -13.506 24.952 1.00 97.56 743 LYS A CA 1
ATOM 6172 C C . LYS A 1 743 ? -12.901 -14.740 25.395 1.00 97.56 743 LYS A C 1
ATOM 6174 O O . LYS A 1 743 ? -12.309 -15.795 25.562 1.00 97.56 743 LYS A O 1
ATOM 6179 N N . TYR A 1 744 ? -14.225 -14.615 25.490 1.00 97.62 744 TYR A N 1
ATOM 6180 C CA . TYR A 1 744 ? -15.104 -15.711 25.886 1.00 97.62 744 TYR A CA 1
ATOM 6181 C C . TYR A 1 744 ? -14.976 -16.936 24.970 1.00 97.62 744 TYR A C 1
ATOM 6183 O O . TYR A 1 744 ? -14.840 -18.051 25.466 1.00 97.62 744 TYR A O 1
ATOM 6191 N N . ILE A 1 745 ? -14.984 -16.731 23.649 1.00 97.50 745 ILE A N 1
ATOM 6192 C CA . ILE A 1 745 ? -14.849 -17.825 22.676 1.00 97.50 745 ILE A CA 1
ATOM 6193 C C . ILE A 1 745 ? -13.494 -18.525 22.832 1.00 97.50 745 ILE A C 1
ATOM 6195 O O . ILE A 1 745 ? -13.448 -19.749 22.904 1.00 97.50 745 ILE A O 1
ATOM 6199 N N . ILE A 1 746 ? -12.398 -17.762 22.923 1.00 97.19 746 ILE A N 1
ATOM 6200 C CA . ILE A 1 746 ? -11.051 -18.331 23.070 1.00 97.19 746 ILE A CA 1
ATOM 6201 C C . ILE A 1 746 ? -10.936 -19.112 24.380 1.00 97.19 746 ILE A C 1
ATOM 6203 O O . ILE A 1 746 ? -10.514 -20.262 24.355 1.00 97.19 746 ILE A O 1
ATOM 6207 N N . GLU A 1 747 ? -11.354 -18.525 25.500 1.00 96.81 747 GLU A N 1
ATOM 6208 C CA . GLU A 1 747 ? -11.247 -19.156 26.820 1.00 96.81 747 GLU A CA 1
ATOM 6209 C C . GLU A 1 747 ? -12.088 -20.423 26.936 1.00 96.81 747 GLU A C 1
ATOM 6211 O O . GLU A 1 747 ? -11.656 -21.385 27.564 1.00 96.81 747 GLU A O 1
ATOM 6216 N N . THR A 1 748 ? -13.261 -20.448 26.299 1.00 96.50 748 THR A N 1
ATOM 6217 C CA . THR A 1 748 ? -14.141 -21.623 26.325 1.00 96.50 748 THR A CA 1
ATOM 6218 C C . THR A 1 748 ? -13.583 -22.771 25.484 1.00 96.50 748 THR A C 1
ATOM 6220 O O . THR A 1 748 ? -13.703 -23.924 25.884 1.00 96.50 748 THR A O 1
ATOM 6223 N N . LEU A 1 749 ? -12.965 -22.478 24.334 1.00 95.94 749 LEU A N 1
ATOM 6224 C CA . LEU A 1 749 ? -12.473 -23.510 23.413 1.00 95.94 749 LEU A CA 1
ATOM 6225 C C . LEU A 1 749 ? -11.033 -23.957 23.701 1.00 95.94 749 LEU A C 1
ATOM 6227 O O . LEU A 1 749 ? -10.691 -25.113 23.458 1.00 95.94 749 LEU A O 1
ATOM 6231 N N . TYR A 1 750 ? -10.181 -23.048 24.180 1.00 95.25 750 TYR A N 1
ATOM 6232 C CA . TYR A 1 750 ? -8.729 -23.250 24.250 1.00 95.25 750 TYR A CA 1
ATOM 6233 C C . TYR A 1 750 ? -8.115 -22.957 25.625 1.00 95.25 750 TYR A C 1
ATOM 6235 O O . TYR A 1 750 ? -6.939 -23.256 25.828 1.00 95.25 750 TYR A O 1
ATOM 6243 N N . GLY A 1 751 ? -8.877 -22.382 26.559 1.00 95.75 751 GLY A N 1
ATOM 6244 C CA . GLY A 1 751 ? -8.353 -21.857 27.820 1.00 95.75 751 GLY A CA 1
ATOM 6245 C C . GLY A 1 751 ? -7.751 -20.452 27.689 1.00 95.75 751 GLY A C 1
ATOM 6246 O O . GLY A 1 751 ? -7.902 -19.767 26.678 1.00 95.75 751 GLY A O 1
ATOM 6247 N N . GLU A 1 752 ? -7.084 -19.993 28.748 1.00 96.38 752 GLU A N 1
ATOM 6248 C CA . GLU A 1 752 ? -6.626 -18.599 28.868 1.00 96.38 752 GLU A CA 1
ATOM 6249 C C . GLU A 1 752 ? -5.342 -18.296 28.090 1.00 96.38 752 GLU A C 1
ATOM 6251 O O . GLU A 1 752 ? -5.015 -17.131 27.885 1.00 96.38 752 GLU A O 1
ATOM 6256 N N . SER A 1 753 ? -4.616 -19.311 27.625 1.00 96.94 753 SER A N 1
ATOM 6257 C CA . SER A 1 753 ? -3.333 -19.149 26.937 1.00 96.94 753 SER A CA 1
ATOM 6258 C C . SER A 1 753 ? -3.392 -19.593 25.481 1.00 96.94 753 SER A C 1
ATOM 6260 O O . SER A 1 753 ? -4.227 -20.394 25.068 1.00 96.94 753 SER A O 1
ATOM 6262 N N . CYS A 1 754 ? -2.469 -19.078 24.670 1.00 96.88 754 CYS A N 1
ATOM 6263 C CA . CYS A 1 754 ? -2.286 -19.527 23.299 1.00 96.88 754 CYS A CA 1
ATOM 6264 C C . CYS A 1 754 ? -2.016 -21.032 23.279 1.00 96.88 754 CYS A C 1
ATOM 6266 O O . CYS A 1 754 ? -0.980 -21.477 23.768 1.00 96.88 754 CYS A O 1
ATOM 6268 N N . GLN A 1 755 ? -2.911 -21.782 22.636 1.00 95.38 755 GLN A N 1
ATOM 6269 C CA . GLN A 1 755 ? -2.877 -23.245 22.539 1.00 95.38 755 GLN A CA 1
ATOM 6270 C C . GLN A 1 755 ? -1.586 -23.840 21.947 1.00 95.38 755 GLN A C 1
ATOM 6272 O O . GLN A 1 755 ? -1.369 -25.039 22.057 1.00 95.38 755 GLN A O 1
ATOM 6277 N N . ILE A 1 756 ? -0.736 -23.017 21.321 1.00 95.50 756 ILE A N 1
ATOM 6278 C CA . ILE A 1 756 ? 0.550 -23.450 20.763 1.00 95.50 756 ILE A CA 1
ATOM 6279 C C . ILE A 1 756 ? 1.716 -23.106 21.683 1.00 95.50 756 ILE A C 1
ATOM 6281 O O . ILE A 1 756 ? 2.471 -23.980 22.075 1.00 95.50 756 ILE A O 1
ATOM 6285 N N . CYS A 1 757 ? 1.916 -21.819 21.992 1.00 94.62 757 CYS A N 1
ATOM 6286 C CA . CYS A 1 757 ? 3.121 -21.403 22.716 1.00 94.62 757 CYS A CA 1
ATOM 6287 C C . CYS A 1 757 ? 2.938 -21.317 24.231 1.00 94.62 757 CYS A C 1
ATOM 6289 O O . CYS A 1 757 ? 3.936 -21.199 24.927 1.00 94.62 757 CYS A O 1
ATOM 6291 N N . GLY A 1 758 ? 1.708 -21.279 24.749 1.00 95.19 758 GLY A N 1
ATOM 6292 C CA . GLY A 1 758 ? 1.426 -21.110 26.180 1.00 95.19 758 GLY A CA 1
ATOM 6293 C C . GLY A 1 758 ? 1.801 -19.746 26.787 1.00 95.19 758 GLY A C 1
ATOM 6294 O O . GLY A 1 758 ? 1.310 -19.418 27.858 1.00 95.19 758 GLY A O 1
ATOM 6295 N N . GLU A 1 759 ? 2.625 -18.935 26.114 1.00 93.88 759 GLU A N 1
ATOM 6296 C CA . GLU A 1 759 ? 3.191 -17.690 26.664 1.00 93.88 759 GLU A CA 1
ATOM 6297 C C . GLU A 1 759 ? 2.204 -16.515 26.673 1.00 93.88 759 GLU A C 1
ATOM 6299 O O . GLU A 1 759 ? 2.102 -15.786 27.654 1.00 93.88 759 GLU A O 1
ATOM 6304 N N . PHE A 1 760 ? 1.456 -16.330 25.583 1.00 95.56 760 PHE A N 1
ATOM 6305 C CA . PHE A 1 760 ? 0.507 -15.222 25.455 1.00 95.56 760 PHE A CA 1
ATOM 6306 C C . PHE A 1 760 ? -0.865 -15.646 25.960 1.00 95.56 760 PHE A C 1
ATOM 6308 O O . PHE A 1 760 ? -1.407 -16.633 25.467 1.00 95.56 760 PHE A O 1
ATOM 6315 N N . ASN A 1 761 ? -1.436 -14.873 26.883 1.00 96.00 761 ASN A N 1
ATOM 6316 C CA . ASN A 1 761 ? -2.751 -15.129 27.480 1.00 96.00 761 ASN A CA 1
ATOM 6317 C C . ASN A 1 761 ? -3.822 -14.078 27.123 1.00 96.00 761 ASN A C 1
ATOM 6319 O O . ASN A 1 761 ? -3.511 -12.946 26.744 1.00 96.00 761 ASN A O 1
ATOM 6323 N N . THR A 1 762 ? -5.093 -14.443 27.257 1.00 96.31 762 THR A N 1
ATOM 6324 C CA . THR A 1 762 ? -6.277 -13.619 26.966 1.00 96.31 762 THR A CA 1
ATOM 6325 C C . THR A 1 762 ? -6.506 -12.494 27.973 1.00 96.31 762 THR A C 1
ATOM 6327 O O . THR A 1 762 ? -7.216 -11.539 27.666 1.00 96.31 762 THR A O 1
ATOM 6330 N N . ILE A 1 763 ? -5.904 -12.558 29.160 1.00 94.12 763 ILE A N 1
ATOM 6331 C CA . ILE A 1 763 ? -6.036 -11.525 30.197 1.00 94.12 763 ILE A CA 1
ATOM 6332 C C . ILE A 1 763 ? -5.190 -10.298 29.840 1.00 94.12 763 ILE A C 1
ATOM 6334 O O . ILE A 1 763 ? -5.620 -9.156 30.006 1.00 94.12 763 ILE A O 1
ATOM 6338 N N . GLU A 1 764 ? -3.979 -10.524 29.345 1.00 94.12 764 GLU A N 1
ATOM 6339 C CA . GLU A 1 764 ? -2.982 -9.480 29.123 1.00 94.12 764 GLU A CA 1
ATOM 6340 C C . GLU A 1 764 ? -2.771 -9.177 27.640 1.00 94.12 764 GLU A C 1
ATOM 6342 O O . GLU A 1 764 ? -2.528 -8.021 27.281 1.00 94.12 764 GLU A O 1
ATOM 6347 N N . HIS A 1 765 ? -3.015 -10.155 26.767 1.00 95.75 765 HIS A N 1
ATOM 6348 C CA . HIS A 1 765 ? -2.635 -10.109 25.357 1.00 95.75 765 HIS A CA 1
ATOM 6349 C C . HIS A 1 765 ? -3.789 -10.404 24.393 1.00 95.75 765 HIS A C 1
ATOM 6351 O O . HIS A 1 765 ? -3.538 -10.738 23.236 1.00 95.75 765 HIS A O 1
ATOM 6357 N N . LEU A 1 766 ? -5.051 -10.266 24.816 1.00 97.00 766 LEU A N 1
ATOM 6358 C CA . LEU A 1 766 ? -6.239 -10.622 24.021 1.00 97.00 766 LEU A CA 1
ATOM 6359 C C . LEU A 1 766 ? -6.204 -10.143 22.562 1.00 97.00 766 LEU A C 1
ATOM 6361 O O . LEU A 1 766 ? -6.597 -10.857 21.642 1.00 97.00 766 LEU A O 1
ATOM 6365 N N . VAL A 1 767 ? -5.741 -8.913 22.345 1.00 96.56 767 VAL A N 1
ATOM 6366 C CA . VAL A 1 767 ? -5.715 -8.270 21.022 1.00 96.56 767 VAL A CA 1
ATOM 6367 C C . VAL A 1 767 ? -4.720 -8.907 20.057 1.00 96.56 767 VAL A C 1
ATOM 6369 O O . VAL A 1 767 ? -4.865 -8.728 18.853 1.00 96.56 767 VAL A O 1
ATOM 6372 N N . SER A 1 768 ? -3.758 -9.668 20.580 1.00 95.38 768 SER A N 1
ATOM 6373 C CA . SER A 1 768 ? -2.804 -10.436 19.785 1.00 95.38 768 SER A CA 1
ATOM 6374 C C . SER A 1 768 ? -3.384 -11.745 19.251 1.00 95.38 768 SER A C 1
ATOM 6376 O O . SER A 1 768 ? -2.726 -12.405 18.457 1.00 95.38 768 SER A O 1
ATOM 6378 N N . PHE A 1 769 ? -4.592 -12.150 19.659 1.00 97.12 769 PHE A N 1
ATOM 6379 C CA . PHE A 1 769 ? -5.213 -13.378 19.168 1.00 97.12 769 PHE A CA 1
ATOM 6380 C C . PHE A 1 769 ? -5.994 -13.131 17.877 1.00 97.12 769 PHE A C 1
ATOM 6382 O O . PHE A 1 769 ? -6.954 -12.347 17.845 1.00 97.12 769 PHE A O 1
ATOM 6389 N N . HIS A 1 770 ? -5.613 -13.862 16.831 1.00 95.88 770 HIS A N 1
ATOM 6390 C CA . HIS A 1 770 ? -6.199 -13.810 15.495 1.00 95.88 770 HIS A CA 1
ATOM 6391 C C . HIS A 1 770 ? -6.719 -15.179 15.076 1.00 95.88 770 HIS A C 1
ATOM 6393 O O . HIS A 1 770 ? -6.188 -16.213 15.478 1.00 95.88 770 HIS A O 1
ATOM 6399 N N . PHE A 1 771 ? -7.773 -15.165 14.265 1.00 96.38 771 PHE A N 1
ATOM 6400 C CA . PHE A 1 771 ? -8.322 -16.372 13.667 1.00 96.38 771 PHE A CA 1
ATOM 6401 C C . PHE A 1 771 ? -7.494 -16.761 12.439 1.00 96.38 771 PHE A C 1
ATOM 6403 O O . PHE A 1 771 ? -7.348 -15.969 11.506 1.00 96.38 771 PHE A O 1
ATOM 6410 N N . ASN A 1 772 ? -6.967 -17.975 12.469 1.00 94.62 772 ASN A N 1
ATOM 6411 C CA . ASN A 1 772 ? -6.087 -18.579 11.485 1.00 94.62 772 ASN A CA 1
ATOM 6412 C C . ASN A 1 772 ? -6.873 -19.614 10.673 1.00 94.62 772 ASN A C 1
ATOM 6414 O O . ASN A 1 772 ? -7.492 -20.487 11.273 1.00 94.62 772 ASN A O 1
ATOM 6418 N N . HIS A 1 773 ? -6.821 -19.575 9.344 1.00 93.50 773 HIS A N 1
ATOM 6419 C CA . HIS A 1 773 ? -7.435 -20.625 8.514 1.00 93.50 773 HIS A CA 1
ATOM 6420 C C . HIS A 1 773 ? -6.429 -21.763 8.320 1.00 93.50 773 HIS A C 1
ATOM 6422 O O . HIS A 1 773 ? -5.237 -21.488 8.169 1.00 93.50 773 HIS A O 1
ATOM 6428 N N . ILE A 1 774 ? -6.877 -23.025 8.276 1.00 92.00 774 ILE A N 1
ATOM 6429 C CA . ILE A 1 774 ? -5.985 -24.125 7.857 1.00 92.00 774 ILE A CA 1
ATOM 6430 C C . ILE A 1 774 ? -5.472 -23.877 6.434 1.00 92.00 774 ILE A C 1
ATOM 6432 O O . ILE A 1 774 ? -4.287 -24.066 6.162 1.00 92.00 774 ILE A O 1
ATOM 6436 N N . ASP A 1 775 ? -6.362 -23.430 5.550 1.00 88.81 775 ASP A N 1
ATOM 6437 C CA . ASP A 1 775 ? -6.084 -23.189 4.139 1.00 88.81 775 ASP A CA 1
ATOM 6438 C C . ASP A 1 775 ? -6.589 -21.798 3.735 1.00 88.81 775 ASP A C 1
ATOM 6440 O O . ASP A 1 775 ? -7.794 -21.550 3.681 1.00 88.81 775 ASP A O 1
ATOM 6444 N N . GLU A 1 776 ? -5.664 -20.873 3.452 1.00 85.06 776 GLU A N 1
ATOM 6445 C CA . GLU A 1 776 ? -6.014 -19.506 3.041 1.00 85.06 776 GLU A CA 1
ATOM 6446 C C . GLU A 1 776 ? -6.767 -19.459 1.705 1.00 85.06 776 GLU A C 1
ATOM 6448 O O . GLU A 1 776 ? -7.490 -18.494 1.459 1.00 85.06 776 GLU A O 1
ATOM 6453 N N . THR A 1 777 ? -6.629 -20.480 0.851 1.00 86.44 777 THR A N 1
ATOM 6454 C CA . THR A 1 777 ? -7.293 -20.516 -0.462 1.00 86.44 777 THR A CA 1
ATOM 6455 C C . THR A 1 777 ? -8.791 -20.794 -0.361 1.00 86.44 777 THR A C 1
ATOM 6457 O O . THR A 1 777 ? -9.534 -20.473 -1.284 1.00 86.44 777 THR A O 1
ATOM 6460 N N . LYS A 1 778 ? -9.246 -21.331 0.779 1.00 85.94 778 LYS A N 1
ATOM 6461 C CA . LYS A 1 778 ? -10.651 -21.677 1.051 1.00 85.94 778 LYS A CA 1
ATOM 6462 C C . LYS A 1 778 ? -11.384 -20.644 1.902 1.00 85.94 778 LYS A C 1
ATOM 6464 O O . LYS A 1 778 ? -12.525 -20.868 2.286 1.00 85.94 778 LYS A O 1
ATOM 6469 N N . LYS A 1 779 ? -10.732 -19.525 2.211 1.00 91.62 779 LYS A N 1
ATOM 6470 C CA . LYS A 1 779 ? -11.293 -18.458 3.036 1.00 91.62 779 LYS A CA 1
ATOM 6471 C C . LYS A 1 779 ? -12.498 -17.813 2.349 1.00 91.62 779 LYS A C 1
ATOM 6473 O O . LYS A 1 779 ? -12.331 -17.177 1.306 1.00 91.62 779 LYS A O 1
ATOM 6478 N N . THR A 1 780 ? -13.672 -17.879 2.973 1.00 93.56 780 THR A N 1
ATOM 6479 C CA . THR A 1 780 ? -14.891 -17.224 2.460 1.00 93.56 780 THR A CA 1
ATOM 6480 C C . THR A 1 780 ? -15.291 -15.998 3.276 1.00 93.56 780 THR A C 1
ATOM 6482 O O . THR A 1 780 ? -15.952 -15.095 2.756 1.00 93.56 780 THR A O 1
ATOM 6485 N 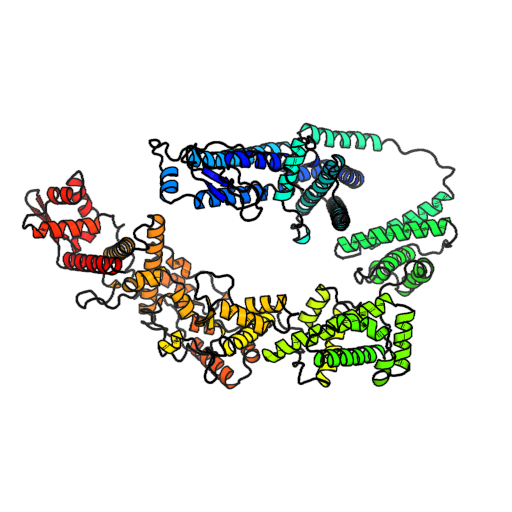N . LEU A 1 781 ? -14.814 -15.886 4.523 1.00 92.94 781 LEU A N 1
ATOM 6486 C CA . LEU A 1 781 ? -15.121 -14.749 5.391 1.00 92.94 781 LEU A CA 1
ATOM 6487 C C . LEU A 1 781 ? -13.893 -14.111 6.047 1.00 92.94 781 LEU A C 1
ATOM 6489 O O . LEU A 1 781 ? -12.783 -14.638 6.115 1.00 92.94 781 LEU A O 1
ATOM 6493 N N . VAL A 1 782 ? -14.099 -12.904 6.573 1.00 92.12 782 VAL A N 1
ATOM 6494 C CA . VAL A 1 782 ? -13.113 -12.203 7.402 1.00 92.12 782 VAL A CA 1
ATOM 6495 C C . VAL A 1 782 ? -13.602 -12.221 8.845 1.00 92.12 782 VAL A C 1
ATOM 6497 O O . VAL A 1 782 ? -14.503 -11.461 9.196 1.00 92.12 782 VAL A O 1
ATOM 6500 N N . ALA A 1 783 ? -12.980 -13.048 9.692 1.00 92.31 783 ALA A N 1
ATOM 6501 C CA . ALA A 1 783 ? -13.424 -13.297 11.068 1.00 92.31 783 ALA A CA 1
ATOM 6502 C C . ALA A 1 783 ? -13.667 -12.009 11.871 1.00 92.31 783 ALA A C 1
ATOM 6504 O O . ALA A 1 783 ? -14.660 -11.890 12.580 1.00 92.31 783 ALA A O 1
ATOM 6505 N N . SER A 1 784 ? -12.811 -10.993 11.712 1.00 89.94 784 SER A N 1
ATOM 6506 C CA . SER A 1 784 ? -12.950 -9.714 12.422 1.00 89.94 784 SER A CA 1
ATOM 6507 C C . SER A 1 784 ? -14.236 -8.947 12.089 1.00 89.94 784 SER A C 1
ATOM 6509 O O . SER A 1 784 ? -14.668 -8.134 12.905 1.00 89.94 784 SER A O 1
ATOM 6511 N N . ASN A 1 785 ? -14.870 -9.202 10.938 1.00 92.69 785 ASN A N 1
ATOM 6512 C CA . ASN A 1 785 ? -16.152 -8.596 10.578 1.00 92.69 785 ASN A CA 1
ATOM 6513 C C . ASN A 1 785 ? -17.317 -9.178 11.383 1.00 92.69 785 ASN A C 1
ATOM 6515 O O . ASN A 1 785 ? -18.245 -8.435 11.695 1.00 92.69 785 ASN A O 1
ATOM 6519 N N . LEU A 1 786 ? -17.243 -10.450 11.791 1.00 93.12 786 LEU A N 1
ATOM 6520 C CA . LEU A 1 786 ? -18.292 -11.100 12.585 1.00 93.12 786 LEU A CA 1
ATOM 6521 C C . LEU A 1 786 ? -18.475 -10.428 13.955 1.00 93.12 786 LEU A C 1
ATOM 6523 O O . LEU A 1 786 ? -19.578 -10.357 14.483 1.00 93.12 786 LEU A O 1
ATOM 6527 N N . PHE A 1 787 ? -17.405 -9.844 14.497 1.00 91.88 787 PHE A N 1
ATOM 6528 C CA . PHE A 1 787 ? -17.428 -9.163 15.791 1.00 91.88 787 PHE A CA 1
ATOM 6529 C C . PHE A 1 787 ? -17.834 -7.682 15.715 1.00 91.88 787 PHE A C 1
ATOM 6531 O O . PHE A 1 787 ? -17.890 -7.016 16.748 1.00 91.88 787 PHE A O 1
ATOM 6538 N N . LYS A 1 788 ? -18.071 -7.125 14.517 1.00 87.75 788 LYS A N 1
ATOM 6539 C CA . LYS A 1 788 ? -18.433 -5.701 14.354 1.00 87.75 788 LYS A CA 1
ATOM 6540 C C . LYS A 1 788 ? -19.913 -5.419 14.613 1.00 87.75 788 LYS A C 1
ATOM 6542 O O . LYS A 1 788 ? -20.279 -4.249 14.706 1.00 87.75 788 LYS A O 1
ATOM 6547 N N . SER A 1 789 ? -20.738 -6.459 14.737 1.00 88.19 789 SER A N 1
ATOM 6548 C CA . SER A 1 789 ? -22.162 -6.336 15.041 1.00 88.19 789 SER A CA 1
ATOM 6549 C C . SER A 1 789 ? -22.463 -6.692 16.499 1.00 88.19 789 SER A C 1
ATOM 6551 O O . SER A 1 789 ? -21.928 -7.649 17.069 1.00 88.19 789 SER A O 1
ATOM 6553 N N . GLU A 1 790 ? -23.348 -5.904 17.111 1.00 84.44 790 GLU A N 1
ATOM 6554 C CA . GLU A 1 790 ? -23.933 -6.223 18.416 1.00 84.44 790 GLU A CA 1
ATOM 6555 C C . GLU A 1 790 ? -24.897 -7.418 18.313 1.00 84.44 790 GLU A C 1
ATOM 6557 O O . GLU A 1 790 ? -24.975 -8.195 19.264 1.00 84.44 790 GLU A O 1
ATOM 6562 N N . GLU A 1 791 ? -25.537 -7.596 17.153 1.00 89.69 791 GLU A N 1
ATOM 6563 C CA . GLU A 1 791 ? -26.605 -8.574 16.901 1.00 89.69 791 GLU A CA 1
ATOM 6564 C C . GLU A 1 791 ? -26.085 -10.004 16.754 1.00 89.69 791 GLU A C 1
ATOM 6566 O O . GLU A 1 791 ? -26.715 -10.920 17.267 1.00 89.69 791 GLU A O 1
ATOM 6571 N N . ILE A 1 792 ? -24.920 -10.185 16.119 1.00 94.12 792 ILE A N 1
ATOM 6572 C CA . ILE A 1 792 ? -24.364 -11.524 15.884 1.00 94.12 792 ILE A CA 1
ATOM 6573 C C . ILE A 1 792 ? -23.902 -12.114 17.218 1.00 94.12 792 ILE A C 1
ATOM 6575 O O . ILE A 1 792 ? -23.057 -11.525 17.903 1.00 94.12 792 ILE A O 1
ATOM 6579 N N . THR A 1 793 ? -24.446 -13.260 17.601 1.00 96.06 793 THR A N 1
ATOM 6580 C CA . THR A 1 793 ? -24.201 -13.879 18.908 1.00 96.06 793 THR A CA 1
ATOM 6581 C C . THR A 1 793 ? -22.858 -14.628 18.962 1.00 96.06 793 THR A C 1
ATOM 6583 O O . THR A 1 793 ? -22.171 -14.765 17.952 1.00 96.06 793 THR A O 1
ATOM 6586 N N . CYS A 1 794 ? -22.418 -15.077 20.144 1.00 97.44 794 CYS A N 1
ATOM 6587 C CA . CYS A 1 794 ? -21.174 -15.851 20.250 1.00 97.44 794 CYS A CA 1
ATOM 6588 C C . CYS A 1 794 ? -21.325 -17.222 19.580 1.00 97.44 794 CYS A C 1
ATOM 6590 O O . CYS A 1 794 ? -20.415 -17.648 18.869 1.00 97.44 794 CYS A O 1
ATOM 6592 N N . SER A 1 795 ? -22.474 -17.870 19.780 1.00 97.12 795 SER A N 1
ATOM 6593 C CA . SER A 1 795 ? -22.836 -19.140 19.146 1.00 97.12 795 SER A CA 1
ATOM 6594 C C . SER A 1 795 ? -22.844 -19.031 17.615 1.00 97.12 795 SER A C 1
ATOM 6596 O O . SER A 1 795 ? -22.199 -19.829 16.935 1.00 97.12 795 SER A O 1
ATOM 6598 N N . GLU A 1 796 ? -23.455 -17.980 17.060 1.00 96.75 796 GLU A N 1
ATOM 6599 C CA . GLU A 1 796 ? -23.457 -17.703 15.616 1.00 96.75 796 GLU A CA 1
ATOM 6600 C C . GLU A 1 796 ? -22.057 -17.405 15.065 1.00 96.75 796 GLU A C 1
ATOM 6602 O O . GLU A 1 796 ? -21.720 -17.841 13.962 1.00 96.75 796 GLU A O 1
ATOM 6607 N N . ILE A 1 797 ? -21.229 -16.660 15.811 1.00 97.31 797 ILE A N 1
ATOM 6608 C CA . ILE A 1 797 ? -19.832 -16.411 15.427 1.00 97.31 797 ILE A CA 1
ATOM 6609 C C . ILE A 1 797 ? -19.084 -17.739 15.320 1.00 97.31 797 ILE A C 1
ATOM 6611 O O . ILE A 1 797 ? -18.441 -17.981 14.303 1.00 97.31 797 ILE A O 1
ATOM 6615 N N . VAL A 1 798 ? -19.163 -18.589 16.347 1.00 97.56 798 VAL A N 1
ATOM 6616 C CA . VAL A 1 798 ? -18.467 -19.882 16.368 1.00 97.56 798 VAL A CA 1
ATOM 6617 C C . VAL A 1 798 ? -18.948 -20.779 15.232 1.00 97.56 798 VAL A C 1
ATOM 6619 O O . VAL A 1 798 ? -18.106 -21.311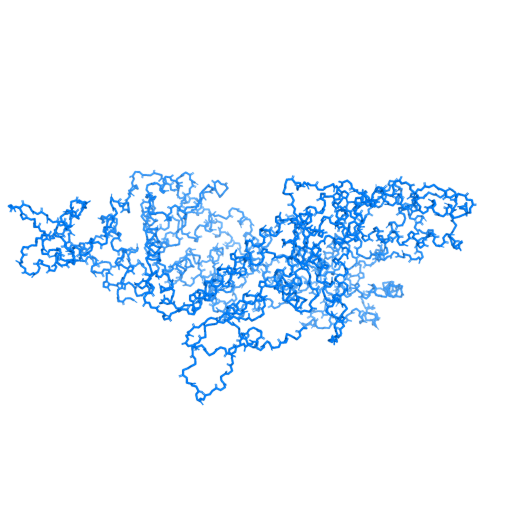 14.518 1.00 97.56 798 VAL A O 1
ATOM 6622 N N . SER A 1 799 ? -20.259 -20.859 14.993 1.00 96.50 799 SER A N 1
ATOM 6623 C CA . SER A 1 799 ? -20.825 -21.643 13.887 1.00 96.50 799 SER A CA 1
ATOM 6624 C C . SER A 1 799 ? -20.270 -21.219 12.522 1.00 96.50 799 SER A C 1
ATOM 6626 O O . SER A 1 799 ? -19.859 -22.060 11.725 1.00 96.50 799 SER A O 1
ATOM 6628 N N . LYS A 1 800 ? -20.162 -19.908 12.267 1.00 95.94 800 LYS A N 1
ATOM 6629 C CA . LYS A 1 800 ? -19.559 -19.390 11.026 1.00 95.94 800 LYS A CA 1
ATOM 6630 C C . LYS A 1 800 ? -18.052 -19.644 10.948 1.00 95.94 800 LYS A C 1
ATOM 6632 O O . LYS A 1 800 ? -17.533 -19.882 9.867 1.00 95.94 800 LYS A O 1
ATOM 6637 N N . LEU A 1 801 ? -17.334 -19.569 12.069 1.00 95.75 801 LEU A N 1
ATOM 6638 C CA . LEU A 1 801 ? -15.886 -19.814 12.105 1.00 95.75 801 LEU A CA 1
ATOM 6639 C C . LEU A 1 801 ? -15.526 -21.299 11.957 1.00 95.75 801 LEU A C 1
ATOM 6641 O O . LEU A 1 801 ? -14.487 -21.613 11.383 1.00 95.75 801 LEU A O 1
ATOM 6645 N N . ASP A 1 802 ? -16.374 -22.200 12.443 1.00 96.12 802 ASP A N 1
ATOM 6646 C CA . ASP A 1 802 ? -16.234 -23.649 12.274 1.00 96.12 802 ASP A CA 1
ATOM 6647 C C . ASP A 1 802 ? -16.267 -24.040 10.782 1.00 96.12 802 ASP A C 1
ATOM 6649 O O . ASP A 1 802 ? -15.384 -24.740 10.284 1.00 96.12 802 ASP A O 1
ATOM 6653 N N . GLN A 1 803 ? -17.196 -23.446 10.020 1.00 95.06 803 GLN A N 1
ATOM 6654 C CA . GLN A 1 803 ? -17.308 -23.629 8.564 1.00 95.06 803 GLN A CA 1
ATOM 6655 C C . GLN A 1 803 ? -16.041 -23.214 7.794 1.00 95.06 803 GLN A C 1
ATOM 6657 O O . GLN A 1 803 ? -15.713 -23.813 6.772 1.00 95.06 803 GLN A O 1
ATOM 6662 N N . GLU A 1 804 ? -15.285 -22.235 8.300 1.00 94.38 804 GLU A N 1
ATOM 6663 C CA . GLU A 1 804 ? -14.022 -21.780 7.697 1.00 94.38 804 GLU A CA 1
ATOM 6664 C C . GLU A 1 804 ? -12.835 -22.712 7.971 1.00 94.38 804 GLU A C 1
ATOM 6666 O O . GLU A 1 804 ? -11.737 -22.479 7.455 1.00 94.38 804 GLU A O 1
ATOM 6671 N N . ARG A 1 805 ? -13.018 -23.744 8.807 1.00 94.06 805 ARG A N 1
ATOM 6672 C CA . ARG A 1 805 ? -11.961 -24.671 9.238 1.00 94.06 805 ARG A CA 1
ATOM 6673 C C . ARG A 1 805 ? -10.712 -23.927 9.719 1.00 94.06 805 ARG A C 1
ATOM 6675 O O . ARG A 1 805 ? -9.601 -24.125 9.216 1.00 94.06 805 ARG A O 1
ATOM 6682 N N . GLY A 1 806 ? -10.902 -23.044 10.696 1.00 94.94 806 GLY A N 1
ATOM 6683 C CA . GLY A 1 806 ? -9.827 -22.275 11.320 1.00 94.94 806 GLY A CA 1
ATOM 6684 C C . GLY A 1 806 ? -9.855 -22.312 12.845 1.00 94.94 806 GLY A C 1
ATOM 6685 O O . GLY A 1 806 ? -10.694 -22.967 13.445 1.00 94.94 806 GLY A O 1
ATOM 6686 N N . GLY A 1 807 ? -8.917 -21.622 13.484 1.00 96.44 807 GLY A N 1
ATOM 6687 C CA . GLY A 1 807 ? -8.633 -21.685 14.922 1.00 96.44 807 GLY A CA 1
ATOM 6688 C C . GLY A 1 807 ? -7.956 -20.409 15.416 1.00 96.44 807 GLY A C 1
ATOM 6689 O O . GLY A 1 807 ? -7.359 -19.681 14.625 1.00 96.44 807 GLY A O 1
ATOM 6690 N N . TYR A 1 808 ? -8.027 -20.102 16.713 1.00 97.12 808 TYR A N 1
ATOM 6691 C CA . TYR A 1 808 ? -7.367 -18.906 17.254 1.00 97.12 808 TYR A CA 1
ATOM 6692 C C . TYR A 1 808 ? -5.915 -19.167 17.661 1.00 97.12 808 TYR A C 1
ATOM 6694 O O . TYR A 1 808 ? -5.611 -20.138 18.353 1.00 97.12 808 TYR A O 1
ATOM 6702 N N . LEU A 1 809 ? -5.024 -18.252 17.276 1.00 96.50 809 LEU A N 1
ATOM 6703 C CA . LEU A 1 809 ? -3.602 -18.243 17.626 1.00 96.50 809 LEU A CA 1
ATOM 6704 C C . LEU A 1 809 ? -3.173 -16.841 18.049 1.00 96.50 809 LEU A C 1
ATOM 6706 O O . LEU A 1 809 ? -3.702 -15.855 17.538 1.00 96.50 809 LEU A O 1
ATOM 6710 N N . CYS A 1 810 ? -2.156 -16.731 18.909 1.00 96.38 810 CYS A N 1
ATOM 6711 C CA . CYS A 1 810 ? -1.452 -15.454 19.028 1.00 96.38 810 CYS A CA 1
ATOM 6712 C C . CYS A 1 810 ? -0.774 -15.108 17.687 1.00 96.38 810 CYS A C 1
ATOM 6714 O O . CYS A 1 810 ? -0.342 -16.003 16.954 1.00 96.38 810 CYS A O 1
ATOM 6716 N N . ASN A 1 811 ? -0.672 -13.821 17.362 1.00 93.94 811 ASN A N 1
ATOM 6717 C CA . ASN A 1 811 ? -0.179 -13.301 16.087 1.00 93.94 811 ASN A CA 1
ATOM 6718 C C . ASN A 1 811 ? 1.199 -13.871 15.724 1.00 93.94 811 ASN A C 1
ATOM 6720 O O . ASN A 1 811 ? 1.437 -14.279 14.590 1.00 93.94 811 ASN A O 1
ATOM 6724 N N . ASN A 1 812 ? 2.093 -14.015 16.702 1.00 93.81 812 ASN A N 1
ATOM 6725 C CA . ASN A 1 812 ? 3.393 -14.639 16.472 1.00 93.81 812 ASN A CA 1
ATOM 6726 C C . ASN A 1 812 ? 3.263 -16.087 15.960 1.00 93.81 812 ASN A C 1
ATOM 6728 O O . ASN A 1 812 ? 3.868 -16.409 14.940 1.00 93.81 812 ASN A O 1
ATOM 6732 N N . CYS A 1 813 ? 2.455 -16.943 16.603 1.00 94.62 813 CYS A N 1
ATOM 6733 C CA . CYS A 1 813 ? 2.206 -18.316 16.133 1.00 94.62 813 CYS A CA 1
ATOM 6734 C C . CYS A 1 813 ? 1.453 -18.334 14.792 1.00 94.62 813 CYS A C 1
ATOM 6736 O O . CYS A 1 813 ? 1.797 -19.115 13.909 1.00 94.62 813 CYS A O 1
ATOM 6738 N N . HIS A 1 814 ? 0.492 -17.427 14.601 1.00 93.00 814 HIS A N 1
ATOM 6739 C CA . HIS A 1 814 ? -0.227 -17.234 13.337 1.00 93.00 814 HIS A CA 1
ATOM 6740 C C . HIS A 1 814 ? 0.738 -16.950 12.170 1.00 93.00 814 HIS A C 1
ATOM 6742 O O . HIS A 1 814 ? 0.659 -17.580 11.115 1.00 93.00 814 HIS A O 1
ATOM 6748 N N . THR A 1 815 ? 1.745 -16.087 12.368 1.00 89.94 815 THR A N 1
ATOM 6749 C CA . THR A 1 815 ? 2.762 -15.832 11.329 1.00 89.94 815 THR A CA 1
ATOM 6750 C C . THR A 1 815 ? 3.642 -17.045 11.008 1.00 89.94 815 THR A C 1
ATOM 6752 O O . THR A 1 815 ? 4.232 -17.085 9.925 1.00 89.94 815 THR A O 1
ATOM 6755 N N . VAL A 1 816 ? 3.762 -18.008 11.933 1.00 89.75 816 VAL A N 1
ATOM 6756 C CA . VAL A 1 816 ? 4.492 -19.269 11.729 1.00 89.75 816 VAL A CA 1
ATOM 6757 C C . VAL A 1 816 ? 3.632 -20.296 10.996 1.00 89.75 816 VAL A C 1
ATOM 6759 O O . VAL A 1 816 ? 4.166 -21.054 10.187 1.00 89.75 816 VAL A O 1
ATOM 6762 N N . PHE A 1 817 ? 2.319 -20.301 11.226 1.00 88.62 817 PHE A N 1
ATOM 6763 C CA . PHE A 1 817 ? 1.396 -21.236 10.587 1.00 88.62 817 PHE A CA 1
ATOM 6764 C C . PHE A 1 817 ? 1.318 -21.016 9.068 1.00 88.62 817 PHE A C 1
ATOM 6766 O O . PHE A 1 817 ? 1.561 -21.941 8.290 1.00 88.62 817 PHE A O 1
ATOM 6773 N N . HIS A 1 818 ? 1.104 -19.771 8.630 1.00 80.06 818 HIS A N 1
ATOM 6774 C CA . HIS A 1 818 ? 1.005 -19.380 7.213 1.00 80.06 818 HIS A CA 1
ATOM 6775 C C . HIS A 1 818 ? 2.366 -19.315 6.482 1.00 80.06 818 HIS A C 1
ATOM 6777 O O . HIS A 1 818 ? 2.603 -18.461 5.624 1.00 80.06 818 HIS A O 1
ATOM 6783 N N . ARG A 1 819 ? 3.312 -20.187 6.851 1.00 70.19 819 ARG A N 1
ATOM 6784 C CA . ARG A 1 819 ? 4.665 -20.242 6.276 1.00 70.19 819 ARG A CA 1
ATOM 6785 C C . ARG A 1 819 ? 4.813 -21.153 5.067 1.00 70.19 819 ARG A C 1
ATOM 6787 O O . ARG A 1 819 ? 5.899 -21.138 4.514 1.00 70.19 819 ARG A O 1
ATOM 6794 N N . SER A 1 820 ? 3.804 -21.901 4.623 1.00 63.16 820 SER A N 1
ATOM 6795 C CA . SER A 1 820 ? 3.995 -22.927 3.578 1.00 63.16 820 SER A CA 1
ATOM 6796 C C . SER A 1 820 ? 4.692 -22.411 2.309 1.00 63.16 820 SER A C 1
ATOM 6798 O O . SER A 1 820 ? 5.594 -23.074 1.827 1.00 63.16 820 SER A O 1
ATOM 6800 N N . SER A 1 821 ? 4.387 -21.200 1.825 1.00 62.28 821 SER A N 1
ATOM 6801 C CA . SER A 1 821 ? 5.077 -20.609 0.659 1.00 62.28 821 SER A CA 1
ATOM 6802 C C . SER A 1 821 ? 6.370 -19.841 0.987 1.00 62.28 821 SER A C 1
ATOM 6804 O O . SER A 1 821 ? 7.052 -19.351 0.093 1.00 62.28 821 SER A O 1
ATOM 6806 N N . TYR A 1 822 ? 6.649 -19.612 2.271 1.00 67.25 822 TYR A N 1
ATOM 6807 C CA . TYR A 1 822 ? 7.793 -18.842 2.773 1.00 67.25 822 TYR A CA 1
ATOM 6808 C C . TYR A 1 822 ? 8.843 -19.741 3.442 1.00 67.25 822 TYR A C 1
ATOM 6810 O O . TYR A 1 822 ? 9.931 -19.275 3.756 1.00 67.25 822 TYR A O 1
ATOM 6818 N N . TYR A 1 823 ? 8.531 -21.013 3.678 1.00 70.94 823 TYR A N 1
ATOM 6819 C CA . TYR A 1 823 ? 9.410 -21.963 4.341 1.00 70.94 823 TYR A CA 1
ATOM 6820 C C . TYR A 1 823 ? 10.645 -22.265 3.484 1.00 70.94 823 TYR A C 1
ATOM 6822 O O . TYR A 1 823 ? 11.756 -22.038 3.953 1.00 70.94 823 TYR A O 1
ATOM 6830 N N . ASP A 1 824 ? 10.454 -22.584 2.202 1.00 72.94 824 ASP A N 1
ATOM 6831 C CA . ASP A 1 824 ? 11.543 -22.802 1.231 1.00 72.94 824 ASP A CA 1
ATOM 6832 C C . ASP A 1 824 ? 12.444 -21.563 1.087 1.00 72.94 824 ASP A C 1
ATOM 6834 O O . ASP A 1 824 ? 13.644 -21.630 0.842 1.00 72.94 824 ASP A O 1
ATOM 6838 N N . LEU A 1 825 ? 11.865 -20.379 1.297 1.00 74.81 825 LEU A N 1
ATOM 6839 C CA . LEU A 1 825 ? 12.600 -19.121 1.311 1.00 74.81 825 LEU A CA 1
ATOM 6840 C C . LEU A 1 825 ? 13.520 -18.978 2.525 1.00 74.81 825 LEU A C 1
ATOM 6842 O O . LEU A 1 825 ? 14.532 -18.279 2.434 1.00 74.81 825 LEU A O 1
ATOM 6846 N N . LEU A 1 826 ? 13.168 -19.571 3.669 1.00 75.44 826 LEU A N 1
ATOM 6847 C CA . LEU A 1 826 ? 13.902 -19.374 4.915 1.00 75.44 826 LEU A CA 1
ATOM 6848 C C . LEU A 1 826 ? 15.284 -20.016 4.887 1.00 75.44 826 LEU A C 1
ATOM 6850 O O . LEU A 1 826 ? 16.209 -19.404 5.422 1.00 75.44 826 LEU A O 1
ATOM 6854 N N . GLU A 1 827 ? 15.450 -21.137 4.186 1.00 77.62 827 GLU A N 1
ATOM 6855 C CA . GLU A 1 827 ? 16.762 -21.755 3.926 1.00 77.62 827 GLU A CA 1
ATOM 6856 C C . GLU A 1 827 ? 17.716 -20.784 3.223 1.00 77.62 827 GLU A C 1
ATOM 6858 O O . GLU A 1 827 ? 18.917 -20.756 3.472 1.00 77.62 827 GLU A O 1
ATOM 6863 N N . HIS A 1 828 ? 17.175 -19.896 2.390 1.00 81.44 828 HIS A N 1
ATOM 6864 C CA . HIS A 1 828 ? 17.953 -18.844 1.747 1.00 81.44 828 HIS A CA 1
ATOM 6865 C C . HIS A 1 828 ? 18.065 -17.569 2.593 1.00 81.44 828 HIS A C 1
ATOM 6867 O O . HIS A 1 828 ? 18.891 -16.706 2.282 1.00 81.44 828 HIS A O 1
ATOM 6873 N N . VAL A 1 829 ? 17.281 -17.411 3.664 1.00 83.00 829 VAL A N 1
ATOM 6874 C CA . VAL A 1 829 ? 17.316 -16.258 4.585 1.00 83.00 829 VAL A CA 1
ATOM 6875 C C . VAL A 1 829 ? 18.284 -16.483 5.752 1.00 83.00 829 VAL A C 1
ATOM 6877 O O . VAL A 1 829 ? 18.993 -15.546 6.128 1.00 83.00 829 VAL A O 1
ATOM 6880 N N . TYR A 1 830 ? 18.353 -17.684 6.321 1.00 84.44 830 TYR A N 1
ATOM 6881 C CA . TYR A 1 830 ? 19.302 -18.011 7.387 1.00 84.44 830 TYR A CA 1
ATOM 6882 C C . TYR A 1 830 ? 20.470 -18.813 6.826 1.00 84.44 830 TYR A C 1
ATOM 6884 O O . TYR A 1 830 ? 20.283 -19.749 6.071 1.00 84.44 830 TYR A O 1
ATOM 6892 N N . ILE A 1 831 ? 21.692 -18.417 7.184 1.00 79.94 831 ILE A N 1
ATOM 6893 C CA . ILE A 1 831 ? 22.909 -19.181 6.845 1.00 79.94 831 ILE A CA 1
ATOM 6894 C C . ILE A 1 831 ? 23.210 -20.217 7.930 1.00 79.94 831 ILE A C 1
ATOM 6896 O O . ILE A 1 831 ? 23.905 -21.188 7.684 1.00 79.94 831 ILE A O 1
ATOM 6900 N N . ASP A 1 832 ? 22.716 -19.974 9.141 1.00 84.31 832 ASP A N 1
ATOM 6901 C CA . ASP A 1 832 ? 22.958 -20.822 10.299 1.00 84.31 832 ASP A CA 1
ATOM 6902 C C . ASP A 1 832 ? 21.973 -21.996 10.293 1.00 84.31 832 ASP A C 1
ATOM 6904 O O . ASP A 1 832 ? 20.765 -21.800 10.478 1.00 84.31 832 ASP A O 1
ATOM 6908 N N . GLU A 1 833 ? 22.500 -23.200 10.073 1.00 86.25 833 GLU A N 1
ATOM 6909 C CA . GLU A 1 833 ? 21.739 -24.451 10.034 1.00 86.25 833 GLU A CA 1
ATOM 6910 C C . GLU A 1 833 ? 20.989 -24.708 11.346 1.00 86.25 833 GLU A C 1
ATOM 6912 O O . GLU A 1 833 ? 19.836 -25.135 11.312 1.00 86.25 833 GLU A O 1
ATOM 6917 N N . ASN A 1 834 ? 21.550 -24.320 12.498 1.00 88.06 834 ASN A N 1
ATOM 6918 C CA . ASN A 1 834 ? 20.880 -24.480 13.794 1.00 88.06 834 ASN A CA 1
ATOM 6919 C C . ASN A 1 834 ? 19.625 -23.599 13.892 1.00 88.06 834 ASN A C 1
ATOM 6921 O O . ASN A 1 834 ? 18.610 -23.977 14.485 1.00 88.06 834 ASN A O 1
ATOM 6925 N N . VAL A 1 835 ? 19.670 -22.395 13.305 1.00 87.56 835 VAL A N 1
ATOM 6926 C CA . VAL A 1 835 ? 18.494 -21.513 13.246 1.00 87.56 835 VAL A CA 1
ATOM 6927 C C . VAL A 1 835 ? 17.439 -22.111 12.320 1.00 87.56 835 VAL A C 1
ATOM 6929 O O . VAL A 1 835 ? 16.255 -22.054 12.657 1.00 87.56 835 VAL A O 1
ATOM 6932 N N . MET A 1 836 ? 17.847 -22.711 11.199 1.00 87.94 836 MET A N 1
ATOM 6933 C CA . MET A 1 836 ? 16.933 -23.393 10.279 1.00 87.94 836 MET A CA 1
ATOM 6934 C C . MET A 1 836 ? 16.278 -24.623 10.897 1.00 87.94 836 MET A C 1
ATOM 6936 O O . MET A 1 836 ? 15.060 -24.777 10.798 1.00 87.94 836 MET A O 1
ATOM 6940 N N . GLU A 1 837 ? 17.037 -25.445 11.611 1.00 88.81 837 GLU A N 1
ATOM 6941 C CA . GLU A 1 837 ? 16.499 -26.592 12.336 1.00 88.81 837 GLU A CA 1
ATOM 6942 C C . GLU A 1 837 ? 15.461 -26.140 13.374 1.00 88.81 837 GLU A C 1
ATOM 6944 O O . GLU A 1 837 ? 14.361 -26.693 13.462 1.00 88.81 837 GLU A O 1
ATOM 6949 N N . LYS A 1 838 ? 15.751 -25.057 14.105 1.00 89.12 838 LYS A N 1
ATOM 6950 C CA . LYS A 1 838 ? 14.802 -24.460 15.052 1.00 89.12 838 LYS A CA 1
ATOM 6951 C C . LYS A 1 838 ? 13.547 -23.921 14.361 1.00 89.12 838 LYS A C 1
ATOM 6953 O O . LYS A 1 838 ? 12.450 -24.074 14.892 1.00 89.12 838 LYS A O 1
ATOM 6958 N N . VAL A 1 839 ? 13.692 -23.281 13.201 1.00 88.75 839 VAL A N 1
ATOM 6959 C CA . VAL A 1 839 ? 12.575 -22.800 12.368 1.00 88.75 839 VAL A CA 1
ATOM 6960 C C . VAL A 1 839 ? 11.692 -23.962 11.908 1.00 88.75 839 VAL A C 1
ATOM 6962 O O . VAL A 1 839 ? 10.468 -23.836 11.968 1.00 88.75 839 VAL A O 1
ATOM 6965 N N . SER A 1 840 ? 12.304 -25.069 11.482 1.00 88.00 840 SER A N 1
ATOM 6966 C CA . SER A 1 840 ? 11.630 -26.301 11.060 1.00 88.00 840 SER A CA 1
ATOM 6967 C C . SER A 1 840 ? 10.829 -26.917 12.199 1.00 88.00 840 SER A C 1
ATOM 6969 O O . SER A 1 840 ? 9.605 -27.042 12.105 1.00 88.00 840 SER A O 1
ATOM 6971 N N . LYS A 1 841 ? 11.498 -27.187 13.328 1.00 91.00 841 LYS A N 1
ATOM 6972 C CA . LYS A 1 841 ? 10.878 -27.737 14.541 1.00 91.00 841 LYS A CA 1
ATOM 6973 C C . LYS A 1 841 ? 9.716 -26.870 15.025 1.00 91.00 841 LYS A C 1
ATOM 6975 O O . LYS A 1 841 ? 8.650 -27.398 15.323 1.00 91.00 841 LYS A O 1
ATOM 6980 N N . ASP A 1 842 ? 9.883 -25.546 15.041 1.00 89.88 842 ASP A N 1
ATOM 6981 C CA . ASP A 1 842 ? 8.826 -24.601 15.427 1.00 89.88 842 ASP A CA 1
ATOM 6982 C C . ASP A 1 842 ? 7.639 -24.622 14.447 1.00 89.88 842 ASP A C 1
ATOM 6984 O O . ASP A 1 842 ? 6.486 -24.603 14.873 1.00 89.88 842 ASP A O 1
ATOM 6988 N N . HIS A 1 843 ? 7.888 -24.706 13.135 1.00 89.75 843 HIS A N 1
ATOM 6989 C CA . HIS A 1 843 ? 6.817 -24.791 12.139 1.00 89.75 843 HIS A CA 1
ATOM 6990 C C . HIS A 1 843 ? 6.008 -26.087 12.264 1.00 89.75 843 HIS A C 1
ATOM 6992 O O . HIS A 1 843 ? 4.775 -26.038 12.270 1.00 89.75 843 HIS A O 1
ATOM 6998 N N . ILE A 1 844 ? 6.694 -27.225 12.404 1.00 90.56 844 ILE A N 1
ATOM 6999 C CA . ILE A 1 844 ? 6.066 -28.536 12.602 1.00 90.56 844 ILE A CA 1
ATOM 7000 C C . ILE A 1 844 ? 5.253 -28.532 13.898 1.00 90.56 844 ILE A C 1
ATOM 7002 O O . ILE A 1 844 ? 4.067 -28.860 13.874 1.00 90.56 844 ILE A O 1
ATOM 7006 N N . HIS A 1 845 ? 5.844 -28.053 14.996 1.00 92.94 845 HIS A N 1
ATOM 7007 C CA . HIS A 1 845 ? 5.171 -27.930 16.285 1.00 92.94 845 HIS A CA 1
ATOM 7008 C C . HIS A 1 845 ? 3.895 -27.075 16.195 1.00 92.94 845 HIS A C 1
ATOM 7010 O O . HIS A 1 845 ? 2.837 -27.505 16.657 1.00 92.94 845 HIS A O 1
ATOM 7016 N N . VAL A 1 846 ? 3.957 -25.899 15.555 1.00 92.69 846 VAL A N 1
ATOM 7017 C CA . VAL A 1 846 ? 2.794 -25.011 15.373 1.00 92.69 846 VAL A CA 1
ATOM 7018 C C . VAL A 1 846 ? 1.691 -25.687 14.557 1.00 92.69 846 VAL A C 1
ATOM 7020 O O . VAL A 1 846 ? 0.522 -25.548 14.908 1.00 92.69 846 VAL A O 1
ATOM 7023 N N . LYS A 1 847 ? 2.032 -26.417 13.488 1.00 92.00 847 LYS A N 1
ATOM 7024 C CA . LYS A 1 847 ? 1.036 -27.113 12.660 1.00 92.00 847 LYS A CA 1
ATOM 7025 C C . LYS A 1 847 ? 0.396 -28.300 13.374 1.00 92.00 847 LYS A C 1
ATOM 7027 O O . LYS A 1 847 ? -0.819 -28.443 13.309 1.00 92.00 847 LYS A O 1
ATOM 7032 N N . GLN A 1 848 ? 1.191 -29.127 14.051 1.00 93.75 848 GLN A N 1
ATOM 7033 C CA . GLN A 1 848 ? 0.705 -30.334 14.729 1.00 93.75 848 GLN A CA 1
ATOM 7034 C C . GLN A 1 848 ? -0.201 -30.018 15.923 1.00 93.75 848 GLN A C 1
ATOM 7036 O O . GLN A 1 848 ? -1.132 -30.765 16.196 1.00 93.75 848 GLN A O 1
ATOM 7041 N N . ASN A 1 849 ? 0.047 -28.906 16.620 1.00 94.88 849 ASN A N 1
ATOM 7042 C CA . ASN A 1 849 ? -0.704 -28.539 17.823 1.00 94.88 849 ASN A CA 1
ATOM 7043 C C . ASN A 1 849 ? -1.879 -27.583 17.545 1.00 94.88 849 ASN A C 1
ATOM 7045 O O . ASN A 1 849 ? -2.549 -27.143 18.479 1.00 94.88 849 ASN A O 1
ATOM 7049 N N . PHE A 1 850 ? -2.138 -27.225 16.283 1.00 96.00 850 PHE A N 1
ATOM 7050 C CA . PHE A 1 850 ? -3.208 -26.294 15.929 1.00 96.00 850 PHE A CA 1
ATOM 7051 C C . PHE A 1 850 ? -4.586 -26.947 16.037 1.00 96.00 850 PHE A C 1
ATOM 7053 O O . PHE A 1 850 ? -4.925 -27.817 15.236 1.00 96.00 850 PHE A O 1
ATOM 7060 N N . LYS A 1 851 ? -5.406 -26.494 16.994 1.00 96.50 851 LYS A N 1
ATOM 7061 C CA . LYS A 1 851 ? -6.789 -26.962 17.149 1.00 96.50 851 LYS A CA 1
ATOM 7062 C C . LYS A 1 851 ? -7.770 -25.997 16.495 1.00 96.50 851 LYS A C 1
ATOM 7064 O O . LYS A 1 851 ? -7.682 -24.773 16.654 1.00 96.50 851 LYS A O 1
ATOM 7069 N N . LEU A 1 852 ? -8.725 -26.585 15.786 1.00 96.50 852 LEU A N 1
ATOM 7070 C CA . LEU A 1 852 ? -9.812 -25.885 15.117 1.00 96.50 852 LEU A CA 1
ATOM 7071 C C . LEU A 1 852 ? -10.829 -25.323 16.113 1.00 96.50 852 LEU A C 1
ATOM 7073 O O . LEU A 1 852 ? -10.975 -25.813 17.232 1.00 96.50 852 LEU A O 1
ATOM 7077 N N . VAL A 1 853 ? -11.517 -24.260 15.705 1.00 95.06 853 VAL A N 1
ATOM 7078 C CA . VAL A 1 853 ? -12.822 -23.902 16.258 1.00 95.06 853 VAL A CA 1
ATOM 7079 C C . VAL A 1 853 ? -13.782 -25.009 15.848 1.00 95.06 853 VAL A C 1
ATOM 7081 O O . VAL A 1 853 ? -13.727 -25.475 14.716 1.00 95.06 853 VAL A O 1
ATOM 7084 N N . TYR A 1 854 ? -14.644 -25.411 16.770 1.00 91.88 854 TYR A N 1
ATOM 7085 C CA . TYR A 1 854 ? -15.734 -26.337 16.515 1.00 91.88 854 TYR A CA 1
ATOM 7086 C C . TYR A 1 854 ? -17.000 -25.772 17.149 1.00 91.88 854 TYR A C 1
ATOM 7088 O O . TYR A 1 854 ? -16.951 -25.161 18.226 1.00 91.88 854 TYR A O 1
ATOM 7096 N N . SER A 1 855 ? -18.131 -25.947 16.475 1.00 83.88 855 SER A N 1
ATOM 7097 C CA . SER A 1 855 ? -19.436 -25.624 17.041 1.00 83.88 855 SER A CA 1
ATOM 7098 C C . SER A 1 855 ? -19.665 -26.495 18.268 1.00 83.88 855 SER A C 1
ATOM 7100 O O . SER A 1 855 ? -19.559 -27.717 18.212 1.00 83.88 855 SER A O 1
ATOM 7102 N N . SER A 1 856 ? -19.934 -25.855 19.400 1.00 83.31 856 SER A N 1
ATOM 7103 C CA . SER A 1 856 ? -20.096 -26.531 20.679 1.00 83.31 856 SER A CA 1
ATOM 7104 C C . SER A 1 856 ? -21.285 -25.944 21.415 1.00 83.31 856 SER A C 1
ATOM 7106 O O . SER A 1 856 ? -21.397 -24.723 21.537 1.00 83.31 856 SER A O 1
ATOM 7108 N N . GLU A 1 857 ? -22.124 -26.814 21.973 1.00 86.75 857 GLU A N 1
ATOM 7109 C CA . GLU A 1 857 ? -23.223 -26.430 22.867 1.00 86.75 857 GLU A CA 1
ATOM 7110 C C . GLU A 1 857 ? -22.725 -25.710 24.135 1.00 86.75 857 GLU A C 1
ATOM 7112 O O . GLU A 1 857 ? -23.486 -25.021 24.815 1.00 86.75 857 GLU A O 1
ATOM 7117 N N . LEU A 1 858 ? -21.423 -25.805 24.437 1.00 89.75 858 LEU A N 1
ATOM 7118 C CA . LEU A 1 858 ? -20.780 -25.078 25.532 1.00 89.75 858 LEU A CA 1
ATOM 7119 C C . LEU A 1 858 ? -20.717 -23.560 25.284 1.00 89.75 858 LEU A C 1
ATOM 7121 O O . LEU A 1 858 ? -20.601 -22.787 26.242 1.00 89.75 858 LEU A O 1
ATOM 7125 N N . ILE A 1 859 ? -20.791 -23.114 24.023 1.00 94.44 859 ILE A N 1
ATOM 7126 C CA . ILE A 1 859 ? -20.736 -21.694 23.657 1.00 94.44 859 ILE A CA 1
ATOM 7127 C C . ILE A 1 859 ? -22.119 -21.064 23.836 1.00 94.44 859 ILE A C 1
ATOM 7129 O O . ILE A 1 859 ? -23.014 -21.197 23.004 1.00 94.44 859 ILE A O 1
ATOM 7133 N N . LYS A 1 860 ? -22.268 -20.317 24.929 1.00 95.12 860 LYS A N 1
ATOM 7134 C CA . LYS A 1 860 ? -23.462 -19.530 25.260 1.00 95.12 860 LYS A CA 1
ATOM 7135 C C . LYS A 1 860 ? -23.358 -18.107 24.711 1.00 95.12 860 LYS A C 1
ATOM 7137 O O . LYS A 1 860 ? -22.321 -17.684 24.206 1.00 95.12 860 LYS A O 1
ATOM 7142 N N . ASP A 1 861 ? -24.417 -17.320 24.904 1.00 96.19 861 ASP A N 1
ATOM 7143 C CA . ASP A 1 861 ? -24.503 -15.930 24.440 1.00 96.19 861 ASP A CA 1
ATOM 7144 C C . ASP A 1 861 ? -24.549 -14.901 25.589 1.00 96.19 861 ASP A C 1
ATOM 7146 O O . ASP A 1 861 ? -25.514 -14.142 25.705 1.00 96.19 861 ASP A O 1
ATOM 7150 N N . PRO A 1 862 ? -23.497 -14.798 26.432 1.00 95.06 862 PRO A N 1
ATOM 7151 C CA . PRO A 1 862 ? -23.509 -13.967 27.645 1.00 95.06 862 PRO A CA 1
ATOM 7152 C C . PRO A 1 862 ? -23.585 -12.453 27.374 1.00 95.06 862 PRO A C 1
ATOM 7154 O O . PRO A 1 862 ? -23.743 -11.658 28.297 1.00 95.06 862 PRO A O 1
ATOM 7157 N N . PHE A 1 863 ? -23.468 -12.030 26.113 1.00 94.81 863 PHE A N 1
ATOM 7158 C CA . PHE A 1 863 ? -23.507 -10.621 25.709 1.00 94.81 863 PHE A CA 1
ATOM 7159 C C . PHE A 1 863 ? -24.761 -10.246 24.909 1.00 94.81 863 PHE A C 1
ATOM 7161 O O . PHE A 1 863 ? -24.909 -9.072 24.545 1.00 94.81 863 PHE A O 1
ATOM 7168 N N . LYS A 1 864 ? -25.643 -11.216 24.622 1.00 94.12 864 LYS A N 1
ATOM 7169 C CA . LYS A 1 864 ? -26.905 -10.996 23.907 1.00 94.12 864 LYS A CA 1
ATOM 7170 C C . LYS A 1 864 ? -27.896 -10.327 24.852 1.00 94.12 864 LYS A C 1
ATOM 7172 O O . LYS A 1 864 ? -28.265 -10.890 25.875 1.00 94.12 864 LYS A O 1
ATOM 7177 N N . LEU A 1 865 ? -28.305 -9.107 24.517 1.00 88.94 865 LEU A N 1
ATOM 7178 C CA . LEU A 1 865 ? -29.304 -8.384 25.299 1.00 88.94 865 LEU A CA 1
ATOM 7179 C C . LEU A 1 865 ? -30.668 -9.059 25.155 1.00 88.94 865 LEU A C 1
ATOM 7181 O O . LEU A 1 865 ? -31.108 -9.316 24.036 1.00 88.94 865 LEU A O 1
ATOM 7185 N N . SER A 1 866 ? -31.358 -9.273 26.275 1.00 83.19 866 SER A N 1
ATOM 7186 C CA . SER A 1 866 ? -32.761 -9.704 26.250 1.00 83.19 866 SER A CA 1
ATOM 7187 C C . SER A 1 866 ? -33.676 -8.566 25.785 1.00 83.19 866 SER A C 1
ATOM 7189 O O . SER A 1 866 ? -34.647 -8.785 25.064 1.00 83.19 866 SER A O 1
ATOM 7191 N N . LYS A 1 867 ? -33.337 -7.327 26.165 1.00 77.44 867 LYS A N 1
ATOM 7192 C CA . LYS A 1 867 ? -34.022 -6.090 25.773 1.00 77.44 867 LYS A CA 1
ATOM 7193 C C . LYS A 1 867 ? -33.029 -4.936 25.651 1.00 77.44 867 LYS A C 1
ATOM 7195 O O . LYS A 1 867 ? -31.961 -4.920 26.262 1.00 77.44 867 LYS A O 1
ATOM 7200 N N . ARG A 1 868 ? -33.392 -3.915 24.871 1.00 74.88 868 ARG A N 1
ATOM 7201 C CA . ARG A 1 868 ? -32.566 -2.712 24.709 1.00 74.88 868 ARG A CA 1
ATOM 7202 C C . ARG A 1 868 ? -32.484 -1.950 26.035 1.00 74.88 868 ARG A C 1
ATOM 7204 O O . ARG A 1 868 ? -33.486 -1.435 26.521 1.00 74.88 868 ARG A O 1
ATOM 7211 N N . LEU A 1 869 ? -31.275 -1.824 26.581 1.00 68.75 869 LEU A N 1
ATOM 7212 C CA . LEU A 1 869 ? -31.013 -1.030 27.780 1.00 68.75 869 LEU A CA 1
ATOM 7213 C C . LEU A 1 869 ? -31.430 0.427 27.584 1.00 68.75 869 LEU A C 1
ATOM 7215 O O . LEU A 1 869 ? -30.826 1.186 26.820 1.00 68.75 869 LEU A O 1
ATOM 7219 N N . SER A 1 870 ? -32.431 0.839 28.344 1.00 67.56 870 SER A N 1
ATOM 7220 C CA . SER A 1 870 ? -32.762 2.245 28.511 1.00 67.56 870 SER A CA 1
ATOM 7221 C C . SER A 1 870 ? -31.629 2.986 29.238 1.00 67.56 870 SER A C 1
ATOM 7223 O O . SER A 1 870 ? -30.905 2.439 30.074 1.00 67.56 870 SER A O 1
ATOM 7225 N N . GLY A 1 871 ? -31.487 4.289 28.980 1.00 65.62 871 GLY A N 1
ATOM 7226 C CA . GLY A 1 871 ? -30.537 5.130 29.715 1.00 65.62 871 GLY A CA 1
ATOM 7227 C C . GLY A 1 871 ? -30.828 5.262 31.217 1.00 65.62 871 GLY A C 1
ATOM 7228 O O . GLY A 1 871 ? -30.003 5.829 31.930 1.00 65.62 871 GLY A O 1
ATOM 7229 N N . ASN A 1 872 ? -31.966 4.742 31.678 1.00 78.94 872 ASN A N 1
ATOM 7230 C CA . ASN A 1 872 ? -32.494 4.945 33.018 1.00 78.94 872 ASN A CA 1
ATOM 7231 C C . ASN A 1 872 ? -32.129 3.825 33.999 1.00 78.94 872 ASN A C 1
ATOM 7233 O O . ASN A 1 872 ? -32.290 4.045 35.190 1.00 78.94 872 ASN A O 1
ATOM 7237 N N . PHE A 1 873 ? -31.595 2.681 33.548 1.00 85.88 873 PHE A N 1
ATOM 7238 C CA . PHE A 1 873 ? -31.242 1.558 34.433 1.00 85.88 873 PHE A CA 1
ATOM 7239 C C . PHE A 1 873 ? -30.324 1.968 35.599 1.00 85.88 873 PHE A C 1
ATOM 7241 O O . PHE A 1 873 ? -30.705 1.846 36.759 1.00 85.88 873 PHE A O 1
ATOM 7248 N N . GLU A 1 874 ? -29.150 2.527 35.288 1.00 87.19 874 GLU A N 1
ATOM 7249 C CA . GLU A 1 874 ? -28.185 3.018 36.287 1.00 87.19 874 GLU A CA 1
ATOM 7250 C C . GLU A 1 874 ? -28.813 4.089 37.192 1.00 87.19 874 GLU A C 1
ATOM 7252 O O . GLU A 1 874 ? -28.682 4.041 38.412 1.00 87.19 874 GLU A O 1
ATOM 7257 N N . LYS A 1 875 ? -29.540 5.043 36.593 1.00 89.69 875 LYS A N 1
ATOM 7258 C CA . LYS A 1 875 ? -30.178 6.138 37.333 1.00 89.69 875 LYS A CA 1
ATOM 7259 C C . LYS A 1 875 ? -31.206 5.624 38.339 1.00 89.69 875 LYS A C 1
ATOM 7261 O O . LYS A 1 875 ? -31.266 6.159 39.438 1.00 89.69 875 LYS A O 1
ATOM 7266 N N . CYS A 1 876 ? -31.980 4.600 37.977 1.00 91.06 876 CYS A N 1
ATOM 7267 C CA . CYS A 1 876 ? -32.978 4.002 38.860 1.00 91.06 876 CYS A CA 1
ATOM 7268 C C . CYS A 1 876 ? -32.317 3.312 40.052 1.00 91.06 876 CYS A C 1
ATOM 7270 O O . CYS A 1 876 ? -32.702 3.592 41.179 1.00 91.06 876 CYS A O 1
ATOM 7272 N N . LEU A 1 877 ? -31.288 2.484 39.829 1.00 92.25 877 LEU A N 1
ATOM 7273 C CA . LEU A 1 877 ? -30.578 1.821 40.931 1.00 92.25 877 LEU A CA 1
ATOM 7274 C C . LEU A 1 877 ? -29.945 2.834 41.895 1.00 92.25 877 LEU A C 1
ATOM 7276 O O . LEU A 1 877 ? -30.072 2.685 43.106 1.00 92.25 877 LEU A O 1
ATOM 7280 N N . ILE A 1 878 ? -29.320 3.893 41.364 1.00 91.75 878 ILE A N 1
ATOM 7281 C CA . ILE A 1 878 ? -28.742 4.974 42.179 1.00 91.75 878 ILE A CA 1
ATOM 7282 C C . ILE A 1 878 ? -29.828 5.730 42.954 1.00 91.75 878 ILE A C 1
ATOM 7284 O O . ILE A 1 878 ? -29.618 6.079 44.112 1.00 91.75 878 ILE A O 1
ATOM 7288 N N . ALA A 1 879 ? -30.963 6.032 42.320 1.00 93.69 879 ALA A N 1
ATOM 7289 C CA . ALA A 1 879 ? -32.050 6.754 42.970 1.00 93.69 879 ALA A CA 1
ATOM 7290 C C . ALA A 1 879 ? -32.664 5.928 44.108 1.00 93.69 879 ALA A C 1
ATOM 7292 O O . ALA A 1 879 ? -32.848 6.464 45.195 1.00 93.69 879 ALA A O 1
ATOM 7293 N N . ILE A 1 880 ? -32.906 4.632 43.886 1.00 94.75 880 ILE A N 1
ATOM 7294 C CA . ILE A 1 880 ? -33.456 3.734 44.909 1.00 94.75 880 ILE A CA 1
ATOM 7295 C C . ILE A 1 880 ? -32.481 3.596 46.088 1.00 94.75 880 ILE A C 1
ATOM 7297 O O . ILE A 1 880 ? -32.909 3.775 47.218 1.00 94.75 880 ILE A O 1
ATOM 7301 N N . ASP A 1 881 ? -31.176 3.395 45.855 1.00 94.94 881 ASP A N 1
ATOM 7302 C CA . ASP A 1 881 ? -30.168 3.333 46.939 1.00 94.94 881 ASP A CA 1
ATOM 7303 C C . ASP A 1 881 ? -30.077 4.626 47.762 1.00 94.94 881 ASP A C 1
ATOM 7305 O O . ASP A 1 881 ? -29.885 4.604 48.977 1.00 94.94 881 ASP A O 1
ATOM 7309 N N . LYS A 1 882 ? -30.193 5.786 47.106 1.00 94.25 882 LYS A N 1
ATOM 7310 C CA . LYS A 1 882 ? -30.185 7.074 47.809 1.00 94.25 882 LYS A CA 1
ATOM 7311 C C . LYS A 1 882 ? -31.428 7.257 48.668 1.00 94.25 882 LYS A C 1
ATOM 7313 O O . LYS A 1 882 ? -31.312 7.747 49.784 1.00 94.25 882 LYS A O 1
ATOM 7318 N N . LEU A 1 883 ? -32.592 6.885 48.141 1.00 95.06 883 LEU A N 1
ATOM 7319 C CA . LEU A 1 883 ? -33.865 7.006 48.844 1.00 95.06 883 LEU A CA 1
ATOM 7320 C C . LEU A 1 883 ? -33.994 5.970 49.968 1.00 95.06 883 LEU A C 1
ATOM 7322 O O . LEU A 1 883 ? -34.532 6.287 51.019 1.00 95.06 883 LEU A O 1
ATOM 7326 N N . SER A 1 884 ? -33.436 4.767 49.819 1.00 93.25 884 SER A N 1
ATOM 7327 C CA . SER A 1 884 ? -33.493 3.752 50.881 1.00 93.25 884 SER A CA 1
ATOM 7328 C C . SER A 1 884 ? -32.721 4.188 52.128 1.00 93.25 884 SER A C 1
ATOM 7330 O O . SER A 1 884 ? -33.086 3.837 53.244 1.00 93.25 884 SER A O 1
ATOM 7332 N N . LYS A 1 885 ? -31.680 5.013 51.959 1.00 93.94 885 LYS A N 1
ATOM 7333 C CA . LYS A 1 885 ? -30.904 5.595 53.066 1.00 93.94 885 LYS A CA 1
ATOM 7334 C C . LYS A 1 885 ? -31.661 6.663 53.857 1.00 93.94 885 LYS A C 1
ATOM 7336 O O . LYS A 1 885 ? -31.217 7.004 54.946 1.00 93.94 885 LYS A O 1
ATOM 7341 N N . THR A 1 886 ? -32.777 7.186 53.344 1.00 93.31 886 THR A N 1
ATOM 7342 C CA . THR A 1 886 ? -33.615 8.147 54.081 1.00 93.31 886 THR A CA 1
ATOM 7343 C C . THR A 1 886 ? -34.685 7.464 54.937 1.00 93.31 886 THR A C 1
ATOM 7345 O O . THR A 1 886 ? -35.491 8.161 55.541 1.00 93.31 886 THR A O 1
ATOM 7348 N N . GLY A 1 887 ? -34.732 6.123 54.968 1.00 87.38 887 GLY A N 1
ATOM 7349 C CA . GLY A 1 887 ? -35.664 5.344 55.796 1.00 87.38 887 GLY A CA 1
ATOM 7350 C C . GLY A 1 887 ? -37.136 5.401 55.364 1.00 87.38 887 GLY A C 1
ATOM 7351 O O . GLY A 1 887 ? -37.992 4.882 56.067 1.00 87.38 887 GLY A O 1
ATOM 7352 N N . GLY A 1 888 ? -37.443 6.031 54.225 1.00 87.19 888 GLY A N 1
ATOM 7353 C CA . GLY A 1 888 ? -38.807 6.184 53.715 1.00 87.19 888 GLY A CA 1
ATOM 7354 C C . GLY A 1 888 ? -39.169 5.153 52.643 1.00 87.19 888 GLY A C 1
ATOM 7355 O O . GLY A 1 888 ? -38.307 4.686 51.899 1.00 87.19 888 GLY A O 1
ATOM 7356 N N . ILE A 1 889 ? -40.465 4.852 52.520 1.00 91.81 889 ILE A N 1
ATOM 7357 C CA . ILE A 1 889 ? -41.013 3.977 51.472 1.00 91.81 889 ILE A CA 1
ATOM 7358 C C . ILE A 1 889 ? -40.800 4.618 50.094 1.00 91.81 889 ILE A C 1
ATOM 7360 O O . ILE A 1 889 ? -41.165 5.773 49.862 1.00 91.81 889 ILE A O 1
ATOM 7364 N N . ILE A 1 890 ? -40.238 3.867 49.144 1.00 96.25 890 ILE A N 1
ATOM 7365 C CA . ILE A 1 890 ? -39.925 4.369 47.800 1.00 96.25 890 ILE A CA 1
ATOM 7366 C C . ILE A 1 890 ? -41.085 4.062 46.859 1.00 96.25 890 ILE A C 1
ATOM 7368 O O . ILE A 1 890 ? -41.203 2.954 46.345 1.00 96.25 890 ILE A O 1
ATOM 7372 N N . THR A 1 891 ? -41.919 5.064 46.584 1.00 95.31 891 THR A N 1
ATOM 7373 C CA . THR A 1 891 ? -43.072 4.929 45.678 1.00 95.31 891 THR A CA 1
ATOM 7374 C C . THR A 1 891 ? -42.780 5.429 44.259 1.00 95.31 891 THR A C 1
ATOM 7376 O O . THR A 1 891 ? -41.814 6.161 44.023 1.00 95.31 891 THR A O 1
ATOM 7379 N N . ASN A 1 892 ? -43.665 5.124 43.298 1.00 94.38 892 ASN A N 1
ATOM 7380 C CA . ASN A 1 892 ? -43.615 5.676 41.929 1.00 94.38 892 ASN A CA 1
ATOM 7381 C C . ASN A 1 892 ? -43.438 7.203 41.897 1.00 94.38 892 ASN A C 1
ATOM 7383 O O . ASN A 1 892 ? -42.699 7.725 41.063 1.00 94.38 892 ASN A O 1
ATOM 7387 N N . ARG A 1 893 ? -44.126 7.924 42.794 1.00 95.12 893 ARG A N 1
ATOM 7388 C CA . ARG A 1 893 ? -44.085 9.391 42.866 1.00 95.12 893 ARG A CA 1
ATOM 7389 C C . ARG A 1 893 ? -42.720 9.885 43.332 1.00 95.12 893 ARG A C 1
ATOM 7391 O O . ARG A 1 893 ? -42.149 10.776 42.708 1.00 95.12 893 ARG A O 1
ATOM 7398 N N . ILE A 1 894 ? -42.187 9.276 44.387 1.00 95.81 894 ILE A N 1
ATOM 7399 C CA . ILE A 1 894 ? -40.887 9.641 44.961 1.00 95.81 894 ILE A CA 1
ATOM 7400 C C . ILE A 1 894 ? -39.770 9.347 43.955 1.00 95.81 894 ILE A C 1
ATOM 7402 O O . ILE A 1 894 ? -38.924 10.203 43.691 1.00 95.81 894 ILE A O 1
ATOM 7406 N N . LEU A 1 895 ? -39.805 8.173 43.323 1.00 94.38 895 LEU A N 1
ATOM 7407 C CA . LEU A 1 895 ? -38.801 7.786 42.339 1.00 94.38 895 LEU A CA 1
ATOM 7408 C C . LEU A 1 895 ? -38.875 8.643 41.062 1.00 94.38 895 LEU A C 1
ATOM 7410 O O . LEU A 1 895 ? -37.835 9.016 40.520 1.00 94.38 895 LEU A O 1
ATOM 7414 N N . ALA A 1 896 ? -40.074 9.024 40.605 1.00 93.69 896 ALA A N 1
ATOM 7415 C CA . ALA A 1 896 ? -40.239 9.944 39.475 1.00 93.69 896 ALA A CA 1
ATOM 7416 C C . ALA A 1 896 ? -39.609 11.314 39.760 1.00 93.69 896 ALA A C 1
ATOM 7418 O O . ALA A 1 896 ? -38.869 11.829 38.917 1.00 93.69 896 ALA A O 1
ATOM 7419 N N . ASN A 1 897 ? -39.825 11.851 40.965 1.00 93.94 897 ASN A N 1
ATOM 7420 C CA . ASN A 1 897 ? -39.206 13.098 41.411 1.00 93.94 897 ASN A CA 1
ATOM 7421 C C . ASN A 1 897 ? -37.673 12.985 41.427 1.00 93.94 897 ASN A C 1
ATOM 7423 O O . ASN A 1 897 ? -36.993 13.830 40.847 1.00 93.94 897 ASN A O 1
ATOM 7427 N N . ALA A 1 898 ? -37.124 11.909 42.003 1.00 93.25 898 ALA A N 1
ATOM 7428 C CA . ALA A 1 898 ? -35.677 11.682 42.063 1.00 93.25 898 ALA A CA 1
ATOM 7429 C C . ALA A 1 898 ? -35.023 11.526 40.674 1.00 93.25 898 ALA A C 1
ATOM 7431 O O . ALA A 1 898 ? -33.863 11.894 40.480 1.00 93.25 898 ALA A O 1
ATOM 7432 N N . LEU A 1 899 ? -35.760 10.993 39.695 1.00 91.62 899 LEU A N 1
ATOM 7433 C CA . LEU A 1 899 ? -35.297 10.821 38.315 1.00 91.62 899 LEU A CA 1
ATOM 7434 C C . LEU A 1 899 ? -35.544 12.050 37.421 1.00 91.62 899 LEU A C 1
ATOM 7436 O O . LEU A 1 899 ? -35.067 12.065 36.282 1.00 91.62 899 LEU A O 1
ATOM 7440 N N . GLY A 1 900 ? -36.275 13.061 37.905 1.00 91.75 900 GLY A N 1
ATOM 7441 C CA . GLY A 1 900 ? -36.671 14.238 37.123 1.00 91.75 900 GLY A CA 1
ATOM 7442 C C . GLY A 1 900 ? -37.696 13.924 36.028 1.00 91.75 900 GLY A C 1
ATOM 7443 O O . GLY A 1 900 ? -37.666 14.523 34.952 1.00 91.75 900 GLY A O 1
ATOM 7444 N N . VAL A 1 901 ? -38.574 12.946 36.262 1.00 92.31 901 VAL A N 1
ATOM 7445 C CA . VAL A 1 901 ? -39.590 12.494 35.304 1.00 92.31 901 VAL A CA 1
ATOM 7446 C C . VAL A 1 901 ? -40.953 13.067 35.693 1.00 92.31 901 VAL A C 1
ATOM 7448 O O . VAL A 1 901 ? -41.391 12.921 36.826 1.00 92.31 901 VAL A O 1
ATOM 7451 N N . LYS A 1 902 ? -41.653 13.691 34.734 1.00 89.88 902 LYS A N 1
ATOM 7452 C CA . LYS A 1 902 ? -42.896 14.448 34.989 1.00 89.88 902 LYS A CA 1
ATOM 7453 C C . LYS A 1 902 ? -44.070 13.618 35.523 1.00 89.88 902 LYS A C 1
ATOM 7455 O O . LYS A 1 902 ? -44.984 14.187 36.104 1.00 89.88 902 LYS A O 1
ATOM 7460 N N . SER A 1 903 ? -44.098 12.305 35.281 1.00 92.56 903 SER A N 1
ATOM 7461 C CA . SER A 1 903 ? -45.243 11.458 35.628 1.00 92.56 903 SER A CA 1
ATOM 7462 C C . SER A 1 903 ? -44.812 10.170 36.338 1.00 92.56 903 SER A C 1
ATOM 7464 O O . SER A 1 903 ? -44.016 9.416 35.769 1.00 92.56 903 SER A O 1
ATOM 7466 N N . PRO A 1 904 ? -45.395 9.845 37.511 1.00 91.44 904 PRO A N 1
ATOM 7467 C CA . PRO A 1 904 ? -45.201 8.560 38.191 1.00 91.44 904 PRO A CA 1
ATOM 7468 C C . PRO A 1 904 ? -45.568 7.347 37.321 1.00 91.44 904 PRO A C 1
ATOM 7470 O O . PRO A 1 904 ? -44.952 6.291 37.442 1.00 91.44 904 PRO A O 1
ATOM 7473 N N . LYS A 1 905 ? -46.516 7.505 36.380 1.00 92.06 905 LYS A N 1
ATOM 7474 C CA . LYS A 1 905 ? -46.910 6.443 35.436 1.00 92.06 905 LYS A CA 1
ATOM 7475 C C . LYS A 1 905 ? -45.749 5.996 34.543 1.00 92.06 905 LYS A C 1
ATOM 7477 O O . LYS A 1 905 ? -45.684 4.828 34.178 1.00 92.06 905 LYS A O 1
ATOM 7482 N N . ILE A 1 906 ? -44.813 6.893 34.219 1.00 89.06 906 ILE A N 1
ATOM 7483 C CA . ILE A 1 906 ? -43.639 6.564 33.395 1.00 89.06 906 ILE A CA 1
ATOM 7484 C C . ILE A 1 906 ? -42.698 5.617 34.151 1.00 89.06 906 ILE A C 1
ATOM 7486 O O . ILE A 1 906 ? -42.092 4.748 33.531 1.00 89.06 906 ILE A O 1
ATOM 7490 N N . VAL A 1 907 ? -42.593 5.753 35.478 1.00 89.62 907 VAL A N 1
ATOM 7491 C CA . VAL A 1 907 ? -41.788 4.858 36.325 1.00 89.62 907 VAL A CA 1
ATOM 7492 C C . VAL A 1 907 ? -42.419 3.468 36.392 1.00 89.62 907 VAL A C 1
ATOM 7494 O O . VAL A 1 907 ? -41.725 2.482 36.163 1.00 89.62 907 VAL A O 1
ATOM 7497 N N . ALA A 1 908 ? -43.736 3.379 36.594 1.00 88.88 908 ALA A N 1
ATOM 7498 C CA . ALA A 1 908 ? -44.445 2.098 36.554 1.00 88.88 908 ALA A CA 1
ATOM 7499 C C . ALA A 1 908 ? -44.265 1.398 35.192 1.00 88.88 908 ALA A C 1
ATOM 7501 O O . ALA A 1 908 ? -43.743 0.286 35.123 1.00 88.88 908 ALA A O 1
ATOM 7502 N N . GLN A 1 909 ? -44.549 2.109 34.091 1.00 89.38 909 GLN A N 1
ATOM 7503 C CA . GLN A 1 909 ? -44.362 1.595 32.728 1.00 89.38 909 GLN A CA 1
ATOM 7504 C C . GLN A 1 909 ? -42.913 1.193 32.437 1.00 89.38 909 GLN A C 1
ATOM 7506 O O . GLN A 1 909 ? -42.663 0.275 31.655 1.00 89.38 909 GLN A O 1
ATOM 7511 N N . PHE A 1 910 ? -41.944 1.892 33.027 1.00 88.81 910 PHE A N 1
ATOM 7512 C CA . PHE A 1 910 ? -40.538 1.551 32.904 1.00 88.81 910 PHE A CA 1
ATOM 7513 C C . PHE A 1 910 ? -40.249 0.169 33.490 1.00 88.81 910 PHE A C 1
ATOM 7515 O O . PHE A 1 910 ? -39.662 -0.659 32.794 1.00 88.81 910 PHE A O 1
ATOM 7522 N N . PHE A 1 911 ? -40.672 -0.100 34.724 1.00 88.62 911 PHE A N 1
ATOM 7523 C CA . PHE A 1 911 ? -40.445 -1.399 35.355 1.00 88.62 911 PHE A CA 1
ATOM 7524 C C . PHE A 1 911 ? -41.261 -2.517 34.707 1.00 88.62 911 PHE A C 1
ATOM 7526 O O . PHE A 1 911 ? -40.709 -3.591 34.472 1.00 88.62 911 PHE A O 1
ATOM 7533 N N . ASP A 1 912 ? -42.504 -2.245 34.301 1.00 87.38 912 ASP A N 1
ATOM 7534 C CA . ASP A 1 912 ? -43.344 -3.218 33.590 1.00 87.38 912 ASP A CA 1
ATOM 7535 C C . ASP A 1 912 ? -42.719 -3.636 32.247 1.00 87.38 912 ASP A C 1
ATOM 7537 O O . ASP A 1 912 ? -42.681 -4.815 31.896 1.00 87.38 912 ASP A O 1
ATOM 7541 N N . ARG A 1 913 ? -42.141 -2.686 31.497 1.00 85.31 913 ARG A N 1
ATOM 7542 C CA . ARG A 1 913 ? -41.475 -2.980 30.213 1.00 85.31 913 ARG A CA 1
ATOM 7543 C C . ARG A 1 913 ? -40.125 -3.683 30.380 1.00 85.31 913 ARG A C 1
ATOM 7545 O O . ARG A 1 913 ? -39.668 -4.346 29.442 1.00 85.31 913 ARG A O 1
ATOM 7552 N N . ASN A 1 914 ? -39.488 -3.554 31.544 1.00 84.06 914 ASN A N 1
ATOM 7553 C CA . ASN A 1 914 ? -38.131 -4.029 31.820 1.00 84.06 914 ASN A CA 1
ATOM 7554 C C . ASN A 1 914 ? -38.125 -5.098 32.919 1.00 84.06 914 ASN A C 1
ATOM 7556 O O . ASN A 1 914 ? -37.468 -4.950 33.944 1.00 84.06 914 ASN A O 1
ATOM 7560 N N . GLU A 1 915 ? -38.823 -6.205 32.672 1.00 83.69 915 GLU A N 1
ATOM 7561 C CA . GLU A 1 915 ? -38.966 -7.311 33.624 1.00 83.69 915 GLU A CA 1
ATOM 7562 C C . GLU A 1 915 ? -37.642 -7.856 34.187 1.00 83.69 915 GLU A C 1
ATOM 7564 O O . GLU A 1 915 ? -37.574 -8.206 35.363 1.00 83.69 915 GLU A O 1
ATOM 7569 N N . TYR A 1 916 ? -36.555 -7.834 33.406 1.00 85.38 916 TYR A N 1
ATOM 7570 C CA . TYR A 1 916 ? -35.228 -8.238 33.881 1.00 85.38 916 TYR A CA 1
ATOM 7571 C C . TYR A 1 916 ? -34.751 -7.431 35.106 1.00 85.38 916 TYR A C 1
ATOM 7573 O O . TYR A 1 916 ? -33.874 -7.896 35.832 1.00 85.38 916 TYR A O 1
ATOM 7581 N N . LEU A 1 917 ? -35.306 -6.237 35.359 1.00 88.06 917 LEU A N 1
ATOM 7582 C CA . LEU A 1 917 ? -34.996 -5.413 36.531 1.00 88.06 917 LEU A CA 1
ATOM 7583 C C . LEU A 1 917 ? -35.491 -6.016 37.840 1.00 88.06 917 LEU A C 1
ATOM 7585 O O . LEU A 1 917 ? -34.913 -5.696 38.878 1.00 88.06 917 LEU A O 1
ATOM 7589 N N . LYS A 1 918 ? -36.483 -6.914 37.803 1.00 89.38 918 LYS A N 1
ATOM 7590 C CA . LYS A 1 918 ? -36.999 -7.604 38.996 1.00 89.38 918 LYS A CA 1
ATOM 7591 C C . LYS A 1 918 ? -35.912 -8.407 39.723 1.00 89.38 918 LYS A C 1
ATOM 7593 O O . LYS A 1 918 ? -35.996 -8.620 40.925 1.00 89.38 918 LYS A O 1
ATOM 7598 N N . GLN A 1 919 ? -34.841 -8.802 39.024 1.00 91.06 919 GLN A N 1
ATOM 7599 C CA . GLN A 1 919 ? -33.694 -9.466 39.655 1.00 91.06 919 GLN A CA 1
ATOM 7600 C C . GLN A 1 919 ? -32.820 -8.514 40.489 1.00 91.06 919 GLN A C 1
ATOM 7602 O O . GLN A 1 919 ? -32.017 -8.981 41.292 1.00 91.06 919 GLN A O 1
ATOM 7607 N N . PHE A 1 920 ? -32.914 -7.202 40.250 1.00 93.81 920 PHE A N 1
ATOM 7608 C CA . PHE A 1 920 ? -32.149 -6.166 40.944 1.00 93.81 920 PHE A CA 1
ATOM 7609 C C . PHE A 1 920 ? -33.016 -5.395 41.938 1.00 93.81 920 PHE A C 1
ATOM 7611 O O . PHE A 1 920 ? -32.500 -4.971 42.970 1.00 93.81 920 PHE A O 1
ATOM 7618 N N . ILE A 1 921 ? -34.310 -5.247 41.657 1.00 94.06 921 ILE A N 1
ATOM 7619 C CA . ILE A 1 921 ? -35.258 -4.447 42.432 1.00 94.06 921 ILE A CA 1
ATOM 7620 C C . ILE A 1 921 ? -36.463 -5.318 42.793 1.00 94.06 921 ILE A C 1
ATOM 7622 O O . ILE A 1 921 ? -37.112 -5.872 41.907 1.00 94.06 921 ILE A O 1
ATOM 7626 N N . ARG A 1 922 ? -36.770 -5.414 44.087 1.00 95.25 922 ARG A N 1
ATOM 7627 C CA . ARG A 1 922 ? -38.019 -5.977 44.595 1.00 95.25 922 ARG A CA 1
ATOM 7628 C C . ARG A 1 922 ? -39.117 -4.936 44.397 1.00 95.25 922 ARG A C 1
ATOM 7630 O O . ARG A 1 922 ? -38.927 -3.770 44.734 1.00 95.25 922 ARG A O 1
ATOM 7637 N N . ILE A 1 923 ? -40.230 -5.365 43.809 1.00 93.88 923 ILE A N 1
ATOM 7638 C CA . ILE A 1 923 ? -41.392 -4.517 43.541 1.00 93.88 923 ILE A CA 1
ATOM 7639 C C . ILE A 1 923 ? -42.579 -5.119 44.290 1.00 93.88 923 ILE A C 1
ATOM 7641 O O . ILE A 1 923 ? -43.039 -6.196 43.910 1.00 93.88 923 ILE A O 1
ATOM 7645 N N . SER A 1 924 ? -43.057 -4.435 45.327 1.00 92.75 924 SER A N 1
ATOM 7646 C CA . SER A 1 924 ? -44.243 -4.833 46.102 1.00 92.75 924 SER A CA 1
ATOM 7647 C C . SER A 1 924 ? -45.434 -3.960 45.700 1.00 92.75 924 SER A C 1
ATOM 7649 O O . SER A 1 924 ? -45.259 -2.783 45.375 1.00 92.75 924 SER A O 1
ATOM 7651 N N . ARG A 1 925 ? -46.642 -4.531 45.646 1.00 92.25 925 ARG A N 1
ATOM 7652 C CA . ARG A 1 925 ? -47.874 -3.819 45.268 1.00 92.25 925 ARG A CA 1
ATOM 7653 C C . ARG A 1 925 ? -48.947 -4.088 46.325 1.00 92.25 925 ARG A C 1
ATOM 7655 O O . ARG A 1 925 ? -49.542 -5.158 46.294 1.00 92.25 925 ARG A O 1
ATOM 7662 N N . GLU A 1 926 ? -49.191 -3.121 47.205 1.00 87.69 926 GLU A N 1
ATOM 7663 C CA . GLU A 1 926 ? -50.224 -3.168 48.255 1.00 87.69 926 GLU A CA 1
ATOM 7664 C C . GLU A 1 926 ? -51.092 -1.905 48.164 1.00 87.69 926 GLU A C 1
ATOM 7666 O O . GLU A 1 926 ? -50.569 -0.812 47.955 1.00 87.69 926 GLU A O 1
ATOM 7671 N N . ASP A 1 927 ? -52.419 -2.049 48.220 1.00 75.62 927 ASP A N 1
ATOM 7672 C CA . ASP A 1 927 ? -53.397 -0.949 48.315 1.00 75.62 927 ASP A CA 1
ATOM 7673 C C . ASP A 1 927 ? -53.142 0.264 47.399 1.00 75.62 927 ASP A C 1
ATOM 7675 O O . ASP A 1 927 ? -53.224 1.427 47.791 1.00 75.62 927 ASP A O 1
ATOM 7679 N N . ARG A 1 928 ? -52.864 -0.013 46.115 1.00 79.06 928 ARG A N 1
ATOM 7680 C CA . ARG A 1 928 ? -52.564 0.973 45.046 1.00 79.06 928 ARG A CA 1
ATOM 7681 C C . ARG A 1 928 ? -51.209 1.684 45.178 1.00 79.06 928 ARG A C 1
ATOM 7683 O O . ARG A 1 928 ? -50.878 2.516 44.325 1.00 79.06 928 ARG A O 1
ATOM 7690 N N . ILE A 1 929 ? -50.392 1.327 46.162 1.00 87.50 929 ILE A N 1
ATOM 7691 C CA . ILE A 1 929 ? -49.012 1.780 46.323 1.00 87.50 929 ILE A CA 1
ATOM 7692 C C . ILE A 1 929 ? -48.080 0.733 45.698 1.00 87.50 929 ILE A C 1
ATOM 7694 O O . ILE A 1 929 ? -48.204 -0.468 45.909 1.00 87.50 929 ILE A O 1
ATOM 7698 N N . THR A 1 930 ? -47.156 1.187 44.848 1.00 90.81 930 THR A N 1
ATOM 7699 C CA . THR A 1 930 ? -46.058 0.348 44.342 1.00 90.81 930 THR A CA 1
ATOM 7700 C C . THR A 1 930 ? -44.781 0.771 45.036 1.00 90.81 930 THR A C 1
ATOM 7702 O O . THR A 1 930 ? -44.378 1.929 44.890 1.00 90.81 930 THR A O 1
ATOM 7705 N N . GLU A 1 931 ? -44.160 -0.164 45.741 1.00 93.75 931 GLU A N 1
ATOM 7706 C CA . GLU A 1 931 ? -42.938 0.038 46.509 1.00 93.75 931 GLU A CA 1
ATOM 7707 C C . GLU A 1 931 ? -41.736 -0.586 45.805 1.00 93.75 931 GLU A C 1
ATOM 7709 O O . GLU A 1 931 ? -41.848 -1.638 45.169 1.00 93.75 931 GLU A O 1
ATOM 7714 N N . TYR A 1 932 ? -40.581 0.069 45.922 1.00 95.56 932 TYR A N 1
ATOM 7715 C CA . TYR A 1 932 ? -39.332 -0.351 45.296 1.00 95.56 932 TYR A CA 1
ATOM 7716 C C . TYR A 1 932 ? -38.225 -0.519 46.331 1.00 95.56 932 TYR A C 1
ATOM 7718 O O . TYR A 1 932 ? -37.894 0.422 47.045 1.00 95.56 932 TYR A O 1
ATOM 7726 N N . GLU A 1 933 ? -37.569 -1.675 46.338 1.00 95.50 933 GLU A N 1
ATOM 7727 C CA . GLU A 1 933 ? -36.422 -1.947 47.209 1.00 95.50 933 GLU A CA 1
ATOM 7728 C C . GLU A 1 933 ? -35.290 -2.602 46.409 1.00 95.50 933 GLU A C 1
ATOM 7730 O O . GLU A 1 933 ? -35.532 -3.398 45.501 1.00 95.50 933 GLU A O 1
ATOM 7735 N N . LEU A 1 934 ? -34.028 -2.291 46.717 1.00 96.00 934 LEU A N 1
ATOM 7736 C CA . LEU A 1 934 ? -32.908 -3.014 46.116 1.00 96.00 934 LEU A CA 1
ATOM 7737 C C . LEU A 1 934 ? -32.798 -4.422 46.700 1.00 96.00 934 LEU A C 1
ATOM 7739 O O . LEU A 1 934 ? -32.675 -4.621 47.901 1.00 96.00 934 LEU A O 1
ATOM 7743 N N . THR A 1 935 ? -32.732 -5.418 45.824 1.00 96.25 935 THR A N 1
ATOM 7744 C CA . THR A 1 935 ? -32.362 -6.780 46.226 1.00 96.25 935 THR A CA 1
ATOM 7745 C C . THR A 1 935 ? -30.866 -6.858 46.561 1.00 96.25 935 THR A C 1
ATOM 7747 O O . THR A 1 935 ? -30.069 -6.012 46.143 1.00 96.25 935 THR A O 1
ATOM 7750 N N . LYS A 1 936 ? -30.423 -7.959 47.185 1.00 94.50 936 LYS A N 1
ATOM 7751 C CA . LYS A 1 936 ? -28.988 -8.264 47.370 1.00 94.50 936 LYS A CA 1
ATOM 7752 C C . LYS A 1 936 ? -28.196 -8.217 46.052 1.00 94.50 936 LYS A C 1
ATOM 7754 O O . LYS A 1 936 ? -27.062 -7.740 46.027 1.00 94.50 936 LYS A O 1
ATOM 7759 N N . LYS A 1 937 ? -28.788 -8.679 44.940 1.00 93.81 937 LYS A N 1
ATOM 7760 C CA . LYS A 1 937 ? -28.191 -8.573 43.595 1.00 93.81 937 LYS A CA 1
ATOM 7761 C C . LYS A 1 937 ? -28.122 -7.119 43.120 1.00 93.81 937 LYS A C 1
ATOM 7763 O O . LYS A 1 937 ? -27.114 -6.732 42.534 1.00 93.81 937 LYS A O 1
ATOM 7768 N N . GLY A 1 938 ? -29.148 -6.317 43.404 1.00 94.81 938 GLY A N 1
ATOM 7769 C CA . GLY A 1 938 ? -29.183 -4.876 43.138 1.00 94.81 938 GLY A CA 1
ATOM 7770 C C . GLY A 1 938 ? -28.053 -4.121 43.835 1.00 94.81 938 GLY A C 1
ATOM 7771 O O . GLY A 1 938 ? -27.300 -3.409 43.170 1.00 94.81 938 GLY A O 1
ATOM 7772 N N . PHE A 1 939 ? -27.861 -4.350 45.137 1.00 94.88 939 PHE A N 1
ATOM 7773 C CA . PHE A 1 939 ? -26.751 -3.763 45.897 1.00 94.88 939 PHE A CA 1
ATOM 7774 C C . PHE A 1 939 ? -25.381 -4.166 45.339 1.00 94.88 939 PHE A C 1
ATOM 7776 O O . PHE A 1 939 ? -24.516 -3.310 45.141 1.00 94.88 939 PHE A O 1
ATOM 7783 N N . LYS A 1 940 ? -25.184 -5.452 45.010 1.00 94.94 940 LYS A N 1
ATOM 7784 C CA . LYS A 1 940 ? -23.940 -5.926 44.375 1.00 94.94 940 LYS A CA 1
ATOM 7785 C C . LYS A 1 940 ? -23.694 -5.264 43.016 1.00 94.94 940 LYS A C 1
ATOM 7787 O O . LYS A 1 940 ? -22.577 -4.823 42.751 1.00 94.94 940 LYS A O 1
ATOM 7792 N N . ALA A 1 941 ? -24.724 -5.156 42.174 1.00 94.81 941 ALA A N 1
ATOM 7793 C CA . ALA A 1 941 ? -24.630 -4.503 40.871 1.00 94.81 941 ALA A CA 1
ATOM 7794 C C . ALA A 1 941 ? -24.260 -3.019 41.007 1.00 94.81 941 ALA A C 1
ATOM 7796 O O . ALA A 1 941 ? -23.367 -2.544 40.308 1.00 94.81 941 ALA A O 1
ATOM 7797 N N . LEU A 1 942 ? -24.892 -2.300 41.939 1.00 95.56 942 LEU A N 1
ATOM 7798 C CA . LEU A 1 942 ? -24.596 -0.893 42.199 1.00 95.56 942 LEU A CA 1
ATOM 7799 C C . LEU A 1 942 ? -23.173 -0.691 42.742 1.00 95.56 942 LEU A C 1
ATOM 7801 O O . LEU A 1 942 ? -22.470 0.215 42.293 1.00 95.56 942 LEU A O 1
ATOM 7805 N N . SER A 1 943 ? -22.725 -1.554 43.658 1.00 96.25 943 SER A N 1
ATOM 7806 C CA . SER A 1 943 ? -21.346 -1.554 44.163 1.00 96.25 943 SER A CA 1
ATOM 7807 C C . SER A 1 943 ? -20.332 -1.715 43.022 1.00 96.25 943 SER A C 1
ATOM 7809 O O . SER A 1 943 ? -19.398 -0.921 42.898 1.00 96.25 943 SER A O 1
ATOM 7811 N N . LEU A 1 944 ? -20.579 -2.658 42.109 1.00 96.69 944 LEU A N 1
ATOM 7812 C CA . LEU A 1 944 ? -19.734 -2.905 40.938 1.00 96.69 944 LEU A CA 1
ATOM 7813 C C . LEU A 1 944 ? -19.726 -1.724 39.952 1.00 96.69 944 LEU A C 1
ATOM 7815 O O . LEU A 1 944 ? -18.668 -1.316 39.468 1.00 96.69 944 LEU A O 1
ATOM 7819 N N . MET A 1 945 ? -20.892 -1.127 39.686 1.00 95.94 945 MET A N 1
ATOM 7820 C CA . MET A 1 945 ? -21.012 0.088 38.872 1.00 95.94 945 MET A CA 1
ATOM 7821 C C . MET A 1 945 ? -20.203 1.249 39.462 1.00 95.94 945 MET A C 1
ATOM 7823 O O . MET A 1 945 ? -19.448 1.910 38.744 1.00 95.94 945 MET A O 1
ATOM 7827 N N . ASN A 1 946 ? -20.328 1.481 40.771 1.00 96.06 946 ASN A N 1
ATOM 7828 C CA . ASN A 1 946 ? -19.600 2.533 41.477 1.00 96.06 946 ASN A CA 1
ATOM 7829 C C . ASN A 1 946 ? -18.090 2.275 41.488 1.00 96.06 946 ASN A C 1
ATOM 7831 O O . ASN A 1 946 ? -17.319 3.214 41.276 1.00 96.06 946 ASN A O 1
ATOM 7835 N N . TYR A 1 947 ? -17.668 1.020 41.663 1.00 97.69 947 TYR A N 1
ATOM 7836 C CA . TYR A 1 947 ? -16.266 0.618 41.572 1.00 97.69 947 TYR A CA 1
ATOM 7837 C C . TYR A 1 947 ? -15.665 1.003 40.214 1.00 97.69 947 TYR A C 1
ATOM 7839 O O . TYR A 1 947 ? -14.689 1.754 40.165 1.00 97.69 947 TYR A O 1
ATOM 7847 N N . PHE A 1 948 ? -16.280 0.579 39.104 1.00 97.50 948 PHE A N 1
ATOM 7848 C CA . PHE A 1 948 ? -15.762 0.889 37.768 1.00 97.50 948 PHE A CA 1
ATOM 7849 C C . PHE A 1 948 ? -15.832 2.383 37.447 1.00 97.50 948 PHE A C 1
ATOM 7851 O O . PHE A 1 948 ? -14.907 2.925 36.839 1.00 97.50 948 PHE A O 1
ATOM 7858 N N . LYS A 1 949 ? -16.887 3.075 37.890 1.00 96.69 949 LYS A N 1
ATOM 7859 C CA . LYS A 1 949 ? -16.988 4.532 37.759 1.00 96.69 949 LYS A CA 1
ATOM 7860 C C . LYS A 1 949 ? -15.831 5.235 38.467 1.00 96.69 949 LYS A C 1
ATOM 7862 O O . LYS A 1 949 ? -15.218 6.115 37.866 1.00 96.69 949 LYS A O 1
ATOM 7867 N N . LYS A 1 950 ? -15.516 4.842 39.706 1.00 97.62 950 LYS A N 1
ATOM 7868 C CA . LYS A 1 950 ? -14.404 5.399 40.488 1.00 97.62 950 LYS A CA 1
ATOM 7869 C C . LYS A 1 950 ? -13.062 5.088 39.826 1.00 97.62 950 LYS A C 1
ATOM 7871 O O . LYS A 1 950 ? -12.319 6.022 39.545 1.00 97.62 950 LYS A O 1
ATOM 7876 N N . TYR A 1 951 ? -12.810 3.819 39.497 1.00 97.56 951 TYR A N 1
ATOM 7877 C CA . TYR A 1 951 ? -11.574 3.362 38.854 1.00 97.56 951 TYR A CA 1
ATOM 7878 C C . TYR A 1 951 ? -11.265 4.133 37.566 1.00 97.56 951 TYR A C 1
ATOM 7880 O O . TYR A 1 951 ? -10.159 4.633 37.381 1.00 97.56 951 TYR A O 1
ATOM 7888 N N . TYR A 1 952 ? -12.246 4.256 36.667 1.00 97.56 952 TYR A N 1
ATOM 7889 C CA . TYR A 1 952 ? -12.032 4.934 35.388 1.00 97.56 952 TYR A CA 1
ATOM 7890 C C . TYR A 1 952 ? -12.035 6.457 35.498 1.00 97.56 952 TYR A C 1
ATOM 7892 O O . TYR A 1 952 ? -11.486 7.102 34.614 1.00 97.56 952 TYR A O 1
ATOM 7900 N N . SER A 1 953 ? -12.617 7.037 36.551 1.00 96.88 953 SER A N 1
ATOM 7901 C CA . SER A 1 953 ? -12.537 8.486 36.782 1.00 96.88 953 SER A CA 1
ATOM 7902 C C . SER A 1 953 ? -11.176 8.922 37.336 1.00 96.88 953 SER A C 1
ATOM 7904 O O . SER A 1 953 ? -10.827 10.089 37.186 1.00 96.88 953 SER A O 1
ATOM 7906 N N . SER A 1 954 ? -10.427 8.017 37.982 1.00 95.06 954 SER A N 1
ATOM 7907 C CA . SER A 1 954 ? -9.112 8.296 38.582 1.00 95.06 954 SER A CA 1
ATOM 7908 C C . SER A 1 954 ? -7.913 8.006 37.669 1.00 95.06 954 SER A C 1
ATOM 7910 O O . SER A 1 954 ? -6.779 8.210 38.091 1.00 95.06 954 SER A O 1
ATOM 7912 N N . ARG A 1 955 ? -8.143 7.478 36.464 1.00 89.25 955 ARG A N 1
ATOM 7913 C CA . ARG A 1 955 ? -7.129 7.212 35.428 1.00 89.25 955 ARG A CA 1
ATOM 7914 C C . ARG A 1 955 ? -7.115 8.345 34.422 1.00 89.25 955 ARG A C 1
ATOM 7916 O O . ARG A 1 955 ? -6.014 8.714 33.967 1.00 89.25 955 ARG A O 1
#

Secondary structure (DSSP, 8-state):
-------------SS-EEEEESSTT---EEEE-----SSS--PPPPB-TTT-PBEEEHHHHHHHHHHHHHHHHTBGGGSPPHHHHHHHHHH-GGGHHHHHHHHHHHHHHHTTHHHHHHHHHHHHHHHHHHS-HHHHHHHH---TT-GGGHHHHHHHHHHHHHHHHHHHHHHHHHHTS--GGG--PPPHHHHHHHHHHHHHHHHHHHHHHHS-PPP---HHHHHHHHHHHHHHHHHHHHHHHTT----GGGTTS-HHHHHHHHHHHHHTT---B--HHHHHHHHHHHHHHHHHTTS------SS-HHHHHHHHHHHHHHHHHHHHHHT--S-HHHHHHHHHHHHHHHHHHHHHHHTTSS---TT--HHHHHHHHHHHHHHS-TT-----HHHHHT--HHHHHHHHHHHTTTTS----------HHHHHHHHHHHHHHHHHHHH-TT-TTGGGHHHHHHHTGGGGGGTS-HHHHHHHHHHHHHHHHHHHHHHHHHHHHHHHHHHHHHHHHHTT-PBPHHHHHHHHHHTT--TT--HHHHHHHHHHHHHHHHHH-TTTSPPBP--TT--HHHHHHHHHHHHHHHHHHHHHHHTTEETTEE--HHHHHTT-SSSSSGGGTTTEEEEESSS-------HHHHHHHHHHTTT-TTHHHHHHHHHHHTTEEEEEHHHHHHHH-HHHHHTHHHHHT-S--TTS-S-GGGS-HHHHHHHHHHHHHHSTTTTTS-HHHHHHHHHHHHHHHHHHHHHHHHH-SB-TTTS-SBTTT-GGGEEEEES-GGG----HHHHTT-SSS-HHHHHHHHHHTTEEEEEHHHHHHHTTTTTHHHHHHH---HHHHHHHHHHHHHHHHT-PPP---TT---TT--SS---TTHHHHHHHHHHHHTTTS--BHHHHHHHHT-S-HHHHHHHHHH-GGGGGTEEEEEETTEEEEEE-HHHHHHHHHHHHHHHHHH--

Sequence (955 aa):
MNSQIETVNRKVLQEESIAICSQFGCNYIKKIKPLKFKIFGFRKYPKCSNHHIPLVFIDEFVGKFITGVNACLFDISSLPPKQLLDQIKHSSPEEMSLFVNAWMYSSPIGRGAEIVSKYFDGLSRGYIKALSRKQRSALNSESTKKNHYKTLRQGLKKLVDDYTLFLRELRDKSGAFYEPEKLIQFSRTVQNIIENWMKNQLNTIQTQTNKKNKESDDVNDLIALKEKYDKILNARTSTLLLGIPLDKKSKKISAFELFSAYNEFFHANLSKEVKKEDVEHLLEEFNYNYKENRLVHNGSFENLIEQNNELRIKHIIKDQLELLFDSISIKLNLKNTIITRSLKILDEFIIRFHTKKVKISEKTDLKAVSAAIIYAVLVSNEKMPKINISDISKLPNYTISKYYGRYFKELYMNKQFNFPPYYNFQRIRDLISFDIFEKIILDKSGSKISNYALDLQKNCDKLRRLLSKEDLLLIQELYKNHFDKSVKYFSELAETIKYLYTISIMYKKIRTNLIIKPLAKYLFNKEITMFQGFKTFYNSIIEIFDFLYKKFPDILPKRSKTDNHNEKLYSSLIGSRIKLYLIKNLYNGKFFKSGKGECPECKKEGYKINTNISRLKALEFHHTTDEKEHKYSATVLYELFNENRDNPLFLENLIKSMELKKITLICANHHDIVSSKYYNFFRHLISWKDLPNYFPDKIQSLSPELIHALIKISINAYPITKNLNSKQKAYIKLSIISLLKRKYIIETLYGESCQICGEFNTIEHLVSFHFNHIDETKKTLVASNLFKSEEITCSEIVSKLDQERGGYLCNNCHTVFHRSSYYDLLEHVYIDENVMEKVSKDHIHVKQNFKLVYSSELIKDPFKLSKRLSGNFEKCLIAIDKLSKTGGIITNRILANALGVKSPKIVAQFFDRNEYLKQFIRISREDRITEYELTKKGFKALSLMNYFKKYYSSR

pLDDT: mean 86.77, std 12.54, range [30.72, 97.94]

Radius of gyration: 39.36 Å; chains: 1; bounding box: 104×82×127 Å

Foldseek 3Di:
DPPPQDPADPPQDPAKAKWDALQFPGLFIAIDGGDPDPPDDPDDADAGPVPRHHTHGLLVRLVLLLQLLQLQQFFLLLFADPVLLVQCCVFPVVCSQLVRQLSLLLQNVLLPVVVVVVVLVSNLVSLCVNDDPVRNVVLPDPPPPDCRCVNSNVSNVSSVVSVVVSVVCCVVVSVLRHDPVSNDQDDPSSLLSLVLLLLVLVVVLVVVVVPDDDDDDDPVVLLVVVVNLSSLSSSSSSCVSNVHPDDPVSPPAPSSNSSVSSSVCVVVVNTDGDDSVSSVVVVVVSVVVVVVVVPDDDDDDDPCPVVVVLVVLLVVLLVLLVQLLVLDPDDVSLSVQLNVQLNVLSVVLSVCVVVVVADDDPPDDSNLLSLLSSVLSQQLDLPHDDDPSCVSSVHDPVSNVVNNVRRPCVPRPGPLPPPPPPVCVLVVLLLLLQVLLVVCVVVVPLPPLQCVLVCCVVCVVVCVVRDDPVSSVSLVVCCVVPVVLSSLLSNLSSVLSLLQQLLQLVCVLLVFADEQLLVLVLSVVVVSQSSHDSVVSSVSSVSSLVSVCVVCVVRGHHHDPDPPDDVVLVLLLQLLSLLVSLLCCQPHNPQQPPNFRFAVVCVVLVHDLQTGCLLSQQKFWDQPDPDDPDGSGSNVSSVQCSVPSSDSCSSVVVSVVSVVRVIDIHGNLVVLVVPDVLCVLCLCLLLVPPDPPVADSDPLVDALLLSLLLLLLLQCQAPVRVPDDPVVSVQSSLVSQLLNLQLLLCCLPQNQAFLQRRSDGSSRRSSQKDKAALDPVQDPDHLSVLSNDLARFSLNSLVVQLVRFIAIGGNSLSSLQPCPVVLVSVVSSDPDVVSNVVSVVSSVSSSVRGDGRDRDPSRDGSNRDPDDDDPCLLVQLVLQVVVVVVVDWDWLVSSCVSSVHPDSVVVVVVCVVVVVCCVQWPWDADPNTITIHGDPVVVSSNVSSVVSSVVSNVD

=== Feature glossary ===
The record interleaves many kinds of information about one protein. Here is each kind framed as the question it answers.

Q: What are the backbone torsion angles?
A: φ (phi) and ψ (psi) are the two rotatable backbone dihedrals per residue: φ is the C(i-1)–N–Cα–C torsion, ψ is the N–Cα–C–N(i+1) torsion, both in degrees on (−180°, 180°]. α-helical residues cluster near (−60°, −45°); β-strand residues near (−120°, +130°). A Ramachandran plot is simply a scatter of (φ, ψ) for every residue.

Q: What is the amino-acid chain?
A: This is the polypeptide sequence — one letter per residue, N-terminus first. Length ranges from a few dozen residues for small domains to over a thousand for large multi-domain proteins.

Q: How mobile is each atom in the crystal?
A: For experimental (PDB) structures, the B-factor (temperature factor) quantifies the positional spread of each atom in the crystal — a combination of thermal vibration and static disorder — in units of Å². High B-factors mark flexible loops or poorly resolved regions; low B-factors mark the rigid, well-ordered core.

Q: Are the domains correctly placed relative to each other?
A: Predicted Aligned Error (PAE) is an AlphaFold confidence matrix: entry (i, j) is the expected error in the position of residue j, in ångströms, when the prediction is superimposed on the true structure at residue i. Low PAE within a block of residues means that block is internally rigid and well-predicted; high PAE between two blocks means their relative placement is uncertain even if each block individually is confident.

Q: How confident is the AlphaFold model at each residue?
A: pLDDT is the predicted lDDT-Cα score: AlphaFold's confidence that the local environment of each residue (all inter-atomic distances within 15 Å) is correctly placed. It is a per-residue number between 0 and 100, with higher meaning more reliable.

Q: What family and function is it annotated with?
A: Functional annotations link the protein to curated databases. InterPro entries identify conserved domains and families by matching the sequence against member-database signatures (Pfam, PROSITE, CDD, …). Gene Ontology (GO) terms describe molecular function, biological process, and cellular component in a controlled vocabulary. CATH places the structure in a hierarchical fold classification (Class/Architecture/Topology/Homologous-superfamily). The organism is the source species.

Q: How big and how compact is the whole molecule?
A: Three whole-structure scalars: the radius of gyration (RMS distance of Cα from centroid, in Å), the count of Cα–Cα contacts (pairs closer than 8 Å and separated by more than four residues in sequence — i.e. tertiary, not local, contacts), and the bounding-box dimensions. Together they distinguish compact globular folds from extended fibres or disordered chains.

Q: What known structures does this most resemble?
A: The Foldseek neighbor list gives the closest experimentally determined structures in the PDB, ranked by structural alignment. TM-score near 1 means near-identical fold; near 0.3 means only rough topology match. This is how one finds what a novel AlphaFold prediction most resembles in the solved-structure universe.

Q: Which residues are buried vs exposed?
A: SASA measures how much of the protein is reachable by solvent. It is computed by rolling a water-sized probe over the atomic surface and summing the exposed area (Å²). Per-residue SASA distinguishes core (buried, low SASA) from surface (exposed, high SASA) residues; total SASA is a whole-molecule size measure.

Q: Which residues are in helices, strands, or loops?
A: Eight-state secondary structure (DSSP): H is the canonical α-helix, G the tighter 3₁₀-helix, I the wider π-helix; E/B are β-structure, T and S are turns and bends, and '-' is everything else. DSSP derives these from the pattern of main-chain N–H···O=C hydrogen bonds, not from the sequence.

Q: Where is each backbone atom in 3D?
A: Structure coordinates are given as an mmCIF _atom_site loop: one row per atom with element, residue name, chain id, sequence number, and x/y/z position in Å. Only the four main-chain atoms per residue are included here; side chains are omitted to keep the record compact.

Q: What if only a Cα trace is available?
A: Three-state secondary structure (P-SEA) collapses the eight DSSP classes into helix (a), strand (b), and coil (c). P-SEA assigns these from Cα geometry alone — distances and angles — without requiring backbone oxygens, so it works on any Cα trace.

Q: What do the rendered images show?
A: The six renders are orthographic views along the three Cartesian axes in both directions. Representation (cartoon, sticks, or surface) and color scheme (sequence-rainbow or by-chain) vary across proteins so the training set covers all the common visualization conventions.

Q: What does the local fold look like, residue by residue?
A: Foldseek's 3Di representation compresses backbone geometry into a per-residue letter drawn from a learned twenty-state alphabet. It captures the tertiary interaction pattern around each residue — which residues are packed against it in space, regardless of where they are in sequence.

Q: What do the diagnostic plots show?
A: The contact map is a binary N×N matrix image: pixel (i, j) is dark where Cα_i and Cα_j are within 8 Å and |i−j|>4. Because the |i−j|>4 filter removes local helical contacts, off-diagonal stripes parallel to the main diagonal indicate parallel β-sheets; stripes perpendicular to it indicate antiparallel β-sheets. The Ramachandran plot scatters every residue's (φ, ψ) pair against the sterically allowed regions. The PAE heatmap renders the predicted-aligned-error matrix.